Protein AF-0000000076219711 (afdb_homodimer)

pLDDT: mean 74.61, std 18.98, range [20.39, 96.0]

InterPro domains:
  IPR007632 Anoctamin [PTHR12308] (1-532)
  IPR049452 Anoctamin, transmembrane domain [PF04547] (3-495)

Secondary structure (DSSP, 8-state):
-HHHHHHHHHHHHHHHHHHHHHHHHHHTT----HHHHHHHHHHHHSSTTHHHHHHHHHHHHHHHHHHHHHHHHHHHHHHT-TTTGGGPPBPTT---SEEEE-TTT--EEEE--HHHHHHHHHHHHHHHHHHHHHHHHHHHHHHHHHHHIIIIISSSSTTHHHHHHHHHHHHHHHHHHHHHHHHHHHHHHHHHHHT-SBHHHHHHHHHHHHHHHHHHHHHHHHHIIIIIGGGGGG-GGGS-TTS---STTTT--HHHHHHHHHHHHHHTHHHHHIIIIIHHHHHHHHHHHHHHHHHHHHTTTHHHHTTT----HHHHHHHHHHHHHHSPP-TTHHHHHHHHHHHHHHHHHHSTTT-TTHHHHHHHHHHHHHHHHHHIIIIISPPPP----SS-THHHHHHHHHHHHHHHHHHHIIIIISHHHHTTTEEEEEEEPPTTEEEEETTT--EESEEEEEEE--THHHHHHHHHHHHHHHHHHHHHHS-SS-HHHHHHHHHHHHHHHHHHHHTT--SSTT-----THHHHHHHHHHHHHHHHHTTGGGSS-----------------/-HHHHHHHHHHHHHHHHHHHHHHHHHHTT----HHHHHHHHHHHHSSTTHHHHHHHHHHHHHHHHHHHHHHHHHHHHHHT-TTTGGGPPBPTT---SEEEE-TTT--EEEE--HHHHHHHHHHHHHHHHHHHHHHHHHHHHHHHHHHHIIIIISSSSTTHHHHHHHHHHHHHHHHHHHHHHHHHHHHHHHHHHHT-SBHHHHHHHHHHHHHHHHHHHHHHHHHIIIIIGGGGGG-GGGS-TTS---STTTT--HHHHHHHHHHHHHHTHHHHHIIIIIHHHHHHHHHHHHHHHHHHHHTTTHHHHTTT----HHHHHHHHHHHHHHSPP-TTHHHHHHHHHHHHHHHHHHSTTT-TTHHHHHHHHHHHHHHHHHHIIIIISPPPP----SS-THHHHHHHHHHHHHHHHHHHIIIIISHHHHTTTEEEEEEEPPTTEEEEETTT--EESEEEEEEE--THHHHHHHHHHHHHHHHHHHHHHS-SS-HHHHHHHHHHHHHHHHHHHHTT--SSSS-----THHHHHHHHHHHHHHHHHTTGGGSS-----------------

Nearest PDB structures (foldseek):
  6r65-assembly1_A  TM=8.495E-01  e=2.233E-17  Homo sapiens
  5oc9-assembly1_A  TM=8.375E-01  e=2.335E-17  Homo sapiens
  6r65-assembly2_B  TM=8.113E-01  e=3.198E-17  Homo sapiens
  6r7x-assembly1_A  TM=8.400E-01  e=2.887E-16  Homo sapiens
  6qma-assembly1_A  TM=7.798E-01  e=3.303E-16  Fusarium vanettenii 77-13-4

Organism: NCBI:txid252671

Foldseek 3Di:
DLLLVLLPVLQVVLVVLLVVQLVVLVVVVDDPDPVSVLVSLQSSQFDPCLLVSLLVLLVSLLVSLLVQLAVLLVVCLVVVCQCVVVVFAWDPLFDAPDFDQDPVVRGTDRDHDPVLLVVLVVVLVVVLVVLLVVLLVQLLVLLLQLLCCLVPPQVPPDPSNVVSVVVSVVSLVVVLVVSLVVQLVVLLVSLSVSRDTGPLVSVLSSLVSNLSNVVSSLCVNLCCLLAPLLVCCQHDVNPGNSSHSAPPDVSQSLSVSQVVLVCSLQVVCVVVVCCLPVVLVVVVVVVVVVVVVVCVVPVPPVVVVCVVPPPDPVSVVVVVVVVLVPFAACPCVVSVVLSSLLVLLLSCLQCCSSHSNSSVSSSVVVVVVVVSVVCCCVPRHRNDDDDDDSDPRNSSVSSVVSSLNSLLNNLSSCQPRGPNNVVVQKDKDWDFDDPVDWDADPVVRHTDGTDIDIDGPSSSVVSSVVSSVVSVVVSVVVPVVRDSYDPVSVVVVVVVVVVVQVVCVVVVHHDDPPPPVDPVPCVVVVVVVVVVVVVVVVVPPPPDDDDPDPPPPPPPPPPDD/DLLLVLLVVLQVVLVVLLVVQLVVLVVVVDDPDPVSVLVSLQSSQFDPCLLVSLLVLLVSLLVSLLVQLAVLLVVCLVVVCQCVVVVFAWDPLFDAPAFDQDPPVRDGDRDHDPVLLVVLVVVLVVVLVVLLVVLLVQLLVLLLQLLCCLVPPQVPPDPSNVVSVVVSVVSLVVVLVVSLVVQLVVLLVSLSVSRDTGPLVSVLSSLVSNLSNVVSSLCVNLCCLLAPLLVCCQHDVNPGNSSHSAPPDVSQSLSVSQVVLVCSLQVVCVVVVCCLPVVLVVVVVVVVVVVVVVCVVPVPPVVVVCVVPPPDPVSVVVVVVVVLVPFAACPCVVSVVLSSLLVLVLSCLQCCSSHSNSSVSSSVVVVVVVVSVVCCCVPRHRNDDDDDDSDPRNSSVSSVVSSLNSLLNNLCSCQPRGPNNVVVQKDKDWDFDDPVDWDADPVVRDTDGTDIDIDGPSCSVVSSVVSSVVSVVVSVVVPVVRDSYDPVSVVVVVVVVVVVQVVCVVVVHHDDPPPPVDPVPCVVVVVVVVVVVVVVVVVPPPPDDDDPDPDPPPPDPDPDD

Sequence (1122 aa):
GVLITSLWVPTILGIIVFVYGFIVAYNTKEKVSVEAVTGWVTKAFDNNATPYFAVIICLWGTVFCEYWKRTNALLAYKWDVDLFEEQETNRPQFIGTTVKKNPVSGEYEPHYPKWRKVLKSMGSMSIILFMVCLVVTSVVSVVVYKVVSRVDWFKTITNGAFASSMTSSVLNSISILLLGRLYKTLAYKLTEWENHQTKTKYEDALILKLFGFQFVNSYASLFYIAFFRQRTSEGVFNLGTEYSDSCGDNNDCMSLLSLQVAVLMIAKPMPKFFSDIILPFVMKYARKLCCCFKRQSTNVVSSLELQQKDTSDDAEYEAYLRHEHKKPPLDDFTLSEYTEKVLQYGYLMMFAAAFPLAPLIALITNLIDMRVDARRMLWFNRRPFAERAEDIGMWFAILNFLNYVGMLTNALILGLTSQYGNQYKMKTFNVNLPSNVTAFNTITNQTVNSFPVTIESNNNLWIILIFENVVLAVKFVIAYAIPDIPESVSEAKSQEKIQLGKLLMRSGLTLGPGKTIKPETKQKTKQKQRNKKNRSSLKRVDENSGPSKRKSVGFDVESENGVLITSLWVPTILGIIVFVYGFIVAYNTKEKVSVEAVTGWVTKAFDNNATPYFAVIICLWGTVFCEYWKRTNALLAYKWDVDLFEEQETNRPQFIGTTVKKNPVSGEYEPHYPKWRKVLKSMGSMSIILFMVCLVVTSVVSVVVYKVVSRVDWFKTITNGAFASSMTSSVLNSISILLLGRLYKTLAYKLTEWENHQTKTKYEDALILKLFGFQFVNSYASLFYIAFFRQRTSEGVFNLGTEYSDSCGDNNDCMSLLSLQVAVLMIAKPMPKFFSDIILPFVMKYARKLCCCFKRQSTNVVSSLELQQKDTSDDAEYEAYLRHEHKKPPLDDFTLSEYTEKVLQYGYLMMFAAAFPLAPLIALITNLIDMRVDARRMLWFNRRPFAERAEDIGMWFAILNFLNYVGMLTNALILGLTSQYGNQYKMKTFNVNLPSNVTAFNTITNQTVNSFPVTIESNNNLWIILIFENVVLAVKFVIAYAIPDIPESVSEAKSQEKIQLGKLLMRSGLTLGPGKTIKPETKQKTKQKQRNKKNRSSLKRVDENSGPSKRKSVGFDVESEN

Solvent-accessible surface area (backbone atoms only — not comparable to full-atom values): 60465 Å² total; per-residue (Å²): 106,70,63,61,67,56,33,52,59,55,24,54,50,17,50,51,49,37,51,50,18,41,52,54,42,60,66,60,63,65,68,88,41,77,70,33,50,57,49,36,52,30,29,22,36,54,40,92,58,28,62,58,50,34,52,49,52,50,50,46,48,53,52,51,53,50,50,47,44,29,52,45,48,50,48,20,59,76,69,67,24,78,62,43,78,81,65,58,62,68,33,88,80,36,74,46,82,37,74,39,66,34,87,65,82,65,44,71,35,63,32,61,63,66,67,61,44,50,52,41,48,50,50,47,50,50,51,49,52,50,52,49,50,50,49,54,49,49,54,51,49,38,52,51,47,28,35,47,34,28,63,68,69,25,58,81,48,92,60,16,64,54,54,21,50,50,50,30,49,51,50,47,50,49,50,51,53,52,51,47,53,53,45,54,54,47,39,54,52,47,48,59,68,50,51,44,49,33,56,67,57,40,51,36,54,37,50,52,49,49,45,57,48,50,50,50,65,69,43,45,67,57,51,38,41,56,68,47,30,65,67,16,47,65,13,47,93,73,71,32,59,80,36,34,63,45,43,57,93,81,50,50,34,46,47,58,41,26,50,50,52,52,49,47,69,58,52,63,56,42,62,58,46,40,54,67,49,46,44,55,49,50,48,51,48,45,47,50,50,51,44,56,61,48,40,66,70,57,51,66,60,60,59,57,61,57,58,74,50,70,79,49,75,62,51,57,49,46,52,48,52,53,53,41,66,68,28,54,72,58,73,72,47,70,60,53,52,50,50,52,54,52,53,53,49,40,54,48,42,34,41,32,41,43,31,44,57,43,39,44,54,51,45,54,52,50,56,51,46,54,55,52,50,50,48,37,48,69,68,58,27,22,73,73,79,89,71,91,66,53,66,75,62,53,57,56,56,50,52,54,48,40,47,53,51,8,45,53,42,32,25,46,39,44,23,70,43,29,69,76,12,48,64,41,23,53,41,76,40,75,44,67,56,56,93,56,41,55,31,33,26,69,82,74,71,39,79,47,61,59,48,81,42,79,41,71,27,42,53,12,51,56,53,25,53,51,47,47,52,51,53,52,52,49,50,54,50,48,60,67,70,48,68,62,62,46,70,67,56,52,47,49,52,49,37,51,46,52,51,48,48,52,54,30,51,74,69,71,45,60,81,62,94,76,52,73,73,72,71,68,66,62,57,58,55,50,50,49,49,51,51,51,51,52,52,57,62,57,57,65,69,62,69,71,78,72,83,76,82,79,79,77,80,76,78,79,76,77,74,85,131,107,70,65,61,67,60,35,53,59,54,23,54,51,17,50,50,49,37,51,49,17,41,52,55,41,59,65,58,63,63,69,87,40,77,71,33,52,55,49,36,51,30,29,21,36,55,40,92,56,29,65,59,50,34,52,48,51,51,49,46,49,52,50,49,53,51,49,48,45,28,52,44,48,51,49,19,59,75,68,66,25,79,62,42,77,80,66,58,60,68,32,89,81,36,75,48,83,37,73,38,65,34,87,65,82,65,43,72,35,64,33,62,63,65,66,61,43,51,52,41,48,50,51,46,51,51,51,50,53,51,50,48,50,50,49,53,49,49,56,52,50,38,53,51,46,28,34,48,34,27,62,70,71,24,58,82,47,91,60,16,65,54,52,23,50,51,52,32,50,50,50,49,50,49,50,51,54,52,52,48,54,52,46,53,55,48,39,52,51,47,48,59,68,50,50,44,49,34,57,68,58,40,51,34,53,38,49,53,50,49,43,56,47,50,49,51,68,68,43,45,66,56,49,36,42,56,68,46,31,67,67,16,47,64,12,47,93,72,70,32,59,80,37,35,62,44,43,56,93,80,50,49,35,47,48,58,41,25,50,49,52,54,49,49,68,58,53,64,56,41,60,57,48,40,53,67,50,48,44,54,49,48,48,51,48,46,47,49,53,49,42,56,61,49,40,66,70,56,49,66,60,59,60,57,62,59,59,72,50,71,81,49,73,64,52,56,51,46,52,49,51,53,56,42,66,69,28,54,72,57,73,71,47,69,61,52,52,49,48,51,53,52,52,53,49,39,52,46,43,34,40,30,41,43,31,42,56,44,40,44,54,51,44,55,53,50,55,50,46,54,56,50,50,52,48,37,48,69,69,57,27,23,73,74,78,90,70,92,66,53,66,77,63,52,58,55,58,49,52,51,48,40,48,53,52,9,43,52,42,32,25,47,38,43,21,72,44,30,66,76,12,50,65,39,24,54,41,76,41,77,44,67,57,55,94,56,43,53,31,32,28,69,81,75,70,40,81,47,60,57,49,82,41,80,41,71,26,42,52,14,51,54,54,27,52,51,47,45,52,51,51,52,50,49,50,53,50,49,60,67,71,48,68,60,62,46,67,66,56,52,47,49,53,50,36,49,47,53,52,47,48,52,53,28,52,72,68,70,44,61,81,62,93,75,52,72,74,71,71,68,65,61,59,57,53,51,50,50,48,50,52,51,52,55,52,59,63,59,58,65,71,65,69,72,78,73,83,77,84,76,79,78,80,78,78,78,80,75,76,84,130

Radius of gyration: 38.8 Å; Cα contacts (8 Å, |Δi|>4): 1100; chains: 2; bounding box: 130×120×116 Å

Structure (mmCIF, N/CA/C/O backbone):
data_AF-0000000076219711-model_v1
#
loop_
_entity.id
_entity.type
_entity.pdbx_description
1 polymer Anoctamin
#
loop_
_atom_site.group_PDB
_atom_site.id
_atom_site.type_symbol
_atom_site.label_atom_id
_atom_site.label_alt_id
_atom_site.label_comp_id
_atom_site.label_asym_id
_atom_site.label_entity_id
_atom_site.label_seq_id
_atom_site.pdbx_PDB_ins_code
_atom_site.Cartn_x
_atom_site.Cartn_y
_atom_site.Cartn_z
_atom_site.occupancy
_atom_site.B_iso_or_equiv
_atom_site.auth_seq_id
_atom_site.auth_comp_id
_atom_site.auth_asym_id
_atom_site.auth_atom_id
_atom_site.pdbx_PDB_model_num
ATOM 1 N N . GLY A 1 1 ? -22.219 15.484 -2.416 1 86.56 1 GLY A N 1
ATOM 2 C CA . GLY A 1 1 ? -22 16.25 -3.627 1 86.56 1 GLY A CA 1
ATOM 3 C C . GLY A 1 1 ? -20.719 15.906 -4.348 1 86.56 1 GLY A C 1
ATOM 4 O O . GLY A 1 1 ? -20.719 15.672 -5.555 1 86.56 1 GLY A O 1
ATOM 5 N N . VAL A 1 2 ? -19.625 15.836 -3.645 1 88.56 2 VAL A N 1
ATOM 6 C CA . VAL A 1 2 ? -18.328 15.5 -4.238 1 88.56 2 VAL A CA 1
ATOM 7 C C . VAL A 1 2 ? -18.375 14.086 -4.816 1 88.56 2 VAL A C 1
ATOM 9 O O . VAL A 1 2 ? -17.812 13.828 -5.887 1 88.56 2 VAL A O 1
ATOM 12 N N . LEU A 1 3 ? -19.078 13.211 -4.152 1 91.88 3 LEU A N 1
ATOM 13 C CA . LEU A 1 3 ? -19.203 11.836 -4.629 1 91.88 3 LEU A CA 1
ATOM 14 C C . LEU A 1 3 ? -19.969 11.789 -5.949 1 91.88 3 LEU A C 1
ATOM 16 O O . LEU A 1 3 ? -19.547 11.109 -6.887 1 91.88 3 LEU A O 1
ATOM 20 N N . ILE A 1 4 ? -21.031 12.547 -6.07 1 91.5 4 ILE A N 1
ATOM 21 C CA . ILE A 1 4 ? -21.859 12.547 -7.27 1 91.5 4 ILE A CA 1
ATOM 22 C C . ILE A 1 4 ? -21.078 13.141 -8.438 1 91.5 4 ILE A C 1
ATOM 24 O O . ILE A 1 4 ? -21.109 12.617 -9.555 1 91.5 4 ILE A O 1
ATOM 28 N N . THR A 1 5 ? -20.344 14.156 -8.188 1 91.25 5 THR A N 1
ATOM 29 C CA . THR A 1 5 ? -19.578 14.805 -9.242 1 91.25 5 THR A CA 1
ATOM 30 C C . THR A 1 5 ? -18.438 13.914 -9.695 1 91.25 5 THR A C 1
ATOM 32 O O . THR A 1 5 ? -18.094 13.898 -10.883 1 91.25 5 THR A O 1
ATOM 35 N N . SER A 1 6 ? -17.906 13.172 -8.812 1 93.12 6 SER A N 1
ATOM 36 C CA . SER A 1 6 ? -16.766 12.32 -9.148 1 93.12 6 SER A CA 1
ATOM 37 C C . SER A 1 6 ? -17.219 11.031 -9.82 1 93.12 6 SER A C 1
ATOM 39 O O . SER A 1 6 ? -16.438 10.375 -10.516 1 93.12 6 SER A O 1
ATOM 41 N N . LEU A 1 7 ? -18.469 10.625 -9.664 1 94.56 7 LEU A N 1
ATOM 42 C CA . LEU A 1 7 ? -18.953 9.344 -10.141 1 94.56 7 LEU A CA 1
ATOM 43 C C . LEU A 1 7 ? -19.266 9.398 -11.633 1 94.56 7 LEU A C 1
ATOM 45 O O . LEU A 1 7 ? -19.422 8.359 -12.281 1 94.56 7 LEU A O 1
ATOM 49 N N . TRP A 1 8 ? -19.219 10.469 -12.305 1 93.38 8 TRP A N 1
ATOM 50 C CA . TRP A 1 8 ? -19.562 10.602 -13.719 1 93.38 8 TRP A CA 1
ATOM 51 C C . TRP A 1 8 ? -18.516 9.906 -14.594 1 93.38 8 TRP A C 1
ATOM 53 O O . TRP A 1 8 ? -18.875 9.211 -15.555 1 93.38 8 TRP A O 1
ATOM 63 N N . VAL A 1 9 ? -17.297 9.961 -14.227 1 91.75 9 VAL A N 1
ATOM 64 C CA . VAL A 1 9 ? -16.219 9.398 -15.031 1 91.75 9 VAL A CA 1
ATOM 65 C C . VAL A 1 9 ? -16.266 7.871 -14.961 1 91.75 9 VAL A C 1
ATOM 67 O O . VAL A 1 9 ? -16.344 7.199 -15.992 1 91.75 9 VAL A O 1
ATOM 70 N N . PRO A 1 10 ? -16.344 7.328 -13.766 1 94.19 10 PRO A N 1
ATOM 71 C CA . PRO A 1 10 ? -16.438 5.867 -13.727 1 94.19 10 PRO A CA 1
ATOM 72 C C . PRO A 1 10 ? -17.734 5.344 -14.352 1 94.19 10 PRO A C 1
ATOM 74 O O . PRO A 1 10 ? -17.75 4.234 -14.891 1 94.19 10 PRO A O 1
ATOM 77 N N . THR A 1 11 ? -18.812 6.137 -14.312 1 95.38 11 THR A N 1
ATOM 78 C CA . THR A 1 11 ? -20.078 5.715 -14.898 1 95.38 11 THR A CA 1
ATOM 79 C C . THR A 1 11 ? -19.953 5.621 -16.422 1 95.38 11 THR A C 1
ATOM 81 O O . THR A 1 11 ? -20.375 4.629 -17.016 1 95.38 11 THR A O 1
ATOM 84 N N . ILE A 1 12 ? -19.359 6.598 -17.016 1 95 12 ILE A N 1
ATOM 85 C CA . ILE A 1 12 ? -19.203 6.605 -18.469 1 95 12 ILE A CA 1
ATOM 86 C C . ILE A 1 12 ? -18.297 5.457 -18.891 1 95 12 ILE A C 1
ATOM 88 O O . ILE A 1 12 ? -18.594 4.742 -19.859 1 95 12 ILE A O 1
ATOM 92 N N . LEU A 1 13 ? -17.266 5.227 -18.188 1 93.19 13 LEU A N 1
ATOM 93 C CA . LEU A 1 13 ? -16.344 4.148 -18.5 1 93.19 13 LEU A CA 1
ATOM 94 C C . LEU A 1 13 ? -17 2.787 -18.297 1 93.19 13 LEU A C 1
ATOM 96 O O . LEU A 1 13 ? -16.781 1.858 -19.062 1 93.19 13 LEU A O 1
ATOM 100 N N . GLY A 1 14 ? -17.75 2.688 -17.203 1 92.62 14 GLY A N 1
ATOM 101 C CA . GLY A 1 14 ? -18.453 1.441 -16.953 1 92.62 14 GLY A CA 1
ATOM 102 C C . GLY A 1 14 ? -19.453 1.089 -18.047 1 92.62 14 GLY A C 1
ATOM 103 O O . GLY A 1 14 ? -19.547 -0.071 -18.453 1 92.62 14 GLY A O 1
ATOM 104 N N . ILE A 1 15 ? -20.141 2.096 -18.578 1 92.25 15 ILE A N 1
ATOM 105 C CA . ILE A 1 15 ? -21.094 1.885 -19.656 1 92.25 15 ILE A CA 1
ATOM 106 C C . ILE A 1 15 ? -20.359 1.469 -20.922 1 92.25 15 ILE A C 1
ATOM 108 O O . ILE A 1 15 ? -20.812 0.578 -21.641 1 92.25 15 ILE A O 1
ATOM 112 N N . ILE A 1 16 ? -19.188 2.029 -21.172 1 91.62 16 ILE A N 1
ATOM 113 C CA . ILE A 1 16 ? -18.391 1.706 -22.344 1 91.62 16 ILE A CA 1
ATOM 114 C C . ILE A 1 16 ? -17.922 0.253 -22.281 1 91.62 16 ILE A C 1
ATOM 116 O O . ILE A 1 16 ? -18 -0.479 -23.266 1 91.62 16 ILE A O 1
ATOM 120 N N . VAL A 1 17 ? -17.484 -0.153 -21.141 1 89.38 17 VAL A N 1
ATOM 121 C CA . VAL A 1 17 ? -17 -1.515 -20.969 1 89.38 17 VAL A CA 1
ATOM 122 C C . VAL A 1 17 ? -18.141 -2.506 -21.125 1 89.38 17 VAL A C 1
ATOM 124 O O . VAL A 1 17 ? -17.984 -3.564 -21.734 1 89.38 17 VAL A O 1
ATOM 127 N N . PHE A 1 18 ? -19.312 -2.17 -20.609 1 87.31 18 PHE A N 1
ATOM 128 C CA . PHE A 1 18 ? -20.484 -3.033 -20.703 1 87.31 18 PHE A CA 1
ATOM 129 C C . PHE A 1 18 ? -20.953 -3.16 -22.141 1 87.31 18 PHE A C 1
ATOM 131 O O . PHE A 1 18 ? -21.266 -4.262 -22.609 1 87.31 18 PHE A O 1
ATOM 138 N N . VAL A 1 19 ? -20.969 -2.043 -22.844 1 86.56 19 VAL A N 1
ATOM 139 C CA . VAL A 1 19 ? -21.406 -2.045 -24.234 1 86.56 19 VAL A CA 1
ATOM 140 C C . VAL A 1 19 ? -20.391 -2.805 -25.094 1 86.56 19 VAL A C 1
ATOM 142 O O . VAL A 1 19 ? -20.781 -3.555 -25.984 1 86.56 19 VAL A O 1
ATOM 145 N N . TYR A 1 20 ? -19.156 -2.648 -24.812 1 86.94 20 TYR A N 1
ATOM 146 C CA . TYR A 1 20 ? -18.125 -3.398 -25.516 1 86.94 20 TYR A CA 1
ATOM 147 C C . TYR A 1 20 ? -18.297 -4.898 -25.312 1 86.94 20 TYR A C 1
ATOM 149 O O . TYR A 1 20 ? -18.219 -5.676 -26.266 1 86.94 20 TYR A O 1
ATOM 157 N N . GLY A 1 21 ? -18.484 -5.277 -24.078 1 83.56 21 GLY A N 1
ATOM 158 C CA . GLY A 1 21 ? -18.703 -6.688 -23.797 1 83.56 21 GLY A CA 1
ATOM 159 C C . GLY A 1 21 ? -19.938 -7.242 -24.469 1 83.56 21 GLY A C 1
ATOM 160 O O . GLY A 1 21 ? -19.938 -8.383 -24.953 1 83.56 21 GLY A O 1
ATOM 161 N N . PHE A 1 22 ? -20.953 -6.422 -24.562 1 81.31 22 PHE A N 1
ATOM 162 C CA . PHE A 1 22 ? -22.203 -6.824 -25.188 1 81.31 22 PHE A CA 1
ATOM 163 C C . PHE A 1 22 ? -22.031 -6.996 -26.688 1 81.31 22 PHE A C 1
ATOM 165 O O . PHE A 1 22 ? -22.562 -7.941 -27.281 1 81.31 22 PHE A O 1
ATOM 172 N N . ILE A 1 23 ? -21.25 -6.164 -27.297 1 82.5 23 ILE A N 1
ATOM 173 C CA . ILE A 1 23 ? -21 -6.23 -28.734 1 82.5 23 ILE A CA 1
ATOM 174 C C . ILE A 1 23 ? -20.172 -7.473 -29.062 1 82.5 23 ILE A C 1
ATOM 176 O O . ILE A 1 23 ? -20.453 -8.164 -30.047 1 82.5 23 ILE A O 1
ATOM 180 N N . VAL A 1 24 ? -19.25 -7.762 -28.25 1 80.19 24 VAL A N 1
ATOM 181 C CA . VAL A 1 24 ? -18.406 -8.93 -28.469 1 80.19 24 VAL A CA 1
ATOM 182 C C . VAL A 1 24 ? -19.219 -10.203 -28.297 1 80.19 24 VAL A C 1
ATOM 184 O O . VAL A 1 24 ? -19.047 -11.172 -29.047 1 80.19 24 VAL A O 1
ATOM 187 N N . ALA A 1 25 ? -20.062 -10.211 -27.297 1 76 25 ALA A N 1
ATOM 188 C CA . ALA A 1 25 ? -20.906 -11.367 -27.047 1 76 25 ALA A CA 1
ATOM 189 C C . ALA A 1 25 ? -21.906 -11.578 -28.188 1 76 25 ALA A C 1
ATOM 191 O O . ALA A 1 25 ? -22.172 -12.719 -28.578 1 76 25 ALA A O 1
ATOM 192 N N . TYR A 1 26 ? -22.406 -10.477 -28.719 1 73.06 26 TYR A N 1
ATOM 193 C CA . TYR A 1 26 ? -23.359 -10.531 -29.812 1 73.06 26 TYR A CA 1
ATOM 194 C C . TYR A 1 26 ? -22.719 -11.062 -31.078 1 73.06 26 TYR A C 1
ATOM 196 O O . TYR A 1 26 ? -23.328 -11.82 -31.828 1 73.06 26 TYR A O 1
ATOM 204 N N . ASN A 1 27 ? -21.531 -10.695 -31.266 1 74.75 27 ASN A N 1
ATOM 205 C CA . ASN A 1 27 ? -20.844 -11.117 -32.469 1 74.75 27 ASN A CA 1
ATOM 206 C C . ASN A 1 27 ? -20.438 -12.586 -32.406 1 74.75 27 ASN A C 1
ATOM 208 O O . ASN A 1 27 ? -20.25 -13.227 -33.438 1 74.75 27 ASN A O 1
ATOM 212 N N . THR A 1 28 ? -20.172 -13.008 -31.266 1 65.5 28 THR A N 1
ATOM 213 C CA . THR A 1 28 ? -19.828 -14.422 -31.188 1 65.5 28 THR A CA 1
ATOM 214 C C . THR A 1 28 ? -21.078 -15.289 -31.328 1 65.5 28 THR A C 1
ATOM 216 O O . THR A 1 28 ? -20.984 -16.516 -31.297 1 65.5 28 THR A O 1
ATOM 219 N N . LYS A 1 29 ? -21.875 -15.031 -32.281 1 57 29 LYS A N 1
ATOM 220 C CA . LYS A 1 29 ? -23.047 -15.617 -32.938 1 57 29 LYS A CA 1
ATOM 221 C C . LYS A 1 29 ? -23.625 -16.766 -32.125 1 57 29 LYS A C 1
ATOM 223 O O . LYS A 1 29 ? -24.234 -17.688 -32.656 1 57 29 LYS A O 1
ATOM 228 N N . GLU A 1 30 ? -23.25 -16.844 -30.844 1 53.72 30 GLU A N 1
ATOM 229 C CA . GLU A 1 30 ? -23.812 -18.094 -30.344 1 53.72 30 GLU A CA 1
ATOM 230 C C . GLU A 1 30 ? -25.344 -18.016 -30.297 1 53.72 30 GLU A C 1
ATOM 232 O O . GLU A 1 30 ? -25.906 -16.938 -30.219 1 53.72 30 GLU A O 1
ATOM 237 N N . LYS A 1 31 ? -26.016 -19.094 -30.656 1 48.56 31 LYS A N 1
ATOM 238 C CA . LYS A 1 31 ? -27.453 -19.312 -30.734 1 48.56 31 LYS A CA 1
ATOM 239 C C . LYS A 1 31 ? -28.172 -18.766 -29.516 1 48.56 31 LYS A C 1
ATOM 241 O O . LYS A 1 31 ? -27.672 -18.891 -28.391 1 48.56 31 LYS A O 1
ATOM 246 N N . VAL A 1 32 ? -29.125 -17.844 -29.594 1 49.88 32 VAL A N 1
ATOM 247 C CA . VAL A 1 32 ? -30.016 -17.078 -28.75 1 49.88 32 VAL A CA 1
ATOM 248 C C . VAL A 1 32 ? -30.688 -18 -27.734 1 49.88 32 VAL A C 1
ATOM 250 O O . VAL A 1 32 ? -31.734 -18.578 -28.031 1 49.88 32 VAL A O 1
ATOM 253 N N . SER A 1 33 ? -30.234 -19.125 -27.312 1 48.16 33 SER A N 1
ATOM 254 C CA . SER A 1 33 ? -30.984 -19.859 -26.297 1 48.16 33 SER A CA 1
ATOM 255 C C . SER A 1 33 ? -30.828 -19.219 -24.922 1 48.16 33 SER A C 1
ATOM 257 O O . SER A 1 33 ? -29.969 -18.359 -24.734 1 48.16 33 SER A O 1
ATOM 259 N N . VAL A 1 34 ? -31.812 -19.453 -24.031 1 52.31 34 VAL A N 1
ATOM 260 C CA . VAL A 1 34 ? -31.844 -19 -22.641 1 52.31 34 VAL A CA 1
ATOM 261 C C . VAL A 1 34 ? -30.453 -19.109 -22.031 1 52.31 34 VAL A C 1
ATOM 263 O O . VAL A 1 34 ? -30.031 -18.219 -21.281 1 52.31 34 VAL A O 1
ATOM 266 N N . GLU A 1 35 ? -29.828 -20.188 -22.281 1 54.22 35 GLU A N 1
ATOM 267 C CA . GLU A 1 35 ? -28.453 -20.406 -21.844 1 54.22 35 GLU A CA 1
ATOM 268 C C . GLU A 1 35 ? -27.5 -19.391 -22.484 1 54.22 35 GLU A C 1
ATOM 270 O O . GLU A 1 35 ? -26.5 -19 -21.859 1 54.22 35 GLU A O 1
ATOM 275 N N . ALA A 1 36 ? -27.953 -18.891 -23.578 1 56.88 36 ALA A N 1
ATOM 276 C CA . ALA A 1 36 ? -27.172 -17.906 -24.312 1 56.88 36 ALA A CA 1
ATOM 277 C C . ALA A 1 36 ? -27.203 -16.547 -23.609 1 56.88 36 ALA A C 1
ATOM 279 O O . ALA A 1 36 ? -26.188 -15.836 -23.594 1 56.88 36 ALA A O 1
ATOM 280 N N . VAL A 1 37 ? -28.469 -16.328 -22.984 1 58.44 37 VAL A N 1
ATOM 281 C CA . VAL A 1 37 ? -28.594 -15.039 -22.312 1 58.44 37 VAL A CA 1
ATOM 282 C C . VAL A 1 37 ? -27.625 -14.992 -21.125 1 58.44 37 VAL A C 1
ATOM 284 O O . VAL A 1 37 ? -26.969 -13.977 -20.891 1 58.44 37 VAL A O 1
ATOM 287 N N . THR A 1 38 ? -27.625 -16.109 -20.359 1 61.94 38 THR A N 1
ATOM 288 C CA . THR A 1 38 ? -26.703 -16.156 -19.234 1 61.94 38 THR A CA 1
ATOM 289 C C . THR A 1 38 ? -25.266 -16.047 -19.719 1 61.94 38 THR A C 1
ATOM 291 O O . THR A 1 38 ? -24.422 -15.414 -19.062 1 61.94 38 THR A O 1
ATOM 294 N N . GLY A 1 39 ? -25.016 -16.656 -20.844 1 63.66 39 GLY A N 1
ATOM 295 C CA . GLY A 1 39 ? -23.688 -16.547 -21.422 1 63.66 39 GLY A CA 1
ATOM 296 C C . GLY A 1 39 ? -23.359 -15.133 -21.875 1 63.66 39 GLY A C 1
ATOM 297 O O . GLY A 1 39 ? -22.234 -14.672 -21.672 1 63.66 39 GLY A O 1
ATOM 298 N N . TRP A 1 40 ? -24.531 -14.477 -22.359 1 65.06 40 TRP A N 1
ATOM 299 C CA . TRP A 1 40 ? -24.344 -13.094 -22.781 1 65.06 40 TRP A CA 1
ATOM 300 C C . TRP A 1 40 ? -24.047 -12.188 -21.594 1 65.06 40 TRP A C 1
ATOM 302 O O . TRP A 1 40 ? -23.188 -11.312 -21.672 1 65.06 40 TRP A O 1
ATOM 312 N N . VAL A 1 41 ? -24.766 -12.508 -20.516 1 66.19 41 VAL A N 1
ATOM 313 C CA . VAL A 1 41 ? -24.594 -11.688 -19.328 1 66.19 41 VAL A CA 1
ATOM 314 C C . VAL A 1 41 ? -23.188 -11.891 -18.766 1 66.19 41 VAL A C 1
ATOM 316 O O . VAL A 1 41 ? -22.516 -10.922 -18.375 1 66.19 41 VAL A O 1
ATOM 319 N N . THR A 1 42 ? -22.844 -13.109 -18.859 1 68.12 42 THR A N 1
ATOM 320 C CA . THR A 1 42 ? -21.516 -13.398 -18.312 1 68.12 42 THR A CA 1
ATOM 321 C C . THR A 1 42 ? -20.438 -12.711 -19.141 1 68.12 42 THR A C 1
ATOM 323 O O . THR A 1 42 ? -19.5 -12.125 -18.578 1 68.12 42 THR A O 1
ATOM 326 N N . LYS A 1 43 ? -20.578 -12.758 -20.438 1 70.75 43 LYS A N 1
ATOM 327 C CA . LYS A 1 43 ? -19.547 -12.188 -21.297 1 70.75 43 LYS A CA 1
ATOM 328 C C . LYS A 1 43 ? -19.609 -10.664 -21.281 1 70.75 43 LYS A C 1
ATOM 330 O O . LYS A 1 43 ? -18.609 -9.992 -21.531 1 70.75 43 LYS A O 1
ATOM 335 N N . ALA A 1 44 ? -20.797 -10.227 -21 1 72 44 ALA A N 1
ATOM 336 C CA . ALA A 1 44 ? -20.938 -8.773 -20.953 1 72 44 ALA A CA 1
ATOM 337 C C . ALA A 1 44 ? -20.234 -8.195 -19.719 1 72 44 ALA A C 1
ATOM 339 O O . ALA A 1 44 ? -19.672 -7.105 -19.781 1 72 44 ALA A O 1
ATOM 340 N N . PHE A 1 45 ? -20.234 -9.008 -18.719 1 76.69 45 PHE A N 1
ATOM 341 C CA . PHE A 1 45 ? -19.672 -8.492 -17.484 1 76.69 45 PHE A CA 1
ATOM 342 C C . PHE A 1 45 ? -18.219 -8.938 -17.328 1 76.69 45 PHE A C 1
ATOM 344 O O . PHE A 1 45 ? -17.438 -8.258 -16.656 1 76.69 45 PHE A O 1
ATOM 351 N N . ASP A 1 46 ? -17.938 -10 -17.922 1 77.25 46 ASP A N 1
ATOM 352 C CA . ASP A 1 46 ? -16.578 -10.516 -17.828 1 77.25 46 ASP A CA 1
ATOM 353 C C . ASP A 1 46 ? -15.906 -10.562 -19.203 1 77.25 46 ASP A C 1
ATOM 355 O O . ASP A 1 46 ? -16.109 -11.516 -19.953 1 77.25 46 ASP A O 1
ATOM 359 N N . ASN A 1 47 ? -15.242 -9.547 -19.594 1 81 47 ASN A N 1
ATOM 360 C CA . ASN A 1 47 ? -14.57 -9.453 -20.891 1 81 47 ASN A CA 1
ATOM 361 C C . ASN A 1 47 ? -13.109 -9.039 -20.719 1 81 47 ASN A C 1
ATOM 363 O O . ASN A 1 47 ? -12.609 -8.93 -19.609 1 81 47 ASN A O 1
ATOM 367 N N . ASN A 1 48 ? -12.422 -8.898 -21.812 1 83.06 48 ASN A N 1
ATOM 368 C CA . ASN A 1 48 ? -10.992 -8.586 -21.797 1 83.06 48 ASN A CA 1
ATOM 369 C C . ASN A 1 48 ? -10.734 -7.156 -21.344 1 83.06 48 ASN A C 1
ATOM 371 O O . ASN A 1 48 ? -9.594 -6.801 -21.016 1 83.06 48 ASN A O 1
ATOM 375 N N . ALA A 1 49 ? -11.789 -6.387 -21.234 1 86.69 49 ALA A N 1
ATOM 376 C CA . ALA A 1 49 ? -11.633 -4.996 -20.812 1 86.69 49 ALA A CA 1
ATOM 377 C C . ALA A 1 49 ? -11.875 -4.852 -19.312 1 86.69 49 ALA A C 1
ATOM 379 O O . ALA A 1 49 ? -11.602 -3.799 -18.734 1 86.69 49 ALA A O 1
ATOM 380 N N . THR A 1 50 ? -12.305 -5.902 -18.672 1 87.12 50 THR A N 1
ATOM 381 C CA . THR A 1 50 ? -12.711 -5.859 -17.266 1 87.12 50 THR A CA 1
ATOM 382 C C . THR A 1 50 ? -11.516 -5.57 -16.375 1 87.12 50 THR A C 1
ATOM 384 O O . THR A 1 50 ? -11.609 -4.77 -15.438 1 87.12 50 THR A O 1
ATOM 387 N N . PRO A 1 51 ? -10.344 -6.145 -16.719 1 89.06 51 PRO A N 1
ATOM 388 C CA . PRO A 1 51 ? -9.203 -5.848 -15.852 1 89.06 51 PRO A CA 1
ATOM 389 C C . PRO A 1 51 ? -8.789 -4.379 -15.906 1 89.06 51 PRO A C 1
ATOM 391 O O . PRO A 1 51 ? -8.383 -3.809 -14.891 1 89.06 51 PRO A O 1
ATOM 394 N N . TYR A 1 52 ? -8.891 -3.775 -17 1 90.81 52 TYR A N 1
ATOM 395 C CA . TYR A 1 52 ? -8.539 -2.367 -17.141 1 90.81 52 TYR A CA 1
ATOM 396 C C . TYR A 1 52 ? -9.531 -1.481 -16.391 1 90.81 52 TYR A C 1
ATOM 398 O O . TYR A 1 52 ? -9.148 -0.466 -15.805 1 90.81 52 TYR A O 1
ATOM 406 N N . PHE A 1 53 ? -10.766 -1.873 -16.469 1 93 53 PHE A N 1
ATOM 407 C CA . PHE A 1 53 ? -11.781 -1.128 -15.742 1 93 53 PHE A CA 1
ATOM 408 C C . PHE A 1 53 ? -11.531 -1.209 -14.234 1 93 53 PHE A C 1
ATOM 410 O O . PHE A 1 53 ? -11.664 -0.212 -13.523 1 93 53 PHE A O 1
ATOM 417 N N . ALA A 1 54 ? -11.156 -2.361 -13.797 1 93.56 54 ALA A N 1
ATOM 418 C CA . ALA A 1 54 ? -10.883 -2.535 -12.375 1 93.56 54 ALA A CA 1
ATOM 419 C C . ALA A 1 54 ? -9.719 -1.656 -11.93 1 93.56 54 ALA A C 1
ATOM 421 O O . ALA A 1 54 ? -9.758 -1.072 -10.844 1 93.56 54 ALA A O 1
ATOM 422 N N . VAL A 1 55 ? -8.711 -1.514 -12.742 1 93.44 55 VAL A N 1
ATOM 423 C CA . VAL A 1 55 ? -7.566 -0.663 -12.422 1 93.44 55 VAL A CA 1
ATOM 424 C C . VAL A 1 55 ? -8.016 0.796 -12.352 1 93.44 55 VAL A C 1
ATOM 426 O O . VAL A 1 55 ? -7.645 1.521 -11.422 1 93.44 55 VAL A O 1
ATOM 429 N N . ILE A 1 56 ? -8.836 1.177 -13.227 1 93.44 56 ILE A N 1
ATOM 430 C CA . ILE A 1 56 ? -9.273 2.566 -13.312 1 93.44 56 ILE A CA 1
ATOM 431 C C . ILE A 1 56 ? -10.125 2.916 -12.094 1 93.44 56 ILE A C 1
ATOM 433 O O . ILE A 1 56 ? -10.008 4.012 -11.547 1 93.44 56 ILE A O 1
ATOM 437 N N . ILE A 1 57 ? -10.969 2 -11.68 1 94.69 57 ILE A N 1
ATOM 438 C CA . ILE A 1 57 ? -11.836 2.273 -10.539 1 94.69 57 ILE A CA 1
ATOM 439 C C . ILE A 1 57 ? -10.992 2.373 -9.266 1 94.69 57 ILE A C 1
ATOM 441 O O . ILE A 1 57 ? -11.266 3.197 -8.398 1 94.69 57 ILE A O 1
ATOM 445 N N . CYS A 1 58 ? -9.969 1.546 -9.156 1 94.25 58 CYS A N 1
ATOM 446 C CA . CYS A 1 58 ? -9.086 1.632 -8 1 94.25 58 CYS A CA 1
ATOM 447 C C . CYS A 1 58 ? -8.352 2.967 -7.977 1 94.25 58 CYS A C 1
ATOM 449 O O . CYS A 1 58 ? -8.172 3.562 -6.91 1 94.25 58 CYS A O 1
ATOM 451 N N . LEU A 1 59 ? -7.965 3.426 -9.102 1 93.44 59 LEU A N 1
ATOM 452 C CA . LEU A 1 59 ? -7.297 4.719 -9.195 1 93.44 59 LEU A CA 1
ATOM 453 C C . LEU A 1 59 ? -8.273 5.859 -8.922 1 93.44 59 LEU A C 1
ATOM 455 O O . LEU A 1 59 ? -7.914 6.859 -8.297 1 93.44 59 LEU A O 1
ATOM 459 N N . TRP A 1 60 ? -9.5 5.699 -9.406 1 94.62 60 TRP A N 1
ATOM 460 C CA . TRP A 1 60 ? -10.547 6.68 -9.133 1 94.62 60 TRP A CA 1
ATOM 461 C C . TRP A 1 60 ? -10.773 6.832 -7.633 1 94.62 60 TRP A C 1
ATOM 463 O O . TRP A 1 60 ? -10.953 7.945 -7.137 1 94.62 60 TRP A O 1
ATOM 473 N N . GLY A 1 61 ? -10.758 5.699 -6.918 1 93.81 61 GLY A N 1
ATOM 474 C CA . GLY A 1 61 ? -10.914 5.777 -5.473 1 93.81 61 GLY A CA 1
ATOM 475 C C . GLY A 1 61 ? -9.859 6.641 -4.805 1 93.81 61 GLY A C 1
ATOM 476 O O . GLY A 1 61 ? -10.164 7.406 -3.891 1 93.81 61 GLY A O 1
ATOM 477 N N . THR A 1 62 ? -8.688 6.59 -5.293 1 91.19 62 THR A N 1
ATOM 478 C CA . THR A 1 62 ? -7.594 7.383 -4.738 1 91.19 62 THR A CA 1
ATOM 479 C C . THR A 1 62 ? -7.766 8.859 -5.086 1 91.19 62 THR A C 1
ATOM 481 O O . THR A 1 62 ? -7.566 9.727 -4.238 1 91.19 62 THR A O 1
ATOM 484 N N . VAL A 1 63 ? -8.117 9.109 -6.301 1 91.81 63 VAL A N 1
ATOM 485 C CA . VAL A 1 63 ? -8.328 10.492 -6.738 1 91.81 63 VAL A CA 1
ATOM 486 C C . VAL A 1 63 ? -9.492 11.109 -5.973 1 91.81 63 VAL A C 1
ATOM 488 O O . VAL A 1 63 ? -9.445 12.273 -5.59 1 91.81 63 VAL A O 1
ATOM 491 N N . PHE A 1 64 ? -10.492 10.336 -5.797 1 93.62 64 PHE A N 1
ATOM 492 C CA . PHE A 1 64 ? -11.648 10.789 -5.039 1 93.62 64 PHE A CA 1
ATOM 493 C C . PHE A 1 64 ? -11.25 11.188 -3.623 1 93.62 64 PHE A C 1
ATOM 495 O O . PHE A 1 64 ? -11.648 12.25 -3.133 1 93.62 64 PHE A O 1
ATOM 502 N N . CYS A 1 65 ? -10.469 10.383 -2.945 1 91.12 65 CYS A N 1
ATOM 503 C CA . CYS A 1 65 ? -10.055 10.672 -1.577 1 91.12 65 CYS A CA 1
ATOM 504 C C . CYS A 1 65 ? -9.188 11.922 -1.523 1 91.12 65 CYS A C 1
ATOM 506 O O . CYS A 1 65 ? -9.32 12.734 -0.611 1 91.12 65 CYS A O 1
ATOM 508 N N . GLU A 1 66 ? -8.336 12.039 -2.5 1 89.06 66 GLU A N 1
ATOM 509 C CA . GLU A 1 66 ? -7.492 13.234 -2.541 1 89.06 66 GLU A CA 1
ATOM 510 C C . GLU A 1 66 ? -8.328 14.484 -2.797 1 89.06 66 GLU A C 1
ATOM 512 O O . GLU A 1 66 ? -8.078 15.539 -2.201 1 89.06 66 GLU A O 1
ATOM 517 N N . TYR A 1 67 ? -9.242 14.359 -3.68 1 89.12 67 TYR A N 1
ATOM 518 C CA . TYR A 1 67 ? -10.133 15.477 -3.973 1 89.12 67 TYR A CA 1
ATOM 519 C C . TYR A 1 67 ? -10.969 15.836 -2.754 1 89.12 67 TYR A C 1
ATOM 521 O O . TYR A 1 67 ? -11.219 17.016 -2.492 1 89.12 67 TYR A O 1
ATOM 529 N N . TRP A 1 68 ? -11.383 14.875 -2.088 1 90.5 68 TRP A N 1
ATOM 530 C CA . TRP A 1 68 ? -12.156 15.125 -0.871 1 90.5 68 TRP A CA 1
ATOM 531 C C . TRP A 1 68 ? -11.312 15.867 0.161 1 90.5 68 TRP A C 1
ATOM 533 O O . TRP A 1 68 ? -11.805 16.797 0.819 1 90.5 68 TRP A O 1
ATOM 543 N N . LYS A 1 69 ? -10.102 15.516 0.357 1 87.31 69 LYS A N 1
ATOM 544 C CA . LYS A 1 69 ? -9.219 16.203 1.296 1 87.31 69 LYS A CA 1
ATOM 545 C C . LYS A 1 69 ? -9.055 17.672 0.928 1 87.31 69 LYS A C 1
ATOM 547 O O . LYS A 1 69 ? -9.078 18.531 1.802 1 87.31 69 LYS A O 1
ATOM 552 N N . ARG A 1 70 ? -8.914 17.938 -0.317 1 86.88 70 ARG A N 1
ATOM 553 C CA . ARG A 1 70 ? -8.742 19.297 -0.798 1 86.88 70 ARG A CA 1
ATOM 554 C C . ARG A 1 70 ? -10 20.125 -0.569 1 86.88 70 ARG A C 1
ATOM 556 O O . ARG A 1 70 ? -9.922 21.281 -0.144 1 86.88 70 ARG A O 1
ATOM 563 N N . THR A 1 71 ? -11.109 19.516 -0.878 1 88.12 71 THR A N 1
ATOM 564 C CA . THR A 1 71 ? -12.367 20.219 -0.682 1 88.12 71 THR A CA 1
ATOM 565 C C . THR A 1 71 ? -12.625 20.469 0.802 1 88.12 71 THR A C 1
ATOM 567 O O . THR A 1 71 ? -13.148 21.516 1.182 1 88.12 71 THR A O 1
ATOM 570 N N . ASN A 1 72 ? -12.305 19.453 1.577 1 87.06 72 ASN A N 1
ATOM 571 C CA . ASN A 1 72 ? -12.461 19.625 3.02 1 87.06 72 ASN A CA 1
ATOM 572 C C . ASN A 1 72 ? -11.578 20.75 3.551 1 87.06 72 ASN A C 1
ATOM 574 O O . ASN A 1 72 ? -12.008 21.531 4.41 1 87.06 72 ASN A O 1
ATOM 578 N N . ALA A 1 73 ? -10.406 20.875 3.062 1 83.75 73 ALA A N 1
ATOM 579 C CA . ALA A 1 73 ? -9.492 21.938 3.494 1 83.75 73 ALA A CA 1
ATOM 580 C C . ALA A 1 73 ? -10.023 23.312 3.088 1 83.75 73 ALA A C 1
ATOM 582 O O . ALA A 1 73 ? -9.906 24.281 3.846 1 83.75 73 ALA A O 1
ATOM 583 N N . LEU A 1 74 ? -10.586 23.391 1.931 1 85.38 74 LEU A N 1
ATOM 584 C CA . LEU A 1 74 ? -11.164 24.641 1.447 1 85.38 74 LEU A CA 1
ATOM 585 C C . LEU A 1 74 ? -12.359 25.047 2.305 1 85.38 74 LEU A C 1
ATOM 587 O O . LEU A 1 74 ? -12.469 26.219 2.709 1 85.38 74 LEU A O 1
ATOM 591 N N . LEU A 1 75 ? -13.156 24.047 2.602 1 84.38 75 LEU A N 1
ATOM 592 C CA . LEU A 1 75 ? -14.344 24.344 3.396 1 84.38 75 LEU A CA 1
ATOM 593 C C . LEU A 1 75 ? -13.969 24.656 4.84 1 84.38 75 LEU A C 1
ATOM 595 O O . LEU A 1 75 ? -14.602 25.5 5.477 1 84.38 75 LEU A O 1
ATOM 599 N N . ALA A 1 76 ? -12.977 23.953 5.324 1 81.88 76 ALA A N 1
ATOM 600 C CA . ALA A 1 76 ? -12.516 24.234 6.684 1 81.88 76 ALA A CA 1
ATOM 601 C C . ALA A 1 76 ? -11.945 25.641 6.801 1 81.88 76 ALA A C 1
ATOM 603 O O . ALA A 1 76 ? -12.125 26.312 7.824 1 81.88 76 ALA A O 1
ATOM 604 N N . TYR A 1 77 ? -11.32 26.062 5.785 1 78.44 77 TYR A N 1
ATOM 605 C CA . TYR A 1 77 ? -10.773 27.406 5.766 1 78.44 77 TYR A CA 1
ATOM 606 C C . TYR A 1 77 ? -11.883 28.453 5.633 1 78.44 77 TYR A C 1
ATOM 608 O O . TYR A 1 77 ? -11.859 29.484 6.305 1 78.44 77 TYR A O 1
ATOM 616 N N . LYS A 1 78 ? -12.891 28.188 4.805 1 79.69 78 LYS A N 1
ATOM 617 C CA . LYS A 1 78 ? -13.984 29.125 4.566 1 79.69 78 LYS A CA 1
ATOM 618 C C . LYS A 1 78 ? -14.828 29.328 5.824 1 79.69 78 LYS A C 1
ATOM 620 O O . LYS A 1 78 ? -15.25 30.438 6.129 1 79.69 78 LYS A O 1
ATOM 625 N N . TRP A 1 79 ? -14.969 28.141 6.543 1 77.31 79 TRP A N 1
ATOM 626 C CA . TRP A 1 79 ? -15.836 28.203 7.715 1 77.31 79 TRP A CA 1
ATOM 627 C C . TRP A 1 79 ? -15.016 28.359 8.992 1 77.31 79 TRP A C 1
ATOM 629 O O . TRP A 1 79 ? -15.57 28.375 10.094 1 77.31 79 TRP A O 1
ATOM 639 N N . ASP A 1 80 ? -13.719 28.422 8.93 1 71.06 80 ASP A N 1
ATOM 640 C CA . ASP A 1 80 ? -12.789 28.688 10.023 1 71.06 80 ASP A CA 1
ATOM 641 C C . ASP A 1 80 ? -12.906 27.641 11.117 1 71.06 80 ASP A C 1
ATOM 643 O O . ASP A 1 80 ? -13.055 27.969 12.297 1 71.06 80 ASP A O 1
ATOM 647 N N . VAL A 1 81 ? -13.031 26.422 10.734 1 70.5 81 VAL A N 1
ATOM 648 C CA . VAL A 1 81 ? -13.203 25.344 11.703 1 70.5 81 VAL A CA 1
ATOM 649 C C . VAL A 1 81 ? -11.945 24.484 11.742 1 70.5 81 VAL A C 1
ATOM 651 O O . VAL A 1 81 ? -11.992 23.328 12.148 1 70.5 81 VAL A O 1
ATOM 654 N N . ASP A 1 82 ? -10.789 24.953 11.359 1 63.94 82 ASP A N 1
ATOM 655 C CA . ASP A 1 82 ? -9.555 24.188 11.266 1 63.94 82 ASP A CA 1
ATOM 656 C C . ASP A 1 82 ? -9.07 23.75 12.641 1 63.94 82 ASP A C 1
ATOM 658 O O . ASP A 1 82 ? -8.438 22.703 12.781 1 63.94 82 ASP A O 1
ATOM 662 N N . LEU A 1 83 ? -9.523 24.375 13.641 1 61.16 83 LEU A N 1
ATOM 663 C CA . LEU A 1 83 ? -8.977 24.062 14.961 1 61.16 83 LEU A CA 1
ATOM 664 C C . LEU A 1 83 ? -10.086 23.688 15.938 1 61.16 83 LEU A C 1
ATOM 666 O O . LEU A 1 83 ? -9.922 23.828 17.156 1 61.16 83 LEU A O 1
ATOM 670 N N . PHE A 1 84 ? -11.156 23.203 15.422 1 63.91 84 PHE A N 1
ATOM 671 C CA . PHE A 1 84 ? -12.328 22.969 16.266 1 63.91 84 PHE A CA 1
ATOM 672 C C . PHE A 1 84 ? -12.094 21.797 17.203 1 63.91 84 PHE A C 1
ATOM 674 O O . PHE A 1 84 ? -12.445 21.875 18.391 1 63.91 84 PHE A O 1
ATOM 681 N N . GLU A 1 85 ? -11.5 20.797 16.812 1 64.19 85 GLU A N 1
ATOM 682 C CA . GLU A 1 85 ? -11.359 19.578 17.625 1 64.19 85 GLU A CA 1
ATOM 683 C C . GLU A 1 85 ? -10.469 19.828 18.828 1 64.19 85 GLU A C 1
ATOM 685 O O . GLU A 1 85 ? -10.625 19.172 19.875 1 64.19 85 GLU A O 1
ATOM 690 N N . GLU A 1 86 ? -9.648 20.703 18.641 1 60.44 86 GLU A N 1
ATOM 691 C CA . GLU A 1 86 ? -8.742 21 19.75 1 60.44 86 GLU A CA 1
ATOM 692 C C . GLU A 1 86 ? -9.445 21.781 20.859 1 60.44 86 GLU A C 1
ATOM 694 O O . GLU A 1 86 ? -9.039 21.734 22.016 1 60.44 86 GLU A O 1
ATOM 699 N N . GLN A 1 87 ? -10.617 22.359 20.484 1 61.19 87 GLN A N 1
ATOM 700 C CA . GLN A 1 87 ? -11.328 23.203 21.438 1 61.19 87 GLN A CA 1
ATOM 701 C C . GLN A 1 87 ? -12.602 22.531 21.922 1 61.19 87 GLN A C 1
ATOM 703 O O . GLN A 1 87 ? -13.414 23.156 22.625 1 61.19 87 GLN A O 1
ATOM 708 N N . GLU A 1 88 ? -12.633 21.312 21.609 1 67.94 88 GLU A N 1
ATOM 709 C CA . GLU A 1 88 ? -13.898 20.656 21.938 1 67.94 88 GLU A CA 1
ATOM 710 C C . GLU A 1 88 ? -14.023 20.406 23.438 1 67.94 88 GLU A C 1
ATOM 712 O O . GLU A 1 88 ? -13.039 20.078 24.094 1 67.94 88 GLU A O 1
ATOM 717 N N . THR A 1 89 ? -15.188 20.719 23.906 1 66.31 89 THR A N 1
ATOM 718 C CA . THR A 1 89 ? -15.484 20.562 25.328 1 66.31 89 THR A CA 1
ATOM 719 C C . THR A 1 89 ? -15.844 19.109 25.625 1 66.31 89 THR A C 1
ATOM 721 O O . THR A 1 89 ? -16.156 18.328 24.719 1 66.31 89 THR A O 1
ATOM 724 N N . ASN A 1 90 ? -15.562 18.734 26.891 1 70.38 90 ASN A N 1
ATOM 725 C CA . ASN A 1 90 ? -15.875 17.391 27.359 1 70.38 90 ASN A CA 1
ATOM 726 C C . ASN A 1 90 ? -17.359 17.078 27.219 1 70.38 90 ASN A C 1
ATOM 728 O O . ASN A 1 90 ? -18.203 17.969 27.375 1 70.38 90 ASN A O 1
ATOM 732 N N . ARG A 1 91 ? -17.641 15.961 26.859 1 73.69 91 ARG A N 1
ATOM 733 C CA . ARG A 1 91 ? -19.031 15.5 26.781 1 73.69 91 ARG A CA 1
ATOM 734 C C . ARG A 1 91 ? -19.672 15.508 28.156 1 73.69 91 ARG A C 1
ATOM 736 O O . ARG A 1 91 ? -19.031 15.18 29.156 1 73.69 91 ARG A O 1
ATOM 743 N N . PRO A 1 92 ? -20.828 15.977 28.172 1 70.19 92 PRO A N 1
ATOM 744 C CA . PRO A 1 92 ? -21.516 15.992 29.469 1 70.19 92 PRO A CA 1
ATOM 745 C C . PRO A 1 92 ? -21.656 14.594 30.062 1 70.19 92 PRO A C 1
ATOM 747 O O . PRO A 1 92 ? -21.719 14.453 31.297 1 70.19 92 PRO A O 1
ATOM 750 N N . GLN A 1 93 ? -21.531 13.594 29.266 1 69.5 93 GLN A N 1
ATOM 751 C CA . GLN A 1 93 ? -21.734 12.227 29.719 1 69.5 93 GLN A CA 1
ATOM 752 C C . GLN A 1 93 ? -20.422 11.602 30.188 1 69.5 93 GLN A C 1
ATOM 754 O O . GLN A 1 93 ? -20.406 10.477 30.703 1 69.5 93 GLN A O 1
ATOM 759 N N . PHE A 1 94 ? -19.406 12.383 30.125 1 73.94 94 PHE A N 1
ATOM 760 C CA . PHE A 1 94 ? -18.094 11.875 30.516 1 73.94 94 PHE A CA 1
ATOM 761 C C . PHE A 1 94 ? -17.969 11.789 32.031 1 73.94 94 PHE A C 1
ATOM 763 O O . PHE A 1 94 ? -18.219 12.766 32.719 1 73.94 94 PHE A O 1
ATOM 770 N N . ILE A 1 95 ? -17.828 10.633 32.5 1 69.5 95 ILE A N 1
ATOM 771 C CA . ILE A 1 95 ? -17.672 10.43 33.938 1 69.5 95 ILE A CA 1
ATOM 772 C C . ILE A 1 95 ? -16.188 10.266 34.281 1 69.5 95 ILE A C 1
ATOM 774 O O . ILE A 1 95 ? -15.547 9.32 33.844 1 69.5 95 ILE A O 1
ATOM 778 N N . GLY A 1 96 ? -15.594 11.312 34.719 1 72.56 96 GLY A N 1
ATOM 779 C CA . GLY A 1 96 ? -14.195 11.25 35.094 1 72.56 96 GLY A CA 1
ATOM 780 C C . GLY A 1 96 ? -13.984 10.703 36.5 1 72.56 96 GLY A C 1
ATOM 781 O O . GLY A 1 96 ? -14.836 10.875 37.375 1 72.56 96 GLY A O 1
ATOM 782 N N . THR A 1 97 ? -13.094 9.797 36.656 1 69.81 97 THR A N 1
ATOM 783 C CA . THR A 1 97 ? -12.836 9.227 37.969 1 69.81 97 THR A CA 1
ATOM 784 C C . THR A 1 97 ? -11.852 10.086 38.75 1 69.81 97 THR A C 1
ATOM 786 O O . THR A 1 97 ? -11.898 10.133 40 1 69.81 97 THR A O 1
ATOM 789 N N . THR A 1 98 ? -10.906 10.641 38.031 1 69.56 98 THR A N 1
ATOM 790 C CA . THR A 1 98 ? -9.875 11.422 38.688 1 69.56 98 THR A CA 1
ATOM 791 C C . THR A 1 98 ? -9.805 12.836 38.125 1 69.56 98 THR A C 1
ATOM 793 O O . THR A 1 98 ? -10.188 13.062 36.969 1 69.56 98 THR A O 1
ATOM 796 N N . VAL A 1 99 ? -9.734 13.836 38.969 1 67.62 99 VAL A N 1
ATOM 797 C CA . VAL A 1 99 ? -9.609 15.219 38.562 1 67.62 99 VAL A CA 1
ATOM 798 C C . VAL A 1 99 ? -8.141 15.594 38.406 1 67.62 99 VAL A C 1
ATOM 800 O O . VAL A 1 99 ? -7.352 15.406 39.344 1 67.62 99 VAL A O 1
ATOM 803 N N . LYS A 1 100 ? -7.699 15.602 37.219 1 66.69 100 LYS A N 1
ATOM 804 C CA . LYS A 1 100 ? -6.328 16.047 37 1 66.69 100 LYS A CA 1
ATOM 805 C C . LYS A 1 100 ? -6.293 17.438 36.375 1 66.69 100 LYS A C 1
ATOM 807 O O . LYS A 1 100 ? -7.219 17.812 35.656 1 66.69 100 LYS A O 1
ATOM 812 N N . LYS A 1 101 ? -5.336 18.266 36.781 1 63.44 101 LYS A N 1
ATOM 813 C CA . LYS A 1 101 ? -5.172 19.609 36.25 1 63.44 101 LYS A CA 1
ATOM 814 C C . LYS A 1 101 ? -4.711 19.578 34.781 1 63.44 101 LYS A C 1
ATOM 816 O O . LYS A 1 101 ? -3.738 18.891 34.438 1 63.44 101 LYS A O 1
ATOM 821 N N . ASN A 1 102 ? -5.516 20.062 33.906 1 61.88 102 ASN A N 1
ATOM 822 C CA . ASN A 1 102 ? -5.133 20.188 32.5 1 61.88 102 ASN A CA 1
ATOM 823 C C . ASN A 1 102 ? -3.924 21.094 32.312 1 61.88 102 ASN A C 1
ATOM 825 O O . ASN A 1 102 ? -3.943 22.25 32.75 1 61.88 102 ASN A O 1
ATOM 829 N N . PRO A 1 103 ? -2.932 20.531 31.938 1 59.16 103 PRO A N 1
ATOM 830 C CA . PRO A 1 103 ? -1.728 21.359 31.812 1 59.16 103 PRO A CA 1
ATOM 831 C C . PRO A 1 103 ? -1.922 22.562 30.891 1 59.16 103 PRO A C 1
ATOM 833 O O . PRO A 1 103 ? -1.202 23.547 31.016 1 59.16 103 PRO A O 1
ATOM 836 N N . VAL A 1 104 ? -2.924 22.438 30.078 1 57.94 104 VAL A N 1
ATOM 837 C CA . VAL A 1 104 ? -3.111 23.484 29.078 1 57.94 104 VAL A CA 1
ATOM 838 C C . VAL A 1 104 ? -3.977 24.594 29.656 1 57.94 104 VAL A C 1
ATOM 840 O O . VAL A 1 104 ? -3.59 25.766 29.625 1 57.94 104 VAL A O 1
ATOM 843 N N . SER A 1 105 ? -5.184 24.328 30.109 1 57.59 105 SER A N 1
ATOM 844 C CA . SER A 1 105 ? -6.137 25.344 30.562 1 57.59 105 SER A CA 1
ATOM 845 C C . SER A 1 105 ? -5.992 25.609 32.062 1 57.59 105 SER A C 1
ATOM 847 O O . SER A 1 105 ? -6.402 26.656 32.562 1 57.59 105 SER A O 1
ATOM 849 N N . GLY A 1 106 ? -5.094 24.75 32.781 1 59.09 106 GLY A N 1
ATOM 850 C CA . GLY A 1 106 ? -4.926 24.891 34.219 1 59.09 106 GLY A CA 1
ATOM 851 C C . GLY A 1 106 ? -6.16 24.484 35 1 59.09 106 GLY A C 1
ATOM 852 O O . GLY A 1 106 ? -6.168 24.562 36.219 1 59.09 106 GLY A O 1
ATOM 853 N N . GLU A 1 107 ? -7.215 24.109 34.219 1 63.31 107 GLU A N 1
ATOM 854 C CA . GLU A 1 107 ? -8.453 23.766 34.938 1 63.31 107 GLU A CA 1
ATOM 855 C C . GLU A 1 107 ? -8.5 22.281 35.281 1 63.31 107 GLU A C 1
ATOM 857 O O . GLU A 1 107 ? -7.836 21.469 34.625 1 63.31 107 GLU A O 1
ATOM 862 N N . TYR A 1 108 ? -9.023 22.016 36.406 1 65.94 108 TYR A N 1
ATOM 863 C CA . TYR A 1 108 ? -9.164 20.641 36.844 1 65.94 108 TYR A CA 1
ATOM 864 C C . TYR A 1 108 ? -10.172 19.891 35.969 1 65.94 108 TYR A C 1
ATOM 866 O O . TYR A 1 108 ? -11.32 20.297 35.844 1 65.94 108 TYR A O 1
ATOM 874 N N . GLU A 1 109 ? -9.711 19.156 35.188 1 68.94 109 GLU A N 1
ATOM 875 C CA . GLU A 1 109 ? -10.594 18.359 34.344 1 68.94 109 GLU A CA 1
ATOM 876 C C . GLU A 1 109 ? -10.602 16.891 34.75 1 68.94 109 GLU A C 1
ATOM 878 O O . GLU A 1 109 ? -9.602 16.375 35.25 1 68.94 109 GLU A O 1
ATOM 883 N N . PRO A 1 110 ? -11.828 16.344 34.812 1 72.25 110 PRO A N 1
ATOM 884 C CA . PRO A 1 110 ? -11.914 14.914 35.125 1 72.25 110 PRO A CA 1
ATOM 885 C C . PRO A 1 110 ? -11.094 14.055 34.156 1 72.25 110 PRO A C 1
ATOM 887 O O . PRO A 1 110 ? -11.07 14.32 32.969 1 72.25 110 PRO A O 1
ATOM 890 N N . HIS A 1 111 ? -10.219 13.32 34.875 1 74.56 111 HIS A N 1
ATOM 891 C CA . HIS A 1 111 ? -9.336 12.469 34.062 1 74.56 111 HIS A CA 1
ATOM 892 C C . HIS A 1 111 ? -9.695 11 34.219 1 74.56 111 HIS A C 1
ATOM 894 O O . HIS A 1 111 ? -10.062 10.555 35.312 1 74.56 111 HIS A O 1
ATOM 900 N N . TYR A 1 112 ? -10.023 10.383 33.188 1 75.94 112 TYR A N 1
ATOM 901 C CA . TYR A 1 112 ? -10.227 8.938 33.156 1 75.94 112 TYR A CA 1
ATOM 902 C C . TYR A 1 112 ? -8.914 8.211 32.875 1 75.94 112 TYR A C 1
ATOM 904 O O . TYR A 1 112 ? -8.211 8.516 31.922 1 75.94 112 TYR A O 1
ATOM 912 N N . PRO A 1 113 ? -8.562 7.27 33.875 1 78.75 113 PRO A N 1
ATOM 913 C CA . PRO A 1 113 ? -7.262 6.609 33.719 1 78.75 113 PRO A CA 1
ATOM 914 C C . PRO A 1 113 ? -7.129 5.871 32.375 1 78.75 113 PRO A C 1
ATOM 916 O O . PRO A 1 113 ? -8.086 5.234 31.922 1 78.75 113 PRO A O 1
ATOM 919 N N . LYS A 1 114 ? -6.035 5.898 31.797 1 80.12 114 LYS A N 1
ATOM 920 C CA . LYS A 1 114 ? -5.758 5.375 30.469 1 80.12 114 LYS A CA 1
ATOM 921 C C . LYS A 1 114 ? -5.828 3.85 30.453 1 80.12 114 LYS A C 1
ATOM 923 O O . LYS A 1 114 ? -6.285 3.254 29.469 1 80.12 114 LYS A O 1
ATOM 928 N N . TRP A 1 115 ? -5.461 3.238 31.641 1 81.94 115 TRP A N 1
ATOM 929 C CA . TRP A 1 115 ? -5.453 1.778 31.641 1 81.94 115 TRP A CA 1
ATOM 930 C C . TRP A 1 115 ? -6.871 1.225 31.625 1 81.94 115 TRP A C 1
ATOM 932 O O . TRP A 1 115 ? -7.137 0.195 31 1 81.94 115 TRP A O 1
ATOM 942 N N . ARG A 1 116 ? -7.785 1.836 32.25 1 82.44 116 ARG A N 1
ATOM 943 C CA . ARG A 1 116 ? -9.18 1.402 32.25 1 82.44 116 ARG A CA 1
ATOM 944 C C . ARG A 1 116 ? -9.805 1.604 30.875 1 82.44 116 ARG A C 1
ATOM 946 O O . ARG A 1 116 ? -10.617 0.793 30.422 1 82.44 116 ARG A O 1
ATOM 953 N N . LYS A 1 117 ? -9.328 2.621 30.266 1 84.19 117 LYS A N 1
ATOM 954 C CA . LYS A 1 117 ? -9.836 2.881 28.922 1 84.19 117 LYS A CA 1
ATOM 955 C C . LYS A 1 117 ? -9.375 1.802 27.938 1 84.19 117 LYS A C 1
ATOM 957 O O . LYS A 1 117 ? -10.148 1.343 27.094 1 84.19 117 LYS A O 1
ATOM 962 N N . VAL A 1 118 ? -8.18 1.363 28.109 1 86.06 118 VAL A N 1
ATOM 963 C CA . VAL A 1 118 ? -7.621 0.353 27.219 1 86.06 118 VAL A CA 1
ATOM 964 C C . VAL A 1 118 ? -8.281 -0.996 27.484 1 86.06 118 VAL A C 1
ATOM 966 O O . VAL A 1 118 ? -8.586 -1.743 26.547 1 86.06 118 VAL A O 1
ATOM 969 N N . LEU A 1 119 ? -8.539 -1.28 28.688 1 87.88 119 LEU A N 1
ATOM 970 C CA . LEU A 1 119 ? -9.195 -2.535 29.031 1 87.88 119 LEU A CA 1
ATOM 971 C C . LEU A 1 119 ? -10.617 -2.58 28.484 1 87.88 119 LEU A C 1
ATOM 973 O O . LEU A 1 119 ? -11.055 -3.604 27.953 1 87.88 119 LEU A O 1
ATOM 977 N N . LYS A 1 120 ? -11.305 -1.488 28.609 1 88.69 120 LYS A N 1
ATOM 978 C CA . LYS A 1 120 ? -12.672 -1.428 28.094 1 88.69 120 LYS A CA 1
ATOM 979 C C . LYS A 1 120 ? -12.688 -1.479 26.562 1 88.69 120 LYS A C 1
ATOM 981 O O . LYS A 1 120 ? -13.578 -2.092 25.969 1 88.69 120 LYS A O 1
ATOM 986 N N . SER A 1 121 ? -11.727 -0.846 26.062 1 87.44 121 SER A N 1
ATOM 987 C CA . SER A 1 121 ? -11.641 -0.875 24.609 1 87.44 121 SER A CA 1
ATOM 988 C C . SER A 1 121 ? -11.32 -2.277 24.109 1 87.44 121 SER A C 1
ATOM 990 O O . SER A 1 121 ? -11.836 -2.701 23.062 1 87.44 121 SER A O 1
ATOM 992 N N . MET A 1 122 ? -10.531 -3.01 24.828 1 89.5 122 MET A N 1
ATOM 993 C CA . MET A 1 122 ? -10.219 -4.391 24.469 1 89.5 122 MET A CA 1
ATOM 994 C C . MET A 1 122 ? -11.445 -5.285 24.625 1 89.5 122 MET A C 1
ATOM 996 O O . MET A 1 122 ? -11.672 -6.184 23.812 1 89.5 122 MET A O 1
ATOM 1000 N N . GLY A 1 123 ? -12.094 -5.023 25.625 1 88.88 123 GLY A N 1
ATOM 1001 C CA . GLY A 1 123 ? -13.344 -5.746 25.797 1 88.88 123 GLY A CA 1
ATOM 1002 C C . GLY A 1 123 ? -14.336 -5.496 24.688 1 88.88 123 GLY A C 1
ATOM 1003 O O . GLY A 1 123 ? -14.969 -6.434 24.188 1 88.88 123 GLY A O 1
ATOM 1004 N N . SER A 1 124 ? -14.461 -4.254 24.312 1 90 124 SER A N 1
ATOM 1005 C CA . SER A 1 124 ? -15.359 -3.904 23.219 1 90 124 SER A CA 1
ATOM 1006 C C . SER A 1 124 ? -14.906 -4.535 21.906 1 90 124 SER A C 1
ATOM 1008 O O . SER A 1 124 ? -15.727 -5.023 21.125 1 90 124 SER A O 1
ATOM 1010 N N . MET A 1 125 ? -13.672 -4.605 21.656 1 88.12 125 MET A N 1
ATOM 1011 C CA . MET A 1 125 ? -13.141 -5.207 20.438 1 88.12 125 MET A CA 1
ATOM 1012 C C . MET A 1 125 ? -13.406 -6.707 20.406 1 88.12 125 MET A C 1
ATOM 1014 O O . MET A 1 125 ? -13.703 -7.273 19.359 1 88.12 125 MET A O 1
ATOM 1018 N N . SER A 1 126 ? -13.312 -7.297 21.578 1 91.06 126 SER A N 1
ATOM 1019 C CA . SER A 1 126 ? -13.578 -8.727 21.656 1 91.06 126 SER A CA 1
ATOM 1020 C C . SER A 1 126 ? -15.039 -9.039 21.344 1 91.06 126 SER A C 1
ATOM 1022 O O . SER A 1 126 ? -15.336 -10.016 20.656 1 91.06 126 SER A O 1
ATOM 1024 N N . ILE A 1 127 ? -15.844 -8.18 21.734 1 90.06 127 ILE A N 1
ATOM 1025 C CA . ILE A 1 127 ? -17.266 -8.383 21.484 1 90.06 127 ILE A CA 1
ATOM 1026 C C . ILE A 1 127 ? -17.562 -8.164 20 1 90.06 127 ILE A C 1
ATOM 1028 O O . ILE A 1 127 ? -18.359 -8.898 19.406 1 90.06 127 ILE A O 1
ATOM 1032 N N . ILE A 1 128 ? -16.922 -7.234 19.469 1 87.75 128 ILE A N 1
ATOM 1033 C CA . ILE A 1 128 ? -17.109 -6.977 18.047 1 87.75 128 ILE A CA 1
ATOM 1034 C C . ILE A 1 128 ? -16.594 -8.164 17.234 1 87.75 128 ILE A C 1
ATOM 1036 O O . ILE A 1 128 ? -17.25 -8.594 16.281 1 87.75 128 ILE A O 1
ATOM 1040 N N . LEU A 1 129 ? -15.477 -8.695 17.594 1 89.94 129 LEU A N 1
ATOM 1041 C CA . LEU A 1 129 ? -14.93 -9.859 16.906 1 89.94 129 LEU A CA 1
ATOM 1042 C C . LEU A 1 129 ? -15.859 -11.055 17.031 1 89.94 129 LEU A C 1
ATOM 1044 O O . LEU A 1 129 ? -16.031 -11.812 16.062 1 89.94 129 LEU A O 1
ATOM 1048 N N . PHE A 1 130 ? -16.406 -11.172 18.172 1 91.44 130 PHE A N 1
ATOM 1049 C CA . PHE A 1 130 ? -17.375 -12.242 18.375 1 91.44 130 PHE A CA 1
ATOM 1050 C C . PHE A 1 130 ? -18.594 -12.062 17.484 1 91.44 130 PHE A C 1
ATOM 1052 O O . PHE A 1 130 ? -19.078 -13.023 16.891 1 91.44 130 PHE A O 1
ATOM 1059 N N . MET A 1 131 ? -19.031 -10.852 17.406 1 88.5 131 MET A N 1
ATOM 1060 C CA . MET A 1 131 ? -20.203 -10.578 16.562 1 88.5 131 MET A CA 1
ATOM 1061 C C . MET A 1 131 ? -19.875 -10.812 15.086 1 88.5 131 MET A C 1
ATOM 1063 O O . MET A 1 131 ? -20.719 -11.32 14.344 1 88.5 131 MET A O 1
ATOM 1067 N N . VAL A 1 132 ? -18.734 -10.5 14.664 1 88.62 132 VAL A N 1
ATOM 1068 C CA . VAL A 1 132 ? -18.297 -10.742 13.289 1 88.62 132 VAL A CA 1
ATOM 1069 C C . VAL A 1 132 ? -18.281 -12.25 13.008 1 88.62 132 VAL A C 1
ATOM 1071 O O . VAL A 1 132 ? -18.75 -12.695 11.961 1 88.62 132 VAL A O 1
ATOM 1074 N N . CYS A 1 133 ? -17.812 -13.016 13.945 1 91.56 133 CYS A N 1
ATOM 1075 C CA . CYS A 1 133 ? -17.797 -14.461 13.805 1 91.56 133 CYS A CA 1
ATOM 1076 C C . CYS A 1 133 ? -19.219 -15.016 13.711 1 91.56 133 CYS A C 1
ATOM 1078 O O . CYS A 1 133 ? -19.469 -15.969 12.969 1 91.56 133 CYS A O 1
ATOM 1080 N N . LEU A 1 134 ? -20.062 -14.391 14.422 1 90.69 134 LEU A N 1
ATOM 1081 C CA . LEU A 1 134 ? -21.453 -14.82 14.391 1 90.69 134 LEU A CA 1
ATOM 1082 C C . LEU A 1 134 ? -22.078 -14.578 13.016 1 90.69 134 LEU A C 1
ATOM 1084 O O . LEU A 1 134 ? -22.844 -15.406 12.523 1 90.69 134 LEU A O 1
ATOM 1088 N N . VAL A 1 135 ? -21.766 -13.477 12.414 1 89.19 135 VAL A N 1
ATOM 1089 C CA . VAL A 1 135 ? -22.281 -13.172 11.086 1 89.19 135 VAL A CA 1
ATOM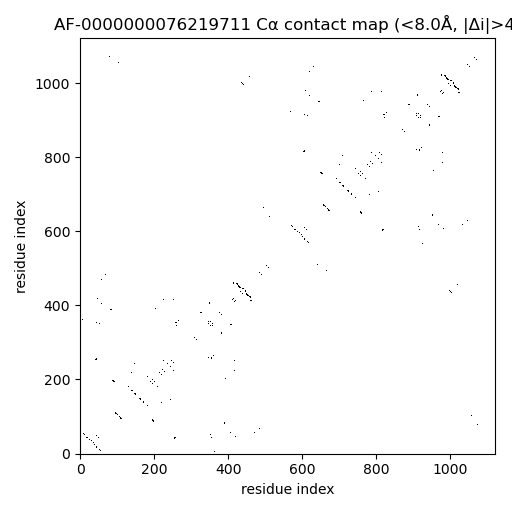 1090 C C . VAL A 1 135 ? -21.734 -14.164 10.07 1 89.19 135 VAL A C 1
ATOM 1092 O O . VAL A 1 135 ? -22.484 -14.695 9.242 1 89.19 135 VAL A O 1
ATOM 1095 N N . VAL A 1 136 ? -20.438 -14.453 10.133 1 90.06 136 VAL A N 1
ATOM 1096 C CA . VAL A 1 136 ? -19.812 -15.391 9.203 1 90.06 136 VAL A CA 1
ATOM 1097 C C . VAL A 1 136 ? -20.438 -16.781 9.383 1 90.06 136 VAL A C 1
ATOM 1099 O O . VAL A 1 136 ? -20.734 -17.453 8.398 1 90.06 136 VAL A O 1
ATOM 1102 N N . THR A 1 137 ? -20.641 -17.156 10.594 1 91.19 137 THR A N 1
ATOM 1103 C CA . THR A 1 137 ? -21.25 -18.438 10.875 1 91.19 137 THR A CA 1
ATOM 1104 C C . THR A 1 137 ? -22.672 -18.5 10.344 1 91.19 137 THR A C 1
ATOM 1106 O O . THR A 1 137 ? -23.125 -19.531 9.859 1 91.19 137 THR A O 1
ATOM 1109 N N . SER A 1 138 ? -23.344 -17.391 10.484 1 90.19 138 SER A N 1
ATOM 1110 C CA . SER A 1 138 ? -24.719 -17.344 9.984 1 90.19 138 SER A CA 1
ATOM 1111 C C . SER A 1 138 ? -24.75 -17.5 8.469 1 90.19 138 SER A C 1
ATOM 1113 O O . SER A 1 138 ? -25.594 -18.25 7.941 1 90.19 138 SER A O 1
ATOM 1115 N N . VAL A 1 139 ? -23.859 -16.891 7.734 1 87.75 139 VAL A N 1
ATOM 1116 C CA . VAL A 1 139 ? -23.812 -16.984 6.277 1 87.75 139 VAL A CA 1
ATOM 1117 C C . VAL A 1 139 ? -23.469 -18.422 5.871 1 87.75 139 VAL A C 1
ATOM 1119 O O . VAL A 1 139 ? -24.109 -18.984 4.977 1 87.75 139 VAL A O 1
ATOM 1122 N N . VAL A 1 140 ? -22.516 -19.047 6.551 1 88.19 140 VAL A N 1
ATOM 1123 C CA . VAL A 1 140 ? -22.125 -20.422 6.258 1 88.19 140 VAL A CA 1
ATOM 1124 C C . VAL A 1 140 ? -23.281 -21.375 6.543 1 88.19 140 VAL A C 1
ATOM 1126 O O . VAL A 1 140 ? -23.547 -22.297 5.77 1 88.19 140 VAL A O 1
ATOM 1129 N N . SER A 1 141 ? -23.969 -21.094 7.633 1 89.88 141 SER A N 1
ATOM 1130 C CA . SER A 1 141 ? -25.109 -21.922 7.996 1 89.88 141 SER A CA 1
ATOM 1131 C C . SER A 1 141 ? -26.219 -21.859 6.941 1 89.88 141 SER A C 1
ATOM 1133 O O . SER A 1 141 ? -26.859 -22.859 6.648 1 89.88 141 SER A O 1
ATOM 1135 N N . VAL A 1 142 ? -26.438 -20.719 6.414 1 88.06 142 VAL A N 1
ATOM 1136 C CA . VAL A 1 142 ? -27.453 -20.547 5.387 1 88.06 142 VAL A CA 1
ATOM 1137 C C . VAL A 1 142 ? -27.047 -21.281 4.113 1 88.06 142 VAL A C 1
ATOM 1139 O O . VAL A 1 142 ? -27.875 -21.875 3.43 1 88.06 142 VAL A O 1
ATOM 1142 N N . VAL A 1 143 ? -25.781 -21.328 3.764 1 85.69 143 VAL A N 1
ATOM 1143 C CA . VAL A 1 143 ? -25.281 -22.016 2.58 1 85.69 143 VAL A CA 1
ATOM 1144 C C . VAL A 1 143 ? -25.453 -23.531 2.762 1 85.69 143 VAL A C 1
ATOM 1146 O O . VAL A 1 143 ? -25.891 -24.219 1.841 1 85.69 143 VAL A O 1
ATOM 1149 N N . VAL A 1 144 ? -25.141 -23.969 3.941 1 86.25 144 VAL A N 1
ATOM 1150 C CA . VAL A 1 144 ? -25.297 -25.406 4.227 1 86.25 144 VAL A CA 1
ATOM 1151 C C . VAL A 1 144 ? -26.766 -25.797 4.176 1 86.25 144 VAL A C 1
ATOM 1153 O O . VAL A 1 144 ? -27.125 -26.844 3.633 1 86.25 144 VAL A O 1
ATOM 1156 N N . TYR A 1 145 ? -27.594 -24.969 4.715 1 88.06 145 TYR A N 1
ATOM 1157 C CA . TYR A 1 145 ? -29.031 -25.203 4.66 1 88.06 145 TYR A CA 1
ATOM 1158 C C . TYR A 1 145 ? -29.516 -25.281 3.217 1 88.06 145 TYR A C 1
ATOM 1160 O O . TYR A 1 145 ? -30.312 -26.156 2.871 1 88.06 145 TYR A O 1
ATOM 1168 N N . LYS A 1 146 ? -29.078 -24.422 2.43 1 86.19 146 LYS A N 1
ATOM 1169 C CA . LYS A 1 146 ? -29.484 -24.375 1.027 1 86.19 146 LYS A CA 1
ATOM 1170 C C . LYS A 1 146 ? -29.141 -25.688 0.318 1 86.19 146 LYS A C 1
ATOM 1172 O O . LYS A 1 146 ? -29.969 -26.25 -0.404 1 86.19 146 LYS A O 1
ATOM 1177 N N . VAL A 1 147 ? -27.922 -26.172 0.561 1 85.25 147 VAL A N 1
ATOM 1178 C CA . VAL A 1 147 ? -27.438 -27.359 -0.129 1 85.25 147 VAL A CA 1
ATOM 1179 C C . VAL A 1 147 ? -28.156 -28.594 0.418 1 85.25 147 VAL A C 1
ATOM 1181 O O . VAL A 1 147 ? -28.609 -29.453 -0.348 1 85.25 147 VAL A O 1
ATOM 1184 N N . VAL A 1 148 ? -28.328 -28.656 1.718 1 85.81 148 VAL A N 1
ATOM 1185 C CA . VAL A 1 148 ? -28.938 -29.828 2.348 1 85.81 148 VAL A CA 1
ATOM 1186 C C . VAL A 1 148 ? -30.422 -29.875 2.014 1 85.81 148 VAL A C 1
ATOM 1188 O O . VAL A 1 148 ? -30.969 -30.938 1.746 1 85.81 148 VAL A O 1
ATOM 1191 N N . SER A 1 149 ? -31.078 -28.75 2.025 1 87.06 149 SER A N 1
ATOM 1192 C CA . SER A 1 149 ? -32.5 -28.703 1.725 1 87.06 149 SER A CA 1
ATOM 1193 C C . SER A 1 149 ? -32.781 -29.078 0.27 1 87.06 149 SER A C 1
ATOM 1195 O O . SER A 1 149 ? -33.812 -29.688 -0.042 1 87.06 149 SER A O 1
ATOM 1197 N N . ARG A 1 150 ? -31.953 -28.703 -0.607 1 84.06 150 ARG A N 1
ATOM 1198 C CA . ARG A 1 150 ? -32.094 -29 -2.027 1 84.06 150 ARG A CA 1
ATOM 1199 C C . ARG A 1 150 ? -32 -30.5 -2.281 1 84.06 150 ARG A C 1
ATOM 1201 O O . ARG A 1 150 ? -32.812 -31.062 -3.037 1 84.06 150 ARG A O 1
ATOM 1208 N N . VAL A 1 151 ? -31 -31.125 -1.621 1 83.56 151 VAL A N 1
ATOM 1209 C CA . VAL A 1 151 ? -30.734 -32.531 -1.893 1 83.56 151 VAL A CA 1
ATOM 1210 C C . VAL A 1 151 ? -31.672 -33.406 -1.057 1 83.56 151 VAL A C 1
ATOM 1212 O O . VAL A 1 151 ? -32.188 -34.406 -1.549 1 83.56 151 VAL A O 1
ATOM 1215 N N . ASP A 1 152 ? -31.906 -33.031 0.215 1 82.69 152 ASP A N 1
ATOM 1216 C CA . ASP A 1 152 ? -32.594 -33.906 1.126 1 82.69 152 ASP A CA 1
ATOM 1217 C C . ASP A 1 152 ? -34.094 -33.594 1.195 1 82.69 152 ASP A C 1
ATOM 1219 O O . ASP A 1 152 ? -34.938 -34.5 1.215 1 82.69 152 ASP A O 1
ATOM 1223 N N . TRP A 1 153 ? -34.406 -32.344 1.326 1 81.56 153 TRP A N 1
ATOM 1224 C CA . TRP A 1 153 ? -35.781 -31.984 1.671 1 81.56 153 TRP A CA 1
ATOM 1225 C C . TRP A 1 153 ? -36.594 -31.672 0.418 1 81.56 153 TRP A C 1
ATOM 1227 O O . TRP A 1 153 ? -37.75 -32.062 0.327 1 81.56 153 TRP A O 1
ATOM 1237 N N . PHE A 1 154 ? -36 -31.031 -0.546 1 75.62 154 PHE A N 1
ATOM 1238 C CA . PHE A 1 154 ? -36.75 -30.562 -1.697 1 75.62 154 PHE A CA 1
ATOM 1239 C C . PHE A 1 154 ? -36.469 -31.422 -2.922 1 75.62 154 PHE A C 1
ATOM 1241 O O . PHE A 1 154 ? -36.656 -30.984 -4.055 1 75.62 154 PHE A O 1
ATOM 1248 N N . LYS A 1 155 ? -35.938 -32.594 -2.746 1 70.5 155 LYS A N 1
ATOM 1249 C CA . LYS A 1 155 ? -35.594 -33.5 -3.865 1 70.5 155 LYS A CA 1
ATOM 1250 C C . LYS A 1 155 ? -36.844 -33.812 -4.684 1 70.5 155 LYS A C 1
ATOM 1252 O O . LYS A 1 155 ? -36.781 -33.906 -5.91 1 70.5 155 LYS A O 1
ATOM 1257 N N . THR A 1 156 ? -37.938 -33.875 -4.027 1 69.19 156 THR A N 1
ATOM 1258 C CA . THR A 1 156 ? -39.125 -34.406 -4.676 1 69.19 156 THR A CA 1
ATOM 1259 C C . THR A 1 156 ? -40 -33.281 -5.246 1 69.19 156 THR A C 1
ATOM 1261 O O . THR A 1 156 ? -40.938 -33.562 -5.992 1 69.19 156 THR A O 1
ATOM 1264 N N . ILE A 1 157 ? -39.781 -32.094 -4.84 1 64.62 157 ILE A N 1
ATOM 1265 C CA . ILE A 1 157 ? -40.656 -31 -5.277 1 64.62 157 ILE A CA 1
ATOM 1266 C C . ILE A 1 157 ? -40.188 -30.484 -6.637 1 64.62 157 ILE A C 1
ATOM 1268 O O . ILE A 1 157 ? -39 -30.453 -6.918 1 64.62 157 ILE A O 1
ATOM 1272 N N . THR A 1 158 ? -41.125 -30.266 -7.605 1 65.69 158 THR A N 1
ATOM 1273 C CA . THR A 1 158 ? -40.844 -29.641 -8.898 1 65.69 158 THR A CA 1
ATOM 1274 C C . THR A 1 158 ? -40.188 -28.266 -8.719 1 65.69 158 THR A C 1
ATOM 1276 O O . THR A 1 158 ? -40.688 -27.438 -7.938 1 65.69 158 THR A O 1
ATOM 1279 N N . ASN A 1 159 ? -38.969 -28.031 -9.062 1 71.12 159 ASN A N 1
ATOM 1280 C CA . ASN A 1 159 ? -38.188 -26.797 -8.961 1 71.12 159 ASN A CA 1
ATOM 1281 C C . ASN A 1 159 ? -37.562 -26.656 -7.582 1 71.12 159 ASN A C 1
ATOM 1283 O O . ASN A 1 159 ? -37.562 -25.562 -7.004 1 71.12 159 ASN A O 1
ATOM 1287 N N . GLY A 1 160 ? -37.344 -27.703 -6.953 1 73.62 160 GLY A N 1
ATOM 1288 C CA . GLY A 1 160 ? -36.719 -27.766 -5.637 1 73.62 160 GLY A CA 1
ATOM 1289 C C . GLY A 1 160 ? -35.531 -26.844 -5.484 1 73.62 160 GLY A C 1
ATOM 1290 O O . GLY A 1 160 ? -35.344 -26.25 -4.422 1 73.62 160 GLY A O 1
ATOM 1291 N N . ALA A 1 161 ? -34.844 -26.719 -6.582 1 74.94 161 ALA A N 1
ATOM 1292 C CA . ALA A 1 161 ? -33.656 -25.844 -6.539 1 74.94 161 ALA A CA 1
ATOM 1293 C C . ALA A 1 161 ? -34.062 -24.391 -6.297 1 74.94 161 ALA A C 1
ATOM 1295 O O . ALA A 1 161 ? -33.406 -23.672 -5.551 1 74.94 161 ALA A O 1
ATOM 1296 N N . PHE A 1 162 ? -35.156 -24.062 -6.84 1 75.5 162 PHE A N 1
ATOM 1297 C CA . PHE A 1 162 ? -35.656 -22.703 -6.68 1 75.5 162 PHE A CA 1
ATOM 1298 C C . PHE A 1 162 ? -36.219 -22.5 -5.277 1 75.5 162 PHE A C 1
ATOM 1300 O O . PHE A 1 162 ? -36 -21.453 -4.66 1 75.5 162 PHE A O 1
ATOM 1307 N N . ALA A 1 163 ? -36.938 -23.453 -4.793 1 78.69 163 ALA A N 1
ATOM 1308 C CA . ALA A 1 163 ? -37.5 -23.344 -3.447 1 78.69 163 ALA A CA 1
ATOM 1309 C C . ALA A 1 163 ? -36.375 -23.281 -2.396 1 78.69 163 ALA A C 1
ATOM 1311 O O . ALA A 1 163 ? -36.5 -22.516 -1.434 1 78.69 163 ALA A O 1
ATOM 1312 N N . SER A 1 164 ? -35.438 -24.031 -2.609 1 83.31 164 SER A N 1
ATOM 1313 C CA . SER A 1 164 ? -34.312 -24 -1.675 1 83.31 164 SER A CA 1
ATOM 1314 C C . SER A 1 164 ? -33.562 -22.656 -1.718 1 83.31 164 SER A C 1
ATOM 1316 O O . SER A 1 164 ? -33.188 -22.125 -0.677 1 83.31 164 SER A O 1
ATOM 1318 N N . SER A 1 165 ? -33.438 -22.156 -2.902 1 78.38 165 SER A N 1
ATOM 1319 C CA . SER A 1 165 ? -32.781 -20.875 -3.053 1 78.38 165 SER A CA 1
ATOM 1320 C C . SER A 1 165 ? -33.594 -19.734 -2.449 1 78.38 165 SER A C 1
ATOM 1322 O O . SER A 1 165 ? -33.062 -18.828 -1.818 1 78.38 165 SER A O 1
ATOM 1324 N N . MET A 1 166 ? -34.844 -19.844 -2.596 1 78.31 166 MET A N 1
ATOM 1325 C CA . MET A 1 166 ? -35.719 -18.797 -2.076 1 78.31 166 MET A CA 1
ATOM 1326 C C . MET A 1 166 ? -35.781 -18.844 -0.553 1 78.31 166 MET A C 1
ATOM 1328 O O . MET A 1 166 ? -35.719 -17.797 0.107 1 78.31 166 MET A O 1
ATOM 1332 N N . THR A 1 167 ? -35.875 -19.984 -0.049 1 83.81 167 THR A N 1
ATOM 1333 C CA . THR A 1 167 ? -35.938 -20.125 1.402 1 83.81 167 THR A CA 1
ATOM 1334 C C . THR A 1 167 ? -34.625 -19.688 2.039 1 83.81 167 THR A C 1
ATOM 1336 O O . THR A 1 167 ? -34.625 -19.062 3.102 1 83.81 167 THR A O 1
ATOM 1339 N N . SER A 1 168 ? -33.594 -20.094 1.376 1 84.69 168 SER A N 1
ATOM 1340 C CA . SER A 1 168 ? -32.281 -19.703 1.892 1 84.69 168 SER A CA 1
ATOM 1341 C C . SER A 1 168 ? -32.094 -18.188 1.851 1 84.69 168 SER A C 1
ATOM 1343 O O . SER A 1 168 ? -31.531 -17.609 2.773 1 84.69 168 SER A O 1
ATOM 1345 N N . SER A 1 169 ? -32.625 -17.594 0.84 1 79.12 169 SER A N 1
ATOM 1346 C CA . SER A 1 169 ? -32.5 -16.156 0.709 1 79.12 169 SER A CA 1
ATOM 1347 C C . SER A 1 169 ? -33.312 -15.438 1.781 1 79.12 169 SER A C 1
ATOM 1349 O O . SER A 1 169 ? -32.875 -14.438 2.342 1 79.12 169 SER A O 1
ATOM 1351 N N . VAL A 1 170 ? -34.406 -15.93 2.053 1 79.25 170 VAL A N 1
ATOM 1352 C CA . VAL A 1 170 ? -35.281 -15.352 3.082 1 79.25 170 VAL A CA 1
ATOM 1353 C C . VAL A 1 170 ? -34.625 -15.523 4.453 1 79.25 170 VAL A C 1
ATOM 1355 O O . VAL A 1 170 ? -34.625 -14.594 5.262 1 79.25 170 VAL A O 1
ATOM 1358 N N . LEU A 1 171 ? -34.094 -16.656 4.629 1 85.19 171 LEU A N 1
ATOM 1359 C CA . LEU A 1 171 ? -33.406 -16.906 5.895 1 85.19 171 LEU A CA 1
ATOM 1360 C C . LEU A 1 171 ? -32.219 -15.977 6.059 1 85.19 171 LEU A C 1
ATOM 1362 O O . LEU A 1 171 ? -31.969 -15.461 7.152 1 85.19 171 LEU A O 1
ATOM 1366 N N . ASN A 1 172 ? -31.516 -15.82 4.996 1 83.38 172 ASN A N 1
ATOM 1367 C CA . ASN A 1 172 ? -30.375 -14.914 5.031 1 83.38 172 ASN A CA 1
ATOM 1368 C C . ASN A 1 172 ? -30.812 -13.477 5.324 1 83.38 172 ASN A C 1
ATOM 1370 O O . ASN A 1 172 ? -30.172 -12.781 6.125 1 83.38 172 ASN A O 1
ATOM 1374 N N . SER A 1 173 ? -31.922 -13.086 4.785 1 77.69 173 SER A N 1
ATOM 1375 C CA . SER A 1 173 ? -32.438 -11.734 4.988 1 77.69 173 SER A CA 1
ATOM 1376 C C . SER A 1 173 ? -32.875 -11.516 6.43 1 77.69 173 SER A C 1
ATOM 1378 O O . SER A 1 173 ? -32.625 -10.461 7.016 1 77.69 173 SER A O 1
ATOM 1380 N N . ILE A 1 174 ? -33.438 -12.43 6.949 1 81.75 174 ILE A N 1
ATOM 1381 C CA . ILE A 1 174 ? -33.875 -12.367 8.336 1 81.75 174 ILE A CA 1
ATOM 1382 C C . ILE A 1 174 ? -32.688 -12.297 9.266 1 81.75 174 ILE A C 1
ATOM 1384 O O . ILE A 1 174 ? -32.656 -11.508 10.219 1 81.75 174 ILE A O 1
ATOM 1388 N N . SER A 1 175 ? -31.75 -13.156 8.938 1 86.31 175 SER A N 1
ATOM 1389 C CA . SER A 1 175 ? -30.547 -13.172 9.75 1 86.31 175 SER A CA 1
ATOM 1390 C C . SER A 1 175 ? -29.828 -11.82 9.711 1 86.31 175 SER A C 1
ATOM 1392 O O . SER A 1 175 ? -29.375 -11.312 10.742 1 86.31 175 SER A O 1
ATOM 1394 N N . ILE A 1 176 ? -29.797 -11.164 8.594 1 81 176 ILE A N 1
ATOM 1395 C CA . ILE A 1 176 ? -29.141 -9.875 8.406 1 81 176 ILE A CA 1
ATOM 1396 C C . ILE A 1 176 ? -29.875 -8.805 9.211 1 81 176 ILE A C 1
ATOM 1398 O O . ILE A 1 176 ? -29.25 -7.996 9.898 1 81 176 ILE A O 1
ATOM 1402 N N . LEU A 1 177 ? -31.188 -8.836 9.164 1 78.31 177 LEU A N 1
ATOM 1403 C CA . LEU A 1 177 ? -32 -7.844 9.859 1 78.31 177 LEU A CA 1
ATOM 1404 C C . LEU A 1 177 ? -31.891 -8.016 11.367 1 78.31 177 LEU A C 1
ATOM 1406 O O . LEU A 1 177 ? -31.734 -7.035 12.102 1 78.31 177 LEU A O 1
ATOM 1410 N N . LEU A 1 178 ? -31.938 -9.25 11.773 1 85.75 178 LEU A N 1
ATOM 1411 C CA . LEU A 1 178 ? -31.875 -9.531 13.203 1 85.75 178 LEU A CA 1
ATOM 1412 C C . LEU A 1 178 ? -30.5 -9.188 13.773 1 85.75 178 LEU A C 1
ATOM 1414 O O . LEU A 1 178 ? -30.406 -8.516 14.805 1 85.75 178 LEU A O 1
ATOM 1418 N N . LEU A 1 179 ? -29.547 -9.664 13.102 1 87.31 179 LEU A N 1
ATOM 1419 C CA . LEU A 1 179 ? -28.188 -9.398 13.578 1 87.31 179 LEU A CA 1
ATOM 1420 C C . LEU A 1 179 ? -27.844 -7.918 13.445 1 87.31 179 LEU A C 1
ATOM 1422 O O . LEU A 1 179 ? -27.078 -7.379 14.25 1 87.31 179 LEU A O 1
ATOM 1426 N N . GLY A 1 180 ? -28.406 -7.316 12.453 1 85.06 180 GLY A N 1
ATOM 1427 C CA . GLY A 1 180 ? -28.188 -5.891 12.281 1 85.06 180 GLY A CA 1
ATOM 1428 C C . GLY A 1 180 ? -28.734 -5.062 13.438 1 85.06 180 GLY A C 1
ATOM 1429 O O . GLY A 1 180 ? -28.062 -4.164 13.938 1 85.06 180 GLY A O 1
ATOM 1430 N N . ARG A 1 181 ? -29.906 -5.355 13.898 1 85.75 181 ARG A N 1
ATOM 1431 C CA . ARG A 1 181 ? -30.531 -4.645 15.008 1 85.75 181 ARG A CA 1
ATOM 1432 C C . ARG A 1 181 ? -29.812 -4.926 16.312 1 85.75 181 ARG A C 1
ATOM 1434 O O . ARG A 1 181 ? -29.578 -4.016 17.109 1 85.75 181 ARG A O 1
ATOM 1441 N N . LEU A 1 182 ? -29.484 -6.129 16.469 1 89.06 182 LEU A N 1
ATOM 1442 C CA . LEU A 1 182 ? -28.766 -6.52 17.672 1 89.06 182 LEU A CA 1
ATOM 1443 C C . LEU A 1 182 ? -27.422 -5.809 17.766 1 89.06 182 LEU A C 1
ATOM 1445 O O . LEU A 1 182 ? -27.062 -5.289 18.812 1 89.06 182 LEU A O 1
ATOM 1449 N N . TYR A 1 183 ? -26.812 -5.781 16.734 1 88.75 183 TYR A N 1
ATOM 1450 C CA . TYR A 1 183 ? -25.484 -5.195 16.734 1 88.75 183 TYR A CA 1
ATOM 1451 C C . TYR A 1 183 ? -25.547 -3.686 16.906 1 88.75 183 TYR A C 1
ATOM 1453 O O . TYR A 1 183 ? -24.688 -3.096 17.578 1 88.75 183 TYR A O 1
ATOM 1461 N N . LYS A 1 184 ? -26.5 -3.109 16.297 1 87.81 184 LYS A N 1
ATOM 1462 C CA . LYS A 1 184 ? -26.641 -1.665 16.453 1 87.81 184 LYS A CA 1
ATOM 1463 C C . LYS A 1 184 ? -26.828 -1.293 17.922 1 87.81 184 LYS A C 1
ATOM 1465 O O . LYS A 1 184 ? -26.172 -0.377 18.422 1 87.81 184 LYS A O 1
ATOM 1470 N N . THR A 1 185 ? -27.625 -2.014 18.578 1 90.81 185 THR A N 1
ATOM 1471 C CA . THR A 1 185 ? -27.891 -1.754 19.984 1 90.81 185 THR A CA 1
ATOM 1472 C C . THR A 1 185 ? -26.641 -2.021 20.828 1 90.81 185 THR A C 1
ATOM 1474 O O . THR A 1 185 ? -26.312 -1.249 21.734 1 90.81 185 THR A O 1
ATOM 1477 N N . LEU A 1 186 ? -26.031 -3.051 20.484 1 90.94 186 LEU A N 1
ATOM 1478 C CA . LEU A 1 186 ? -24.812 -3.402 21.219 1 90.94 186 LEU A CA 1
ATOM 1479 C C . LEU A 1 186 ? -23.719 -2.363 21 1 90.94 186 LEU A C 1
ATOM 1481 O O . LEU A 1 186 ? -22.953 -2.051 21.922 1 90.94 186 LEU A O 1
ATOM 1485 N N . ALA A 1 187 ? -23.578 -1.885 19.781 1 90.94 187 ALA A N 1
ATOM 1486 C CA . ALA A 1 187 ? -22.562 -0.891 19.453 1 90.94 187 ALA A CA 1
ATOM 1487 C C . ALA A 1 187 ? -22.766 0.382 20.281 1 90.94 187 ALA A C 1
ATOM 1489 O O . ALA A 1 187 ? -21.797 0.951 20.781 1 90.94 187 ALA A O 1
ATOM 1490 N N . TYR A 1 188 ? -24 0.744 20.453 1 90.62 188 TYR A N 1
ATOM 1491 C CA . TYR A 1 188 ? -24.297 1.932 21.234 1 90.62 188 TYR A CA 1
ATOM 1492 C C . TYR A 1 188 ? -23.984 1.694 22.719 1 90.62 188 TYR A C 1
ATOM 1494 O O . TYR A 1 188 ? -23.375 2.537 23.375 1 90.62 188 TYR A O 1
ATOM 1502 N N . LYS A 1 189 ? -24.312 0.568 23.188 1 91.25 189 LYS A N 1
ATOM 1503 C CA . LYS A 1 189 ? -24.109 0.251 24.594 1 91.25 189 LYS A CA 1
ATOM 1504 C C . LYS A 1 189 ? -22.609 0.126 24.906 1 91.25 189 LYS A C 1
ATOM 1506 O O . LYS A 1 189 ? -22.156 0.593 25.953 1 91.25 189 LYS A O 1
ATOM 1511 N N . LEU A 1 190 ? -21.938 -0.477 24.047 1 90.81 190 LEU A N 1
ATOM 1512 C CA . LEU A 1 190 ? -20.5 -0.657 24.25 1 90.81 190 LEU A CA 1
ATOM 1513 C C . LEU A 1 190 ? -19.781 0.684 24.219 1 90.81 190 LEU A C 1
ATOM 1515 O O . LEU A 1 190 ? -18.859 0.92 25.016 1 90.81 190 LEU A O 1
ATOM 1519 N N . THR A 1 191 ? -20.172 1.554 23.312 1 90 191 THR A N 1
ATOM 1520 C CA . THR A 1 191 ? -19.5 2.848 23.188 1 90 191 THR A CA 1
ATOM 1521 C C . THR A 1 191 ? -19.797 3.725 24.406 1 90 191 THR A C 1
ATOM 1523 O O . THR A 1 191 ? -18.938 4.492 24.844 1 90 191 THR A O 1
ATOM 1526 N N . GLU A 1 192 ? -20.969 3.561 24.891 1 87.69 192 GLU A N 1
ATOM 1527 C CA . GLU A 1 192 ? -21.297 4.289 26.109 1 87.69 192 GLU A CA 1
ATOM 1528 C C . GLU A 1 192 ? -20.516 3.742 27.312 1 87.69 192 GLU A C 1
ATOM 1530 O O . GLU A 1 192 ? -20.094 4.504 28.188 1 87.69 192 GLU A O 1
ATOM 1535 N N . TRP A 1 193 ? -20.344 2.51 27.25 1 86.5 193 TRP A N 1
ATOM 1536 C CA . TRP A 1 193 ? -19.609 1.843 28.312 1 86.5 193 TRP A CA 1
ATOM 1537 C C . TRP A 1 193 ? -18.141 2.266 28.312 1 86.5 193 TRP A C 1
ATOM 1539 O O . TRP A 1 193 ? -17.516 2.348 29.375 1 86.5 193 TRP A O 1
ATOM 1549 N N . GLU A 1 194 ? -17.531 2.604 27.219 1 86.69 194 GLU A N 1
ATOM 1550 C CA . GLU A 1 194 ? -16.125 3 27.094 1 86.69 194 GLU A CA 1
ATOM 1551 C C . GLU A 1 194 ? -15.898 4.402 27.656 1 86.69 194 GLU A C 1
ATOM 1553 O O . GLU A 1 194 ? -14.773 4.758 28.016 1 86.69 194 GLU A O 1
ATOM 1558 N N . ASN A 1 195 ? -16.812 5.242 27.75 1 81.38 195 ASN A N 1
ATOM 1559 C CA . ASN A 1 195 ? -16.766 6.547 28.406 1 81.38 195 ASN A CA 1
ATOM 1560 C C . ASN A 1 195 ? -15.75 7.473 27.75 1 81.38 195 ASN A C 1
ATOM 1562 O O . ASN A 1 195 ? -14.812 7.93 28.406 1 81.38 195 ASN A O 1
ATOM 1566 N N . HIS A 1 196 ? -16.078 7.844 26.562 1 83.5 196 HIS A N 1
ATOM 1567 C CA . HIS A 1 196 ? -15.195 8.766 25.844 1 83.5 196 HIS A CA 1
ATOM 1568 C C . HIS A 1 196 ? -15.383 10.195 26.328 1 83.5 196 HIS A C 1
ATOM 1570 O O . HIS A 1 196 ? -16.5 10.609 26.641 1 83.5 196 HIS A O 1
ATOM 1576 N N . GLN A 1 197 ? -14.32 10.914 26.375 1 78.12 197 GLN A N 1
ATOM 1577 C CA . GLN A 1 197 ? -14.305 12.25 26.953 1 78.12 197 GLN A CA 1
ATOM 1578 C C . GLN A 1 197 ? -14.93 13.266 26 1 78.12 197 GLN A C 1
ATOM 1580 O O . GLN A 1 197 ? -15.719 14.117 26.422 1 78.12 197 GLN A O 1
ATOM 1585 N N . THR A 1 198 ? -14.547 13.156 24.75 1 78.69 198 THR A N 1
ATOM 1586 C CA . THR A 1 198 ? -15.031 14.141 23.781 1 78.69 198 THR A CA 1
ATOM 1587 C C . THR A 1 198 ? -16.078 13.523 22.859 1 78.69 198 THR A C 1
ATOM 1589 O O . THR A 1 198 ? -16.125 12.305 22.703 1 78.69 198 THR A O 1
ATOM 1592 N N . LYS A 1 199 ? -16.922 14.336 22.359 1 82.56 199 LYS A N 1
ATOM 1593 C CA . LYS A 1 199 ? -17.969 13.891 21.438 1 82.56 199 LYS A CA 1
ATOM 1594 C C . LYS A 1 199 ? -17.359 13.328 20.156 1 82.56 199 LYS A C 1
ATOM 1596 O O . LYS A 1 199 ? -17.859 12.352 19.594 1 82.56 199 LYS A O 1
ATOM 1601 N N . THR A 1 200 ? -16.312 13.891 19.734 1 82.88 200 THR A N 1
ATOM 1602 C CA . THR A 1 200 ? -15.672 13.438 18.5 1 82.88 200 THR A CA 1
ATOM 1603 C C . THR A 1 200 ? -15.094 12.031 18.672 1 82.88 200 THR A C 1
ATOM 1605 O O . THR A 1 200 ? -15.234 11.188 17.781 1 82.88 200 THR A O 1
ATOM 1608 N N . LYS A 1 201 ? -14.516 11.805 19.859 1 84 201 LYS A N 1
ATOM 1609 C CA . LYS A 1 201 ? -13.961 10.477 20.109 1 84 201 LYS A CA 1
ATOM 1610 C C . LYS A 1 201 ? -15.062 9.438 20.266 1 84 201 LYS A C 1
ATOM 1612 O O . LYS A 1 201 ? -14.906 8.289 19.844 1 84 201 LYS A O 1
ATOM 1617 N N . TYR A 1 202 ? -16.109 9.883 20.859 1 86.31 202 TYR A N 1
ATOM 1618 C CA . TYR A 1 202 ? -17.266 9.008 21 1 86.31 202 TYR A CA 1
ATOM 1619 C C . TYR A 1 202 ? -17.828 8.641 19.641 1 86.31 202 TYR A C 1
ATOM 1621 O O . TYR A 1 202 ? -18.078 7.461 19.359 1 86.31 202 TYR A O 1
ATOM 1629 N N . GLU A 1 203 ? -18.047 9.562 18.797 1 87.69 203 GLU A N 1
ATOM 1630 C CA . GLU A 1 203 ? -18.594 9.32 17.469 1 87.69 203 GLU A CA 1
ATOM 1631 C C . GLU A 1 203 ? -17.656 8.461 16.625 1 87.69 203 GLU A C 1
ATOM 1633 O O . GLU A 1 203 ? -18.109 7.598 15.867 1 87.69 203 GLU A O 1
ATOM 1638 N N . ASP A 1 204 ? -16.406 8.695 16.766 1 88.38 204 ASP A N 1
ATOM 1639 C CA . ASP A 1 204 ? -15.43 7.926 16 1 88.38 204 ASP A CA 1
ATOM 1640 C C . ASP A 1 204 ? -15.461 6.453 16.391 1 88.38 204 ASP A C 1
ATOM 1642 O O . ASP A 1 204 ? -15.43 5.57 15.531 1 88.38 204 ASP A O 1
ATOM 1646 N N . ALA A 1 205 ? -15.484 6.277 17.719 1 88.62 205 ALA A N 1
ATOM 1647 C CA . ALA A 1 205 ? -15.523 4.898 18.188 1 88.62 205 ALA A CA 1
ATOM 1648 C C . ALA A 1 205 ? -16.828 4.215 17.781 1 88.62 205 ALA A C 1
ATOM 1650 O O . ALA A 1 205 ? -16.828 3.031 17.422 1 88.62 205 ALA A O 1
ATOM 1651 N N . LEU A 1 206 ? -17.844 4.926 17.828 1 90.44 206 LEU A N 1
ATOM 1652 C CA . LEU A 1 206 ? -19.141 4.387 17.422 1 90.44 206 LEU A CA 1
ATOM 1653 C C . LEU A 1 206 ? -19.156 4.059 15.938 1 90.44 206 LEU A C 1
ATOM 1655 O O . LEU A 1 206 ? -19.641 3 15.531 1 90.44 206 LEU A O 1
ATOM 1659 N N . ILE A 1 207 ? -18.641 4.918 15.102 1 92.19 207 ILE A N 1
ATOM 1660 C CA . ILE A 1 207 ? -18.594 4.738 13.656 1 92.19 207 ILE A CA 1
ATOM 1661 C C . ILE A 1 207 ? -17.781 3.492 13.32 1 92.19 207 ILE A C 1
ATOM 1663 O O . ILE A 1 207 ? -18.188 2.684 12.477 1 92.19 207 ILE A O 1
ATOM 1667 N N . LEU A 1 208 ? -16.703 3.332 13.977 1 89.25 208 LEU A N 1
ATOM 1668 C CA . LEU A 1 208 ? -15.82 2.199 13.703 1 89.25 208 LEU A CA 1
ATOM 1669 C C . LEU A 1 208 ? -16.516 0.882 14.047 1 89.25 208 LEU A C 1
ATOM 1671 O O . LEU A 1 208 ? -16.422 -0.082 13.281 1 89.25 208 LEU A O 1
ATOM 1675 N N . LYS A 1 209 ? -17.219 0.896 15.148 1 90.62 209 LYS A N 1
ATOM 1676 C CA . LYS A 1 209 ? -17.906 -0.325 15.578 1 90.62 209 LYS A CA 1
ATOM 1677 C C . LYS A 1 209 ? -19.078 -0.641 14.664 1 90.62 209 LYS A C 1
ATOM 1679 O O . LYS A 1 209 ? -19.266 -1.787 14.242 1 90.62 209 LYS A O 1
ATOM 1684 N N . LEU A 1 210 ? -19.781 0.329 14.359 1 90.12 210 LEU A N 1
ATOM 1685 C CA . LEU A 1 210 ? -20.938 0.124 13.492 1 90.12 210 LEU A CA 1
ATOM 1686 C C . LEU A 1 210 ? -20.5 -0.309 12.094 1 90.12 210 LEU A C 1
ATOM 1688 O O . LEU A 1 210 ? -21.094 -1.211 11.508 1 90.12 210 LEU A O 1
ATOM 1692 N N . PHE A 1 211 ? -19.5 0.227 11.617 1 91.56 211 PHE A N 1
ATOM 1693 C CA . PHE A 1 211 ? -19.047 -0.108 10.281 1 91.56 211 PHE A CA 1
ATOM 1694 C C . PHE A 1 211 ? -18.453 -1.514 10.242 1 91.56 211 PHE A C 1
ATOM 1696 O O . PHE A 1 211 ? -18.641 -2.246 9.273 1 91.56 211 PHE A O 1
ATOM 1703 N N . GLY A 1 212 ? -17.672 -1.77 11.273 1 88.69 212 GLY A N 1
ATOM 1704 C CA . GLY A 1 212 ? -17.094 -3.102 11.32 1 88.69 212 GLY A CA 1
ATOM 1705 C C . GLY A 1 212 ? -18.125 -4.207 11.172 1 88.69 212 GLY A C 1
ATOM 1706 O O . GLY A 1 212 ? -17.922 -5.148 10.398 1 88.69 212 GLY A O 1
ATOM 1707 N N . PHE A 1 213 ? -19.172 -4.02 11.758 1 86.69 213 PHE A N 1
ATOM 1708 C CA . PHE A 1 213 ? -20.234 -5.012 11.688 1 86.69 213 PHE A CA 1
ATOM 1709 C C . PHE A 1 213 ? -20.953 -4.941 10.344 1 86.69 213 PHE A C 1
ATOM 1711 O O . PHE A 1 213 ? -21.234 -5.973 9.727 1 86.69 213 PHE A O 1
ATOM 1718 N N . GLN A 1 214 ? -21.281 -3.822 9.938 1 88.19 214 GLN A N 1
ATOM 1719 C CA . GLN A 1 214 ? -22.016 -3.664 8.688 1 88.19 214 GLN A CA 1
ATOM 1720 C C . GLN A 1 214 ? -21.188 -4.137 7.5 1 88.19 214 GLN A C 1
ATOM 1722 O O . GLN A 1 214 ? -21.734 -4.621 6.508 1 88.19 214 GLN A O 1
ATOM 1727 N N . PHE A 1 215 ? -19.922 -4.039 7.625 1 91.88 215 PHE A N 1
ATOM 1728 C CA . PHE A 1 215 ? -19.016 -4.496 6.586 1 91.88 215 PHE A CA 1
ATOM 1729 C C . PHE A 1 215 ? -19.172 -5.996 6.344 1 91.88 215 PHE A C 1
ATOM 1731 O O . PHE A 1 215 ? -19.375 -6.43 5.211 1 91.88 215 PHE A O 1
ATOM 1738 N N . VAL A 1 216 ? -19.156 -6.715 7.375 1 90.5 216 VAL A N 1
ATOM 1739 C CA . VAL A 1 216 ? -19.219 -8.164 7.262 1 90.5 216 VAL A CA 1
ATOM 1740 C C . VAL A 1 216 ? -20.625 -8.594 6.879 1 90.5 216 VAL A C 1
ATOM 1742 O O . VAL A 1 216 ? -20.812 -9.484 6.043 1 90.5 216 VAL A O 1
ATOM 1745 N N . ASN A 1 217 ? -21.531 -7.906 7.441 1 85.19 217 ASN A N 1
ATOM 1746 C CA . ASN A 1 217 ? -22.922 -8.242 7.188 1 85.19 217 ASN A CA 1
ATOM 1747 C C . ASN A 1 217 ? -23.312 -7.977 5.734 1 85.19 217 ASN A C 1
ATOM 1749 O O . ASN A 1 217 ? -24.094 -8.719 5.148 1 85.19 217 ASN A O 1
ATOM 1753 N N . SER A 1 218 ? -22.797 -6.961 5.184 1 87.06 218 SER A N 1
ATOM 1754 C CA . SER A 1 218 ? -23.203 -6.562 3.84 1 87.06 218 SER A CA 1
ATOM 1755 C C . SER A 1 218 ? -22.375 -7.289 2.781 1 87.06 218 SER A C 1
ATOM 1757 O O . SER A 1 218 ? -22.891 -7.617 1.707 1 87.06 218 SER A O 1
ATOM 1759 N N . TYR A 1 219 ? -21.109 -7.605 3.035 1 92.12 219 TYR A N 1
ATOM 1760 C CA . TYR A 1 219 ? -20.25 -8.07 1.961 1 92.12 219 TYR A CA 1
ATOM 1761 C C . TYR A 1 219 ? -19.922 -9.547 2.121 1 92.12 219 TYR A C 1
ATOM 1763 O O . TYR A 1 219 ? -19.328 -10.164 1.229 1 92.12 219 TYR A O 1
ATOM 1771 N N . ALA A 1 220 ? -20.266 -10.211 3.186 1 89.38 220 ALA A N 1
ATOM 1772 C CA . ALA A 1 220 ? -19.906 -11.594 3.455 1 89.38 220 ALA A CA 1
ATOM 1773 C C . ALA A 1 220 ? -20.453 -12.523 2.381 1 89.38 220 ALA A C 1
ATOM 1775 O O . ALA A 1 220 ? -19.75 -13.422 1.908 1 89.38 220 ALA A O 1
ATOM 1776 N N . SER A 1 221 ? -21.672 -12.328 2.004 1 86.88 221 SER A N 1
ATOM 1777 C CA . SER A 1 221 ? -22.266 -13.18 0.99 1 86.88 221 SER A CA 1
ATOM 1778 C C . SER A 1 221 ? -21.562 -13.039 -0.351 1 86.88 221 SER A C 1
ATOM 1780 O O . SER A 1 221 ? -21.391 -14.023 -1.077 1 86.88 221 SER A O 1
ATOM 1782 N N . LEU A 1 222 ? -21.156 -11.844 -0.662 1 90.88 222 LEU A N 1
ATOM 1783 C CA . LEU A 1 222 ? -20.453 -11.602 -1.914 1 90.88 222 LEU A CA 1
ATOM 1784 C C . LEU A 1 222 ? -19.062 -12.242 -1.888 1 90.88 222 LEU A C 1
ATOM 1786 O O . LEU A 1 222 ? -18.625 -12.805 -2.887 1 90.88 222 LEU A O 1
ATOM 1790 N N . PHE A 1 223 ? -18.406 -12.219 -0.759 1 92.62 223 PHE A N 1
ATOM 1791 C CA . PHE A 1 223 ? -17.109 -12.852 -0.615 1 92.62 223 PHE A CA 1
ATOM 1792 C C . PHE A 1 223 ? -17.219 -14.367 -0.736 1 92.62 223 PHE A C 1
ATOM 1794 O O . PHE A 1 223 ? -16.328 -15.016 -1.284 1 92.62 223 PHE A O 1
ATOM 1801 N N . TYR A 1 224 ? -18.281 -14.914 -0.307 1 89.31 224 TYR A N 1
ATOM 1802 C CA . TYR A 1 224 ? -18.516 -16.344 -0.422 1 89.31 224 TYR A CA 1
ATOM 1803 C C . TYR A 1 224 ? -18.641 -16.766 -1.883 1 89.31 224 TYR A C 1
ATOM 1805 O O . TYR A 1 224 ? -17.984 -17.719 -2.318 1 89.31 224 TYR A O 1
ATOM 1813 N N . ILE A 1 225 ? -19.391 -16 -2.562 1 87.38 225 ILE A N 1
ATOM 1814 C CA . ILE A 1 225 ? -19.625 -16.344 -3.963 1 87.38 225 ILE A CA 1
ATOM 1815 C C . ILE A 1 225 ? -18.328 -16.141 -4.754 1 87.38 225 ILE A C 1
ATOM 1817 O O . ILE A 1 225 ? -17.984 -16.953 -5.617 1 87.38 225 ILE A O 1
ATOM 1821 N N . ALA A 1 226 ? -17.625 -15.148 -4.414 1 90.75 226 ALA A N 1
ATOM 1822 C CA . ALA A 1 226 ? -16.438 -14.766 -5.188 1 90.75 226 ALA A CA 1
ATOM 1823 C C . ALA A 1 226 ? -15.289 -15.734 -4.945 1 90.75 226 ALA A C 1
ATOM 1825 O O . ALA A 1 226 ? -14.578 -16.109 -5.883 1 90.75 226 ALA A O 1
ATOM 1826 N N . PHE A 1 227 ? -15.156 -16.312 -3.715 1 89.5 227 PHE A N 1
ATOM 1827 C CA . PHE A 1 227 ? -13.898 -17 -3.441 1 89.5 227 PHE A CA 1
ATOM 1828 C C . PHE A 1 227 ? -14.148 -18.406 -2.926 1 89.5 227 PHE A C 1
ATOM 1830 O O . PHE A 1 227 ? -13.266 -19.266 -3.006 1 89.5 227 PHE A O 1
ATOM 1837 N N . PHE A 1 228 ? -15.266 -18.719 -2.428 1 86.38 228 PHE A N 1
ATOM 1838 C CA . PHE A 1 228 ? -15.422 -20 -1.741 1 86.38 228 PHE A CA 1
ATOM 1839 C C . PHE A 1 228 ? -16.391 -20.891 -2.492 1 86.38 228 PHE A C 1
ATOM 1841 O O . PHE A 1 228 ? -16.281 -22.125 -2.445 1 86.38 228 PHE A O 1
ATOM 1848 N N . ARG A 1 229 ? -17.266 -20.344 -3.148 1 85.44 229 ARG A N 1
ATOM 1849 C CA . ARG A 1 229 ? -18.328 -21.125 -3.766 1 85.44 229 ARG A CA 1
ATOM 1850 C C . ARG A 1 229 ? -17.766 -22.062 -4.832 1 85.44 229 ARG A C 1
ATOM 1852 O O . ARG A 1 229 ? -18.25 -23.188 -5.004 1 85.44 229 ARG A O 1
ATOM 1859 N N . GLN A 1 230 ? -16.734 -21.594 -5.527 1 80.5 230 GLN A N 1
ATOM 1860 C CA . GLN A 1 230 ? -16.141 -22.422 -6.574 1 80.5 230 GLN A CA 1
ATOM 1861 C C . GLN A 1 230 ? -15.477 -23.672 -5.984 1 80.5 230 GLN A C 1
ATOM 1863 O O . GLN A 1 230 ? -15.422 -24.719 -6.629 1 80.5 230 GLN A O 1
ATOM 1868 N N . ARG A 1 231 ? -15.062 -23.594 -4.77 1 78.25 231 ARG A N 1
ATOM 1869 C CA . ARG A 1 231 ? -14.336 -24.688 -4.137 1 78.25 231 ARG A CA 1
ATOM 1870 C C . ARG A 1 231 ? -15.297 -25.734 -3.582 1 78.25 231 ARG A C 1
ATOM 1872 O O . ARG A 1 231 ? -14.883 -26.844 -3.244 1 78.25 231 ARG A O 1
ATOM 1879 N N . THR A 1 232 ? -16.516 -25.516 -3.635 1 77.25 232 THR A N 1
ATOM 1880 C CA . THR A 1 232 ? -17.5 -26.453 -3.1 1 77.25 232 THR A CA 1
ATOM 1881 C C . THR A 1 232 ? -17.984 -27.406 -4.188 1 77.25 232 THR A C 1
ATOM 1883 O O . THR A 1 232 ? -18.938 -28.156 -3.977 1 77.25 232 THR A O 1
ATOM 1886 N N . SER A 1 233 ? -17.328 -27.312 -5.301 1 72.75 233 SER A N 1
ATOM 1887 C CA . SER A 1 233 ? -17.734 -28.203 -6.375 1 72.75 233 SER A CA 1
ATOM 1888 C C . SER A 1 233 ? -17.562 -29.672 -5.973 1 72.75 233 SER A C 1
ATOM 1890 O O . SER A 1 233 ? -18.344 -30.531 -6.391 1 72.75 233 SER A O 1
ATOM 1892 N N . GLU A 1 234 ? -16.5 -29.875 -5.109 1 72.81 234 GLU A N 1
ATOM 1893 C CA . GLU A 1 234 ? -16.281 -31.25 -4.668 1 72.81 234 GLU A CA 1
ATOM 1894 C C . GLU A 1 234 ? -17.141 -31.578 -3.455 1 72.81 234 GLU A C 1
ATOM 1896 O O . GLU A 1 234 ? -17.156 -32.719 -2.998 1 72.81 234 GLU A O 1
ATOM 1901 N N . GLY A 1 235 ? -17.984 -30.703 -3.053 1 73.62 235 GLY A N 1
ATOM 1902 C CA . GLY A 1 235 ? -18.859 -30.922 -1.915 1 73.62 235 GLY A CA 1
ATOM 1903 C C . GLY A 1 235 ? -18.594 -29.953 -0.771 1 73.62 235 GLY A C 1
ATOM 1904 O O . GLY A 1 235 ? -17.453 -29.547 -0.544 1 73.62 235 GLY A O 1
ATOM 1905 N N . VAL A 1 236 ? -19.719 -29.578 -0.284 1 71.5 236 VAL A N 1
ATOM 1906 C CA . VAL A 1 236 ? -19.594 -28.703 0.873 1 71.5 236 VAL A CA 1
ATOM 1907 C C . VAL A 1 236 ? -19.172 -29.516 2.098 1 71.5 236 VAL A C 1
ATOM 1909 O O . VAL A 1 236 ? -19.781 -30.531 2.42 1 71.5 236 VAL A O 1
ATOM 1912 N N . PHE A 1 237 ? -18.062 -29.219 2.818 1 71.94 237 PHE A N 1
ATOM 1913 C CA . PHE A 1 237 ? -17.562 -29.844 4.031 1 71.94 237 PHE A CA 1
ATOM 1914 C C . PHE A 1 237 ? -17.406 -31.344 3.842 1 71.94 237 PHE A C 1
ATOM 1916 O O . PHE A 1 237 ? -17.719 -32.125 4.742 1 71.94 237 PHE A O 1
ATOM 1923 N N . ASN A 1 238 ? -17.141 -31.828 2.572 1 69.75 238 ASN A N 1
ATOM 1924 C CA . ASN A 1 238 ? -16.859 -33.219 2.254 1 69.75 238 ASN A CA 1
ATOM 1925 C C . ASN A 1 238 ? -18.109 -34.094 2.369 1 69.75 238 ASN A C 1
ATOM 1927 O O . ASN A 1 238 ? -18.031 -35.281 2.744 1 69.75 238 ASN A O 1
ATOM 1931 N N . LEU A 1 239 ? -19.312 -33.531 2.338 1 72.5 239 LEU A N 1
ATOM 1932 C CA . LEU A 1 239 ? -20.562 -34.281 2.434 1 72.5 239 LEU A CA 1
ATOM 1933 C C . LEU A 1 239 ? -20.844 -35 1.134 1 72.5 239 LEU A C 1
ATOM 1935 O O . LEU A 1 239 ? -21.781 -35.812 1.066 1 72.5 239 LEU A O 1
ATOM 1939 N N . GLY A 1 240 ? -19.984 -34.844 0.193 1 72.81 240 GLY A N 1
ATOM 1940 C CA . GLY A 1 240 ? -20.172 -35.562 -1.058 1 72.81 240 GLY A CA 1
ATOM 1941 C C . GLY A 1 240 ? -20.406 -34.625 -2.244 1 72.81 240 GLY A C 1
ATOM 1942 O O . GLY A 1 240 ? -20.719 -33.438 -2.07 1 72.81 240 GLY A O 1
ATOM 1943 N N . THR A 1 241 ? -20.234 -35.125 -3.414 1 75.12 241 THR A N 1
ATOM 1944 C CA . THR A 1 241 ? -20.328 -34.375 -4.668 1 75.12 241 THR A CA 1
ATOM 1945 C C . THR A 1 241 ? -21.766 -33.938 -4.938 1 75.12 241 THR A C 1
ATOM 1947 O O . THR A 1 241 ? -22 -32.969 -5.66 1 75.12 241 THR A O 1
ATOM 1950 N N . GLU A 1 242 ? -22.688 -34.625 -4.203 1 75.88 242 GLU A N 1
ATOM 1951 C CA . GLU A 1 242 ? -24.094 -34.281 -4.41 1 75.88 242 GLU A CA 1
ATOM 1952 C C . GLU A 1 242 ? -24.469 -33 -3.682 1 75.88 242 GLU A C 1
ATOM 1954 O O . GLU A 1 242 ? -25.375 -32.281 -4.094 1 75.88 242 GLU A O 1
ATOM 1959 N N . TYR A 1 243 ? -23.781 -32.781 -2.699 1 79.81 243 TYR A N 1
ATOM 1960 C CA . TYR A 1 243 ? -24.047 -31.594 -1.888 1 79.81 243 TYR A CA 1
ATOM 1961 C C . TYR A 1 243 ? -23.188 -30.422 -2.338 1 79.81 243 TYR A C 1
ATOM 1963 O O . TYR A 1 243 ? -22.469 -29.828 -1.535 1 79.81 243 TYR A O 1
ATOM 1971 N N . SER A 1 244 ? -23.219 -30.219 -3.699 1 78.31 244 SER A N 1
ATOM 1972 C CA . SER A 1 244 ? -22.375 -29.156 -4.254 1 78.31 244 SER A CA 1
ATOM 1973 C C . SER A 1 244 ? -23.188 -27.891 -4.52 1 78.31 244 SER A C 1
ATOM 1975 O O . SER A 1 244 ? -24.359 -27.969 -4.895 1 78.31 244 SER A O 1
ATOM 1977 N N . ASP A 1 245 ? -22.672 -26.75 -4.043 1 78.5 245 ASP A N 1
ATOM 1978 C CA . ASP A 1 245 ? -23.234 -25.438 -4.355 1 78.5 245 ASP A CA 1
ATOM 1979 C C . ASP A 1 245 ? -22.531 -24.828 -5.566 1 78.5 245 ASP A C 1
ATOM 1981 O O . ASP A 1 245 ? -22.266 -23.625 -5.586 1 78.5 245 ASP A O 1
ATOM 1985 N N . SER A 1 246 ? -22.219 -25.609 -6.547 1 73.94 246 SER A N 1
ATOM 1986 C CA . SER A 1 246 ? -21.406 -25.156 -7.676 1 73.94 246 SER A CA 1
ATOM 1987 C C . SER A 1 246 ? -22.156 -24.141 -8.523 1 73.94 246 SER A C 1
ATOM 1989 O O . SER A 1 246 ? -23.375 -24 -8.414 1 73.94 246 SER A O 1
ATOM 1991 N N . CYS A 1 247 ? -21.359 -23.141 -9.188 1 70.38 247 CYS A N 1
ATOM 1992 C CA . CYS A 1 247 ? -21.859 -22.016 -9.992 1 70.38 247 CYS A CA 1
ATOM 1993 C C . CYS A 1 247 ? -22.312 -22.5 -11.367 1 70.38 247 CYS A C 1
ATOM 1995 O O . CYS A 1 247 ? -22.094 -21.812 -12.367 1 70.38 247 CYS A O 1
ATOM 1997 N N . GLY A 1 248 ? -22.969 -23.656 -11.43 1 65.06 248 GLY A N 1
ATOM 1998 C CA . GLY A 1 248 ? -23.484 -24.141 -12.703 1 65.06 248 GLY A CA 1
ATOM 1999 C C . GLY A 1 248 ? -22.516 -25.078 -13.414 1 65.06 248 GLY A C 1
ATOM 2000 O O . GLY A 1 248 ? -21.578 -25.594 -12.805 1 65.06 248 GLY A O 1
ATOM 2001 N N . ASP A 1 249 ? -22.812 -25.312 -14.703 1 57.59 249 ASP A N 1
ATOM 2002 C CA . ASP A 1 249 ? -22.109 -26.328 -15.477 1 57.59 249 ASP A CA 1
ATOM 2003 C C . ASP A 1 249 ? -20.656 -25.938 -15.719 1 57.59 249 ASP A C 1
ATOM 2005 O O . ASP A 1 249 ? -19.766 -26.781 -15.648 1 57.59 249 ASP A O 1
ATOM 2009 N N . ASN A 1 250 ? -20.422 -24.594 -15.977 1 62.06 250 ASN A N 1
ATOM 2010 C CA . ASN A 1 250 ? -19.047 -24.219 -16.25 1 62.06 250 ASN A CA 1
ATOM 2011 C C . ASN A 1 250 ? -18.375 -23.609 -15.023 1 62.06 250 ASN A C 1
ATOM 2013 O O . ASN A 1 250 ? -17.219 -23.172 -15.086 1 62.06 250 ASN A O 1
ATOM 2017 N N . ASN A 1 251 ? -19.062 -23.906 -13.82 1 62.41 251 ASN A N 1
ATOM 2018 C CA . ASN A 1 251 ? -18.547 -23.438 -12.539 1 62.41 251 ASN A CA 1
ATOM 2019 C C . ASN A 1 251 ? -18.109 -21.984 -12.602 1 62.41 251 ASN A C 1
ATOM 2021 O O . ASN A 1 251 ? -17.062 -21.609 -12.039 1 62.41 251 ASN A O 1
ATOM 2025 N N . ASP A 1 252 ? -18.734 -21.203 -13.516 1 73.5 252 ASP A N 1
ATOM 2026 C CA . ASP A 1 252 ? -18.438 -19.781 -13.594 1 73.5 252 ASP A CA 1
ATOM 2027 C C . ASP A 1 252 ? -19.25 -19 -12.578 1 73.5 252 ASP A C 1
ATOM 2029 O O . ASP A 1 252 ? -20.469 -18.844 -12.727 1 73.5 252 ASP A O 1
ATOM 2033 N N . CYS A 1 253 ? -18.656 -18.562 -11.531 1 80.62 253 CYS A N 1
ATOM 2034 C CA . CYS A 1 253 ? -19.344 -17.875 -10.438 1 80.62 253 CYS A CA 1
ATOM 2035 C C . CYS A 1 253 ? -19.359 -16.375 -10.664 1 80.62 253 CYS A C 1
ATOM 2037 O O . CYS A 1 253 ? -19.891 -15.625 -9.844 1 80.62 253 CYS A O 1
ATOM 2039 N N . MET A 1 254 ? -18.859 -15.922 -11.828 1 83.25 254 MET A N 1
ATOM 2040 C CA . MET A 1 254 ? -18.781 -14.484 -12.086 1 83.25 254 MET A CA 1
ATOM 2041 C C . MET A 1 254 ? -20.172 -13.906 -12.375 1 83.25 254 MET A C 1
ATOM 2043 O O . MET A 1 254 ? -20.484 -12.812 -11.922 1 83.25 254 MET A O 1
ATOM 2047 N N . SER A 1 255 ? -21 -14.672 -13.078 1 81.88 255 SER A N 1
ATOM 2048 C CA . SER A 1 255 ? -22.344 -14.188 -13.414 1 81.88 255 SER A CA 1
ATOM 2049 C C . SER A 1 255 ? -23.203 -14.078 -12.164 1 81.88 255 SER A C 1
ATOM 2051 O O . SER A 1 255 ? -23.953 -13.109 -12 1 81.88 255 SER A O 1
ATOM 2053 N N . LEU A 1 256 ? -23.062 -15.062 -11.336 1 82.38 256 LEU A N 1
ATOM 2054 C CA . LEU A 1 256 ? -23.828 -15.047 -10.094 1 82.38 256 LEU A CA 1
ATOM 2055 C C . LEU A 1 256 ? -23.375 -13.906 -9.188 1 82.38 256 LEU A C 1
ATOM 2057 O O . LEU A 1 256 ? -24.188 -13.258 -8.531 1 82.38 256 LEU A O 1
ATOM 2061 N N . LEU A 1 257 ? -22.109 -13.672 -9.164 1 87.56 257 LEU A N 1
ATOM 2062 C CA . LEU A 1 257 ? -21.562 -12.578 -8.375 1 87.56 257 LEU A CA 1
ATOM 2063 C C . LEU A 1 257 ? -22.047 -11.227 -8.891 1 87.56 257 LEU A C 1
ATOM 2065 O O . LEU A 1 257 ? -22.469 -10.375 -8.109 1 87.56 257 LEU A O 1
ATOM 2069 N N . SER A 1 258 ? -22.047 -11.07 -10.219 1 87.75 258 SER A N 1
ATOM 2070 C CA . SER A 1 258 ? -22.5 -9.82 -10.828 1 87.75 258 SER A CA 1
ATOM 2071 C C . SER A 1 258 ? -23.969 -9.547 -10.523 1 87.75 258 SER A C 1
ATOM 2073 O O . SER A 1 258 ? -24.344 -8.422 -10.188 1 87.75 258 SER A O 1
ATOM 2075 N N . LEU A 1 259 ? -24.734 -10.555 -10.539 1 82.88 259 LEU A N 1
ATOM 2076 C CA . LEU A 1 259 ? -26.172 -10.406 -10.273 1 82.88 259 LEU A CA 1
ATOM 2077 C C . LEU A 1 259 ? -26.406 -10.086 -8.805 1 82.88 259 LEU A C 1
ATOM 2079 O O . LEU A 1 259 ? -27.266 -9.258 -8.484 1 82.88 259 LEU A O 1
ATOM 2083 N N . GLN A 1 260 ? -25.672 -10.719 -7.992 1 85.62 260 GLN A N 1
ATOM 2084 C CA . GLN A 1 260 ? -25.859 -10.484 -6.566 1 85.62 260 GLN A CA 1
ATOM 2085 C C . GLN A 1 260 ? -25.453 -9.062 -6.184 1 85.62 260 GLN A C 1
ATOM 2087 O O . GLN A 1 260 ? -26.078 -8.438 -5.336 1 85.62 260 GLN A O 1
ATOM 2092 N N . VAL A 1 261 ? -24.359 -8.57 -6.797 1 89.19 261 VAL A N 1
ATOM 2093 C CA . VAL A 1 261 ? -23.938 -7.199 -6.531 1 89.19 261 VAL A CA 1
ATOM 2094 C C . VAL A 1 261 ? -25 -6.223 -7.004 1 89.19 261 VAL A C 1
ATOM 2096 O O . VAL A 1 261 ? -25.344 -5.277 -6.289 1 89.19 261 VAL A O 1
ATOM 2099 N N . ALA A 1 262 ? -25.594 -6.504 -8.148 1 86.62 262 ALA A N 1
ATOM 2100 C CA . ALA A 1 262 ? -26.641 -5.645 -8.703 1 86.62 262 ALA A CA 1
ATOM 2101 C C . ALA A 1 262 ? -27.859 -5.617 -7.797 1 86.62 262 ALA A C 1
ATOM 2103 O O . ALA A 1 262 ? -28.391 -4.547 -7.488 1 86.62 262 ALA A O 1
ATOM 2104 N N . VAL A 1 263 ? -28.219 -6.762 -7.312 1 83.38 263 VAL A N 1
ATOM 2105 C CA . VAL A 1 263 ? -29.406 -6.875 -6.48 1 83.38 263 VAL A CA 1
ATOM 2106 C C . VAL A 1 263 ? -29.188 -6.16 -5.148 1 83.38 263 VAL A C 1
ATOM 2108 O O . VAL A 1 263 ? -30.062 -5.434 -4.672 1 83.38 263 VAL A O 1
ATOM 2111 N N . LEU A 1 264 ? -28.031 -6.293 -4.617 1 85.12 264 LEU A N 1
ATOM 2112 C CA . LEU A 1 264 ? -27.75 -5.691 -3.32 1 85.12 264 LEU A CA 1
ATOM 2113 C C . LEU A 1 264 ? -27.641 -4.172 -3.441 1 85.12 264 LEU A C 1
ATOM 2115 O O . LEU A 1 264 ? -28.078 -3.441 -2.551 1 85.12 264 LEU A O 1
ATOM 2119 N N . MET A 1 265 ? -27.062 -3.697 -4.48 1 87.62 265 MET A N 1
ATOM 2120 C CA . MET A 1 265 ? -26.891 -2.26 -4.668 1 87.62 265 MET A CA 1
ATOM 2121 C C . MET A 1 265 ? -28.25 -1.577 -4.875 1 87.62 265 MET A C 1
ATOM 2123 O O . MET A 1 265 ? -28.422 -0.42 -4.492 1 87.62 265 MET A O 1
ATOM 2127 N N . ILE A 1 266 ? -29.219 -2.309 -5.402 1 83.81 266 ILE A N 1
ATOM 2128 C CA . ILE A 1 266 ? -30.547 -1.737 -5.668 1 83.81 266 ILE A CA 1
ATOM 2129 C C . ILE A 1 266 ? -31.453 -1.948 -4.457 1 8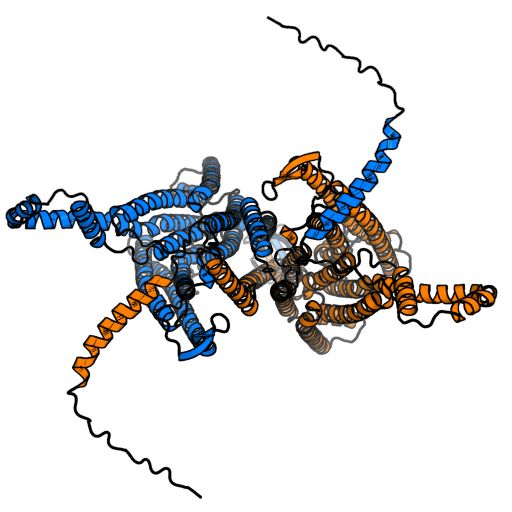3.81 266 ILE A C 1
ATOM 2131 O O . ILE A 1 266 ? -32.188 -1.05 -4.074 1 83.81 266 ILE A O 1
ATOM 2135 N N . ALA A 1 267 ? -31.281 -3.076 -3.82 1 79.25 267 ALA A N 1
ATOM 2136 C CA . ALA A 1 267 ? -32.219 -3.469 -2.766 1 79.25 267 ALA A CA 1
ATOM 2137 C C . ALA A 1 267 ? -31.844 -2.828 -1.434 1 79.25 267 ALA A C 1
ATOM 2139 O O . ALA A 1 267 ? -32.719 -2.533 -0.611 1 79.25 267 ALA A O 1
ATOM 2140 N N . LYS A 1 268 ? -30.625 -2.553 -1.176 1 80.25 268 LYS A N 1
ATOM 2141 C CA . LYS A 1 268 ? -30.188 -2.102 0.139 1 80.25 268 LYS A CA 1
ATOM 2142 C C . LYS A 1 268 ? -30.688 -0.692 0.438 1 80.25 268 LYS A C 1
ATOM 2144 O O . LYS A 1 268 ? -31.094 -0.399 1.562 1 80.25 268 LYS A O 1
ATOM 2149 N N . PRO A 1 269 ? -30.641 0.16 -0.575 1 81.81 269 PRO A N 1
ATOM 2150 C CA . PRO A 1 269 ? -31.141 1.505 -0.275 1 81.81 269 PRO A CA 1
ATOM 2151 C C . PRO A 1 269 ? -32.656 1.58 -0.255 1 81.81 269 PRO A C 1
ATOM 2153 O O . PRO A 1 269 ? -33.25 2.564 0.226 1 81.81 269 PRO A O 1
ATOM 2156 N N . MET A 1 270 ? -33.406 0.546 -0.553 1 78.94 270 MET A N 1
ATOM 2157 C CA . MET A 1 270 ? -34.875 0.584 -0.757 1 78.94 270 MET A CA 1
ATOM 2158 C C . MET A 1 270 ? -35.594 0.741 0.571 1 78.94 270 MET A C 1
ATOM 2160 O O . MET A 1 270 ? -36.5 1.571 0.692 1 78.94 270 MET A O 1
ATOM 2164 N N . PRO A 1 271 ? -35.188 0.024 1.596 1 75.19 271 PRO A N 1
ATOM 2165 C CA . PRO A 1 271 ? -35.906 0.214 2.854 1 75.19 271 PRO A CA 1
ATOM 2166 C C . PRO A 1 271 ? -35.812 1.642 3.385 1 75.19 271 PRO A C 1
ATOM 2168 O O . PRO A 1 271 ? -36.781 2.172 3.932 1 75.19 271 PRO A O 1
ATOM 2171 N N . LYS A 1 272 ? -34.656 2.16 3.252 1 74.94 272 LYS A N 1
ATOM 2172 C CA . LYS A 1 272 ? -34.469 3.537 3.705 1 74.94 272 LYS A CA 1
ATOM 2173 C C . LYS A 1 272 ? -35.281 4.504 2.844 1 74.94 272 LYS A C 1
ATOM 2175 O O . LYS A 1 272 ? -35.812 5.488 3.352 1 74.94 272 LYS A O 1
ATOM 2180 N N . PHE A 1 273 ? -35.406 4.145 1.626 1 75.62 273 PHE A N 1
ATOM 2181 C CA . PHE A 1 273 ? -36.188 4.957 0.725 1 75.62 273 PHE A CA 1
ATOM 2182 C C . PHE A 1 273 ? -37.688 4.879 1.099 1 75.62 273 PHE A C 1
ATOM 2184 O O . PHE A 1 273 ? -38.375 5.887 1.063 1 75.62 273 PHE A O 1
ATOM 2191 N N . PHE A 1 274 ? -38 3.73 1.489 1 76.5 274 PHE A N 1
ATOM 2192 C CA . PHE A 1 274 ? -39.406 3.531 1.881 1 76.5 274 PHE A CA 1
ATOM 2193 C C . PHE A 1 274 ? -39.688 4.27 3.18 1 76.5 274 PHE A C 1
ATOM 2195 O O . PHE A 1 274 ? -40.75 4.918 3.299 1 76.5 274 PHE A O 1
ATOM 2202 N N . SER A 1 275 ? -38.781 4.195 4.035 1 74.56 275 SER A N 1
ATOM 2203 C CA . SER A 1 275 ? -39 4.855 5.32 1 74.56 275 SER A CA 1
ATOM 2204 C C . SER A 1 275 ? -38.938 6.371 5.184 1 74.56 275 SER A C 1
ATOM 2206 O O . SER A 1 275 ? -39.625 7.102 5.887 1 74.56 275 SER A O 1
ATOM 2208 N N . ASP A 1 276 ? -38.094 6.816 4.266 1 73.06 276 ASP A N 1
ATOM 2209 C CA . ASP A 1 276 ? -37.875 8.25 4.125 1 73.06 276 ASP A CA 1
ATOM 2210 C C . ASP A 1 276 ? -38.969 8.914 3.297 1 73.06 276 ASP A C 1
ATOM 2212 O O . ASP A 1 276 ? -39.281 10.086 3.5 1 73.06 276 ASP A O 1
ATOM 2216 N N . ILE A 1 277 ? -39.531 8.18 2.408 1 72.56 277 ILE A N 1
ATOM 2217 C CA . ILE A 1 277 ? -40.5 8.766 1.503 1 72.56 277 ILE A CA 1
ATOM 2218 C C . ILE A 1 277 ? -41.906 8.273 1.871 1 72.56 277 ILE A C 1
ATOM 2220 O O . ILE A 1 277 ? -42.812 9.078 2.107 1 72.56 277 ILE A O 1
ATOM 2224 N N . ILE A 1 278 ? -42 6.957 2.004 1 71.25 278 ILE A N 1
ATOM 2225 C CA . ILE A 1 278 ? -43.312 6.348 2.123 1 71.25 278 ILE A CA 1
ATOM 2226 C C . ILE A 1 278 ? -43.875 6.613 3.516 1 71.25 278 ILE A C 1
ATOM 2228 O O . ILE A 1 278 ? -45.062 6.969 3.66 1 71.25 278 ILE A O 1
ATOM 2232 N N . LEU A 1 279 ? -43 6.449 4.488 1 72.12 279 LEU A N 1
ATOM 2233 C CA . LEU A 1 279 ? -43.5 6.555 5.855 1 72.12 279 LEU A CA 1
ATOM 2234 C C . LEU A 1 279 ? -44.031 7.957 6.133 1 72.12 279 LEU A C 1
ATOM 2236 O O . LEU A 1 279 ? -45.125 8.117 6.656 1 72.12 279 LEU A O 1
ATOM 2240 N N . PRO A 1 280 ? -43.25 8.977 5.809 1 70 280 PRO A N 1
ATOM 2241 C CA . PRO A 1 280 ? -43.812 10.312 6.059 1 70 280 PRO A CA 1
ATOM 2242 C C . PRO A 1 280 ? -45.062 10.594 5.238 1 70 280 PRO A C 1
ATOM 2244 O O . PRO A 1 280 ? -45.969 11.305 5.699 1 70 280 PRO A O 1
ATOM 2247 N N . PHE A 1 281 ? -45.125 10.016 4.055 1 70.56 281 PHE A N 1
ATOM 2248 C CA . PHE A 1 281 ? -46.312 10.211 3.213 1 70.56 281 PHE A CA 1
ATOM 2249 C C . PHE A 1 281 ? -47.531 9.523 3.818 1 70.56 281 PHE A C 1
ATOM 2251 O O . PHE A 1 281 ? -48.625 10.094 3.83 1 70.56 281 PHE A O 1
ATOM 2258 N N . VAL A 1 282 ? -47.25 8.359 4.266 1 72.19 282 VAL A N 1
ATOM 2259 C CA . VAL A 1 282 ? -48.312 7.59 4.875 1 72.19 282 VAL A CA 1
ATOM 2260 C C . VAL A 1 282 ? -48.781 8.273 6.164 1 72.19 282 VAL A C 1
ATOM 2262 O O . VAL A 1 282 ? -49.969 8.352 6.441 1 72.19 282 VAL A O 1
ATOM 2265 N N . MET A 1 283 ? -47.812 8.758 6.871 1 70.44 283 MET A N 1
ATOM 2266 C CA . MET A 1 283 ? -48.125 9.422 8.133 1 70.44 283 MET A CA 1
ATOM 2267 C C . MET A 1 283 ? -48.875 10.719 7.883 1 70.44 283 MET A C 1
ATOM 2269 O O . MET A 1 283 ? -49.812 11.047 8.617 1 70.44 283 MET A O 1
ATOM 2273 N N . LYS A 1 284 ? -48.406 11.422 6.867 1 68.38 284 LYS A N 1
ATOM 2274 C CA . LYS A 1 284 ? -49.125 12.641 6.496 1 68.38 284 LYS A CA 1
ATOM 2275 C C . LYS A 1 284 ? -50.562 12.336 6.07 1 68.38 284 LYS A C 1
ATOM 2277 O O . LYS A 1 284 ? -51.5 13.039 6.461 1 68.38 284 LYS A O 1
ATOM 2282 N N . TYR A 1 285 ? -50.625 11.273 5.273 1 66.5 285 TYR A N 1
ATOM 2283 C CA . TYR A 1 285 ? -51.938 10.883 4.797 1 66.5 285 TYR A CA 1
ATOM 2284 C C . TYR A 1 285 ? -52.812 10.375 5.945 1 66.5 285 TYR A C 1
ATOM 2286 O O . TYR A 1 285 ? -54 10.672 6.012 1 66.5 285 TYR A O 1
ATOM 2294 N N . ALA A 1 286 ? -52.219 9.672 6.805 1 65.94 286 ALA A N 1
ATOM 2295 C CA . ALA A 1 286 ? -52.938 9.141 7.961 1 65.94 286 ALA A CA 1
ATOM 2296 C C . ALA A 1 286 ? -53.375 10.266 8.891 1 65.94 286 ALA A C 1
ATOM 2298 O O . ALA A 1 286 ? -54.469 10.234 9.445 1 65.94 286 ALA A O 1
ATOM 2299 N N . ARG A 1 287 ? -52.469 11.203 9.062 1 62.84 287 ARG A N 1
ATOM 2300 C CA . ARG A 1 287 ? -52.812 12.359 9.898 1 62.84 287 ARG A CA 1
ATOM 2301 C C . ARG A 1 287 ? -53.938 13.172 9.266 1 62.84 287 ARG A C 1
ATOM 2303 O O . ARG A 1 287 ? -54.812 13.672 9.977 1 62.84 287 ARG A O 1
ATOM 2310 N N . LYS A 1 288 ? -53.812 13.266 7.992 1 60.38 288 LYS A N 1
ATOM 2311 C CA . LYS A 1 288 ? -54.875 13.969 7.281 1 60.38 288 LYS A CA 1
ATOM 2312 C C . LYS A 1 288 ? -56.188 13.227 7.406 1 60.38 288 LYS A C 1
ATOM 2314 O O . LYS A 1 288 ? -57.25 13.852 7.562 1 60.38 288 LYS A O 1
ATOM 2319 N N . LEU A 1 289 ? -56.031 11.938 7.297 1 58.72 289 LEU A N 1
ATOM 2320 C CA . LEU A 1 289 ? -57.25 11.125 7.426 1 58.72 289 LEU A CA 1
ATOM 2321 C C . LEU A 1 289 ? -57.781 11.172 8.852 1 58.72 289 LEU A C 1
ATOM 2323 O O . LEU A 1 289 ? -59 11.219 9.062 1 58.72 289 LEU A O 1
ATOM 2327 N N . CYS A 1 290 ? -56.844 11.031 9.703 1 52.5 290 CYS A N 1
ATOM 2328 C CA . CYS A 1 290 ? -57.281 11.094 11.094 1 52.5 290 CYS A CA 1
ATOM 2329 C C . CYS A 1 290 ? -57.875 12.461 11.414 1 52.5 290 CYS A C 1
ATOM 2331 O O . CYS A 1 290 ? -58.875 12.562 12.141 1 52.5 290 CYS A O 1
ATOM 2333 N N . CYS A 1 291 ? -57.219 13.492 11.016 1 47.75 291 CYS A N 1
ATOM 2334 C CA . CYS A 1 291 ? -57.75 14.82 11.266 1 47.75 291 CYS A CA 1
ATOM 2335 C C . CYS A 1 291 ? -59.031 15.055 10.453 1 47.75 291 CYS A C 1
ATOM 2337 O O . CYS A 1 291 ? -59.875 15.852 10.844 1 47.75 291 CYS A O 1
ATOM 2339 N N . CYS A 1 292 ? -59.125 14.516 9.32 1 46.62 292 CYS A N 1
ATOM 2340 C CA . CYS A 1 292 ? -60.406 14.656 8.625 1 46.62 292 CYS A CA 1
ATOM 2341 C C . CYS A 1 292 ? -61.531 13.977 9.406 1 46.62 292 CYS A C 1
ATOM 2343 O O . CYS A 1 292 ? -62.688 14.398 9.336 1 46.62 292 CYS A O 1
ATOM 2345 N N . PHE A 1 293 ? -61.219 12.938 10.133 1 42.03 293 PHE A N 1
ATOM 2346 C CA . PHE A 1 293 ? -62.281 12.383 10.969 1 42.03 293 PHE A CA 1
ATOM 2347 C C . PHE A 1 293 ? -62.469 13.227 12.219 1 42.03 293 PHE A C 1
ATOM 2349 O O . PHE A 1 293 ? -63.594 13.336 12.727 1 42.03 293 PHE A O 1
ATOM 2356 N N . LYS A 1 294 ? -61.406 13.805 12.836 1 39.62 294 LYS A N 1
ATOM 2357 C CA . LYS A 1 294 ? -61.656 14.672 13.984 1 39.62 294 LYS A CA 1
ATOM 2358 C C . LYS A 1 294 ? -62.062 16.078 13.547 1 39.62 294 LYS A C 1
ATOM 2360 O O . LYS A 1 294 ? -62.562 16.859 14.344 1 39.62 294 LYS A O 1
ATOM 2365 N N . ARG A 1 295 ? -61.625 16.531 12.383 1 41.19 295 ARG A N 1
ATOM 2366 C CA . ARG A 1 295 ? -62.156 17.844 12 1 41.19 295 ARG A CA 1
ATOM 2367 C C . ARG A 1 295 ? -63.656 17.781 11.758 1 41.19 295 ARG A C 1
ATOM 2369 O O . ARG A 1 295 ? -64.312 18.828 11.602 1 41.19 295 ARG A O 1
ATOM 2376 N N . GLN A 1 296 ? -64.25 16.656 11.539 1 38.09 296 GLN A N 1
ATOM 2377 C CA . GLN A 1 296 ? -65.688 16.891 11.508 1 38.09 296 GLN A CA 1
ATOM 2378 C C . GLN A 1 296 ? -66.188 17.438 12.844 1 38.09 296 GLN A C 1
ATOM 2380 O O . GLN A 1 296 ? -67.062 18.281 12.875 1 38.09 296 GLN A O 1
ATOM 2385 N N . SER A 1 297 ? -65.812 16.844 14.023 1 35.94 297 SER A N 1
ATOM 2386 C CA . SER A 1 297 ? -66.375 17.438 15.211 1 35.94 297 SER A CA 1
ATOM 2387 C C . SER A 1 297 ? -65.75 18.766 15.578 1 35.94 297 SER A C 1
ATOM 2389 O O . SER A 1 297 ? -66.438 19.719 15.977 1 35.94 297 SER A O 1
ATOM 2391 N N . THR A 1 298 ? -64.375 18.844 15.766 1 34.81 298 THR A N 1
ATOM 2392 C CA . THR A 1 298 ? -63.812 20.047 16.359 1 34.81 298 THR A CA 1
ATOM 2393 C C . THR A 1 298 ? -63.469 21.078 15.289 1 34.81 298 THR A C 1
ATOM 2395 O O . THR A 1 298 ? -62.75 22.047 15.555 1 34.81 298 THR A O 1
ATOM 2398 N N . ASN A 1 299 ? -63.812 20.984 14.016 1 36.66 299 ASN A N 1
ATOM 2399 C CA . ASN A 1 299 ? -63.656 22.062 13.055 1 36.66 299 ASN A CA 1
ATOM 2400 C C . ASN A 1 299 ? -64.25 23.359 13.57 1 36.66 299 ASN A C 1
ATOM 2402 O O . ASN A 1 299 ? -64.125 24.422 12.953 1 36.66 299 ASN A O 1
ATOM 2406 N N . VAL A 1 300 ? -65.375 23.203 14.43 1 35.91 300 VAL A N 1
ATOM 2407 C CA . VAL A 1 300 ? -66.125 24.375 14.805 1 35.91 300 VAL A CA 1
ATOM 2408 C C . VAL A 1 300 ? -65.25 25.328 15.609 1 35.91 300 VAL A C 1
ATOM 2410 O O . VAL A 1 300 ? -65.312 26.547 15.391 1 35.91 300 VAL A O 1
ATOM 2413 N N . VAL A 1 301 ? -64.625 24.812 16.75 1 34.81 301 VAL A N 1
ATOM 2414 C CA . VAL A 1 301 ? -64.188 25.766 17.75 1 34.81 301 VAL A CA 1
ATOM 2415 C C . VAL A 1 301 ? -62.875 26.422 17.281 1 34.81 301 VAL A C 1
ATOM 2417 O O . VAL A 1 301 ? -62.719 27.641 17.422 1 34.81 301 VAL A O 1
ATOM 2420 N N . SER A 1 302 ? -61.844 25.641 16.828 1 35.03 302 SER A N 1
ATOM 2421 C CA . SER A 1 302 ? -60.562 26.281 16.766 1 35.03 302 SER A CA 1
ATOM 2422 C C . SER A 1 302 ? -60.406 27.094 15.484 1 35.03 302 SER A C 1
ATOM 2424 O O . SER A 1 302 ? -59.375 27.766 15.273 1 35.03 302 SER A O 1
ATOM 2426 N N . SER A 1 303 ? -61.219 26.953 14.461 1 36.78 303 SER A N 1
ATOM 2427 C CA . SER A 1 303 ? -61.188 27.906 13.359 1 36.78 303 SER A CA 1
ATOM 2428 C C . SER A 1 303 ? -61.531 29.312 13.836 1 36.78 303 SER A C 1
ATOM 2430 O O . SER A 1 303 ? -61.188 30.297 13.188 1 36.78 303 SER A O 1
ATOM 2432 N N . LEU A 1 304 ? -62.531 29.391 14.828 1 36 304 LEU A N 1
ATOM 2433 C CA . LEU A 1 304 ? -62.938 30.688 15.367 1 36 304 LEU A CA 1
ATOM 2434 C C . LEU A 1 304 ? -61.781 31.375 16.078 1 36 304 LEU A C 1
ATOM 2436 O O . LEU A 1 304 ? -61.625 32.594 16.031 1 36 304 LEU A O 1
ATOM 2440 N N . GLU A 1 305 ? -61.094 30.609 17.031 1 36.91 305 GLU A N 1
ATOM 2441 C CA . GLU A 1 305 ? -60.031 31.281 17.781 1 36.91 305 GLU A CA 1
ATOM 2442 C C . GLU A 1 305 ? -58.844 31.656 16.875 1 36.91 305 GLU A C 1
ATOM 2444 O O . GLU A 1 305 ? -58.125 32.594 17.172 1 36.91 305 GLU A O 1
ATOM 2449 N N . LEU A 1 306 ? -58.625 30.906 15.812 1 37.78 306 LEU A N 1
ATOM 2450 C CA . LEU A 1 306 ? -57.531 31.344 14.938 1 37.78 306 LEU A CA 1
ATOM 2451 C C . LEU A 1 306 ? -57.969 32.594 14.156 1 37.78 306 LEU A C 1
ATOM 2453 O O . LEU A 1 306 ? -57.156 33.156 13.406 1 37.78 306 LEU A O 1
ATOM 2457 N N . GLN A 1 307 ? -59.219 32.906 14.031 1 36.84 307 GLN A N 1
ATOM 2458 C CA . GLN A 1 307 ? -59.531 34.125 13.305 1 36.84 307 GLN A CA 1
ATOM 2459 C C . GLN A 1 307 ? -58.969 35.344 14 1 36.84 307 GLN A C 1
ATOM 2461 O O . GLN A 1 307 ? -58.719 36.375 13.359 1 36.84 307 GLN A O 1
ATOM 2466 N N . GLN A 1 308 ? -59.281 35.531 15.336 1 37.09 308 GLN A N 1
ATOM 2467 C CA . GLN A 1 308 ? -58.781 36.75 15.898 1 37.09 308 GLN A CA 1
ATOM 2468 C C . GLN A 1 308 ? -57.25 36.781 15.938 1 37.09 308 GLN A C 1
ATOM 2470 O O . GLN A 1 308 ? -56.656 36.719 17.016 1 37.09 308 GLN A O 1
ATOM 2475 N N . LYS A 1 309 ? -56.594 35.844 15.297 1 40.41 309 LYS A N 1
ATOM 2476 C CA . LYS A 1 309 ? -55.156 35.969 15.164 1 40.41 309 LYS A CA 1
ATOM 2477 C C . LYS A 1 309 ? -54.781 37.406 14.773 1 40.41 309 LYS A C 1
ATOM 2479 O O . LYS A 1 309 ? -55.25 37.906 13.758 1 40.41 309 LYS A O 1
ATOM 2484 N N . ASP A 1 310 ? -54.469 38.219 15.742 1 39.59 310 ASP A N 1
ATOM 2485 C CA . ASP A 1 310 ? -53.594 39.375 15.562 1 39.59 310 ASP A CA 1
ATOM 2486 C C . ASP A 1 310 ? -52.562 39.125 14.469 1 39.59 310 ASP A C 1
ATOM 2488 O O . ASP A 1 310 ? -51.875 38.094 14.5 1 39.59 310 ASP A O 1
ATOM 2492 N N . THR A 1 311 ? -52.719 39.344 13.219 1 45.25 311 THR A N 1
ATOM 2493 C CA . THR A 1 311 ? -52 39.469 11.969 1 45.25 311 THR A CA 1
ATOM 2494 C C . THR A 1 311 ? -50.562 39.875 12.234 1 45.25 311 THR A C 1
ATOM 2496 O O . THR A 1 311 ? -49.844 40.312 11.32 1 45.25 311 THR A O 1
ATOM 2499 N N . SER A 1 312 ? -50.062 40.125 13.406 1 49.5 312 SER A N 1
ATOM 2500 C CA . SER A 1 312 ? -48.719 40.656 13.484 1 49.5 312 SER A CA 1
ATOM 2501 C C . SER A 1 312 ? -47.688 39.625 13.07 1 49.5 312 SER A C 1
ATOM 2503 O O . SER A 1 312 ? -47.938 38.406 13.188 1 49.5 312 SER A O 1
ATOM 2505 N N . ASP A 1 313 ? -46.688 40 12.117 1 58.97 313 ASP A N 1
ATOM 2506 C CA . ASP A 1 313 ? -45.469 39.312 11.641 1 58.97 313 ASP A CA 1
ATOM 2507 C C . ASP A 1 313 ? -44.906 38.406 12.711 1 58.97 313 ASP A C 1
ATOM 2509 O O . ASP A 1 313 ? -44.438 37.312 12.406 1 58.97 313 ASP A O 1
ATOM 2513 N N . ASP A 1 314 ? -45.094 38.844 13.922 1 63.78 314 ASP A N 1
ATOM 2514 C CA . ASP A 1 314 ? -44.5 38.062 15.008 1 63.78 314 ASP A CA 1
ATOM 2515 C C . ASP A 1 314 ? -45.312 36.812 15.289 1 63.78 314 ASP A C 1
ATOM 2517 O O . ASP A 1 314 ? -44.75 35.781 15.617 1 63.78 314 ASP A O 1
ATOM 2521 N N . ALA A 1 315 ? -46.688 36.906 15.211 1 63.97 315 ALA A N 1
ATOM 2522 C CA . ALA A 1 315 ? -47.531 35.719 15.492 1 63.97 315 ALA A CA 1
ATOM 2523 C C . ALA A 1 315 ? -47.312 34.656 14.445 1 63.97 315 ALA A C 1
ATOM 2525 O O . ALA A 1 315 ? -47.312 33.469 14.766 1 63.97 315 ALA A O 1
ATOM 2526 N N . GLU A 1 316 ? -47.25 35.031 13.242 1 66.12 316 GLU A N 1
ATOM 2527 C CA . GLU A 1 316 ? -46.969 34.094 12.172 1 66.12 316 GLU A CA 1
ATOM 2528 C C . GLU A 1 316 ? -45.625 33.406 12.375 1 66.12 316 GLU A C 1
ATOM 2530 O O . GLU A 1 316 ? -45.469 32.219 12.125 1 66.12 316 GLU A O 1
ATOM 2535 N N . TYR A 1 317 ? -44.594 34.188 12.734 1 75 317 TYR A N 1
ATOM 2536 C CA . TYR A 1 317 ? -43.281 33.656 13 1 75 317 TYR A CA 1
ATOM 2537 C C . TYR A 1 317 ? -43.312 32.656 14.148 1 75 317 TYR A C 1
ATOM 2539 O O . TYR A 1 317 ? -42.688 31.594 14.078 1 75 317 TYR A O 1
ATOM 2547 N N . GLU A 1 318 ? -44.062 33 15.133 1 70.94 318 GLU A N 1
ATOM 2548 C CA . GLU A 1 318 ? -44.188 32.094 16.266 1 70.94 318 GLU A CA 1
ATOM 2549 C C . GLU A 1 318 ? -44.906 30.797 15.883 1 70.94 318 GLU A C 1
ATOM 2551 O O . GLU A 1 318 ? -44.531 29.703 16.344 1 70.94 318 GLU A O 1
ATOM 2556 N N . ALA A 1 319 ? -46 30.969 15.242 1 66.94 319 ALA A N 1
ATOM 2557 C CA . ALA A 1 319 ? -46.719 29.781 14.758 1 66.94 319 ALA A CA 1
ATOM 2558 C C . ALA A 1 319 ? -45.812 28.906 13.898 1 66.94 319 ALA A C 1
ATOM 2560 O O . ALA A 1 319 ? -45.844 27.688 13.992 1 66.94 319 ALA A O 1
ATOM 2561 N N . TYR A 1 320 ? -45.031 29.562 13.078 1 73.81 320 TYR A N 1
ATOM 2562 C CA . TYR A 1 320 ? -44.062 28.844 12.266 1 73.81 320 TYR A CA 1
ATOM 2563 C C . TYR A 1 320 ? -43.062 28.094 13.148 1 73.81 320 TYR A C 1
ATOM 2565 O O . TYR A 1 320 ? -42.75 26.938 12.898 1 73.81 320 TYR A O 1
ATOM 2573 N N . LEU A 1 321 ? -42.594 28.781 14.109 1 76.75 321 LEU A N 1
ATOM 2574 C CA . LEU A 1 321 ? -41.594 28.172 15.008 1 76.75 321 LEU A CA 1
ATOM 2575 C C . LEU A 1 321 ? -42.219 27 15.773 1 76.75 321 LEU A C 1
ATOM 2577 O O . LEU A 1 321 ? -41.562 25.984 16 1 76.75 321 LEU A O 1
ATOM 2581 N N . ARG A 1 322 ? -43.469 27.172 16.188 1 70.81 322 ARG A N 1
ATOM 2582 C CA . ARG A 1 322 ? -44.156 26.094 16.891 1 70.81 322 ARG A CA 1
ATOM 2583 C C . ARG A 1 322 ? -44.375 24.906 15.961 1 70.81 322 ARG A C 1
ATOM 2585 O O . ARG A 1 322 ? -44.25 23.75 16.391 1 70.81 322 ARG A O 1
ATOM 2592 N N . HIS A 1 323 ? -44.75 25.219 14.797 1 72.5 323 HIS A N 1
ATOM 2593 C CA . HIS A 1 323 ? -44.938 24.156 13.828 1 72.5 323 HIS A CA 1
ATOM 2594 C C . HIS A 1 323 ? -43.625 23.422 13.562 1 72.5 323 HIS A C 1
ATOM 2596 O O . HIS A 1 323 ? -43.594 22.203 13.445 1 72.5 323 HIS A O 1
ATOM 2602 N N . GLU A 1 324 ? -42.562 24.141 13.508 1 77.06 324 GLU A N 1
ATOM 2603 C CA . GLU A 1 324 ? -41.25 23.562 13.266 1 77.06 324 GLU A CA 1
ATOM 2604 C C . GLU A 1 324 ? -40.812 22.688 14.438 1 77.06 324 GLU A C 1
ATOM 2606 O O . GLU A 1 324 ? -40.188 21.641 14.242 1 77.06 324 GLU A O 1
ATOM 2611 N N . HIS A 1 325 ? -41.188 23.078 15.547 1 76.12 325 HIS A N 1
ATOM 2612 C CA . HIS A 1 325 ? -40.75 22.344 16.734 1 76.12 325 HIS A CA 1
ATOM 2613 C C . HIS A 1 325 ? -41.531 21.031 16.859 1 76.12 325 HIS A C 1
ATOM 2615 O O . HIS A 1 325 ? -41.062 20.094 17.516 1 76.12 325 HIS A O 1
ATOM 2621 N N . LYS A 1 326 ? -42.594 21 16.25 1 67.81 326 LYS A N 1
ATOM 2622 C CA . LYS A 1 326 ? -43.406 19.797 16.312 1 67.81 326 LYS A CA 1
ATOM 2623 C C . LYS A 1 326 ? -42.938 18.75 15.305 1 67.81 326 LYS A C 1
ATOM 2625 O O . LYS A 1 326 ? -43.25 17.562 15.422 1 67.81 326 LYS A O 1
ATOM 2630 N N . LYS A 1 327 ? -42.125 19.25 14.398 1 73.75 327 LYS A N 1
ATOM 2631 C CA . LYS A 1 327 ? -41.562 18.312 13.43 1 73.75 327 LYS A CA 1
ATOM 2632 C C . LYS A 1 327 ? -40.594 17.359 14.094 1 73.75 327 LYS A C 1
ATOM 2634 O O . LYS A 1 327 ? -39.938 17.703 15.094 1 73.75 327 LYS A O 1
ATOM 2639 N N . PRO A 1 328 ? -40.594 16.031 13.688 1 75.38 328 PRO A N 1
ATOM 2640 C CA . PRO A 1 328 ? -39.656 15.07 14.273 1 75.38 328 PRO A CA 1
ATOM 2641 C C . PRO A 1 328 ? -38.188 15.492 14.117 1 75.38 328 PRO A C 1
ATOM 2643 O O . PRO A 1 328 ? -37.812 16.094 13.109 1 75.38 328 PRO A O 1
ATOM 2646 N N . PRO A 1 329 ? -37.438 15.273 15.234 1 73.81 329 PRO A N 1
ATOM 2647 C CA . PRO A 1 329 ? -36 15.648 15.18 1 73.81 329 PRO A CA 1
ATOM 2648 C C . PRO A 1 329 ? -35.219 14.766 14.227 1 73.81 329 PRO A C 1
ATOM 2650 O O . PRO A 1 329 ? -35.594 13.625 13.953 1 73.81 329 PRO A O 1
ATOM 2653 N N . LEU A 1 330 ? -34.25 15.438 13.594 1 70.5 330 LEU A N 1
ATOM 2654 C CA . LEU A 1 330 ? -33.344 14.742 12.68 1 70.5 330 LEU A CA 1
ATOM 2655 C C . LEU A 1 330 ? -32.406 13.812 13.438 1 70.5 330 LEU A C 1
ATOM 2657 O O . LEU A 1 330 ? -31.656 13.047 12.828 1 70.5 330 LEU A O 1
ATOM 2661 N N . ASP A 1 331 ? -32.75 13 14.32 1 66.62 331 ASP A N 1
ATOM 2662 C CA . ASP A 1 331 ? -31.969 12.07 15.125 1 66.62 331 ASP A CA 1
ATOM 2663 C C . ASP A 1 331 ? -30.609 11.812 14.484 1 66.62 331 ASP A C 1
ATOM 2665 O O . ASP A 1 331 ? -29.891 12.742 14.109 1 66.62 331 ASP A O 1
ATOM 2669 N N . ASP A 1 332 ? -30.141 10.656 14.453 1 78.62 332 ASP A N 1
ATOM 2670 C CA . ASP A 1 332 ? -28.828 10.219 13.953 1 78.62 332 ASP A CA 1
ATOM 2671 C C . ASP A 1 332 ? -28.812 10.188 12.43 1 78.62 332 ASP A C 1
ATOM 2673 O O . ASP A 1 332 ? -28.406 9.195 11.828 1 78.62 332 ASP A O 1
ATOM 2677 N N . PHE A 1 333 ? -29.156 11.312 11.828 1 77.62 333 PHE A N 1
ATOM 2678 C CA . PHE A 1 333 ? -29.281 11.453 10.383 1 77.62 333 PHE A CA 1
ATOM 2679 C C . PHE A 1 333 ? -27.922 11.367 9.703 1 77.62 333 PHE A C 1
ATOM 2681 O O . PHE A 1 333 ? -27.75 10.609 8.75 1 77.62 333 PHE A O 1
ATOM 2688 N N . THR A 1 334 ? -26.953 12.055 10.188 1 82.5 334 THR A N 1
ATOM 2689 C CA . THR A 1 334 ? -25.641 12.117 9.539 1 82.5 334 THR A CA 1
ATOM 2690 C C . THR A 1 334 ? -24.938 10.766 9.594 1 82.5 334 THR A C 1
ATOM 2692 O O . THR A 1 334 ? -24.359 10.32 8.609 1 82.5 334 THR A O 1
ATOM 2695 N N . LEU A 1 335 ? -25.172 10.109 10.688 1 86.69 335 LEU A N 1
ATOM 2696 C CA . LEU A 1 335 ? -24.531 8.805 10.852 1 86.69 335 LEU A CA 1
ATOM 2697 C C . LEU A 1 335 ? -25.156 7.77 9.93 1 86.69 335 LEU A C 1
ATOM 2699 O O . LEU A 1 335 ? -24.453 6.98 9.305 1 86.69 335 LEU A O 1
ATOM 2703 N N . SER A 1 336 ? -26.422 7.805 9.828 1 84.5 336 SER A N 1
ATOM 2704 C CA . SER A 1 336 ? -27.125 6.84 9 1 84.5 336 SER A CA 1
ATOM 2705 C C . SER A 1 336 ? -26.875 7.082 7.52 1 84.5 336 SER A C 1
ATOM 2707 O O . SER A 1 336 ? -26.688 6.133 6.754 1 84.5 336 SER A O 1
ATOM 2709 N N . GLU A 1 337 ? -26.844 8.305 7.145 1 87.31 337 GLU A N 1
ATOM 2710 C CA . GLU A 1 337 ? -26.609 8.641 5.742 1 87.31 337 GLU A CA 1
ATOM 2711 C C . GLU A 1 337 ? -25.188 8.305 5.32 1 87.31 337 GLU A C 1
ATOM 2713 O O . GLU A 1 337 ? -24.969 7.75 4.242 1 87.31 337 GLU A O 1
ATOM 2718 N N . TYR A 1 338 ? -24.25 8.602 6.168 1 91.06 338 TYR A N 1
ATOM 2719 C CA . TYR A 1 338 ? -22.859 8.289 5.852 1 91.06 338 TYR A CA 1
ATOM 2720 C C . TYR A 1 338 ? -22.641 6.777 5.789 1 91.06 338 TYR A C 1
ATOM 2722 O O . TYR A 1 338 ? -21.891 6.289 4.949 1 91.06 338 TYR A O 1
ATOM 2730 N N . THR A 1 339 ? -23.297 6.141 6.641 1 90.31 339 THR A N 1
ATOM 2731 C CA . THR A 1 339 ? -23.141 4.688 6.648 1 90.31 339 THR A CA 1
ATOM 2732 C C . THR A 1 339 ? -23.656 4.086 5.34 1 90.31 339 THR A C 1
ATOM 2734 O O . THR A 1 339 ? -22.984 3.227 4.754 1 90.31 339 THR A O 1
ATOM 2737 N N . GLU A 1 340 ? -24.703 4.555 4.926 1 88.5 340 GLU A N 1
ATOM 2738 C CA . GLU A 1 340 ? -25.297 4.043 3.691 1 88.5 340 GLU A CA 1
ATOM 2739 C C . GLU A 1 340 ? -24.422 4.367 2.486 1 88.5 340 GLU A C 1
ATOM 2741 O O . GLU A 1 340 ? -24.188 3.508 1.633 1 88.5 340 GLU A O 1
ATOM 2746 N N . LYS A 1 341 ? -23.984 5.559 2.434 1 92.5 341 LYS A N 1
ATOM 2747 C CA . LYS A 1 341 ? -23.172 5.984 1.294 1 92.5 341 LYS A CA 1
ATOM 2748 C C . LYS A 1 341 ? -21.812 5.281 1.288 1 92.5 341 LYS A C 1
ATOM 2750 O O . LYS A 1 341 ? -21.297 4.93 0.226 1 92.5 341 LYS A O 1
ATOM 2755 N N . VAL A 1 342 ? -21.25 5.062 2.475 1 94.12 342 VAL A N 1
ATOM 2756 C CA . VAL A 1 342 ? -19.953 4.418 2.582 1 94.12 342 VAL A CA 1
ATOM 2757 C C . VAL A 1 342 ? -20.062 2.938 2.223 1 94.12 342 VAL A C 1
ATOM 2759 O O . VAL A 1 342 ? -19.188 2.373 1.58 1 94.12 342 VAL A O 1
ATOM 2762 N N . LEU A 1 343 ? -21.156 2.346 2.572 1 92.56 343 LEU A N 1
ATOM 2763 C CA . LEU A 1 343 ? -21.391 0.953 2.199 1 92.56 343 LEU A CA 1
ATOM 2764 C C . LEU A 1 343 ? -21.562 0.814 0.692 1 92.56 343 LEU A C 1
ATOM 2766 O O . LEU A 1 343 ? -21.062 -0.136 0.088 1 92.56 343 LEU A O 1
ATOM 2770 N N . GLN A 1 344 ? -22.297 1.734 0.167 1 93.06 344 GLN A N 1
ATOM 2771 C CA . GLN A 1 344 ? -22.453 1.732 -1.284 1 93.06 344 GLN A CA 1
ATOM 2772 C C . GLN A 1 344 ? -21.109 1.942 -1.976 1 93.06 344 GLN A C 1
ATOM 2774 O O . GLN A 1 344 ? -20.828 1.325 -3.006 1 93.06 344 GLN A O 1
ATOM 2779 N N . TYR A 1 345 ? -20.312 2.812 -1.418 1 95.06 345 TYR A N 1
ATOM 2780 C CA . TYR A 1 345 ? -18.953 3.035 -1.916 1 95.06 345 TYR A CA 1
ATOM 2781 C C . TYR A 1 345 ? -18.141 1.751 -1.867 1 95.06 345 TYR A C 1
ATOM 2783 O O . TYR A 1 345 ? -17.344 1.475 -2.775 1 95.06 345 TYR A O 1
ATOM 2791 N N . GLY A 1 346 ? -18.375 0.963 -0.919 1 95.31 346 GLY A N 1
ATOM 2792 C CA . GLY A 1 346 ? -17.688 -0.312 -0.804 1 95.31 346 GLY A CA 1
ATOM 2793 C C . GLY A 1 346 ? -18.031 -1.284 -1.914 1 95.31 346 GLY A C 1
ATOM 2794 O O . GLY A 1 346 ? -17.172 -1.991 -2.428 1 95.31 346 GLY A O 1
ATOM 2795 N N . TYR A 1 347 ? -19.281 -1.304 -2.299 1 94.12 347 TYR A N 1
ATOM 2796 C CA . TYR A 1 347 ? -19.688 -2.154 -3.412 1 94.12 347 TYR A CA 1
ATOM 2797 C C . TYR A 1 347 ? -18.969 -1.751 -4.695 1 94.12 347 TYR A C 1
ATOM 2799 O O . TYR A 1 347 ? -18.547 -2.609 -5.477 1 94.12 347 TYR A O 1
ATOM 2807 N N . LEU A 1 348 ? -18.844 -0.469 -4.801 1 93.62 348 LEU A N 1
ATOM 2808 C CA . LEU A 1 348 ? -18.219 0.091 -5.992 1 93.62 348 LEU A CA 1
ATOM 2809 C C . LEU A 1 348 ? -16.734 -0.231 -6.023 1 93.62 348 LEU A C 1
ATOM 2811 O O . LEU A 1 348 ? -16.188 -0.585 -7.074 1 93.62 348 LEU A O 1
ATOM 2815 N N . MET A 1 349 ? -16.141 -0.211 -4.902 1 95.25 349 MET A N 1
ATOM 2816 C CA . MET A 1 349 ? -14.68 -0.342 -4.836 1 95.25 349 MET A CA 1
ATOM 2817 C C . MET A 1 349 ? -14.266 -1.81 -4.809 1 95.25 349 MET A C 1
ATOM 2819 O O . MET A 1 349 ? -13.297 -2.197 -5.457 1 95.25 349 MET A O 1
ATOM 2823 N N . MET A 1 350 ? -14.977 -2.623 -4.156 1 96 350 MET A N 1
ATOM 2824 C CA . MET A 1 350 ? -14.523 -3.994 -3.928 1 96 350 MET A CA 1
ATOM 2825 C C . MET A 1 350 ? -14.977 -4.914 -5.055 1 96 350 MET A C 1
ATOM 2827 O O . MET A 1 350 ? -14.336 -5.93 -5.332 1 96 350 MET A O 1
ATOM 2831 N N . PHE A 1 351 ? -16 -4.648 -5.746 1 94.62 351 PHE A N 1
ATOM 2832 C CA . PHE A 1 351 ? -16.547 -5.57 -6.738 1 94.62 351 PHE A CA 1
ATOM 2833 C C . PHE A 1 351 ? -16.688 -4.887 -8.094 1 94.62 351 PHE A C 1
ATOM 2835 O O . PHE A 1 351 ? -17.625 -5.168 -8.844 1 94.62 351 PHE A O 1
ATOM 2842 N N . ALA A 1 352 ? -15.797 -3.99 -8.359 1 91.44 352 ALA A N 1
ATOM 2843 C CA . ALA A 1 352 ? -15.789 -3.268 -9.633 1 91.44 352 ALA A CA 1
ATOM 2844 C C . ALA A 1 352 ? -15.57 -4.219 -10.805 1 91.44 352 ALA A C 1
ATOM 2846 O O . ALA A 1 352 ? -16.188 -4.062 -11.859 1 91.44 352 ALA A O 1
ATOM 2847 N N . ALA A 1 353 ? -14.773 -5.234 -10.617 1 90.62 353 ALA A N 1
ATOM 2848 C CA . ALA A 1 353 ? -14.445 -6.176 -11.68 1 90.62 353 ALA A CA 1
ATOM 2849 C C . ALA A 1 353 ? -15.648 -7.051 -12.039 1 90.62 353 ALA A C 1
ATOM 2851 O O . ALA A 1 353 ? -15.773 -7.508 -13.172 1 90.62 353 ALA A O 1
ATOM 2852 N N . ALA A 1 354 ? -16.5 -7.266 -11.109 1 89.5 354 ALA A N 1
ATOM 2853 C CA . ALA A 1 354 ? -17.625 -8.172 -11.32 1 89.5 354 ALA A CA 1
ATOM 2854 C C . ALA A 1 354 ? -18.797 -7.449 -11.969 1 89.5 354 ALA A C 1
ATOM 2856 O O . ALA A 1 354 ? -19.578 -8.055 -12.711 1 89.5 354 ALA A O 1
ATOM 2857 N N . PHE A 1 355 ? -18.922 -6.211 -11.648 1 91 355 PHE A N 1
ATOM 2858 C CA . PHE A 1 355 ? -20.094 -5.484 -12.117 1 91 355 PHE A CA 1
ATOM 2859 C C . PHE A 1 355 ? -19.719 -4.066 -12.523 1 91 355 PHE A C 1
ATOM 2861 O O . PHE A 1 355 ? -19.906 -3.121 -11.758 1 91 355 PHE A O 1
ATOM 2868 N N . PRO A 1 356 ? -19.391 -3.857 -13.781 1 90.81 356 PRO A N 1
ATOM 2869 C CA . PRO A 1 356 ? -18.922 -2.549 -14.25 1 90.81 356 PRO A CA 1
ATOM 2870 C C . PRO A 1 356 ? -20.031 -1.5 -14.266 1 90.81 356 PRO A C 1
ATOM 2872 O O . PRO A 1 356 ? -19.75 -0.304 -14.383 1 90.81 356 PRO A O 1
ATOM 2875 N N . LEU A 1 357 ? -21.312 -1.863 -14.125 1 91.31 357 LEU A N 1
ATOM 2876 C CA . LEU A 1 357 ? -22.422 -0.914 -14.125 1 91.31 357 LEU A CA 1
ATOM 2877 C C . LEU A 1 357 ? -22.719 -0.418 -12.711 1 91.31 357 LEU A C 1
ATOM 2879 O O . LEU A 1 357 ? -23.641 0.38 -12.516 1 91.31 357 LEU A O 1
ATOM 2883 N N . ALA A 1 358 ? -21.938 -0.789 -11.781 1 92.88 358 ALA A N 1
ATOM 2884 C CA . ALA A 1 358 ? -22.141 -0.405 -10.383 1 92.88 358 ALA A CA 1
ATOM 2885 C C . ALA A 1 358 ? -22.109 1.112 -10.227 1 92.88 358 ALA A C 1
ATOM 2887 O O . ALA A 1 358 ? -22.969 1.685 -9.531 1 92.88 358 ALA A O 1
ATOM 2888 N N . PRO A 1 359 ? -21.188 1.823 -10.93 1 94.88 359 PRO A N 1
ATOM 2889 C CA . PRO A 1 359 ? -21.156 3.279 -10.781 1 94.88 359 PRO A CA 1
ATOM 2890 C C . PRO A 1 359 ? -22.438 3.945 -11.305 1 94.88 359 PRO A C 1
ATOM 2892 O O . PRO A 1 359 ? -22.859 4.98 -10.781 1 94.88 359 PRO A O 1
ATOM 2895 N N . LEU A 1 360 ? -23.047 3.365 -12.305 1 94.56 360 LEU A N 1
ATOM 2896 C CA . LEU A 1 360 ? -24.281 3.912 -12.828 1 94.56 360 LEU A CA 1
ATOM 2897 C C . LEU A 1 360 ? -25.406 3.801 -11.797 1 94.56 360 LEU A C 1
ATOM 2899 O O . LEU A 1 360 ? -26.125 4.77 -11.555 1 94.56 360 LEU A O 1
ATOM 2903 N N . ILE A 1 361 ? -25.516 2.68 -11.211 1 93.19 361 ILE A N 1
ATOM 2904 C CA . ILE A 1 361 ? -26.547 2.475 -10.188 1 93.19 361 ILE A CA 1
ATOM 2905 C C . ILE A 1 361 ? -26.281 3.402 -9.008 1 93.19 361 ILE A C 1
ATOM 2907 O O . ILE A 1 361 ? -27.219 3.996 -8.461 1 93.19 361 ILE A O 1
ATOM 2911 N N . ALA A 1 362 ? -25 3.516 -8.633 1 94.12 362 ALA A N 1
ATOM 2912 C CA . ALA A 1 362 ? -24.641 4.398 -7.527 1 94.12 362 ALA A CA 1
ATOM 2913 C C . ALA A 1 362 ? -24.969 5.852 -7.855 1 94.12 362 ALA A C 1
ATOM 2915 O O . ALA A 1 362 ? -25.453 6.598 -6.996 1 94.12 362 ALA A O 1
ATOM 2916 N N . LEU A 1 363 ? -24.734 6.227 -9.109 1 95.12 363 LEU A N 1
ATOM 2917 C CA . LEU A 1 363 ? -25 7.594 -9.523 1 95.12 363 LEU A CA 1
ATOM 2918 C C . LEU A 1 363 ? -26.5 7.887 -9.469 1 95.12 363 LEU A C 1
ATOM 2920 O O . LEU A 1 363 ? -26.922 8.906 -8.922 1 95.12 363 LEU A O 1
ATOM 2924 N N . ILE A 1 364 ? -27.312 7.008 -9.938 1 93.06 364 ILE A N 1
ATOM 2925 C CA . ILE A 1 364 ? -28.766 7.191 -9.977 1 93.06 364 ILE A CA 1
ATOM 2926 C C . ILE A 1 364 ? -29.312 7.203 -8.555 1 93.06 364 ILE A C 1
ATOM 2928 O O . ILE A 1 364 ? -30.094 8.086 -8.188 1 93.06 364 ILE A O 1
ATOM 2932 N N . THR A 1 365 ? -28.891 6.301 -7.734 1 91.12 365 THR A N 1
ATOM 2933 C CA . THR A 1 365 ? -29.391 6.195 -6.375 1 91.12 365 THR A CA 1
ATOM 2934 C C . THR A 1 365 ? -28.984 7.406 -5.547 1 91.12 365 THR A C 1
ATOM 2936 O O . THR A 1 365 ? -29.766 7.922 -4.75 1 91.12 365 THR A O 1
ATOM 2939 N N . ASN A 1 366 ? -27.75 7.871 -5.742 1 92.38 366 ASN A N 1
ATOM 2940 C CA . ASN A 1 366 ? -27.281 9.016 -4.977 1 92.38 366 ASN A CA 1
ATOM 2941 C C . ASN A 1 366 ? -27.938 10.312 -5.441 1 92.38 366 ASN A C 1
ATOM 2943 O O . ASN A 1 366 ? -28.172 11.219 -4.637 1 92.38 366 ASN A O 1
ATOM 2947 N N . LEU A 1 367 ? -28.297 10.414 -6.723 1 92 367 LEU A N 1
ATOM 2948 C CA . LEU A 1 367 ? -28.984 11.594 -7.23 1 92 367 LEU A CA 1
ATOM 2949 C C . LEU A 1 367 ? -30.391 11.688 -6.66 1 92 367 LEU A C 1
ATOM 2951 O O . LEU A 1 367 ? -30.828 12.766 -6.25 1 92 367 LEU A O 1
ATOM 2955 N N . ILE A 1 368 ? -31.016 10.578 -6.562 1 88.44 368 ILE A N 1
ATOM 2956 C CA . ILE A 1 368 ? -32.344 10.531 -6.004 1 88.44 368 ILE A CA 1
ATOM 2957 C C . ILE A 1 368 ? -32.312 10.805 -4.5 1 88.44 368 ILE A C 1
ATOM 2959 O O . ILE A 1 368 ? -33.094 11.586 -3.979 1 88.44 368 ILE A O 1
ATOM 2963 N N . ASP A 1 369 ? -31.359 10.211 -3.902 1 88.62 369 ASP A N 1
ATOM 2964 C CA . ASP A 1 369 ? -31.219 10.344 -2.455 1 88.62 369 ASP A CA 1
ATOM 2965 C C . ASP A 1 369 ? -30.922 11.789 -2.062 1 88.62 369 ASP A C 1
ATOM 2967 O O . ASP A 1 369 ? -31.438 12.281 -1.054 1 88.62 369 ASP A O 1
ATOM 2971 N N . MET A 1 370 ? -30.078 12.43 -2.83 1 88.94 370 MET A N 1
ATOM 2972 C CA . MET A 1 370 ? -29.734 13.812 -2.535 1 88.94 370 MET A CA 1
ATOM 2973 C C . MET A 1 370 ? -30.969 14.703 -2.576 1 88.94 370 MET A C 1
ATOM 2975 O O . MET A 1 370 ? -31.156 15.57 -1.716 1 88.94 370 MET A O 1
ATOM 2979 N N . ARG A 1 371 ? -31.906 14.477 -3.506 1 87.5 371 ARG A N 1
ATOM 2980 C CA . ARG A 1 371 ? -33.125 15.281 -3.635 1 87.5 371 ARG A CA 1
ATOM 2981 C C . ARG A 1 371 ? -34.125 14.938 -2.543 1 87.5 371 ARG A C 1
ATOM 2983 O O . ARG A 1 371 ? -34.781 15.82 -1.992 1 87.5 371 ARG A O 1
ATOM 2990 N N . VAL A 1 372 ? -34.156 13.703 -2.232 1 84.31 372 VAL A N 1
ATOM 2991 C CA . VAL A 1 372 ? -35.094 13.25 -1.202 1 84.31 372 VAL A CA 1
ATOM 2992 C C . VAL A 1 372 ? -34.625 13.758 0.163 1 84.31 372 VAL A C 1
ATOM 2994 O O . VAL A 1 372 ? -35.438 14.219 0.966 1 84.31 372 VAL A O 1
ATOM 2997 N N . ASP A 1 373 ? -33.344 13.688 0.419 1 85.38 373 ASP A N 1
ATOM 2998 C CA . ASP A 1 373 ? -32.781 14.156 1.691 1 85.38 373 ASP A CA 1
ATOM 2999 C C . ASP A 1 373 ? -32.969 15.664 1.848 1 85.38 373 ASP A C 1
ATOM 3001 O O . ASP A 1 373 ? -33.25 16.156 2.943 1 85.38 373 ASP A O 1
ATOM 3005 N N . ALA A 1 374 ? -32.75 16.375 0.775 1 85.81 374 ALA A N 1
ATOM 3006 C CA . ALA A 1 374 ? -32.969 17.812 0.822 1 85.81 374 ALA A CA 1
ATOM 3007 C C . ALA A 1 374 ? -34.406 18.156 1.168 1 85.81 374 ALA A C 1
ATOM 3009 O O . ALA A 1 374 ? -34.688 19.031 1.992 1 85.81 374 ALA A O 1
ATOM 3010 N N . ARG A 1 375 ? -35.281 17.453 0.603 1 81.69 375 ARG A N 1
ATOM 3011 C CA . ARG A 1 375 ? -36.719 17.688 0.858 1 81.69 375 ARG A CA 1
ATOM 3012 C C . ARG A 1 375 ? -37.094 17.297 2.281 1 81.69 375 ARG A C 1
ATOM 3014 O O . ARG A 1 375 ? -37.875 17.969 2.934 1 81.69 375 ARG A O 1
ATOM 3021 N N . ARG A 1 376 ? -36.5 16.281 2.758 1 81.38 376 ARG A N 1
ATOM 3022 C CA . ARG A 1 376 ? -36.75 15.812 4.113 1 81.38 376 ARG A CA 1
ATOM 3023 C C . ARG A 1 376 ? -36.25 16.812 5.148 1 81.38 376 ARG A C 1
ATOM 3025 O O . ARG A 1 376 ? -36.906 17.094 6.137 1 81.38 376 ARG A O 1
ATOM 3032 N N . MET A 1 377 ? -35.062 17.328 4.938 1 81.12 377 MET A N 1
ATOM 3033 C CA . MET A 1 377 ? -34.438 18.234 5.887 1 81.12 377 MET A CA 1
ATOM 3034 C C . MET A 1 377 ? -35.156 19.578 5.898 1 81.12 377 MET A C 1
ATOM 3036 O O . MET A 1 377 ? -35.219 20.25 6.934 1 81.12 377 MET A O 1
ATOM 3040 N N . LEU A 1 378 ? -35.688 19.953 4.746 1 78.31 378 LEU A N 1
ATOM 3041 C CA . LEU A 1 378 ? -36.25 21.281 4.641 1 78.31 378 LEU A CA 1
ATOM 3042 C C . LEU A 1 378 ? -37.75 21.266 5.027 1 78.31 378 LEU A C 1
ATOM 3044 O O . LEU A 1 378 ? -38.25 22.203 5.652 1 78.31 378 LEU A O 1
ATOM 3048 N N . TRP A 1 379 ? -38.344 20.125 4.711 1 75.12 379 TRP A N 1
ATOM 3049 C CA . TRP A 1 379 ? -39.812 20.219 4.836 1 75.12 379 TRP A CA 1
ATOM 3050 C C . TRP A 1 379 ? -40.312 19.25 5.902 1 75.12 379 TRP A C 1
ATOM 3052 O O . TRP A 1 379 ? -41.25 19.562 6.629 1 75.12 379 TRP A O 1
ATOM 3062 N N . PHE A 1 380 ? -39.688 18.156 6.105 1 74.5 380 PHE A N 1
ATOM 3063 C CA . PHE A 1 380 ? -40.312 17.125 6.938 1 74.5 380 PHE A CA 1
ATOM 3064 C C . PHE A 1 380 ? -39.719 17.172 8.352 1 74.5 380 PHE A C 1
ATOM 3066 O O . PHE A 1 380 ? -40.438 16.938 9.328 1 74.5 380 PHE A O 1
ATOM 3073 N N . ASN A 1 381 ? -38.5 17.391 8.43 1 77.12 381 ASN A N 1
ATOM 3074 C CA . ASN A 1 381 ? -37.844 17.375 9.734 1 77.12 381 ASN A CA 1
ATOM 3075 C C . ASN A 1 381 ? -37.562 18.797 10.227 1 77.12 381 ASN A C 1
ATOM 3077 O O . ASN A 1 381 ? -37.594 19.75 9.445 1 77.12 381 ASN A O 1
ATOM 3081 N N . ARG A 1 382 ? -37.375 18.781 11.57 1 78.25 382 ARG A N 1
ATOM 3082 C CA . ARG A 1 382 ? -36.969 20.047 12.172 1 78.25 382 ARG A CA 1
ATOM 3083 C C . ARG A 1 382 ? -35.594 20.484 11.672 1 78.25 382 ARG A C 1
ATOM 3085 O O . ARG A 1 382 ? -34.688 19.656 11.484 1 78.25 382 ARG A O 1
ATOM 3092 N N . ARG A 1 383 ? -35.531 21.703 11.32 1 75.94 383 ARG A N 1
ATOM 3093 C CA . ARG A 1 383 ? -34.25 22.219 10.875 1 75.94 383 ARG A CA 1
ATOM 3094 C C . ARG A 1 383 ? -33.156 21.922 11.883 1 75.94 383 ARG A C 1
ATOM 3096 O O . ARG A 1 383 ? -33.312 22.156 13.086 1 75.94 383 ARG A O 1
ATOM 3103 N N . PRO A 1 384 ? -32.125 21.219 11.453 1 76.81 384 PRO A N 1
ATOM 3104 C CA . PRO A 1 384 ? -31.078 20.828 12.383 1 76.81 384 PRO A CA 1
ATOM 3105 C C . PRO A 1 384 ? -30.266 22.016 12.898 1 76.81 384 PRO A C 1
ATOM 3107 O O . PRO A 1 384 ? -30.219 23.062 12.25 1 76.81 384 PRO A O 1
ATOM 3110 N N . PHE A 1 385 ? -29.828 21.812 14.141 1 74.69 385 PHE A N 1
ATOM 3111 C CA . PHE A 1 385 ? -28.922 22.812 14.703 1 74.69 385 PHE A CA 1
ATOM 3112 C C . PHE A 1 385 ? -27.547 22.719 14.055 1 74.69 385 PHE A C 1
ATOM 3114 O O . PHE A 1 385 ? -27.031 21.625 13.812 1 74.69 385 PHE A O 1
ATOM 3121 N N . ALA A 1 386 ? -27.031 23.797 13.539 1 75.06 386 ALA A N 1
ATOM 3122 C CA . ALA A 1 386 ? -25.734 23.844 12.898 1 75.06 386 ALA A CA 1
ATOM 3123 C C . ALA A 1 386 ? -24.625 23.5 13.883 1 75.06 386 ALA A C 1
ATOM 3125 O O . ALA A 1 386 ? -24.547 24.062 14.977 1 75.06 386 ALA A O 1
ATOM 3126 N N . GLU A 1 387 ? -24.094 22.391 13.695 1 76.75 387 GLU A N 1
ATOM 3127 C CA . GLU A 1 387 ? -22.938 22 14.508 1 76.75 387 GLU A CA 1
ATOM 3128 C C . GLU A 1 387 ? -21.656 22.109 13.703 1 76.75 387 GLU A C 1
ATOM 3130 O O . GLU A 1 387 ? -21.609 21.75 12.523 1 76.75 387 GLU A O 1
ATOM 3135 N N . ARG A 1 388 ? -20.688 22.719 14.32 1 75.12 388 ARG A N 1
ATOM 3136 C CA . ARG A 1 388 ? -19.391 22.875 13.664 1 75.12 388 ARG A CA 1
ATOM 3137 C C . ARG A 1 388 ? -18.609 21.562 13.695 1 75.12 388 ARG A C 1
ATOM 3139 O O . ARG A 1 388 ? -18.656 20.828 14.68 1 75.12 388 ARG A O 1
ATOM 3146 N N . ALA A 1 389 ? -18.188 21.203 12.547 1 77.94 389 ALA A N 1
ATOM 3147 C CA . ALA A 1 389 ? -17.344 20.016 12.453 1 77.94 389 ALA A CA 1
ATOM 3148 C C . ALA A 1 389 ? -16.125 20.281 11.57 1 77.94 389 ALA A C 1
ATOM 3150 O O . ALA A 1 389 ? -16.219 20.984 10.57 1 77.94 389 ALA A O 1
ATOM 3151 N N . GLU A 1 390 ? -15.031 19.844 11.992 1 77.38 390 GLU A N 1
ATOM 3152 C CA . GLU A 1 390 ? -13.789 20.078 11.258 1 77.38 390 GLU A CA 1
ATOM 3153 C C . GLU A 1 390 ? -13.68 19.141 10.055 1 77.38 390 GLU A C 1
ATOM 3155 O O . GLU A 1 390 ? -13.25 19.562 8.977 1 77.38 390 GLU A O 1
ATOM 3160 N N . ASP A 1 391 ? -13.969 17.906 10.234 1 81.81 391 ASP A N 1
ATOM 3161 C CA . ASP A 1 391 ? -13.844 16.891 9.188 1 81.81 391 ASP A CA 1
ATOM 3162 C C . ASP A 1 391 ? -14.82 15.734 9.414 1 81.81 391 ASP A C 1
ATOM 3164 O O . ASP A 1 391 ? -15.695 15.82 10.281 1 81.81 391 ASP A O 1
ATOM 3168 N N . ILE A 1 392 ? -14.836 14.82 8.5 1 82.56 392 ILE A N 1
ATOM 3169 C CA . ILE A 1 392 ? -15.75 13.688 8.594 1 82.56 392 ILE A CA 1
ATOM 3170 C C . ILE A 1 392 ? -15.18 12.648 9.555 1 82.56 392 ILE A C 1
ATOM 3172 O O . ILE A 1 392 ? -15.82 11.625 9.82 1 82.56 392 ILE A O 1
ATOM 3176 N N . GLY A 1 393 ? -14.031 12.938 10.07 1 82.88 393 GLY A N 1
ATOM 3177 C CA . GLY A 1 393 ? -13.461 12.094 11.109 1 82.88 393 GLY A CA 1
ATOM 3178 C C . GLY A 1 393 ? -13.102 10.703 10.625 1 82.88 393 GLY A C 1
ATOM 3179 O O . GLY A 1 393 ? -12.406 10.555 9.617 1 82.88 393 GLY A O 1
ATOM 3180 N N . MET A 1 394 ? -13.656 9.672 11.266 1 89.25 394 MET A N 1
ATOM 3181 C CA . MET A 1 394 ? -13.297 8.273 11.047 1 89.25 394 MET A CA 1
ATOM 3182 C C . MET A 1 394 ? -13.805 7.781 9.703 1 89.25 394 MET A C 1
ATOM 3184 O O . MET A 1 394 ? -13.297 6.793 9.164 1 89.25 394 MET A O 1
ATOM 3188 N N . TRP A 1 395 ? -14.742 8.422 9.102 1 92.38 395 TRP A N 1
ATOM 3189 C CA . TRP A 1 395 ? -15.258 8.023 7.801 1 92.38 395 TRP A CA 1
ATOM 3190 C C . TRP A 1 395 ? -14.172 8.078 6.738 1 92.38 395 TRP A C 1
ATOM 3192 O O . TRP A 1 395 ? -14.156 7.266 5.809 1 92.38 395 TRP A O 1
ATOM 3202 N N . PHE A 1 396 ? -13.273 9.016 6.871 1 91 396 PHE A N 1
ATOM 3203 C CA . PHE A 1 396 ? -12.195 9.133 5.887 1 91 396 PHE A CA 1
ATOM 3204 C C . PHE A 1 396 ? -11.234 7.957 5.992 1 91 396 PHE A C 1
ATOM 3206 O O . PHE A 1 396 ? -10.773 7.434 4.977 1 91 396 PHE A O 1
ATOM 3213 N N . ALA A 1 397 ? -10.984 7.566 7.164 1 90.12 397 ALA A N 1
ATOM 3214 C CA . ALA A 1 397 ? -10.141 6.395 7.379 1 90.12 397 ALA A CA 1
ATOM 3215 C C . ALA A 1 397 ? -10.797 5.141 6.805 1 90.12 397 ALA A C 1
ATOM 3217 O O . ALA A 1 397 ? -10.109 4.277 6.246 1 90.12 397 ALA A O 1
ATOM 3218 N N . ILE A 1 398 ? -12.062 5.074 6.938 1 93.88 398 ILE A N 1
ATOM 3219 C CA . ILE A 1 398 ? -12.805 3.924 6.438 1 93.88 398 ILE A CA 1
ATOM 3220 C C . ILE A 1 398 ? -12.789 3.926 4.91 1 93.88 398 ILE A C 1
ATOM 3222 O O . ILE A 1 398 ? -12.648 2.871 4.281 1 93.88 398 ILE A O 1
ATOM 3226 N N . LEU A 1 399 ? -12.906 5.094 4.324 1 94.38 399 LEU A N 1
ATOM 3227 C CA . LEU A 1 399 ? -12.828 5.195 2.873 1 94.38 399 LEU A CA 1
ATOM 3228 C C . LEU A 1 399 ? -11.477 4.727 2.361 1 94.38 399 LEU A C 1
ATOM 3230 O O . LEU A 1 399 ? -11.398 4.008 1.362 1 94.38 399 LEU A O 1
ATOM 3234 N N . ASN A 1 400 ? -10.445 5.059 3.064 1 91.38 400 ASN A N 1
ATOM 3235 C CA . ASN A 1 400 ? -9.109 4.609 2.695 1 91.38 400 ASN A CA 1
ATOM 3236 C C . ASN A 1 400 ? -8.953 3.102 2.867 1 91.38 400 ASN A C 1
ATOM 3238 O O . ASN A 1 400 ? -8.305 2.441 2.055 1 91.38 400 ASN A O 1
ATOM 3242 N N . PHE A 1 401 ? -9.523 2.633 3.859 1 92.69 401 PHE A N 1
ATOM 3243 C CA . PHE A 1 401 ? -9.508 1.195 4.098 1 92.69 401 PHE A CA 1
ATOM 3244 C C . PHE A 1 401 ? -10.211 0.451 2.969 1 92.69 401 PHE A C 1
ATOM 3246 O O . PHE A 1 401 ? -9.695 -0.548 2.461 1 92.69 401 PHE A O 1
ATOM 3253 N N . LEU A 1 402 ? -11.328 0.957 2.594 1 95.44 402 LEU A N 1
ATOM 3254 C CA . LEU A 1 402 ? -12.094 0.33 1.523 1 95.44 402 LEU A CA 1
ATOM 3255 C C . LEU A 1 402 ? -11.336 0.389 0.202 1 95.44 402 LEU A C 1
ATOM 3257 O O . LEU A 1 402 ? -11.445 -0.521 -0.623 1 95.44 402 LEU A O 1
ATOM 3261 N N . ASN A 1 403 ? -10.586 1.44 0.003 1 93.94 403 ASN A N 1
ATOM 3262 C CA . ASN A 1 403 ? -9.758 1.533 -1.197 1 93.94 403 ASN A CA 1
ATOM 3263 C C . ASN A 1 403 ? -8.695 0.442 -1.229 1 93.94 403 ASN A C 1
ATOM 3265 O O . ASN A 1 403 ? -8.445 -0.163 -2.275 1 93.94 403 ASN A O 1
ATOM 3269 N N . TYR A 1 404 ? -8.156 0.164 -0.124 1 92.06 404 TYR A N 1
ATOM 3270 C CA . TYR A 1 404 ? -7.121 -0.856 -0.041 1 92.06 404 TYR A CA 1
ATOM 3271 C C . TYR A 1 404 ? -7.711 -2.252 -0.202 1 92.06 404 TYR A C 1
ATOM 3273 O O . TYR A 1 404 ? -7.191 -3.068 -0.966 1 92.06 404 TYR A O 1
ATOM 3281 N N . VAL A 1 405 ? -8.781 -2.486 0.483 1 94 405 VAL A N 1
ATOM 3282 C CA . VAL A 1 405 ? -9.43 -3.793 0.394 1 94 405 VAL A CA 1
ATOM 3283 C C . VAL A 1 405 ? -9.992 -3.996 -1.01 1 94 405 VAL A C 1
ATOM 3285 O O . VAL A 1 405 ? -9.992 -5.113 -1.532 1 94 405 VAL A O 1
ATOM 3288 N N . GLY A 1 406 ? -10.461 -2.879 -1.546 1 95.75 406 GLY A N 1
ATOM 3289 C CA . GLY A 1 406 ? -10.977 -2.957 -2.904 1 95.75 406 GLY A CA 1
ATOM 3290 C C . GLY A 1 406 ? -9.914 -3.348 -3.918 1 95.75 406 GLY A C 1
ATOM 3291 O O . GLY A 1 406 ? -10.18 -4.133 -4.832 1 95.75 406 GLY A O 1
ATOM 3292 N N . MET A 1 407 ? -8.727 -2.844 -3.756 1 94.94 407 MET A N 1
ATOM 3293 C CA . MET A 1 407 ? -7.629 -3.209 -4.645 1 94.94 407 MET A CA 1
ATOM 3294 C C . MET A 1 407 ? -7.316 -4.699 -4.543 1 94.94 407 MET A C 1
ATOM 3296 O O . MET A 1 407 ? -7.156 -5.375 -5.562 1 94.94 407 MET A O 1
ATOM 3300 N N . LEU A 1 408 ? -7.316 -5.207 -3.357 1 94.38 408 LEU A N 1
ATOM 3301 C CA . LEU A 1 408 ? -7.012 -6.613 -3.131 1 94.38 408 LEU A CA 1
ATOM 3302 C C . LEU A 1 408 ? -8.133 -7.504 -3.658 1 94.38 408 LEU A C 1
ATOM 3304 O O . LEU A 1 408 ? -7.875 -8.5 -4.344 1 94.38 408 LEU A O 1
ATOM 3308 N N . THR A 1 409 ? -9.359 -7.117 -3.363 1 95.5 409 THR A N 1
ATOM 3309 C CA . THR A 1 409 ? -10.5 -7.934 -3.76 1 95.5 409 THR A CA 1
ATOM 3310 C C . THR A 1 409 ? -10.625 -7.984 -5.277 1 95.5 409 THR A C 1
ATOM 3312 O O . THR A 1 409 ? -10.867 -9.047 -5.855 1 95.5 409 THR A O 1
ATOM 3315 N N . ASN A 1 410 ? -10.438 -6.887 -5.934 1 95.94 410 ASN A N 1
ATOM 3316 C CA . ASN A 1 410 ? -10.523 -6.871 -7.387 1 95.94 410 ASN A CA 1
ATOM 3317 C C . ASN A 1 410 ? -9.406 -7.703 -8.023 1 95.94 410 ASN A C 1
ATOM 3319 O O . ASN A 1 410 ? -9.633 -8.391 -9.016 1 95.94 410 ASN A O 1
ATOM 3323 N N . ALA A 1 411 ? -8.227 -7.617 -7.445 1 95.06 411 ALA A N 1
ATOM 3324 C CA . ALA A 1 411 ? -7.121 -8.43 -7.949 1 95.06 411 ALA A CA 1
ATOM 3325 C C . ALA A 1 411 ? -7.422 -9.914 -7.812 1 95.06 411 ALA A C 1
ATOM 3327 O O . ALA A 1 411 ? -7.184 -10.695 -8.742 1 95.06 411 ALA A O 1
ATOM 3328 N N . LEU A 1 412 ? -7.988 -10.297 -6.707 1 94.5 412 LEU A N 1
ATOM 3329 C CA . LEU A 1 412 ? -8.297 -11.695 -6.449 1 94.5 412 LEU A CA 1
ATOM 3330 C C . LEU A 1 412 ? -9.43 -12.18 -7.352 1 94.5 412 LEU A C 1
ATOM 3332 O O . LEU A 1 412 ? -9.391 -13.305 -7.855 1 94.5 412 LEU A O 1
ATOM 3336 N N . ILE A 1 413 ? -10.398 -11.328 -7.535 1 93.44 413 ILE A N 1
ATOM 3337 C CA . ILE A 1 413 ? -11.516 -11.703 -8.398 1 93.44 413 ILE A CA 1
ATOM 3338 C C . ILE A 1 413 ? -11.023 -11.891 -9.828 1 93.44 413 ILE A C 1
ATOM 3340 O O . ILE A 1 413 ? -11.391 -12.852 -10.5 1 93.44 413 ILE A O 1
ATOM 3344 N N . LEU A 1 414 ? -10.141 -11.055 -10.328 1 92.06 414 LEU A N 1
ATOM 3345 C CA . LEU A 1 414 ? -9.602 -11.125 -11.688 1 92.06 414 LEU A CA 1
ATOM 3346 C C . LEU A 1 414 ? -8.742 -12.367 -11.867 1 92.06 414 LEU A C 1
ATOM 3348 O O . LEU A 1 414 ? -8.758 -12.984 -12.93 1 92.06 414 LEU A O 1
ATOM 3352 N N . GLY A 1 415 ? -8.062 -12.727 -10.828 1 90.31 415 GLY A N 1
ATOM 3353 C CA . GLY A 1 415 ? -7.148 -13.852 -10.945 1 90.31 415 GLY A CA 1
ATOM 3354 C C . GLY A 1 415 ? -7.809 -15.188 -10.664 1 90.31 415 GLY A C 1
ATOM 3355 O O . GLY A 1 415 ? -7.508 -16.188 -11.328 1 90.31 415 GLY A O 1
ATOM 3356 N N . LEU A 1 416 ? -8.727 -15.219 -9.734 1 88.56 416 LEU A N 1
ATOM 3357 C CA . LEU A 1 416 ? -9.219 -16.516 -9.266 1 88.56 416 LEU A CA 1
ATOM 3358 C C . LEU A 1 416 ? -10.609 -16.797 -9.812 1 88.56 416 LEU A C 1
ATOM 3360 O O . LEU A 1 416 ? -10.969 -17.953 -10.023 1 88.56 416 LEU A O 1
ATOM 3364 N N . THR A 1 417 ? -11.391 -15.836 -10.047 1 86.88 417 THR A N 1
ATOM 3365 C CA . THR A 1 417 ? -12.797 -16.062 -10.359 1 86.88 417 THR A CA 1
ATOM 3366 C C . THR A 1 417 ? -13.102 -15.68 -11.797 1 86.88 417 THR A C 1
ATOM 3368 O O . THR A 1 417 ? -13.867 -16.375 -12.484 1 86.88 417 THR A O 1
ATOM 3371 N N . SER A 1 418 ? -12.508 -14.719 -12.367 1 85.44 418 SER A N 1
ATOM 3372 C CA . SER A 1 418 ? -12.797 -14.211 -13.703 1 85.44 418 SER A CA 1
ATOM 3373 C C . SER A 1 418 ? -12.305 -15.164 -14.781 1 85.44 418 SER A C 1
ATOM 3375 O O . SER A 1 418 ? -11.422 -15.984 -14.523 1 85.44 418 SER A O 1
ATOM 3377 N N . GLN A 1 419 ? -12.93 -15.102 -15.875 1 81.81 419 GLN A N 1
ATOM 3378 C CA . GLN A 1 419 ? -12.516 -15.914 -17.016 1 81.81 419 GLN A CA 1
ATOM 3379 C C . GLN A 1 419 ? -11.148 -15.469 -17.531 1 81.81 419 GLN A C 1
ATOM 3381 O O . GLN A 1 419 ? -10.383 -16.297 -18.047 1 81.81 419 GLN A O 1
ATOM 3386 N N . TYR A 1 420 ? -10.906 -14.227 -17.328 1 80.56 420 TYR A N 1
ATOM 3387 C CA . TYR A 1 420 ? -9.609 -13.695 -17.734 1 80.56 420 TYR A CA 1
ATOM 3388 C C . TYR A 1 420 ? -8.477 -14.422 -17.016 1 80.56 420 TYR A C 1
ATOM 3390 O O . TYR A 1 420 ? -7.48 -14.805 -17.641 1 80.56 420 TYR A O 1
ATOM 3398 N N . GLY A 1 421 ? -8.617 -14.664 -15.797 1 82.56 421 GLY A N 1
ATOM 3399 C CA . GLY A 1 421 ? -7.598 -15.344 -15.016 1 82.56 421 GLY A CA 1
ATOM 3400 C C . GLY A 1 421 ? -7.598 -16.844 -15.211 1 82.56 421 GLY A C 1
ATOM 3401 O O . GLY A 1 421 ? -6.539 -17.469 -15.211 1 82.56 421 GLY A O 1
ATOM 3402 N N . ASN A 1 422 ? -8.758 -17.391 -15.438 1 81.38 422 ASN A N 1
ATOM 3403 C CA . ASN A 1 422 ? -8.891 -18.828 -15.562 1 81.38 422 ASN A CA 1
ATOM 3404 C C . ASN A 1 422 ? -8.172 -19.359 -16.797 1 81.38 422 ASN A C 1
ATOM 3406 O O . ASN A 1 422 ? -7.711 -20.5 -16.812 1 81.38 422 ASN A O 1
ATOM 3410 N N . GLN A 1 423 ? -8.047 -18.484 -17.719 1 79.88 423 GLN A N 1
ATOM 3411 C CA . GLN A 1 423 ? -7.336 -18.891 -18.938 1 79.88 423 GLN A CA 1
ATOM 3412 C C . GLN A 1 423 ? -5.863 -19.172 -18.641 1 79.88 423 GLN A C 1
ATOM 3414 O O . GLN A 1 423 ? -5.227 -19.969 -19.328 1 79.88 423 GLN A O 1
ATOM 3419 N N . TYR A 1 424 ? -5.398 -18.641 -17.609 1 81.44 424 TYR A N 1
ATOM 3420 C CA . TYR A 1 424 ? -3.98 -18.781 -17.281 1 81.44 424 TYR A CA 1
ATOM 3421 C C . TYR A 1 424 ? -3.777 -19.766 -16.141 1 81.44 424 TYR A C 1
ATOM 3423 O O . TYR A 1 424 ? -2.645 -20.031 -15.734 1 81.44 424 TYR A O 1
ATOM 3431 N N . LYS A 1 425 ? -4.852 -20.297 -15.68 1 81.62 425 LYS A N 1
ATOM 3432 C CA . LYS A 1 425 ? -4.777 -21.234 -14.562 1 81.62 425 LYS A CA 1
ATOM 3433 C C . LYS A 1 425 ? -4.277 -22.594 -15.023 1 81.62 425 LYS A C 1
ATOM 3435 O O . LYS A 1 425 ? -3.486 -23.25 -14.328 1 81.62 425 LYS A O 1
ATOM 3440 N N . MET A 1 426 ? -4.77 -22.969 -16.234 1 78.5 426 MET A N 1
ATOM 3441 C CA . MET A 1 426 ? -4.422 -24.281 -16.766 1 78.5 426 MET A CA 1
ATOM 3442 C C . MET A 1 426 ? -3.367 -24.172 -17.859 1 78.5 426 MET A C 1
ATOM 3444 O O . MET A 1 426 ? -3.402 -23.25 -18.672 1 78.5 426 MET A O 1
ATOM 3448 N N . LYS A 1 427 ? -2.297 -24.922 -17.609 1 78.06 427 LYS A N 1
ATOM 3449 C CA . LYS A 1 427 ? -1.258 -24.984 -18.625 1 78.06 427 LYS A CA 1
ATOM 3450 C C . LYS A 1 427 ? -0.988 -26.438 -19.047 1 78.06 427 LYS A C 1
ATOM 3452 O O . LYS A 1 427 ? -1.009 -27.344 -18.203 1 78.06 427 LYS A O 1
ATOM 3457 N N . THR A 1 428 ? -0.937 -26.594 -20.359 1 79.81 428 THR A N 1
ATOM 3458 C CA . THR A 1 428 ? -0.637 -27.906 -20.906 1 79.81 428 THR A CA 1
ATOM 3459 C C . THR A 1 428 ? 0.868 -28.094 -21.094 1 79.81 428 THR A C 1
ATOM 3461 O O . THR A 1 428 ? 1.538 -27.234 -21.672 1 79.81 428 THR A O 1
ATOM 3464 N N . PHE A 1 429 ? 1.337 -29.094 -20.359 1 78.5 429 PHE A N 1
ATOM 3465 C CA . PHE A 1 429 ? 2.744 -29.453 -20.469 1 78.5 429 PHE A CA 1
ATOM 3466 C C . PHE A 1 429 ? 2.908 -30.781 -21.188 1 78.5 429 PHE A C 1
ATOM 3468 O O . PHE A 1 429 ? 2.047 -31.656 -21.094 1 78.5 429 PHE A O 1
ATOM 3475 N N . ASN A 1 430 ? 3.916 -30.812 -21.984 1 80.75 430 ASN A N 1
ATOM 3476 C CA . ASN A 1 430 ? 4.285 -32.094 -22.562 1 80.75 430 ASN A CA 1
ATOM 3477 C C . ASN A 1 430 ? 5.219 -32.875 -21.641 1 80.75 430 ASN A C 1
ATOM 3479 O O . ASN A 1 430 ? 6.34 -32.438 -21.375 1 80.75 430 ASN A O 1
ATOM 3483 N N . VAL A 1 431 ? 4.641 -33.875 -21.062 1 79.88 431 VAL A N 1
ATOM 3484 C CA . VAL A 1 431 ? 5.414 -34.656 -20.109 1 79.88 431 VAL A CA 1
ATOM 3485 C C . VAL A 1 431 ? 6.012 -35.875 -20.797 1 79.88 431 VAL A C 1
ATOM 3487 O O . VAL A 1 431 ? 5.328 -36.562 -21.562 1 79.88 431 VAL A O 1
ATOM 3490 N N . ASN A 1 432 ? 7.297 -35.969 -20.531 1 77.88 432 ASN A N 1
ATOM 3491 C CA . ASN A 1 432 ? 8 -37.156 -21.062 1 77.88 432 ASN A CA 1
ATOM 3492 C C . ASN A 1 432 ? 7.848 -38.344 -20.141 1 77.88 432 ASN A C 1
ATOM 3494 O O . ASN A 1 432 ? 7.863 -38.219 -18.906 1 77.88 432 ASN A O 1
ATOM 3498 N N . LEU A 1 433 ? 7.512 -39.469 -20.719 1 77.5 433 LEU A N 1
ATOM 3499 C CA . LEU A 1 433 ? 7.41 -40.719 -19.953 1 77.5 433 LEU A CA 1
ATOM 3500 C C . LEU A 1 433 ? 8.773 -41.125 -19.391 1 77.5 433 LEU A C 1
ATOM 3502 O O . LEU A 1 433 ? 9.805 -40.875 -20.031 1 77.5 433 LEU A O 1
ATOM 3506 N N . PRO A 1 434 ? 8.633 -41.531 -18.125 1 75.62 434 PRO A N 1
ATOM 3507 C CA . PRO A 1 434 ? 9.898 -42 -17.547 1 75.62 434 PRO A CA 1
ATOM 3508 C C . PRO A 1 434 ? 10.539 -43.125 -18.375 1 75.62 434 PRO A C 1
ATOM 3510 O O . PRO A 1 434 ? 9.844 -43.781 -19.125 1 75.62 434 PRO A O 1
ATOM 3513 N N . SER A 1 435 ? 11.852 -43.281 -18.281 1 75.62 435 SER A N 1
ATOM 3514 C CA . SER A 1 435 ? 12.609 -44.25 -19.062 1 75.62 435 SER A CA 1
ATOM 3515 C C . SER A 1 435 ? 12.141 -45.688 -18.781 1 75.62 435 SER A C 1
ATOM 3517 O O . SER A 1 435 ? 12.258 -46.562 -19.641 1 75.62 435 SER A O 1
ATOM 3519 N N . ASN A 1 436 ? 11.5 -45.844 -17.625 1 77.62 436 ASN A N 1
ATOM 3520 C CA . ASN A 1 436 ? 11.109 -47.219 -17.266 1 77.62 436 ASN A CA 1
ATOM 3521 C C . ASN A 1 436 ? 9.688 -47.531 -17.719 1 77.62 436 ASN A C 1
ATOM 3523 O O . ASN A 1 436 ? 9.133 -48.562 -17.359 1 77.62 436 ASN A O 1
ATOM 3527 N N . VAL A 1 437 ? 9.086 -46.594 -18.438 1 77.31 437 VAL A N 1
ATOM 3528 C CA . VAL A 1 437 ? 7.703 -46.812 -18.844 1 77.31 437 VAL A CA 1
ATOM 3529 C C . VAL A 1 437 ? 7.594 -46.75 -20.359 1 77.31 437 VAL A C 1
ATOM 3531 O O . VAL A 1 437 ? 8.078 -45.781 -20.984 1 77.31 437 VAL A O 1
ATOM 3534 N N . THR A 1 438 ? 7.25 -47.781 -21 1 79.06 438 THR A N 1
ATOM 3535 C CA . THR A 1 438 ? 6.965 -47.812 -22.422 1 79.06 438 THR A CA 1
ATOM 3536 C C . THR A 1 438 ? 5.461 -47.719 -22.672 1 79.06 438 THR A C 1
ATOM 3538 O O . THR A 1 438 ? 4.684 -48.469 -22.062 1 79.06 438 THR A O 1
ATOM 3541 N N . ALA A 1 439 ? 5.105 -46.656 -23.406 1 80.06 439 ALA A N 1
ATOM 3542 C CA . ALA A 1 439 ? 3.684 -46.438 -23.672 1 80.06 439 ALA A CA 1
ATOM 3543 C C . ALA A 1 439 ? 3.379 -46.531 -25.156 1 80.06 439 ALA A C 1
ATOM 3545 O O . ALA A 1 439 ? 4.223 -46.188 -26 1 80.06 439 ALA A O 1
ATOM 3546 N N . PHE A 1 440 ? 2.264 -47.281 -25.516 1 82.19 440 PHE A N 1
ATOM 3547 C CA . PHE A 1 440 ? 1.812 -47.406 -26.906 1 82.19 440 PHE A CA 1
ATOM 3548 C C . PHE A 1 440 ? 0.401 -46.844 -27.062 1 82.19 440 PHE A C 1
ATOM 3550 O O . PHE A 1 440 ? -0.429 -46.969 -26.156 1 82.19 440 PHE A O 1
ATOM 3557 N N . ASN A 1 441 ? 0.271 -45.969 -28.062 1 81.12 441 ASN A N 1
ATOM 3558 C CA . ASN A 1 441 ? -1.079 -45.531 -28.422 1 81.12 441 ASN A CA 1
ATOM 3559 C C . ASN A 1 441 ? -1.91 -46.719 -28.938 1 81.12 441 ASN A C 1
ATOM 3561 O O . ASN A 1 441 ? -1.548 -47.344 -29.922 1 81.12 441 ASN A O 1
ATOM 3565 N N . THR A 1 442 ? -2.961 -46.938 -28.281 1 77.38 442 THR A N 1
ATOM 3566 C CA . THR A 1 442 ? -3.771 -48.094 -28.609 1 77.38 442 THR A CA 1
ATOM 3567 C C . THR A 1 442 ? -4.426 -47.938 -29.969 1 77.38 442 THR A C 1
ATOM 3569 O O . THR A 1 442 ? -4.75 -48.938 -30.625 1 77.38 442 THR A O 1
ATOM 3572 N N . ILE A 1 443 ? -4.594 -46.688 -30.344 1 76.5 443 ILE A N 1
ATOM 3573 C CA . ILE A 1 443 ? -5.266 -46.438 -31.625 1 76.5 443 ILE A CA 1
ATOM 3574 C C . ILE A 1 443 ? -4.254 -46.562 -32.75 1 76.5 443 ILE A C 1
ATOM 3576 O O . ILE A 1 443 ? -4.48 -47.25 -33.75 1 76.5 443 ILE A O 1
ATOM 3580 N N . THR A 1 444 ? -3.168 -45.906 -32.688 1 78.69 444 THR A N 1
ATOM 3581 C CA . THR A 1 444 ? -2.207 -45.844 -33.781 1 78.69 444 THR A CA 1
ATOM 3582 C C . THR A 1 444 ? -1.102 -46.906 -33.562 1 78.69 444 THR A C 1
ATOM 3584 O O . THR A 1 444 ? -0.297 -47.125 -34.469 1 78.69 444 THR A O 1
ATOM 3587 N N . ASN A 1 445 ? -1.094 -47.625 -32.594 1 76.12 445 ASN A N 1
ATOM 3588 C CA . ASN A 1 445 ? -0.101 -48.656 -32.281 1 76.12 445 ASN A CA 1
ATOM 3589 C C . ASN A 1 445 ? 1.32 -48.125 -32.406 1 76.12 445 ASN A C 1
ATOM 3591 O O . ASN A 1 445 ? 2.207 -48.781 -32.938 1 76.12 445 ASN A O 1
ATOM 3595 N N . GLN A 1 446 ? 1.421 -46.781 -32.156 1 79.75 446 GLN A N 1
ATOM 3596 C CA . GLN A 1 446 ? 2.736 -46.156 -32.188 1 79.75 446 GLN A CA 1
ATOM 3597 C C . GLN A 1 446 ? 3.223 -45.844 -30.766 1 79.75 446 GLN A C 1
ATOM 3599 O O . GLN A 1 446 ? 2.418 -45.625 -29.859 1 79.75 446 GLN A O 1
ATOM 3604 N N . THR A 1 447 ? 4.57 -46.031 -30.578 1 81 447 THR A N 1
ATOM 3605 C CA . THR A 1 447 ? 5.184 -45.719 -29.281 1 81 447 THR A CA 1
ATOM 3606 C C . THR A 1 447 ? 5.094 -44.25 -28.969 1 81 447 THR A C 1
ATOM 3608 O O . THR A 1 447 ? 5.367 -43.406 -29.844 1 81 447 THR A O 1
ATOM 3611 N N . VAL A 1 448 ? 4.445 -43.938 -27.844 1 79.25 448 VAL A N 1
ATOM 3612 C CA . VAL A 1 448 ? 4.316 -42.531 -27.422 1 79.25 448 VAL A CA 1
ATOM 3613 C C . VAL A 1 448 ? 5.34 -42.25 -26.328 1 79.25 448 VAL A C 1
ATOM 3615 O O . VAL A 1 448 ? 5.441 -42.969 -25.344 1 79.25 448 VAL A O 1
ATOM 3618 N N . ASN A 1 449 ? 6.23 -41.25 -26.562 1 79.25 449 ASN A N 1
ATOM 3619 C CA . ASN A 1 449 ? 7.25 -40.875 -25.594 1 79.25 449 ASN A CA 1
ATOM 3620 C C . ASN A 1 449 ? 6.816 -39.688 -24.75 1 79.25 449 ASN A C 1
ATOM 3622 O O . ASN A 1 449 ? 7.383 -39.438 -23.688 1 79.25 449 ASN A O 1
ATOM 3626 N N . SER A 1 450 ? 5.84 -38.938 -25.312 1 81.69 450 SER A N 1
ATOM 3627 C CA . SER A 1 450 ? 5.352 -37.75 -24.578 1 81.69 450 SER A CA 1
ATOM 3628 C C . SER A 1 450 ? 3.854 -37.562 -24.797 1 81.69 450 SER A C 1
ATOM 3630 O O . SER A 1 450 ? 3.305 -38 -25.812 1 81.69 450 SER A O 1
ATOM 3632 N N . PHE A 1 451 ? 3.219 -37.25 -23.828 1 77 451 PHE A N 1
ATOM 3633 C CA . PHE A 1 451 ? 1.806 -36.938 -23.984 1 77 451 PHE A CA 1
ATOM 3634 C C . PHE A 1 451 ? 1.464 -35.625 -23.281 1 77 451 PHE A C 1
ATOM 3636 O O . PHE A 1 451 ? 2.125 -35.25 -22.312 1 77 451 PHE A O 1
ATOM 3643 N N . PRO A 1 452 ? 0.554 -34.844 -23.828 1 80.94 452 PRO A N 1
ATOM 3644 C CA . PRO A 1 452 ? 0.132 -33.594 -23.234 1 80.94 452 PRO A CA 1
ATOM 3645 C C . PRO A 1 452 ? -0.717 -33.781 -21.984 1 80.94 452 PRO A C 1
ATOM 3647 O O . PRO A 1 452 ? -1.61 -34.625 -21.969 1 80.94 452 PRO A O 1
ATOM 3650 N N . VAL A 1 453 ? -0.225 -33.188 -20.891 1 78.94 453 VAL A N 1
ATOM 3651 C CA . VAL A 1 453 ? -0.994 -33.188 -19.656 1 78.94 453 VAL A CA 1
ATOM 3652 C C . VAL A 1 453 ? -1.366 -31.766 -19.266 1 78.94 453 VAL A C 1
ATOM 3654 O O . VAL A 1 453 ? -0.52 -30.875 -19.281 1 78.94 453 VAL A O 1
ATOM 3657 N N . THR A 1 454 ? -2.691 -31.562 -18.953 1 80 454 THR A N 1
ATOM 3658 C CA . THR A 1 454 ? -3.168 -30.266 -18.5 1 80 454 THR A CA 1
ATOM 3659 C C . THR A 1 454 ? -3.225 -30.203 -16.984 1 80 454 THR A C 1
ATOM 3661 O O . THR A 1 454 ? -3.938 -30.984 -16.359 1 80 454 THR A O 1
ATOM 3664 N N . ILE A 1 455 ? -2.293 -29.422 -16.453 1 77.44 455 ILE A N 1
ATOM 3665 C CA . ILE A 1 455 ? -2.23 -29.297 -15 1 77.44 455 ILE A CA 1
ATOM 3666 C C . ILE A 1 455 ? -2.465 -27.844 -14.586 1 77.44 455 ILE A C 1
ATOM 3668 O O . ILE A 1 455 ? -2.32 -26.938 -15.406 1 77.44 455 ILE A O 1
ATOM 3672 N N . GLU A 1 456 ? -2.898 -27.703 -13.336 1 78.75 456 GLU A N 1
ATOM 3673 C CA . GLU A 1 456 ? -3.09 -26.375 -12.758 1 78.75 456 GLU A CA 1
ATOM 3674 C C . GLU A 1 456 ? -1.753 -25.734 -12.398 1 78.75 456 GLU A C 1
ATOM 3676 O O . GLU A 1 456 ? -1.033 -26.234 -11.531 1 78.75 456 GLU A O 1
ATOM 3681 N N . SER A 1 457 ? -1.145 -24.75 -13.211 1 78.25 457 SER A N 1
ATOM 3682 C CA . SER A 1 457 ? 0.152 -24.125 -13.008 1 78.25 457 SER A CA 1
ATOM 3683 C C . SER A 1 457 ? 0.005 -22.797 -12.266 1 78.25 457 SER A C 1
ATOM 3685 O O . SER A 1 457 ? 1.002 -22.172 -11.883 1 78.25 457 SER A O 1
ATOM 3687 N N . ASN A 1 458 ? -1.143 -22.359 -11.781 1 85.38 458 ASN A N 1
ATOM 3688 C CA . ASN A 1 458 ? -1.436 -21.156 -11.008 1 85.38 458 ASN A CA 1
ATOM 3689 C C . ASN A 1 458 ? -0.75 -19.938 -11.602 1 85.38 458 ASN A C 1
ATOM 3691 O O . ASN A 1 458 ? -0.218 -19.094 -10.867 1 85.38 458 ASN A O 1
ATOM 3695 N N . ASN A 1 459 ? -0.547 -19.781 -12.93 1 86.69 459 ASN A N 1
ATOM 3696 C CA . ASN A 1 459 ? 0.005 -18.609 -13.578 1 86.69 459 ASN A CA 1
ATOM 3697 C C . ASN A 1 459 ? -0.927 -17.406 -13.445 1 86.69 459 ASN A C 1
ATOM 3699 O O . ASN A 1 459 ? -0.518 -16.266 -13.68 1 86.69 459 ASN A O 1
ATOM 3703 N N . ASN A 1 460 ? -2.115 -17.734 -12.977 1 90.25 460 ASN A N 1
ATOM 3704 C CA . ASN A 1 460 ? -3.074 -16.656 -12.75 1 90.25 460 ASN A CA 1
ATOM 3705 C C . ASN A 1 460 ? -2.648 -15.758 -11.586 1 90.25 460 ASN A C 1
ATOM 3707 O O . ASN A 1 460 ? -3.088 -14.609 -11.484 1 90.25 460 ASN A O 1
ATOM 3711 N N . LEU A 1 461 ? -1.797 -16.297 -10.773 1 92.12 461 LEU A N 1
ATOM 3712 C CA . LEU A 1 461 ? -1.367 -15.516 -9.609 1 92.12 461 LEU A CA 1
ATOM 3713 C C . LEU A 1 461 ? -0.45 -14.375 -10.023 1 92.12 461 LEU A C 1
ATOM 3715 O O . LEU A 1 461 ? -0.341 -13.375 -9.32 1 92.12 461 LEU A O 1
ATOM 3719 N N . TRP A 1 462 ? 0.192 -14.469 -11.219 1 91.75 462 TRP A N 1
ATOM 3720 C CA . TRP A 1 462 ? 1.002 -13.375 -11.742 1 91.75 462 TRP A CA 1
ATOM 3721 C C . TRP A 1 462 ? 0.135 -12.164 -12.062 1 91.75 462 TRP A C 1
ATOM 3723 O O . TRP A 1 462 ? 0.568 -11.023 -11.891 1 91.75 462 TRP A O 1
ATOM 3733 N N . ILE A 1 463 ? -1.04 -12.453 -12.453 1 91.25 463 ILE A N 1
ATOM 3734 C CA . ILE A 1 463 ? -1.953 -11.359 -12.789 1 91.25 463 ILE A CA 1
ATOM 3735 C C . ILE A 1 463 ? -2.312 -10.586 -11.523 1 91.25 463 ILE A C 1
ATOM 3737 O O . ILE A 1 463 ? -2.375 -9.352 -11.539 1 91.25 463 ILE A O 1
ATOM 3741 N N . ILE A 1 464 ? -2.535 -11.328 -10.477 1 93.88 464 ILE A N 1
ATOM 3742 C CA . ILE A 1 464 ? -2.889 -10.703 -9.211 1 93.88 464 ILE A CA 1
ATOM 3743 C C . ILE A 1 464 ? -1.728 -9.844 -8.719 1 93.88 464 ILE A C 1
ATOM 3745 O O . ILE A 1 464 ? -1.924 -8.703 -8.305 1 93.88 464 ILE A O 1
ATOM 3749 N N . LEU A 1 465 ? -0.539 -10.352 -8.828 1 94.06 465 LEU A N 1
ATOM 3750 C CA . LEU A 1 465 ? 0.648 -9.656 -8.344 1 94.06 465 LEU A CA 1
ATOM 3751 C C . LEU A 1 465 ? 0.91 -8.391 -9.156 1 94.06 465 LEU A C 1
ATOM 3753 O O . LEU A 1 465 ? 1.192 -7.332 -8.586 1 94.06 465 LEU A O 1
ATOM 3757 N N . ILE A 1 466 ? 0.799 -8.492 -10.391 1 92.94 466 ILE A N 1
ATOM 3758 C CA . ILE A 1 466 ? 1.057 -7.352 -11.258 1 92.94 466 ILE A CA 1
ATOM 3759 C C . ILE A 1 466 ? -0.02 -6.289 -11.047 1 92.94 466 ILE A C 1
ATOM 3761 O O . ILE A 1 466 ? 0.283 -5.098 -10.961 1 92.94 466 ILE A O 1
ATOM 3765 N N . PHE A 1 467 ? -1.245 -6.746 -10.961 1 94 467 PHE A N 1
ATOM 3766 C CA . PHE A 1 467 ? -2.35 -5.82 -10.734 1 94 467 PHE A CA 1
ATOM 3767 C C . PHE A 1 467 ? -2.145 -5.039 -9.445 1 94 467 PHE A C 1
ATOM 3769 O O . PHE A 1 467 ? -2.223 -3.809 -9.438 1 94 467 PHE A O 1
ATOM 3776 N N . GLU A 1 468 ? -1.862 -5.699 -8.414 1 94.19 468 GLU A N 1
ATOM 3777 C CA . GLU A 1 468 ? -1.724 -5.078 -7.098 1 94.19 468 GLU A CA 1
ATOM 3778 C C . GLU A 1 468 ? -0.556 -4.098 -7.074 1 94.19 468 GLU A C 1
ATOM 3780 O O . GLU A 1 468 ? -0.687 -2.98 -6.562 1 94.19 468 GLU A O 1
ATOM 3785 N N . ASN A 1 469 ? 0.519 -4.473 -7.637 1 93.62 469 ASN A N 1
ATOM 3786 C CA . ASN A 1 469 ? 1.713 -3.641 -7.551 1 93.62 469 ASN A CA 1
ATOM 3787 C C . ASN A 1 469 ? 1.636 -2.453 -8.508 1 93.62 469 ASN A C 1
ATOM 3789 O O . ASN A 1 469 ? 2.164 -1.379 -8.211 1 93.62 469 ASN A O 1
ATOM 3793 N N . VAL A 1 470 ? 0.961 -2.619 -9.578 1 92.69 470 VAL A N 1
ATOM 3794 C CA . VAL A 1 470 ? 0.77 -1.498 -10.492 1 92.69 470 VAL A CA 1
ATOM 3795 C C . VAL A 1 470 ? -0.146 -0.459 -9.852 1 92.69 470 VAL A C 1
ATOM 3797 O O . VAL A 1 470 ? 0.14 0.74 -9.891 1 92.69 470 VAL A O 1
ATOM 3800 N N . VAL A 1 471 ? -1.195 -0.936 -9.266 1 93.25 471 VAL A N 1
ATOM 3801 C CA . VAL A 1 471 ? -2.133 -0.022 -8.625 1 93.25 471 VAL A CA 1
ATOM 3802 C C . VAL A 1 471 ? -1.452 0.676 -7.449 1 93.25 471 VAL A C 1
ATOM 3804 O O . VAL A 1 471 ? -1.605 1.886 -7.262 1 93.25 471 VAL A O 1
ATOM 3807 N N . LEU A 1 472 ? -0.707 -0.056 -6.707 1 91.62 472 LEU A N 1
ATOM 3808 C CA . LEU A 1 472 ? -0.011 0.52 -5.562 1 91.62 472 LEU A CA 1
ATOM 3809 C C . LEU A 1 472 ? 1.007 1.562 -6.012 1 91.62 472 LEU A C 1
ATOM 3811 O O . LEU A 1 472 ? 1.142 2.615 -5.387 1 91.62 472 LEU A O 1
ATOM 3815 N N . ALA A 1 473 ? 1.694 1.28 -7.094 1 91 473 ALA A N 1
ATOM 3816 C CA . ALA A 1 473 ? 2.688 2.211 -7.621 1 91 473 ALA A CA 1
ATOM 3817 C C . ALA A 1 473 ? 2.029 3.506 -8.094 1 91 473 ALA A C 1
ATOM 3819 O O . ALA A 1 473 ? 2.508 4.602 -7.777 1 91 473 ALA A O 1
ATOM 3820 N N . VAL A 1 474 ? 0.943 3.377 -8.711 1 90.44 474 VAL A N 1
ATOM 3821 C CA . VAL A 1 474 ? 0.259 4.559 -9.227 1 90.44 474 VAL A CA 1
ATOM 3822 C C . VAL A 1 474 ? -0.346 5.352 -8.07 1 90.44 474 VAL A C 1
ATOM 3824 O O . VAL A 1 474 ? -0.33 6.586 -8.086 1 90.44 474 VAL A O 1
ATOM 3827 N N . LYS A 1 475 ? -0.841 4.609 -7.137 1 88.31 475 LYS A N 1
ATOM 3828 C CA . LYS A 1 475 ? -1.374 5.273 -5.953 1 88.31 475 LYS A CA 1
ATOM 3829 C C . LYS A 1 475 ? -0.298 6.102 -5.258 1 88.31 475 LYS A C 1
ATOM 3831 O O . LYS A 1 475 ? -0.564 7.215 -4.793 1 88.31 475 LYS A O 1
ATOM 3836 N N . PHE A 1 476 ? 0.88 5.609 -5.215 1 85 476 PHE A N 1
ATOM 3837 C CA . PHE A 1 476 ? 1.999 6.312 -4.594 1 85 476 PHE A CA 1
ATOM 3838 C C . PHE A 1 476 ? 2.346 7.574 -5.375 1 85 476 PHE A C 1
ATOM 3840 O O . PHE A 1 476 ? 2.594 8.625 -4.785 1 85 476 PHE A O 1
ATOM 3847 N N . VAL A 1 477 ? 2.275 7.488 -6.617 1 85.44 477 VAL A N 1
ATOM 3848 C CA . VAL A 1 477 ? 2.617 8.625 -7.473 1 85.44 477 VAL A CA 1
ATOM 3849 C C . VAL A 1 477 ? 1.541 9.695 -7.355 1 85.44 477 VAL A C 1
ATOM 3851 O O . VAL A 1 477 ? 1.853 10.891 -7.254 1 85.44 477 VAL A O 1
ATOM 3854 N N . ILE A 1 478 ? 0.298 9.297 -7.273 1 85.12 478 ILE A N 1
ATOM 3855 C CA . ILE A 1 478 ? -0.81 10.242 -7.18 1 85.12 478 ILE A CA 1
ATOM 3856 C C . ILE A 1 478 ? -0.757 10.969 -5.836 1 85.12 478 ILE A C 1
ATOM 3858 O O . ILE A 1 478 ? -0.979 12.18 -5.77 1 85.12 478 ILE A O 1
ATOM 3862 N N . ALA A 1 479 ? -0.452 10.219 -4.852 1 79.06 479 ALA A N 1
ATOM 3863 C CA . ALA A 1 479 ? -0.382 10.805 -3.516 1 79.06 479 ALA A CA 1
ATOM 3864 C C . ALA A 1 479 ? 0.726 11.844 -3.434 1 79.06 479 ALA A C 1
ATOM 3866 O O . ALA A 1 479 ? 0.596 12.844 -2.719 1 79.06 479 ALA A O 1
ATOM 3867 N N . TYR A 1 480 ? 1.725 11.625 -4.223 1 77.12 480 TYR A N 1
ATOM 3868 C CA . TYR A 1 480 ? 2.846 12.562 -4.219 1 77.12 480 TYR A CA 1
ATOM 3869 C C . TYR A 1 480 ? 2.57 13.75 -5.133 1 77.12 480 TYR A C 1
ATOM 3871 O O . TYR A 1 480 ? 2.977 14.875 -4.836 1 77.12 480 TYR A O 1
ATOM 3879 N N . ALA A 1 481 ? 1.858 13.539 -6.176 1 79.62 481 ALA A N 1
ATOM 3880 C CA . ALA A 1 481 ? 1.63 14.555 -7.199 1 79.62 481 ALA A CA 1
ATOM 3881 C C . ALA A 1 481 ? 0.572 15.562 -6.746 1 79.62 481 ALA A C 1
ATOM 3883 O O . ALA A 1 481 ? 0.613 16.734 -7.133 1 79.62 481 ALA A O 1
ATOM 3884 N N . ILE A 1 482 ? -0.368 15.141 -5.949 1 75.81 482 ILE A N 1
ATOM 3885 C CA . ILE A 1 482 ? -1.46 16.016 -5.543 1 75.81 482 ILE A CA 1
ATOM 3886 C C . ILE A 1 482 ? -1.271 16.438 -4.082 1 75.81 482 ILE A C 1
ATOM 3888 O O . ILE A 1 482 ? -1.385 15.602 -3.178 1 75.81 482 ILE A O 1
ATOM 3892 N N . PRO A 1 483 ? -0.97 17.719 -3.926 1 76.06 483 PRO A N 1
ATOM 3893 C CA . PRO A 1 483 ? -0.829 18.156 -2.537 1 76.06 483 PRO A CA 1
ATOM 3894 C C . PRO A 1 483 ? -2.15 18.125 -1.771 1 76.06 483 PRO A C 1
ATOM 3896 O O . PRO A 1 483 ? -3.213 18.344 -2.359 1 76.06 483 PRO A O 1
ATOM 3899 N N . ASP A 1 484 ? -2.129 17.938 -0.521 1 75.88 484 ASP A N 1
ATOM 3900 C CA . ASP A 1 484 ? -3.307 17.797 0.331 1 75.88 484 ASP A CA 1
ATOM 3901 C C . ASP A 1 484 ? -4.039 19.125 0.482 1 75.88 484 ASP A C 1
ATOM 3903 O O . ASP A 1 484 ? -5.27 19.156 0.579 1 75.88 484 ASP A O 1
ATOM 3907 N N . ILE A 1 485 ? -3.254 20.203 0.483 1 74.81 485 ILE A N 1
ATOM 3908 C CA . ILE A 1 485 ? -3.852 21.516 0.639 1 74.81 485 ILE A CA 1
ATOM 3909 C C . ILE A 1 485 ? -3.715 22.312 -0.664 1 74.81 485 ILE A C 1
ATOM 3911 O O . ILE A 1 485 ? -2.623 22.391 -1.234 1 74.81 485 ILE A O 1
ATOM 3915 N N . PRO A 1 486 ? -4.867 22.766 -1.104 1 70.5 486 PRO A N 1
ATOM 3916 C CA . PRO A 1 486 ? -4.785 23.578 -2.328 1 70.5 486 PRO A CA 1
ATOM 3917 C C . PRO A 1 486 ? -3.898 24.812 -2.166 1 70.5 486 PRO A C 1
ATOM 3919 O O . PRO A 1 486 ? -3.773 25.344 -1.061 1 70.5 486 PRO A O 1
ATOM 3922 N N . GLU A 1 487 ? -3.307 25.156 -3.227 1 73.38 487 GLU A N 1
ATOM 3923 C CA . GLU A 1 487 ? -2.365 26.281 -3.221 1 73.38 487 GLU A CA 1
ATOM 3924 C C . GLU A 1 487 ? -3.049 27.578 -2.801 1 73.38 487 GLU A C 1
ATOM 3926 O O . GLU A 1 487 ? -2.449 28.406 -2.113 1 73.38 487 GLU A O 1
ATOM 3931 N N . SER A 1 488 ? -4.285 27.641 -3.096 1 75.44 488 SER A N 1
ATOM 3932 C CA . SER A 1 488 ? -5.008 28.859 -2.766 1 75.44 488 SER A CA 1
ATOM 3933 C C . SER A 1 488 ? -5.199 29 -1.26 1 75.44 488 SER A C 1
ATOM 3935 O O . SER A 1 488 ? -5.07 30.094 -0.712 1 75.44 488 SER A O 1
ATOM 3937 N N . VAL A 1 489 ? -5.461 27.922 -0.691 1 75.19 489 VAL A N 1
ATOM 3938 C CA . VAL A 1 489 ? -5.688 27.938 0.75 1 75.19 489 VAL A CA 1
ATOM 3939 C C . VAL A 1 489 ? -4.363 28.141 1.479 1 75.19 489 VAL A C 1
ATOM 3941 O O . VAL A 1 489 ? -4.301 28.859 2.48 1 75.19 489 VAL A O 1
ATOM 3944 N N . SER A 1 490 ? -3.389 27.562 0.958 1 72.5 490 SER A N 1
ATOM 3945 C CA . SER A 1 490 ? -2.08 27.703 1.587 1 72.5 490 SER A CA 1
ATOM 3946 C C . SER A 1 490 ? -1.582 29.141 1.509 1 72.5 490 SER A C 1
ATOM 3948 O O . SER A 1 490 ? -1.015 29.672 2.473 1 72.5 490 SER A O 1
ATOM 3950 N N . GLU A 1 491 ? -1.826 29.703 0.434 1 70.5 491 GLU A N 1
ATOM 3951 C CA . GLU A 1 491 ? -1.446 31.094 0.259 1 70.5 491 GLU A CA 1
ATOM 3952 C C . GLU A 1 491 ? -2.26 32 1.172 1 70.5 491 GLU A C 1
ATOM 3954 O O . GLU A 1 491 ? -1.725 32.969 1.748 1 70.5 491 GLU A O 1
ATOM 3959 N N . ALA A 1 492 ? -3.5 31.672 1.262 1 72.62 492 ALA A N 1
ATOM 3960 C CA . ALA A 1 492 ? -4.367 32.5 2.109 1 72.62 492 ALA A CA 1
ATOM 3961 C C . ALA A 1 492 ? -3.967 32.375 3.576 1 72.62 492 ALA A C 1
ATOM 3963 O O . ALA A 1 492 ? -3.965 33.375 4.305 1 72.62 492 ALA A O 1
ATOM 3964 N N . LYS A 1 493 ? -3.67 31.281 3.953 1 72.5 493 LYS A N 1
ATOM 3965 C CA . LYS A 1 493 ? -3.256 31.062 5.336 1 72.5 493 LYS A CA 1
ATOM 3966 C C . LYS A 1 493 ? -1.933 31.766 5.633 1 72.5 493 LYS A C 1
ATOM 3968 O O . LYS A 1 493 ? -1.743 32.312 6.723 1 72.5 493 LYS A O 1
ATOM 3973 N N . SER A 1 494 ? -1.111 31.719 4.645 1 69.69 494 SER A N 1
ATOM 3974 C CA . SER A 1 494 ? 0.18 32.375 4.805 1 69.69 494 SER A CA 1
ATOM 3975 C C . SER A 1 494 ? 0.02 33.906 4.895 1 69.69 494 SER A C 1
ATOM 3977 O O . SER A 1 494 ? 0.707 34.562 5.68 1 69.69 494 SER A O 1
ATOM 3979 N N . GLN A 1 495 ? -0.833 34.344 4.137 1 70.88 495 GLN A N 1
ATOM 3980 C CA . GLN A 1 495 ? -1.104 35.781 4.176 1 70.88 495 GLN A CA 1
ATOM 3981 C C . GLN A 1 495 ? -1.68 36.188 5.527 1 70.88 495 GLN A C 1
ATOM 3983 O O . GLN A 1 495 ? -1.321 37.25 6.066 1 70.88 495 GLN A O 1
ATOM 3988 N N . GLU A 1 496 ? -2.514 35.375 5.953 1 71 496 GLU A N 1
ATOM 3989 C CA . GLU A 1 496 ? -3.125 35.688 7.246 1 71 496 GLU A CA 1
ATOM 3990 C C . GLU A 1 496 ? -2.086 35.688 8.359 1 71 496 GLU A C 1
ATOM 3992 O O . GLU A 1 496 ? -2.139 36.5 9.273 1 71 496 GLU A O 1
ATOM 3997 N N . LYS A 1 497 ? -1.21 34.844 8.242 1 70 497 LYS A N 1
ATOM 3998 C CA . LYS A 1 497 ? -0.18 34.75 9.273 1 70 497 LYS A CA 1
ATOM 3999 C C . LYS A 1 497 ? 0.775 35.938 9.219 1 70 497 LYS A C 1
ATOM 4001 O O . LYS A 1 497 ? 1.203 36.469 10.25 1 70 497 LYS A O 1
ATOM 4006 N N . ILE A 1 498 ? 1.11 36.281 8.023 1 64.62 498 ILE A N 1
ATOM 4007 C CA . ILE A 1 498 ? 1.982 37.438 7.859 1 64.62 498 ILE A CA 1
ATOM 4008 C C . ILE A 1 498 ? 1.288 38.688 8.398 1 64.62 498 ILE A C 1
ATOM 4010 O O . ILE A 1 498 ? 1.914 39.5 9.07 1 64.62 498 ILE A O 1
ATOM 4014 N N . GLN A 1 499 ? 0.046 38.719 8.102 1 69.62 499 GLN A N 1
ATOM 4015 C CA . GLN A 1 499 ? -0.717 39.875 8.578 1 69.62 499 GLN A CA 1
ATOM 4016 C C . GLN A 1 499 ? -0.822 39.875 10.102 1 69.62 499 GLN A C 1
ATOM 4018 O O . GLN A 1 499 ? -0.724 40.906 10.734 1 69.62 499 GLN A O 1
ATOM 4023 N N . LEU A 1 500 ? -0.97 38.688 10.586 1 70.69 500 LEU A N 1
ATOM 4024 C CA . LEU A 1 500 ? -1.038 38.531 12.031 1 70.69 500 LEU A CA 1
ATOM 4025 C C . LEU A 1 500 ? 0.3 38.875 12.68 1 70.69 500 LEU A C 1
ATOM 4027 O O . LEU A 1 500 ? 0.337 39.5 13.742 1 70.69 500 LEU A O 1
ATOM 4031 N N . GLY A 1 501 ? 1.356 38.438 12.055 1 64.12 501 GLY A N 1
ATOM 4032 C CA . GLY A 1 501 ? 2.684 38.781 12.539 1 64.12 501 GLY A CA 1
ATOM 4033 C C . GLY A 1 501 ? 2.955 40.281 12.547 1 64.12 501 GLY A C 1
ATOM 4034 O O . GLY A 1 501 ? 3.529 40.812 13.508 1 64.12 501 GLY A O 1
ATOM 4035 N N . LYS A 1 502 ? 2.492 40.906 11.547 1 65.62 502 LYS A N 1
ATOM 4036 C CA . LYS A 1 502 ? 2.66 42.344 11.469 1 65.62 502 LYS A CA 1
ATOM 4037 C C . LYS A 1 502 ? 1.85 43.062 12.555 1 65.62 502 LYS A C 1
ATOM 4039 O O . LYS A 1 502 ? 2.314 44.031 13.141 1 65.62 502 LYS A O 1
ATOM 4044 N N . LEU A 1 503 ? 0.704 42.5 12.766 1 67.31 503 LEU A N 1
ATOM 4045 C CA . LEU A 1 503 ? -0.162 43.094 13.773 1 67.31 503 LEU A CA 1
ATOM 4046 C C . LEU A 1 503 ? 0.415 42.875 15.172 1 67.31 503 LEU A C 1
ATOM 4048 O O . LEU A 1 503 ? 0.344 43.781 16.016 1 67.31 503 LEU A O 1
ATOM 4052 N N . LEU A 1 504 ? 0.992 41.75 15.305 1 69 504 LEU A N 1
ATOM 4053 C CA . LEU A 1 504 ? 1.599 41.438 16.594 1 69 504 LEU A CA 1
ATOM 4054 C C . LEU A 1 504 ? 2.861 42.281 16.812 1 69 504 LEU A C 1
ATOM 4056 O O . LEU A 1 504 ? 3.127 42.719 17.922 1 69 504 LEU A O 1
ATOM 4060 N N . MET A 1 505 ? 3.611 42.438 15.805 1 63.06 505 MET A N 1
ATOM 4061 C CA . MET A 1 505 ? 4.812 43.281 15.883 1 63.06 505 MET A CA 1
ATOM 4062 C C . MET A 1 505 ? 4.461 44.719 16.203 1 63.06 505 MET A C 1
ATOM 4064 O O . MET A 1 505 ? 5.176 45.375 16.969 1 63.06 505 MET A O 1
ATOM 4068 N N . ARG A 1 506 ? 3.439 45.125 15.695 1 61.19 506 ARG A N 1
ATOM 4069 C CA . ARG A 1 506 ? 2.984 46.5 15.969 1 61.19 506 ARG A CA 1
ATOM 4070 C C . ARG A 1 506 ? 2.531 46.625 17.422 1 61.19 506 ARG A C 1
ATOM 4072 O O . ARG A 1 506 ? 2.646 47.719 18 1 61.19 506 ARG A O 1
ATOM 4079 N N . SER A 1 507 ? 2.029 45.5 17.875 1 60.03 507 SER A N 1
ATOM 4080 C CA . SER A 1 507 ? 1.561 45.531 19.25 1 60.03 507 SER A CA 1
ATOM 4081 C C . SER A 1 507 ? 2.67 45.156 20.219 1 60.03 507 SER A C 1
ATOM 4083 O O . SER A 1 507 ? 2.453 45.125 21.438 1 60.03 507 SER A O 1
ATOM 4085 N N . GLY A 1 508 ? 3.967 45.031 19.797 1 53.62 508 GLY A N 1
ATOM 4086 C CA . GLY A 1 508 ? 5.129 44.719 20.609 1 53.62 508 GLY A CA 1
ATOM 4087 C C . GLY A 1 508 ? 5.223 43.25 20.984 1 53.62 508 GLY A C 1
ATOM 4088 O O . GLY A 1 508 ? 6.004 42.875 21.859 1 53.62 508 GLY A O 1
ATOM 4089 N N . LEU A 1 509 ? 4.285 42.406 20.641 1 54.78 509 LEU A N 1
ATOM 4090 C CA . LEU A 1 509 ? 4.285 41.031 21.062 1 54.78 509 LEU A CA 1
ATOM 4091 C C . LEU A 1 509 ? 4.922 40.125 20.016 1 54.78 509 LEU A C 1
ATOM 4093 O O . LEU A 1 509 ? 4.816 40.406 18.812 1 54.78 509 LEU A O 1
ATOM 4097 N N . THR A 1 510 ? 6.125 39.594 20.281 1 48.25 510 THR A N 1
ATOM 4098 C CA . THR A 1 510 ? 6.816 38.719 19.344 1 48.25 510 THR A CA 1
ATOM 4099 C C . THR A 1 510 ? 6.18 37.344 19.344 1 48.25 510 THR A C 1
ATOM 4101 O O . THR A 1 510 ? 5.766 36.844 20.391 1 48.25 510 THR A O 1
ATOM 4104 N N . LEU A 1 511 ? 5.758 37.031 18.297 1 46.66 511 LEU A N 1
ATOM 4105 C CA . LEU A 1 511 ? 5.328 35.656 18.047 1 46.66 511 LEU A CA 1
ATOM 4106 C C . LEU A 1 511 ? 6.512 34.688 18.109 1 46.66 511 LEU A C 1
ATOM 4108 O O . LEU A 1 511 ? 7.512 34.875 17.406 1 46.66 511 LEU A O 1
ATOM 4112 N N . GLY A 1 512 ? 6.699 33.844 19.188 1 47.16 512 GLY A N 1
ATOM 4113 C CA . GLY A 1 512 ? 7.578 32.719 19.484 1 47.16 512 GLY A CA 1
ATOM 4114 C C . GLY A 1 512 ? 8.797 33.094 20.312 1 47.16 512 GLY A C 1
ATOM 4115 O O . GLY A 1 512 ? 9.102 34.281 20.438 1 47.16 512 GLY A O 1
ATOM 4116 N N . PRO A 1 513 ? 9.383 32.406 21.141 1 41.09 513 PRO A N 1
ATOM 4117 C CA . PRO A 1 513 ? 10.43 32.875 22.062 1 41.09 513 PRO A CA 1
ATOM 4118 C C . PRO A 1 513 ? 11.438 33.812 21.375 1 41.09 513 PRO A C 1
ATOM 4120 O O . PRO A 1 513 ? 11.922 34.75 21.984 1 41.09 513 PRO A O 1
ATOM 4123 N N . GLY A 1 514 ? 12.188 33.438 20.328 1 36.25 514 GLY A N 1
ATOM 4124 C CA . GLY A 1 514 ? 13.461 34 19.938 1 36.25 514 GLY A CA 1
ATOM 4125 C C . GLY A 1 514 ? 13.32 35.156 18.969 1 36.25 514 GLY A C 1
ATOM 4126 O O . GLY A 1 514 ? 14.312 35.719 18.484 1 36.25 514 GLY A O 1
ATOM 4127 N N . LYS A 1 515 ? 12.25 35.344 18.234 1 38.81 515 LYS A N 1
ATOM 4128 C CA . LYS A 1 515 ? 12.461 36.375 17.234 1 38.81 515 LYS A CA 1
ATOM 4129 C C . LYS A 1 515 ? 12.312 37.75 17.859 1 38.81 515 LYS A C 1
ATOM 4131 O O . LYS A 1 515 ? 11.211 38.188 18.219 1 38.81 515 LYS A O 1
ATOM 4136 N N . THR A 1 516 ? 13.297 38.188 18.578 1 32.41 516 THR A N 1
ATOM 4137 C CA . THR A 1 516 ? 13.391 39.625 18.703 1 32.41 516 THR A CA 1
ATOM 4138 C C . THR A 1 516 ? 13.367 40.281 17.344 1 32.41 516 THR A C 1
ATOM 4140 O O . THR A 1 516 ? 14.289 40.125 16.531 1 32.41 516 THR A O 1
ATOM 4143 N N . ILE A 1 517 ? 12.297 40.312 16.609 1 34.38 517 ILE A N 1
ATOM 4144 C CA . ILE A 1 517 ? 12.375 41.156 15.438 1 34.38 517 ILE A CA 1
ATOM 4145 C C . ILE A 1 517 ? 12.836 42.562 15.844 1 34.38 517 ILE A C 1
ATOM 4147 O O . ILE A 1 517 ? 12.18 43.25 16.641 1 34.38 517 ILE A O 1
ATOM 4151 N N . LYS A 1 518 ? 14.102 42.844 15.688 1 33.81 518 LYS A N 1
ATOM 4152 C CA . LYS A 1 518 ? 14.594 44.219 15.797 1 33.81 518 LYS A CA 1
ATOM 4153 C C . LYS A 1 518 ? 13.727 45.188 14.992 1 33.81 518 LYS A C 1
ATOM 4155 O O . LYS A 1 518 ? 13.336 44.875 13.859 1 33.81 518 LYS A O 1
ATOM 4160 N N . PRO A 1 519 ? 13 46.094 15.492 1 31.34 519 PRO A N 1
ATOM 4161 C CA . PRO A 1 519 ? 12.273 47.156 14.797 1 31.34 519 PRO A CA 1
ATOM 4162 C C . PRO A 1 519 ? 13.016 47.656 13.57 1 31.34 519 PRO A C 1
ATOM 4164 O O . PRO A 1 519 ? 14.242 47.781 13.586 1 31.34 519 PRO A O 1
ATOM 4167 N N . GLU A 1 520 ? 12.516 47.406 12.367 1 33.5 520 GLU A N 1
ATOM 4168 C CA . GLU A 1 520 ? 13.016 48 11.133 1 33.5 520 GLU A CA 1
ATOM 4169 C C . GLU A 1 520 ? 13.367 49.469 11.336 1 33.5 520 GLU A C 1
ATOM 4171 O O . GLU A 1 520 ? 13.656 50.188 10.367 1 33.5 520 GLU A O 1
ATOM 4176 N N . THR A 1 521 ? 13.258 50 12.422 1 31.48 521 THR A N 1
ATOM 4177 C CA . THR A 1 521 ? 13.586 51.406 12.375 1 31.48 521 THR A CA 1
ATOM 4178 C C . THR A 1 521 ? 14.953 51.625 11.734 1 31.48 521 THR A C 1
ATOM 4180 O O . THR A 1 521 ? 15.148 52.594 10.992 1 31.48 521 THR A O 1
ATOM 4183 N N . LYS A 1 522 ? 15.953 50.875 12.172 1 33.72 522 LYS A N 1
ATOM 4184 C CA . LYS A 1 522 ? 17.25 51.438 11.828 1 33.72 522 LYS A CA 1
ATOM 4185 C C . LYS A 1 522 ? 17.672 51.062 10.414 1 33.72 522 LYS A C 1
ATOM 4187 O O . LYS A 1 522 ? 18.719 51.5 9.922 1 33.72 522 LYS A O 1
ATOM 4192 N N . GLN A 1 523 ? 17.031 50.031 9.789 1 32.78 523 GLN A N 1
ATOM 4193 C CA . GLN A 1 523 ? 17.625 49.75 8.492 1 32.78 523 GLN A CA 1
ATOM 4194 C C . GLN A 1 523 ? 17.125 50.719 7.422 1 32.78 523 GLN A C 1
ATOM 4196 O O . GLN A 1 523 ? 17.609 50.688 6.289 1 32.78 523 GLN A O 1
ATOM 4201 N N . LYS A 1 524 ? 16.016 51.438 7.578 1 37.41 524 LYS A N 1
ATOM 4202 C CA . LYS A 1 524 ? 15.766 52.531 6.664 1 37.41 524 LYS A CA 1
ATOM 4203 C C . LYS A 1 524 ? 16.875 53.562 6.746 1 37.41 524 LYS A C 1
ATOM 4205 O O . LYS A 1 524 ? 17.141 54.281 5.777 1 37.41 524 LYS A O 1
ATOM 4210 N N . THR A 1 525 ? 17.484 53.688 7.855 1 34.38 525 THR A N 1
ATOM 4211 C CA . THR A 1 525 ? 18.484 54.75 7.918 1 34.38 525 THR A CA 1
ATOM 4212 C C . THR A 1 525 ? 19.766 54.312 7.203 1 34.38 525 THR A C 1
ATOM 4214 O O . THR A 1 525 ? 20.438 55.125 6.57 1 34.38 525 THR A O 1
ATOM 4217 N N . LYS A 1 526 ? 20.094 53 7.258 1 36 526 LYS A N 1
ATOM 4218 C CA . LYS A 1 526 ? 21.328 52.688 6.555 1 36 526 LYS A CA 1
ATOM 4219 C C . LYS A 1 526 ? 21.094 52.531 5.055 1 36 526 LYS A C 1
ATOM 4221 O O . LYS A 1 526 ? 21.969 52.844 4.25 1 36 526 LYS A O 1
ATOM 4226 N N . GLN A 1 527 ? 19.953 52.062 4.586 1 36.03 527 GLN A N 1
ATOM 4227 C CA . GLN A 1 527 ? 19.734 52.062 3.143 1 36.03 527 GLN A CA 1
ATOM 4228 C C . GLN A 1 527 ? 19.516 53.469 2.605 1 36.03 527 GLN A C 1
ATOM 4230 O O . GLN A 1 527 ? 19.734 53.719 1.419 1 36.03 527 GLN A O 1
ATOM 4235 N N . LYS A 1 528 ? 18.938 54.344 3.35 1 37.22 528 LYS A N 1
ATOM 4236 C CA . LYS A 1 528 ? 18.969 55.75 2.951 1 37.22 528 LYS A CA 1
ATOM 4237 C C . LYS A 1 528 ? 20.406 56.281 2.871 1 37.22 528 LYS A C 1
ATOM 4239 O O . LYS A 1 528 ? 20.734 57.062 1.994 1 37.22 528 LYS A O 1
ATOM 4244 N N . GLN A 1 529 ? 21.234 55.75 3.744 1 37.22 529 GLN A N 1
ATOM 4245 C CA . GLN A 1 529 ? 22.625 56.219 3.662 1 37.22 529 GLN A CA 1
ATOM 4246 C C . GLN A 1 529 ? 23.359 55.562 2.504 1 37.22 529 GLN A C 1
ATOM 4248 O O . GLN A 1 529 ? 24.219 56.188 1.871 1 37.22 529 GLN A O 1
ATOM 4253 N N . ARG A 1 530 ? 23.109 54.25 2.277 1 35.66 530 ARG A N 1
ATOM 4254 C CA . ARG A 1 530 ? 23.781 53.656 1.118 1 35.66 530 ARG A CA 1
ATOM 4255 C C . ARG A 1 530 ? 23.172 54.188 -0.182 1 35.66 530 ARG A C 1
ATOM 4257 O O . ARG A 1 530 ? 23.875 54.344 -1.181 1 35.66 530 ARG A O 1
ATOM 4264 N N . ASN A 1 531 ? 21.828 54.375 -0.206 1 35.09 531 ASN A N 1
ATOM 4265 C CA . ASN A 1 531 ? 21.281 55 -1.401 1 35.09 531 ASN A CA 1
ATOM 4266 C C . ASN A 1 531 ? 21.766 56.438 -1.534 1 35.09 531 ASN A C 1
ATOM 4268 O O . ASN A 1 531 ? 21.719 57.031 -2.623 1 35.09 531 ASN A O 1
ATOM 4272 N N . LYS A 1 532 ? 21.906 57.094 -0.383 1 37.72 532 LYS A N 1
ATOM 4273 C CA . LYS A 1 532 ? 22.516 58.406 -0.528 1 37.72 532 LYS A CA 1
ATOM 4274 C C . LYS A 1 532 ? 23.922 58.312 -1.098 1 37.72 532 LYS A C 1
ATOM 4276 O O . LYS A 1 532 ? 24.375 59.188 -1.824 1 37.72 532 LYS A O 1
ATOM 4281 N N . LYS A 1 533 ? 24.641 57.219 -0.668 1 37 533 LYS A N 1
ATOM 4282 C CA . LYS A 1 533 ? 26 57.188 -1.219 1 37 533 LYS A CA 1
ATOM 4283 C C . LYS A 1 533 ? 25.984 56.812 -2.695 1 37 533 LYS A C 1
ATOM 4285 O O . LYS A 1 533 ? 26.781 57.312 -3.48 1 37 533 LYS A O 1
ATOM 4290 N N . ASN A 1 534 ? 25.109 55.875 -3.051 1 33.19 534 ASN A N 1
ATOM 4291 C CA . ASN A 1 534 ? 25.172 55.531 -4.473 1 33.19 534 ASN A CA 1
ATOM 4292 C C . ASN A 1 534 ? 24.594 56.688 -5.328 1 33.19 534 ASN A C 1
ATOM 4294 O O . ASN A 1 534 ? 24.703 56.656 -6.555 1 33.19 534 ASN A O 1
ATOM 4298 N N . ARG A 1 535 ? 23.703 57.469 -4.762 1 33 535 ARG A N 1
ATOM 4299 C CA . ARG A 1 535 ? 23.281 58.594 -5.594 1 33 535 ARG A CA 1
ATOM 4300 C C . ARG A 1 535 ? 24.453 59.5 -5.938 1 33 535 ARG A C 1
ATOM 4302 O O . ARG A 1 535 ? 24.422 60.219 -6.926 1 33 535 ARG A O 1
ATOM 4309 N N . SER A 1 536 ? 25.344 59.594 -4.949 1 32.75 536 SER A N 1
ATOM 4310 C CA . SER A 1 536 ? 26.406 60.562 -5.273 1 32.75 536 SER A CA 1
ATOM 4311 C C . SER A 1 536 ? 27.266 60.062 -6.43 1 32.75 536 SER A C 1
ATOM 4313 O O . SER A 1 536 ? 27.75 60.844 -7.238 1 32.75 536 SER A O 1
ATOM 4315 N N . SER A 1 537 ? 27.531 58.719 -6.426 1 32.38 537 SER A N 1
ATOM 4316 C CA . SER A 1 537 ? 28.469 58.344 -7.484 1 32.38 537 SER A CA 1
ATOM 4317 C C . SER A 1 537 ? 27.781 58.344 -8.852 1 32.38 537 SER A C 1
ATOM 4319 O O . SER A 1 537 ? 28.453 58.25 -9.883 1 32.38 537 SER A O 1
ATOM 4321 N N . LEU A 1 538 ? 26.469 58.094 -8.797 1 30 538 LEU A N 1
ATOM 4322 C CA . LEU A 1 538 ? 25.859 58.062 -10.125 1 30 538 LEU A CA 1
ATOM 4323 C C . LEU A 1 538 ? 25.812 59.438 -10.742 1 30 538 LEU A C 1
ATOM 4325 O O . LEU A 1 538 ? 25.344 59.625 -11.875 1 30 538 LEU A O 1
ATOM 4329 N N . LYS A 1 539 ? 25.984 60.438 -9.875 1 30.47 539 LYS A N 1
ATOM 4330 C CA . LYS A 1 539 ? 25.922 61.75 -10.523 1 30.47 539 LYS A CA 1
ATOM 4331 C C . LYS A 1 539 ? 26.953 61.875 -11.633 1 30.47 539 LYS A C 1
ATOM 4333 O O . LYS A 1 539 ? 26.828 62.719 -12.516 1 30.47 539 LYS A O 1
ATOM 4338 N N . ARG A 1 540 ? 28.094 61.219 -11.367 1 29.91 540 ARG A N 1
ATOM 4339 C CA . ARG A 1 540 ? 29.141 61.688 -12.266 1 29.91 540 ARG A CA 1
ATOM 4340 C C . ARG A 1 540 ? 28.906 61.219 -13.695 1 29.91 540 ARG A C 1
ATOM 4342 O O . ARG A 1 540 ? 29.531 61.719 -14.633 1 29.91 540 ARG A O 1
ATOM 4349 N N . VAL A 1 541 ? 28.344 59.969 -13.812 1 28.28 541 VAL A N 1
ATOM 4350 C CA . VAL A 1 541 ? 28.578 59.438 -15.148 1 28.28 541 VAL A CA 1
ATOM 4351 C C . VAL A 1 541 ? 27.641 60.125 -16.141 1 28.28 541 VAL A C 1
ATOM 4353 O O . VAL A 1 541 ? 27.625 59.75 -17.328 1 28.28 541 VAL A O 1
ATOM 4356 N N . ASP A 1 542 ? 26.656 60.844 -15.578 1 26.72 542 ASP A N 1
ATOM 4357 C CA . ASP A 1 542 ? 25.609 61.281 -16.5 1 26.72 542 ASP A CA 1
ATOM 4358 C C . ASP A 1 542 ? 26.188 62.156 -17.609 1 26.72 542 ASP A C 1
ATOM 4360 O O . ASP A 1 542 ? 25.453 62.656 -18.453 1 26.72 542 ASP A O 1
ATOM 4364 N N . GLU A 1 543 ? 27.328 62.781 -17.281 1 26.59 543 GLU A N 1
ATOM 4365 C CA . GLU A 1 543 ? 27.5 64 -18.109 1 26.59 543 GLU A CA 1
ATOM 4366 C C . GLU A 1 543 ? 27.609 63.625 -19.578 1 26.59 543 GLU A C 1
ATOM 4368 O O . GLU A 1 543 ? 27.234 64.438 -20.453 1 26.59 543 GLU A O 1
ATOM 4373 N N . ASN A 1 544 ? 28.5 62.688 -19.938 1 24.91 544 ASN A N 1
ATOM 4374 C CA . ASN A 1 544 ? 29.047 62.906 -21.266 1 24.91 544 ASN A CA 1
ATOM 4375 C C . ASN A 1 544 ? 28.094 62.438 -22.359 1 24.91 544 ASN A C 1
ATOM 4377 O O . ASN A 1 544 ? 28.422 62.5 -23.547 1 24.91 544 ASN A O 1
ATOM 4381 N N . SER A 1 545 ? 27.391 61.281 -22.125 1 24.75 545 SER A N 1
ATOM 4382 C CA . SER A 1 545 ? 27.047 60.625 -23.391 1 24.75 545 SER A CA 1
ATOM 4383 C C . SER A 1 545 ? 25.922 61.375 -24.109 1 24.75 545 SER A C 1
ATOM 4385 O O . SER A 1 545 ? 24.938 61.75 -23.484 1 24.75 545 SER A O 1
ATOM 4387 N N . GLY A 1 546 ? 26.156 62.031 -25.25 1 23.62 546 GLY A N 1
ATOM 4388 C CA . GLY A 1 546 ? 25.422 62.844 -26.219 1 23.62 546 GLY A CA 1
ATOM 4389 C C . GLY A 1 546 ? 24.156 62.188 -26.719 1 23.62 546 GLY A C 1
ATOM 4390 O O . GLY A 1 546 ? 23.969 60.969 -26.578 1 23.62 546 GLY A O 1
ATOM 4391 N N . PRO A 1 547 ? 23.062 62.875 -27 1 24.41 547 PRO A N 1
ATOM 4392 C CA . PRO A 1 547 ? 21.656 62.594 -27.281 1 24.41 547 PRO A CA 1
ATOM 4393 C C . PRO A 1 547 ? 21.453 61.719 -28.516 1 24.41 547 PRO A C 1
ATOM 4395 O O . PRO A 1 547 ? 21.844 62.094 -29.625 1 24.41 547 PRO A O 1
ATOM 4398 N N . SER A 1 548 ? 21.969 60.406 -28.656 1 22.75 548 SER A N 1
ATOM 4399 C CA . SER A 1 548 ? 21.828 59.844 -29.984 1 22.75 548 SER A CA 1
ATOM 4400 C C . SER A 1 548 ? 20.375 59.844 -30.438 1 22.75 548 SER A C 1
ATOM 4402 O O . SER A 1 548 ? 19.469 59.688 -29.641 1 22.75 548 SER A O 1
ATOM 4404 N N . LYS A 1 549 ? 20.109 60.375 -31.672 1 24.34 549 LYS A N 1
ATOM 4405 C CA . LYS A 1 549 ? 18.969 60.656 -32.531 1 24.34 549 LYS A CA 1
ATOM 4406 C C . LYS A 1 549 ? 18.125 59.406 -32.75 1 24.34 549 LYS A C 1
ATOM 4408 O O . LYS A 1 549 ? 18.609 58.406 -33.312 1 24.34 549 LYS A O 1
ATOM 4413 N N . ARG A 1 550 ? 17.125 59.125 -31.906 1 21.69 550 ARG A N 1
ATOM 4414 C CA . ARG A 1 550 ? 16.156 58.031 -31.969 1 21.69 550 ARG A CA 1
ATOM 4415 C C . ARG A 1 550 ? 15.352 58.094 -33.281 1 21.69 550 ARG A C 1
ATOM 4417 O O . ARG A 1 550 ? 14.742 59.125 -33.562 1 21.69 550 ARG A O 1
ATOM 4424 N N . LYS A 1 551 ? 15.852 57.375 -34.312 1 22.7 551 LYS A N 1
ATOM 4425 C CA . LYS A 1 551 ? 15.219 57.219 -35.625 1 22.7 551 LYS A CA 1
ATOM 4426 C C . LYS A 1 551 ? 13.773 56.75 -35.469 1 22.7 551 LYS A C 1
ATOM 4428 O O . LYS A 1 551 ? 13.5 55.781 -34.781 1 22.7 551 LYS A O 1
ATOM 4433 N N . SER A 1 552 ? 12.781 57.656 -35.562 1 20.69 552 SER A N 1
ATOM 4434 C CA . SER A 1 552 ? 11.32 57.562 -35.531 1 20.69 552 SER A CA 1
ATOM 4435 C C . SER A 1 552 ? 10.781 56.625 -36.594 1 20.69 552 SER A C 1
ATOM 4437 O O . SER A 1 552 ? 10.938 56.906 -37.781 1 20.69 552 SER A O 1
ATOM 4439 N N . VAL A 1 553 ? 11.18 55.344 -36.688 1 21.5 553 VAL A N 1
ATOM 4440 C CA . VAL A 1 553 ? 10.648 54.531 -37.781 1 21.5 553 VAL A CA 1
ATOM 4441 C C . VAL A 1 553 ? 9.125 54.562 -37.75 1 21.5 553 VAL A C 1
ATOM 4443 O O . VAL A 1 553 ? 8.516 54.219 -36.719 1 21.5 553 VAL A O 1
ATOM 4446 N N . GLY A 1 554 ? 8.406 55.375 -38.562 1 20.39 554 GLY A N 1
ATOM 4447 C CA . GLY A 1 554 ? 7.055 55.719 -38.969 1 20.39 554 GLY A CA 1
ATOM 4448 C C . GLY A 1 554 ? 6.25 54.562 -39.469 1 20.39 554 GLY A C 1
ATOM 4449 O O . GLY A 1 554 ? 6.543 54 -40.531 1 20.39 554 GLY A O 1
ATOM 4450 N N . PHE A 1 555 ? 6.121 53.375 -38.75 1 21.81 555 PHE A N 1
ATOM 4451 C CA . PHE A 1 555 ? 5.336 52.312 -39.375 1 21.81 555 PHE A CA 1
ATOM 4452 C C . PHE A 1 555 ? 3.934 52.812 -39.719 1 21.81 555 PHE A C 1
ATOM 4454 O O . PHE A 1 555 ? 3.27 53.438 -38.875 1 21.81 555 PHE A O 1
ATOM 4461 N N . ASP A 1 556 ? 3.656 53.125 -41 1 21 556 ASP A N 1
ATOM 4462 C CA . ASP A 1 556 ? 2.488 53.531 -41.75 1 21 556 ASP A CA 1
ATOM 4463 C C . ASP A 1 556 ? 1.308 52.594 -41.5 1 21 556 ASP A C 1
ATOM 4465 O O . ASP A 1 556 ? 1.417 51.375 -41.688 1 21 556 ASP A O 1
ATOM 4469 N N . VAL A 1 557 ? 0.559 52.812 -40.406 1 23.25 557 VAL A N 1
ATOM 4470 C CA . VAL A 1 557 ? -0.755 52.25 -40.125 1 23.25 557 VAL A CA 1
ATOM 4471 C C . VAL A 1 557 ? -1.68 52.438 -41.312 1 23.25 557 VAL A C 1
ATOM 4473 O O . VAL A 1 557 ? -2.039 53.562 -41.656 1 23.25 557 VAL A O 1
ATOM 4476 N N . GLU A 1 558 ? -1.373 51.844 -42.531 1 21.53 558 GLU A N 1
ATOM 4477 C CA . GLU A 1 558 ? -2.338 51.969 -43.625 1 21.53 558 GLU A CA 1
ATOM 4478 C C . GLU A 1 558 ? -3.754 51.656 -43.125 1 21.53 558 GLU A C 1
ATOM 4480 O O . GLU A 1 558 ? -3.959 50.75 -42.312 1 21.53 558 GLU A O 1
ATOM 4485 N N . SER A 1 559 ? -4.668 52.688 -43.219 1 22.73 559 SER A N 1
ATOM 4486 C CA . SER A 1 559 ? -6.09 53 -43.062 1 22.73 559 SER A CA 1
ATOM 4487 C C . SER A 1 559 ? -6.945 52 -43.812 1 22.73 559 SER A C 1
ATOM 4489 O O . SER A 1 559 ? -8.172 52.125 -43.875 1 22.73 559 SER A O 1
ATOM 4491 N N . GLU A 1 560 ? -6.48 50.719 -44.156 1 22.48 560 GLU A N 1
ATOM 4492 C CA . GLU A 1 560 ? -7.406 50.156 -45.156 1 22.48 560 GLU A CA 1
ATOM 4493 C C . GLU A 1 560 ? -8.852 50.281 -44.656 1 22.48 560 GLU A C 1
ATOM 4495 O O . GLU A 1 560 ? -9.148 49.969 -43.5 1 22.48 560 GLU A O 1
ATOM 4500 N N . ASN A 1 561 ? -9.742 50.875 -45.625 1 21.66 561 ASN A N 1
ATOM 4501 C CA . ASN A 1 561 ? -11.148 50.906 -46 1 21.66 561 ASN A CA 1
ATOM 4502 C C . ASN A 1 561 ? -11.789 49.531 -45.969 1 21.66 561 ASN A C 1
ATOM 4504 O O . ASN A 1 561 ? -11.211 48.562 -46.5 1 21.66 561 ASN A O 1
ATOM 4508 N N . GLY B 1 1 ? 20.984 10.188 14.164 1 86.62 1 GLY B N 1
ATOM 4509 C CA . GLY B 1 1 ? 20.766 9.742 15.531 1 86.62 1 GLY B CA 1
ATOM 4510 C C . GLY B 1 1 ? 19.547 8.852 15.68 1 86.62 1 GLY B C 1
ATOM 4511 O O . GLY B 1 1 ? 19.625 7.777 16.281 1 86.62 1 GLY B O 1
ATOM 4512 N N . VAL B 1 2 ? 18.422 9.234 15.125 1 88.56 2 VAL B N 1
ATOM 4513 C CA . VAL B 1 2 ? 17.188 8.445 15.195 1 88.56 2 VAL B CA 1
ATOM 4514 C C . VAL B 1 2 ? 17.391 7.105 14.492 1 88.56 2 VAL B C 1
ATOM 4516 O O . VAL B 1 2 ? 16.906 6.074 14.961 1 88.56 2 VAL B O 1
ATOM 4519 N N . LEU B 1 3 ? 18.141 7.117 13.422 1 91.88 3 LEU B N 1
ATOM 4520 C CA . LEU B 1 3 ? 18.422 5.887 12.688 1 91.88 3 LEU B CA 1
ATOM 4521 C C . LEU B 1 3 ? 19.234 4.918 13.531 1 91.88 3 LEU B C 1
ATOM 4523 O O . LEU B 1 3 ? 18.922 3.727 13.602 1 91.88 3 LEU B O 1
ATOM 4527 N N . ILE B 1 4 ? 20.234 5.41 14.25 1 91.44 4 ILE B N 1
ATOM 4528 C CA . ILE B 1 4 ? 21.109 4.574 15.062 1 91.44 4 ILE B CA 1
ATOM 4529 C C . ILE B 1 4 ? 20.312 3.988 16.234 1 91.44 4 ILE B C 1
ATOM 4531 O O . ILE B 1 4 ? 20.438 2.805 16.547 1 91.44 4 ILE B O 1
ATOM 4535 N N . THR B 1 5 ? 19.484 4.75 16.812 1 91.31 5 THR B N 1
ATOM 4536 C CA . THR B 1 5 ? 18.703 4.289 17.953 1 91.31 5 THR B CA 1
ATOM 4537 C C . THR B 1 5 ? 17.656 3.268 17.516 1 91.31 5 THR B C 1
ATOM 4539 O O . THR B 1 5 ? 17.359 2.318 18.234 1 91.31 5 THR B O 1
ATOM 4542 N N . SER B 1 6 ? 17.156 3.416 16.344 1 93.06 6 SER B N 1
ATOM 4543 C CA . SER B 1 6 ? 16.125 2.512 15.859 1 93.06 6 SER B CA 1
ATOM 4544 C C . SER B 1 6 ? 16.719 1.215 15.328 1 93.06 6 SER B C 1
ATOM 4546 O O . SER B 1 6 ? 16.031 0.198 15.234 1 93.06 6 SER B O 1
ATOM 4548 N N . LEU B 1 7 ? 17.984 1.204 14.969 1 94.5 7 LEU B N 1
ATOM 4549 C CA . LEU B 1 7 ? 18.625 0.061 14.32 1 94.5 7 LEU B CA 1
ATOM 4550 C C . LEU B 1 7 ? 18.984 -1.013 15.344 1 94.5 7 LEU B C 1
ATOM 4552 O O . LEU B 1 7 ? 19.266 -2.154 14.977 1 94.5 7 LEU B O 1
ATOM 4556 N N . TRP B 1 8 ? 18.875 -0.84 16.594 1 93.31 8 TRP B N 1
ATOM 4557 C CA . TRP B 1 8 ? 19.266 -1.801 17.625 1 93.31 8 TRP B CA 1
ATOM 4558 C C . TRP B 1 8 ? 18.328 -3.01 17.609 1 93.31 8 TRP B C 1
ATOM 4560 O O . TRP B 1 8 ? 18.781 -4.152 17.719 1 93.31 8 TRP B O 1
ATOM 4570 N N . VAL B 1 9 ? 17.078 -2.803 17.375 1 91.69 9 VAL B N 1
ATOM 4571 C CA . VAL B 1 9 ? 16.109 -3.885 17.422 1 91.69 9 VAL B CA 1
ATOM 4572 C C . VAL B 1 9 ? 16.297 -4.801 16.219 1 91.69 9 VAL B C 1
ATOM 4574 O O . VAL B 1 9 ? 16.484 -6.012 16.375 1 91.69 9 VAL B O 1
ATOM 4577 N N . PRO B 1 10 ? 16.359 -4.23 15.023 1 94.19 10 PRO B N 1
ATOM 4578 C CA . PRO B 1 10 ? 16.594 -5.121 13.891 1 94.19 10 PRO B CA 1
ATOM 4579 C C . PRO B 1 10 ? 17.953 -5.812 13.953 1 94.19 10 PRO B C 1
ATOM 4581 O O . PRO B 1 10 ? 18.109 -6.934 13.453 1 94.19 10 PRO B O 1
ATOM 4584 N N . THR B 1 11 ? 18.953 -5.184 14.578 1 95.31 11 THR B N 1
ATOM 4585 C CA . THR B 1 11 ? 20.281 -5.781 14.695 1 95.31 11 THR B CA 1
ATOM 4586 C C . THR B 1 11 ? 20.234 -7.008 15.602 1 95.31 11 THR B C 1
ATOM 4588 O O . THR B 1 11 ? 20.766 -8.062 15.25 1 95.31 11 THR B O 1
ATOM 4591 N N . ILE B 1 12 ? 19.578 -6.898 16.703 1 95 12 ILE B N 1
ATOM 4592 C CA . ILE B 1 12 ? 19.484 -8.016 17.641 1 95 12 ILE B CA 1
ATOM 4593 C C . ILE B 1 12 ? 18.703 -9.156 17 1 95 12 ILE B C 1
ATOM 4595 O O . ILE B 1 12 ? 19.109 -10.32 17.094 1 95 12 ILE B O 1
ATOM 4599 N N . LEU B 1 13 ? 17.672 -8.852 16.312 1 93.12 13 LEU B N 1
ATOM 4600 C CA . LEU B 1 13 ? 16.859 -9.875 15.664 1 93.12 13 LEU B CA 1
ATOM 4601 C C . LEU B 1 13 ? 17.625 -10.516 14.516 1 93.12 13 LEU B C 1
ATOM 4603 O O . LEU B 1 13 ? 17.516 -11.727 14.297 1 93.12 13 LEU B O 1
ATOM 4607 N N . GLY B 1 14 ? 18.344 -9.68 13.773 1 92.38 14 GLY B N 1
ATOM 4608 C CA . GLY B 1 14 ? 19.156 -10.219 12.688 1 92.38 14 GLY B CA 1
ATOM 4609 C C . GLY B 1 14 ? 20.219 -11.188 13.172 1 92.38 14 GLY B C 1
ATOM 4610 O O . GLY B 1 14 ? 20.453 -12.227 12.547 1 92.38 14 GLY B O 1
ATOM 4611 N N . ILE B 1 15 ? 20.828 -10.891 14.32 1 92.06 15 ILE B N 1
ATOM 4612 C CA . ILE B 1 15 ? 21.859 -11.758 14.891 1 92.06 15 ILE B CA 1
ATOM 4613 C C . ILE B 1 15 ? 21.219 -13.062 15.367 1 92.06 15 ILE B C 1
ATOM 4615 O O . ILE B 1 15 ? 21.781 -14.141 15.172 1 92.06 15 ILE B O 1
ATOM 4619 N N . ILE B 1 16 ? 20 -13 15.891 1 91.44 16 ILE B N 1
ATOM 4620 C CA . ILE B 1 16 ? 19.297 -14.18 16.375 1 91.44 16 ILE B CA 1
ATOM 4621 C C . ILE B 1 16 ? 18.969 -15.102 15.203 1 91.44 16 ILE B C 1
ATOM 4623 O O . ILE B 1 16 ? 19.156 -16.312 15.281 1 91.44 16 ILE B O 1
ATOM 4627 N N . VAL B 1 17 ? 18.516 -14.531 14.141 1 89.19 17 VAL B N 1
ATOM 4628 C CA . VAL B 1 17 ? 18.141 -15.32 12.977 1 89.19 17 VAL B CA 1
ATOM 4629 C C . VAL B 1 17 ? 19.391 -15.961 12.359 1 89.19 17 VAL B C 1
ATOM 4631 O O . VAL B 1 17 ? 19.359 -17.125 11.938 1 89.19 17 VAL B O 1
ATOM 4634 N N . PHE B 1 18 ? 20.5 -15.234 12.344 1 87.06 18 PHE B N 1
ATOM 4635 C CA . PHE B 1 18 ? 21.75 -15.75 11.797 1 87.06 18 PHE B CA 1
ATOM 4636 C C . PHE B 1 18 ? 22.297 -16.891 12.656 1 87.06 18 PHE B C 1
ATOM 4638 O O . PHE B 1 18 ? 22.719 -17.922 12.125 1 87.06 18 PHE B O 1
ATOM 4645 N N . VAL B 1 19 ? 22.234 -16.719 13.953 1 86.38 19 VAL B N 1
ATOM 4646 C CA . VAL B 1 19 ? 22.734 -17.734 14.875 1 86.38 19 VAL B CA 1
ATOM 4647 C C . VAL B 1 19 ? 21.828 -18.969 14.805 1 86.38 19 VAL B C 1
ATOM 4649 O O . VAL B 1 19 ? 22.328 -20.109 14.828 1 86.38 19 VAL B O 1
ATOM 4652 N N . TYR B 1 20 ? 20.578 -18.766 14.68 1 86.69 20 TYR B N 1
ATOM 4653 C CA . TYR B 1 20 ? 19.656 -19.875 14.523 1 86.69 20 TYR B CA 1
ATOM 4654 C C . TYR B 1 20 ? 19.953 -20.672 13.25 1 86.69 20 TYR B C 1
ATOM 4656 O O . TYR B 1 20 ? 19.984 -21.906 13.266 1 86.69 20 TYR B O 1
ATOM 4664 N N . GLY B 1 21 ? 20.109 -19.969 12.18 1 83.38 21 GLY B N 1
ATOM 4665 C CA . GLY B 1 21 ? 20.453 -20.625 10.93 1 83.38 21 GLY B CA 1
ATOM 4666 C C . GLY B 1 21 ? 21.766 -21.375 11 1 83.38 21 GLY B C 1
ATOM 4667 O O . GLY B 1 21 ? 21.891 -22.469 10.438 1 83.38 21 GLY B O 1
ATOM 4668 N N . PHE B 1 22 ? 22.703 -20.828 11.734 1 81 22 PHE B N 1
ATOM 4669 C CA . PHE B 1 22 ? 24.016 -21.453 11.883 1 81 22 PHE B CA 1
ATOM 4670 C C . PHE B 1 22 ? 23.922 -22.719 12.711 1 81 22 PHE B C 1
ATOM 4672 O O . PHE B 1 22 ? 24.578 -23.734 12.391 1 81 22 PHE B O 1
ATOM 4679 N N . ILE B 1 23 ? 23.094 -22.734 13.703 1 82.44 23 ILE B N 1
ATOM 4680 C CA . ILE B 1 23 ? 22.922 -23.891 14.562 1 82.44 23 ILE B CA 1
ATOM 4681 C C . ILE B 1 23 ? 22.234 -25.016 13.789 1 82.44 23 ILE B C 1
ATOM 4683 O O . ILE B 1 23 ? 22.609 -26.188 13.906 1 82.44 23 ILE B O 1
ATOM 4687 N N . VAL B 1 24 ? 21.312 -24.672 13 1 80.12 24 VAL B N 1
ATOM 4688 C CA . VAL B 1 24 ? 20.578 -25.656 12.219 1 80.12 24 VAL B CA 1
ATOM 4689 C C . VAL B 1 24 ? 21.516 -26.266 11.156 1 80.12 24 VAL B C 1
ATOM 4691 O O . VAL B 1 24 ? 21.469 -27.469 10.898 1 80.12 24 VAL B O 1
ATOM 4694 N N . ALA B 1 25 ? 22.312 -25.422 10.555 1 75.94 25 ALA B N 1
ATOM 4695 C CA . ALA B 1 25 ? 23.25 -25.891 9.547 1 75.94 25 ALA B CA 1
ATOM 4696 C C . ALA B 1 25 ? 24.312 -26.797 10.164 1 75.94 25 ALA B C 1
ATOM 4698 O O . ALA B 1 25 ? 24.703 -27.797 9.555 1 75.94 25 ALA B O 1
ATOM 4699 N N . TYR B 1 26 ? 24.719 -26.453 11.375 1 73.06 26 TYR B N 1
ATOM 4700 C CA . TYR B 1 26 ? 25.734 -27.234 12.078 1 73.06 26 TYR B CA 1
ATOM 4701 C C . TYR B 1 26 ? 25.188 -28.609 12.469 1 73.06 26 TYR B C 1
ATOM 4703 O O . TYR B 1 26 ? 25.906 -29.609 12.398 1 73.06 26 TYR B O 1
ATOM 4711 N N . ASN B 1 27 ? 24.016 -28.609 12.797 1 74.88 27 ASN B N 1
ATOM 4712 C CA . ASN B 1 27 ? 23.422 -29.875 13.227 1 74.88 27 ASN B CA 1
ATOM 4713 C C . ASN B 1 27 ? 23.156 -30.797 12.047 1 74.88 27 ASN B C 1
ATOM 4715 O O . ASN B 1 27 ? 23.078 -32.031 12.211 1 74.88 27 ASN B O 1
ATOM 4719 N N . THR B 1 28 ? 22.906 -30.219 11 1 65.12 28 THR B N 1
ATOM 4720 C CA . THR B 1 28 ? 22.703 -31.094 9.852 1 65.12 28 THR B CA 1
ATOM 4721 C C . THR B 1 28 ? 24.031 -31.641 9.344 1 65.12 28 THR B C 1
ATOM 4723 O O . THR B 1 28 ? 24.078 -32.375 8.352 1 65.12 28 THR B O 1
ATOM 4726 N N . LYS B 1 29 ? 24.828 -32.125 10.195 1 56.78 29 LYS B N 1
ATOM 4727 C CA . LYS B 1 29 ? 26.094 -32.844 10.234 1 56.78 29 LYS B CA 1
ATOM 4728 C C . LYS B 1 29 ? 26.719 -32.938 8.852 1 56.78 29 LYS B C 1
ATOM 4730 O O . LYS B 1 29 ? 27.422 -33.906 8.539 1 56.78 29 LYS B O 1
ATOM 4735 N N . GLU B 1 30 ? 26.281 -32.094 7.965 1 54 30 GLU B N 1
ATOM 4736 C CA . GLU B 1 30 ? 26.938 -32.438 6.719 1 54 30 GLU B CA 1
ATOM 4737 C C . GLU B 1 30 ? 28.438 -32.219 6.797 1 54 30 GLU B C 1
ATOM 4739 O O . GLU B 1 30 ? 28.906 -31.375 7.578 1 54 30 GLU B O 1
ATOM 4744 N N . LYS B 1 31 ? 29.266 -33.125 6.266 1 49.22 31 LYS B N 1
ATOM 4745 C CA . LYS B 1 31 ? 30.719 -33.188 6.211 1 49.22 31 LYS B CA 1
ATOM 4746 C C . LYS B 1 31 ? 31.312 -31.812 5.848 1 49.22 31 LYS B C 1
ATOM 4748 O O . LYS B 1 31 ? 30.781 -31.109 4.988 1 49.22 31 LYS B O 1
ATOM 4753 N N . VAL B 1 32 ? 32.188 -31.188 6.602 1 50.41 32 VAL B N 1
ATOM 4754 C CA . VAL B 1 32 ? 32.969 -29.953 6.668 1 50.41 32 VAL B CA 1
ATOM 4755 C C . VAL B 1 32 ? 33.656 -29.703 5.332 1 50.41 32 VAL B C 1
ATOM 4757 O O . VAL B 1 32 ? 34.781 -30.172 5.113 1 50.41 32 VAL B O 1
ATOM 4760 N N . SER B 1 33 ? 33.281 -30.141 4.191 1 48.22 33 SER B N 1
ATOM 4761 C CA . SER B 1 33 ? 34.031 -29.766 3.004 1 48.22 33 SER B CA 1
ATOM 4762 C C . SER B 1 33 ? 33.75 -28.328 2.598 1 48.22 33 SER B C 1
ATOM 4764 O O . SER B 1 33 ? 32.812 -27.719 3.094 1 48.22 33 SER B O 1
ATOM 4766 N N . VAL B 1 34 ? 34.688 -27.688 1.845 1 52.09 34 VAL B N 1
ATOM 4767 C CA . VAL B 1 34 ? 34.594 -26.344 1.286 1 52.09 34 VAL B CA 1
ATOM 4768 C C . VAL B 1 34 ? 33.188 -26.109 0.771 1 52.09 34 VAL B C 1
ATOM 4770 O O . VAL B 1 34 ? 32.625 -25.016 0.95 1 52.09 34 VAL B O 1
ATOM 4773 N N . GLU B 1 35 ? 32.656 -27.062 0.098 1 54.09 35 GLU B N 1
ATOM 4774 C CA . GLU B 1 35 ? 31.281 -27.031 -0.392 1 54.09 35 GLU B CA 1
ATOM 4775 C C . GLU B 1 35 ? 30.281 -26.953 0.763 1 54.09 35 GLU B C 1
ATOM 4777 O O . GLU B 1 35 ? 29.219 -26.328 0.639 1 54.09 35 GLU B O 1
ATOM 4782 N N . ALA B 1 36 ? 30.766 -27.406 1.858 1 56.88 36 ALA B N 1
ATOM 4783 C CA . ALA B 1 36 ? 29.953 -27.406 3.068 1 56.88 36 ALA B CA 1
ATOM 4784 C C . ALA B 1 36 ? 29.812 -26 3.6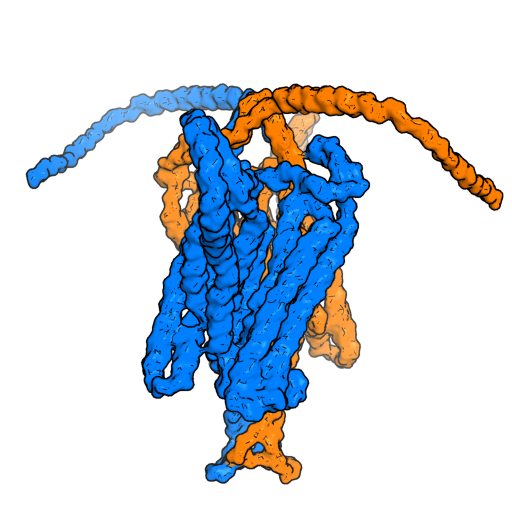45 1 56.88 36 ALA B C 1
ATOM 4786 O O . ALA B 1 36 ? 28.75 -25.641 4.145 1 56.88 36 ALA B O 1
ATOM 4787 N N . VAL B 1 37 ? 31.016 -25.25 3.482 1 58.47 37 VAL B N 1
ATOM 4788 C CA . VAL B 1 37 ? 30.984 -23.906 4.023 1 58.47 37 VAL B CA 1
ATOM 4789 C C . VAL B 1 37 ? 29.953 -23.062 3.256 1 58.47 37 VAL B C 1
ATOM 4791 O O . VAL B 1 37 ? 29.203 -22.297 3.854 1 58.47 37 VAL B O 1
ATOM 4794 N N . THR B 1 38 ? 30.031 -23.219 1.902 1 62 38 THR B N 1
ATOM 4795 C CA . THR B 1 38 ? 29.047 -22.484 1.103 1 62 38 THR B CA 1
ATOM 4796 C C . THR B 1 38 ? 27.625 -22.906 1.457 1 62 38 THR B C 1
ATOM 4798 O O . THR B 1 38 ? 26.719 -22.094 1.484 1 62 38 THR B O 1
ATOM 4801 N N . GLY B 1 39 ? 27.516 -24.188 1.705 1 63.53 39 GLY B N 1
ATOM 4802 C CA . GLY B 1 39 ? 26.219 -24.703 2.125 1 63.53 39 GLY B CA 1
ATOM 4803 C C . GLY B 1 39 ? 25.766 -24.156 3.469 1 63.53 39 GLY B C 1
ATOM 4804 O O . GLY B 1 39 ? 24.594 -23.812 3.646 1 63.53 39 GLY B O 1
ATOM 4805 N N . TRP B 1 40 ? 26.891 -23.984 4.328 1 64.94 40 TRP B N 1
ATOM 4806 C CA . TRP B 1 40 ? 26.609 -23.438 5.652 1 64.94 40 TRP B CA 1
ATOM 4807 C C . TRP B 1 40 ? 26.172 -21.984 5.555 1 64.94 40 TRP B C 1
ATOM 4809 O O . TRP B 1 40 ? 25.234 -21.562 6.238 1 64.94 40 TRP B O 1
ATOM 4819 N N . VAL B 1 41 ? 26.844 -21.312 4.648 1 66.06 41 VAL B N 1
ATOM 4820 C CA . VAL B 1 41 ? 26.547 -19.891 4.488 1 66.06 41 VAL B CA 1
ATOM 4821 C C . VAL B 1 41 ? 25.141 -19.719 3.912 1 66.06 41 VAL B C 1
ATOM 4823 O O . VAL B 1 41 ? 24.375 -18.859 4.367 1 66.06 41 VAL B O 1
ATOM 4826 N N . THR B 1 42 ? 24.922 -20.609 3.035 1 68.12 42 THR B N 1
ATOM 4827 C CA . THR B 1 42 ? 23.609 -20.516 2.41 1 68.12 42 THR B CA 1
ATOM 4828 C C . THR B 1 42 ? 22.5 -20.797 3.424 1 68.12 42 THR B C 1
ATOM 4830 O O . THR B 1 42 ? 21.5 -20.078 3.475 1 68.12 42 THR B O 1
ATOM 4833 N N . LYS B 1 43 ? 22.734 -21.797 4.238 1 70.75 43 LYS B N 1
ATOM 4834 C CA . LYS B 1 43 ? 21.703 -22.172 5.191 1 70.75 43 LYS B CA 1
ATOM 4835 C C . LYS B 1 43 ? 21.625 -21.188 6.348 1 70.75 43 LYS B C 1
ATOM 4837 O O . LYS B 1 43 ? 20.562 -21.031 6.973 1 70.75 43 LYS B O 1
ATOM 4842 N N . ALA B 1 44 ? 22.75 -20.578 6.535 1 71.56 44 ALA B N 1
ATOM 4843 C CA . ALA B 1 44 ? 22.75 -19.594 7.613 1 71.56 44 ALA B CA 1
ATOM 4844 C C . ALA B 1 44 ? 21.938 -18.359 7.227 1 71.56 44 ALA B C 1
ATOM 4846 O O . ALA B 1 44 ? 21.281 -17.75 8.07 1 71.56 44 ALA B O 1
ATOM 4847 N N . PHE B 1 45 ? 21.984 -18.109 5.965 1 76.69 45 PHE B N 1
ATOM 4848 C CA . PHE B 1 45 ? 21.328 -16.891 5.523 1 76.69 45 PHE B CA 1
ATOM 4849 C C . PHE B 1 45 ? 19.922 -17.188 5.023 1 76.69 45 PHE B C 1
ATOM 4851 O O . PHE B 1 45 ? 19.047 -16.328 5.078 1 76.69 45 PHE B O 1
ATOM 4858 N N . ASP B 1 46 ? 19.75 -18.344 4.582 1 77.19 46 ASP B N 1
ATOM 4859 C CA . ASP B 1 46 ? 18.438 -18.734 4.07 1 77.19 46 ASP B CA 1
ATOM 4860 C C . ASP B 1 46 ? 17.844 -19.875 4.898 1 77.19 46 ASP B C 1
ATOM 4862 O O . ASP B 1 46 ? 18.156 -21.047 4.676 1 77.19 46 ASP B O 1
ATOM 4866 N N . ASN B 1 47 ? 17.109 -19.578 5.902 1 80.62 47 ASN B N 1
ATOM 4867 C CA . ASN B 1 47 ? 16.469 -20.562 6.777 1 80.62 47 ASN B CA 1
ATOM 4868 C C . ASN B 1 47 ? 14.977 -20.312 6.922 1 80.62 47 ASN B C 1
ATOM 4870 O O . ASN B 1 47 ? 14.422 -19.438 6.258 1 80.62 47 ASN B O 1
ATOM 4874 N N . ASN B 1 48 ? 14.32 -21.109 7.707 1 82.81 48 ASN B N 1
ATOM 4875 C CA . ASN B 1 48 ? 12.875 -21.031 7.863 1 82.81 48 ASN B CA 1
ATOM 4876 C C . ASN B 1 48 ? 12.461 -19.797 8.648 1 82.81 48 ASN B C 1
ATOM 4878 O O . ASN B 1 48 ? 11.289 -19.422 8.656 1 82.81 48 ASN B O 1
ATOM 4882 N N . ALA B 1 49 ? 13.438 -19.125 9.211 1 86.5 49 ALA B N 1
ATOM 4883 C CA . ALA B 1 49 ? 13.133 -17.922 9.984 1 86.5 49 ALA B CA 1
ATOM 4884 C C . ALA B 1 49 ? 13.305 -16.656 9.141 1 86.5 49 ALA B C 1
ATOM 4886 O O . ALA B 1 49 ? 12.914 -15.57 9.555 1 86.5 49 ALA B O 1
ATOM 4887 N N . THR B 1 50 ? 13.797 -16.812 7.945 1 87.06 50 THR B N 1
ATOM 4888 C CA . THR B 1 50 ? 14.141 -15.68 7.094 1 87.06 50 THR B CA 1
ATOM 4889 C C . THR B 1 50 ? 12.883 -14.914 6.676 1 87.06 50 THR B C 1
ATOM 4891 O O . THR B 1 50 ? 12.867 -13.688 6.691 1 87.06 50 THR B O 1
ATOM 4894 N N . PRO B 1 51 ? 11.781 -15.672 6.418 1 88.94 51 PRO B N 1
ATOM 4895 C CA . PRO B 1 51 ? 10.586 -14.922 6.035 1 88.94 51 PRO B CA 1
ATOM 4896 C C . PRO B 1 51 ? 10.039 -14.055 7.172 1 88.94 51 PRO B C 1
ATOM 4898 O O . PRO B 1 51 ? 9.539 -12.953 6.93 1 88.94 51 PRO B O 1
ATOM 4901 N N . TYR B 1 52 ? 10.141 -14.492 8.328 1 90.69 52 TYR B N 1
ATOM 4902 C CA . TYR B 1 52 ? 9.664 -13.719 9.477 1 90.69 52 TYR B CA 1
ATOM 4903 C C . TYR B 1 52 ? 10.539 -12.492 9.711 1 90.69 52 TYR B C 1
ATOM 4905 O O . TYR B 1 52 ? 10.039 -11.43 10.086 1 90.69 52 TYR B O 1
ATOM 4913 N N . PHE B 1 53 ? 11.812 -12.695 9.523 1 92.88 53 PHE B N 1
ATOM 4914 C CA . PHE B 1 53 ? 12.719 -11.562 9.656 1 92.88 53 PHE B CA 1
ATOM 4915 C C . PHE B 1 53 ? 12.414 -10.492 8.617 1 92.88 53 PHE B C 1
ATOM 4917 O O . PHE B 1 53 ? 12.422 -9.305 8.922 1 92.88 53 PHE B O 1
ATOM 4924 N N . ALA B 1 54 ? 12.125 -10.938 7.434 1 93.5 54 ALA B N 1
ATOM 4925 C CA . ALA B 1 54 ? 11.812 -9.984 6.371 1 93.5 54 ALA B CA 1
ATOM 4926 C C . ALA B 1 54 ? 10.555 -9.188 6.703 1 93.5 54 ALA B C 1
ATOM 4928 O O . ALA B 1 54 ? 10.492 -7.984 6.449 1 93.5 54 ALA B O 1
ATOM 4929 N N . VAL B 1 55 ? 9.57 -9.805 7.305 1 93.38 55 VAL B N 1
ATOM 4930 C CA . VAL B 1 55 ? 8.344 -9.125 7.699 1 93.38 55 VAL B CA 1
ATOM 4931 C C . VAL B 1 55 ? 8.648 -8.094 8.781 1 93.38 55 VAL B C 1
ATOM 4933 O O . VAL B 1 55 ? 8.172 -6.957 8.727 1 93.38 55 VAL B O 1
ATOM 4936 N N . ILE B 1 56 ? 9.469 -8.438 9.664 1 93.25 56 ILE B N 1
ATOM 4937 C CA . ILE B 1 56 ? 9.781 -7.578 10.797 1 93.25 56 ILE B CA 1
ATOM 4938 C C . ILE B 1 56 ? 10.539 -6.344 10.312 1 93.25 56 ILE B C 1
ATOM 4940 O O . ILE B 1 56 ? 10.297 -5.23 10.789 1 93.25 56 ILE B O 1
ATOM 4944 N N . ILE B 1 57 ? 11.445 -6.535 9.383 1 94.62 57 ILE B N 1
ATOM 4945 C CA . ILE B 1 57 ? 12.227 -5.406 8.891 1 94.62 57 ILE B CA 1
ATOM 4946 C C . ILE B 1 57 ? 11.328 -4.453 8.117 1 94.62 57 ILE B C 1
ATOM 4948 O O . ILE B 1 57 ? 11.484 -3.232 8.195 1 94.62 57 ILE B O 1
ATOM 4952 N N . CYS B 1 58 ? 10.375 -5 7.371 1 94.19 58 CYS B N 1
ATOM 4953 C CA . CYS B 1 58 ? 9.438 -4.145 6.652 1 94.19 58 CYS B CA 1
ATOM 4954 C C . CYS B 1 58 ? 8.578 -3.34 7.625 1 94.19 58 CYS B C 1
ATOM 4956 O O . CYS B 1 58 ? 8.305 -2.164 7.387 1 94.19 58 CYS B O 1
ATOM 4958 N N . LEU B 1 59 ? 8.211 -3.943 8.688 1 93.31 59 LEU B N 1
ATOM 4959 C CA . LEU B 1 59 ? 7.434 -3.244 9.703 1 93.31 59 LEU B CA 1
ATOM 4960 C C . LEU B 1 59 ? 8.289 -2.219 10.438 1 93.31 59 LEU B C 1
ATOM 4962 O O . LEU B 1 59 ? 7.809 -1.136 10.781 1 93.31 59 LEU B O 1
ATOM 4966 N N . TRP B 1 60 ? 9.547 -2.568 10.672 1 94.5 60 TRP B N 1
ATOM 4967 C CA . TRP B 1 60 ? 10.477 -1.635 11.289 1 94.5 60 TRP B CA 1
ATOM 4968 C C . TRP B 1 60 ? 10.625 -0.374 10.445 1 94.5 60 TRP B C 1
ATOM 4970 O O . TRP B 1 60 ? 10.672 0.737 10.984 1 94.5 60 TRP B O 1
ATOM 4980 N N . GLY B 1 61 ? 10.688 -0.559 9.117 1 93.81 61 GLY B N 1
ATOM 4981 C CA . GLY B 1 61 ? 10.773 0.607 8.25 1 93.81 61 GLY B CA 1
ATOM 4982 C C . GLY B 1 61 ? 9.617 1.57 8.438 1 93.81 61 GLY B C 1
ATOM 4983 O O . GLY B 1 61 ? 9.812 2.787 8.445 1 93.81 61 GLY B O 1
ATOM 4984 N N . THR B 1 62 ? 8.477 1.063 8.664 1 91.12 62 THR B N 1
ATOM 4985 C CA . THR B 1 62 ? 7.289 1.893 8.859 1 91.12 62 THR B CA 1
ATOM 4986 C C . THR B 1 62 ? 7.336 2.588 10.211 1 91.12 62 THR B C 1
ATOM 4988 O O . THR B 1 62 ? 7.02 3.775 10.32 1 91.12 62 THR B O 1
ATOM 4991 N N . VAL B 1 63 ? 7.715 1.857 11.211 1 91.56 63 VAL B N 1
ATOM 4992 C CA . VAL B 1 63 ? 7.809 2.428 12.547 1 91.56 63 VAL B CA 1
ATOM 4993 C C . VAL B 1 63 ? 8.883 3.514 12.578 1 91.56 63 VAL B C 1
ATOM 4995 O O . VAL B 1 63 ? 8.703 4.555 13.211 1 91.56 63 VAL B O 1
ATOM 4998 N N . PHE B 1 64 ? 9.938 3.248 11.906 1 93.62 64 PHE B N 1
ATOM 4999 C CA . PHE B 1 64 ? 11.016 4.223 11.812 1 93.62 64 PHE B CA 1
ATOM 5000 C C . PHE B 1 64 ? 10.523 5.52 11.18 1 93.62 64 PHE B C 1
ATOM 5002 O O . PHE B 1 64 ? 10.805 6.609 11.688 1 93.62 64 PHE B O 1
ATOM 5009 N N . CYS B 1 65 ? 9.781 5.441 10.102 1 91.12 65 CYS B N 1
ATOM 5010 C CA . CYS B 1 65 ? 9.289 6.629 9.422 1 91.12 65 CYS B CA 1
ATOM 5011 C C . CYS B 1 65 ? 8.305 7.391 10.297 1 91.12 65 CYS B C 1
ATOM 5013 O O . CYS B 1 65 ? 8.32 8.625 10.336 1 91.12 65 CYS B O 1
ATOM 5015 N N . GLU B 1 66 ? 7.496 6.652 10.992 1 89.19 66 GLU B N 1
ATOM 5016 C CA . GLU B 1 66 ? 6.547 7.309 11.891 1 89.19 66 GLU B CA 1
ATOM 5017 C C . GLU B 1 66 ? 7.27 7.996 13.047 1 89.19 66 GLU B C 1
ATOM 5019 O O . GLU B 1 66 ? 6.902 9.102 13.445 1 89.19 66 GLU B O 1
ATOM 5024 N N . TYR B 1 67 ? 8.234 7.324 13.555 1 89.06 67 TYR B N 1
ATOM 5025 C CA . TYR B 1 67 ? 9.023 7.902 14.633 1 89.06 67 TYR B CA 1
ATOM 5026 C C . TYR B 1 67 ? 9.773 9.141 14.156 1 89.06 67 TYR B C 1
ATOM 5028 O O . TYR B 1 67 ? 9.898 10.117 14.898 1 89.06 67 TYR B O 1
ATOM 5036 N N . TRP B 1 68 ? 10.25 9.07 13.008 1 90.62 68 TRP B N 1
ATOM 5037 C CA . TRP B 1 68 ? 10.938 10.227 12.438 1 90.62 68 TRP B CA 1
ATOM 5038 C C . TRP B 1 68 ? 9.992 11.414 12.312 1 90.62 68 TRP B C 1
ATOM 5040 O O . TRP B 1 68 ? 10.367 12.555 12.609 1 90.62 68 TRP B O 1
ATOM 5050 N N . LYS B 1 69 ? 8.805 11.219 11.859 1 87.31 69 LYS B N 1
ATOM 5051 C CA . LYS B 1 69 ? 7.82 12.289 11.734 1 87.31 69 LYS B CA 1
ATOM 5052 C C . LYS B 1 69 ? 7.535 12.938 13.086 1 87.31 69 LYS B C 1
ATOM 5054 O O . LYS B 1 69 ? 7.438 14.164 13.188 1 87.31 69 LYS B O 1
ATOM 5059 N N . ARG B 1 70 ? 7.438 12.141 14.086 1 86.81 70 ARG B N 1
ATOM 5060 C CA . ARG B 1 70 ? 7.156 12.641 15.43 1 86.81 70 ARG B CA 1
ATOM 5061 C C . ARG B 1 70 ? 8.328 13.461 15.969 1 86.81 70 ARG B C 1
ATOM 5063 O O . ARG B 1 70 ? 8.125 14.516 16.562 1 86.81 70 ARG B O 1
ATOM 5070 N N . THR B 1 71 ? 9.492 12.938 15.75 1 88 71 THR B N 1
ATOM 5071 C CA . THR B 1 71 ? 10.672 13.656 16.219 1 88 71 THR B CA 1
ATOM 5072 C C . THR B 1 71 ? 10.836 14.969 15.461 1 88 71 THR B C 1
ATOM 5074 O O . THR B 1 71 ? 11.234 15.984 16.047 1 88 71 THR B O 1
ATOM 5077 N N . ASN B 1 72 ? 10.578 14.883 14.18 1 87.06 72 ASN B N 1
ATOM 5078 C CA . ASN B 1 72 ? 10.648 16.109 13.375 1 87.06 72 ASN B CA 1
ATOM 5079 C C . ASN B 1 72 ? 9.648 17.156 13.859 1 87.06 72 ASN B C 1
ATOM 5081 O O . ASN B 1 72 ? 9.961 18.344 13.914 1 87.06 72 ASN B O 1
ATOM 5085 N N . ALA B 1 73 ? 8.484 16.734 14.219 1 83.62 73 ALA B N 1
ATOM 5086 C CA . ALA B 1 73 ? 7.465 17.656 14.703 1 83.62 73 ALA B CA 1
ATOM 5087 C C . ALA B 1 73 ? 7.879 18.281 16.031 1 83.62 73 ALA B C 1
ATOM 5089 O O . ALA B 1 73 ? 7.645 19.469 16.281 1 83.62 73 ALA B O 1
ATOM 5090 N N . LEU B 1 74 ? 8.484 17.516 16.875 1 85.31 74 LEU B N 1
ATOM 5091 C CA . LEU B 1 74 ? 8.969 18 18.156 1 85.31 74 LEU B CA 1
ATOM 5092 C C . LEU B 1 74 ? 10.07 19.031 17.969 1 85.31 74 LEU B C 1
ATOM 5094 O O . LEU B 1 74 ? 10.055 20.078 18.609 1 85.31 74 LEU B O 1
ATOM 5098 N N . LEU B 1 75 ? 10.953 18.672 17.047 1 84.31 75 LEU B N 1
ATOM 5099 C CA . LEU B 1 75 ? 12.07 19.578 16.812 1 84.31 75 LEU B CA 1
ATOM 5100 C C . LEU B 1 75 ? 11.594 20.859 16.109 1 84.31 75 LEU B C 1
ATOM 5102 O O . LEU B 1 75 ? 12.125 21.938 16.375 1 84.31 75 LEU B O 1
ATOM 5106 N N . ALA B 1 76 ? 10.648 20.672 15.219 1 81.75 76 ALA B N 1
ATOM 5107 C CA . ALA B 1 76 ? 10.109 21.844 14.523 1 81.75 76 ALA B CA 1
ATOM 5108 C C . ALA B 1 76 ? 9.398 22.781 15.5 1 81.75 76 ALA B C 1
ATOM 5110 O O . ALA B 1 76 ? 9.477 24 15.359 1 81.75 76 ALA B O 1
ATOM 5111 N N . TYR B 1 77 ? 8.797 22.219 16.453 1 78.38 77 TYR B N 1
ATOM 5112 C CA . TYR B 1 77 ? 8.125 23.031 17.469 1 78.38 77 TYR B CA 1
ATOM 5113 C C . TYR B 1 77 ? 9.133 23.688 18.391 1 78.38 77 TYR B C 1
ATOM 5115 O O . TYR B 1 77 ? 8.984 24.859 18.75 1 78.38 77 TYR B O 1
ATOM 5123 N N . LYS B 1 78 ? 10.188 22.984 18.766 1 79.44 78 LYS B N 1
ATOM 5124 C CA . LYS B 1 78 ? 11.203 23.5 19.688 1 79.44 78 LYS B CA 1
ATOM 5125 C C . LYS B 1 78 ? 11.961 24.672 19.062 1 79.44 78 LYS B C 1
ATOM 5127 O O . LYS B 1 78 ? 12.266 25.656 19.734 1 79.44 78 LYS B O 1
ATOM 5132 N N . TRP B 1 79 ? 12.18 24.484 17.703 1 77.06 79 TRP B N 1
ATOM 5133 C CA . TRP B 1 79 ? 12.984 25.5 17.031 1 77.06 79 TRP B CA 1
ATOM 5134 C C . TRP B 1 79 ? 12.094 26.5 16.281 1 77.06 79 TRP B C 1
ATOM 5136 O O . TRP B 1 79 ? 12.594 27.406 15.609 1 77.06 79 TRP B O 1
ATOM 5146 N N . ASP B 1 80 ? 10.789 26.359 16.297 1 70.69 80 ASP B N 1
ATOM 5147 C CA . ASP B 1 80 ? 9.797 27.281 15.758 1 70.69 80 ASP B CA 1
ATOM 5148 C C . ASP B 1 80 ? 9.969 27.453 14.25 1 70.69 80 ASP B C 1
ATOM 5150 O O . ASP B 1 80 ? 10.031 28.578 13.75 1 70.69 80 ASP B O 1
ATOM 5154 N N . VAL B 1 81 ? 10.227 26.391 13.594 1 70.19 81 VAL B N 1
ATOM 5155 C CA . VAL B 1 81 ? 10.453 26.453 12.148 1 70.19 81 VAL B CA 1
ATOM 5156 C C . VAL B 1 81 ? 9.281 25.797 11.414 1 70.19 81 VAL B C 1
ATOM 5158 O O . VAL B 1 81 ? 9.422 25.375 10.273 1 70.19 81 VAL B O 1
ATOM 5161 N N . ASP B 1 82 ? 8.102 25.703 11.969 1 63.78 82 ASP B N 1
ATOM 5162 C CA . ASP B 1 82 ? 6.957 25 11.391 1 63.78 82 ASP B CA 1
ATOM 5163 C C . ASP B 1 82 ? 6.457 25.719 10.133 1 63.78 82 ASP B C 1
ATOM 5165 O O . ASP B 1 82 ? 5.938 25.078 9.219 1 63.78 82 ASP B O 1
ATOM 5169 N N . LEU B 1 83 ? 6.785 26.938 9.984 1 61 83 LEU B N 1
ATOM 5170 C CA . LEU B 1 83 ? 6.223 27.656 8.852 1 61 83 LEU B CA 1
ATOM 5171 C C . LEU B 1 83 ? 7.32 28.297 8.008 1 61 83 LEU B C 1
ATOM 5173 O O . LEU B 1 83 ? 7.09 29.297 7.328 1 61 83 LEU B O 1
ATOM 5177 N N . PHE B 1 84 ? 8.453 27.703 8.023 1 63.75 84 PHE B N 1
ATOM 5178 C CA . PHE B 1 84 ? 9.602 28.312 7.363 1 63.75 84 PHE B CA 1
ATOM 5179 C C . PHE B 1 84 ? 9.445 28.266 5.848 1 63.75 84 PHE B C 1
ATOM 5181 O O . PHE B 1 84 ? 9.75 29.25 5.156 1 63.75 84 PHE B O 1
ATOM 5188 N N . GLU B 1 85 ? 8.984 27.266 5.285 1 64.06 85 GLU B N 1
ATOM 5189 C CA . GLU B 1 85 ? 8.93 27.094 3.838 1 64.06 85 GLU B CA 1
ATOM 5190 C C . GLU B 1 85 ? 7.973 28.094 3.197 1 64.06 85 GLU B C 1
ATOM 5192 O O . GLU B 1 85 ? 8.148 28.484 2.043 1 64.06 85 GLU B O 1
ATOM 5197 N N . GLU B 1 86 ? 7.09 28.438 3.959 1 59.97 86 GLU B N 1
ATOM 5198 C CA . GLU B 1 86 ? 6.109 29.375 3.42 1 59.97 86 GLU B CA 1
ATOM 5199 C C . GLU B 1 86 ? 6.688 30.797 3.342 1 59.97 86 GLU B C 1
ATOM 5201 O O . GLU B 1 86 ? 6.238 31.609 2.533 1 59.97 86 GLU B O 1
ATOM 5206 N N . GLN B 1 87 ? 7.809 30.984 4.082 1 60.78 87 GLN B N 1
ATOM 5207 C CA . GLN B 1 87 ? 8.391 32.312 4.141 1 60.78 87 GLN B CA 1
ATOM 5208 C C . GLN B 1 87 ? 9.711 32.375 3.369 1 60.78 87 GLN B C 1
ATOM 5210 O O . GLN B 1 87 ? 10.422 33.406 3.424 1 60.78 87 GLN B O 1
ATOM 5215 N N . GLU B 1 88 ? 9.875 31.359 2.646 1 67.75 88 GLU B N 1
ATOM 5216 C CA . GLU B 1 88 ? 11.18 31.297 1.996 1 67.75 88 GLU B CA 1
ATOM 5217 C C . GLU B 1 88 ? 11.266 32.281 0.84 1 67.75 88 GLU B C 1
ATOM 5219 O O . GLU B 1 88 ? 10.289 32.5 0.119 1 67.75 88 GLU B O 1
ATOM 5224 N N . THR B 1 89 ? 12.375 32.969 0.829 1 65.88 89 THR B N 1
ATOM 5225 C CA . THR B 1 89 ? 12.633 33.969 -0.2 1 65.88 89 THR B CA 1
ATOM 5226 C C . THR B 1 89 ? 13.117 33.312 -1.487 1 65.88 89 THR B C 1
ATOM 5228 O O . THR B 1 89 ? 13.555 32.156 -1.475 1 65.88 89 THR B O 1
ATOM 5231 N N . ASN B 1 90 ? 12.82 34 -2.592 1 70 90 ASN B N 1
ATOM 5232 C CA . ASN B 1 90 ? 13.242 33.531 -3.906 1 70 90 ASN B CA 1
ATOM 5233 C C . ASN B 1 90 ? 14.758 33.375 -3.979 1 70 90 ASN B C 1
ATOM 5235 O O . ASN B 1 90 ? 15.508 34.125 -3.371 1 70 90 ASN B O 1
ATOM 5239 N N . ARG B 1 91 ? 15.156 32.375 -4.582 1 73.31 91 ARG B N 1
ATOM 5240 C CA . ARG B 1 91 ? 16.578 32.156 -4.82 1 73.31 91 ARG B CA 1
ATOM 5241 C C . ARG B 1 91 ? 17.172 33.281 -5.676 1 73.31 91 ARG B C 1
ATOM 5243 O O . ARG B 1 91 ? 16.516 33.781 -6.598 1 73.31 91 ARG B O 1
ATOM 5250 N N . PRO B 1 92 ? 18.266 33.688 -5.266 1 69.69 92 PRO B N 1
ATOM 5251 C CA . PRO B 1 92 ? 18.891 34.75 -6.062 1 69.69 92 PRO B CA 1
ATOM 5252 C C . PRO B 1 92 ? 19.141 34.344 -7.512 1 69.69 92 PRO B C 1
ATOM 5254 O O . PRO B 1 92 ? 19.172 35.188 -8.406 1 69.69 92 PRO B O 1
ATOM 5257 N N . GLN B 1 93 ? 19.141 33.062 -7.762 1 69.44 93 GLN B N 1
ATOM 5258 C CA . GLN B 1 93 ? 19.453 32.562 -9.094 1 69.44 93 GLN B CA 1
ATOM 5259 C C . GLN B 1 93 ? 18.188 32.375 -9.93 1 69.44 93 GLN B C 1
ATOM 5261 O O . GLN B 1 93 ? 18.266 32.062 -11.109 1 69.44 93 GLN B O 1
ATOM 5266 N N . PHE B 1 94 ? 17.109 32.75 -9.336 1 73.94 94 PHE B N 1
ATOM 5267 C CA . PHE B 1 94 ? 15.836 32.594 -10.023 1 73.94 94 PHE B CA 1
ATOM 5268 C C . PHE B 1 94 ? 15.664 33.688 -11.086 1 73.94 94 PHE B C 1
ATOM 5270 O O . PHE B 1 94 ? 15.789 34.875 -10.789 1 73.94 94 PHE B O 1
ATOM 5277 N N . ILE B 1 95 ? 15.617 33.312 -12.281 1 69.31 95 ILE B N 1
ATOM 5278 C CA . ILE B 1 95 ? 15.422 34.25 -13.383 1 69.31 95 ILE B CA 1
ATOM 5279 C C . ILE B 1 95 ? 13.953 34.25 -13.789 1 69.31 95 ILE B C 1
ATOM 5281 O O . ILE B 1 95 ? 13.414 33.25 -14.234 1 69.31 95 ILE B O 1
ATOM 5285 N N . GLY B 1 96 ? 13.227 35.219 -13.312 1 71.69 96 GLY B N 1
ATOM 5286 C CA . GLY B 1 96 ? 11.828 35.344 -13.68 1 71.69 96 GLY B CA 1
ATOM 5287 C C . GLY B 1 96 ? 11.617 36.031 -15.016 1 71.69 96 GLY B C 1
ATOM 5288 O O . GLY B 1 96 ? 12.422 36.875 -15.414 1 71.69 96 GLY B O 1
ATOM 5289 N N . THR B 1 97 ? 10.82 35.469 -15.836 1 69.5 97 THR B N 1
ATOM 5290 C CA . THR B 1 97 ? 10.57 36.094 -17.141 1 69.5 97 THR B CA 1
ATOM 5291 C C . THR B 1 97 ? 9.477 37.156 -17.031 1 69.5 97 THR B C 1
ATOM 5293 O O . THR B 1 97 ? 9.484 38.125 -17.781 1 69.5 97 THR B O 1
ATOM 5296 N N . THR B 1 98 ? 8.5 36.875 -16.172 1 69.38 98 THR B N 1
ATOM 5297 C CA . THR B 1 98 ? 7.383 37.781 -16.062 1 69.38 98 THR B CA 1
ATOM 5298 C C . THR B 1 98 ? 7.195 38.25 -14.617 1 69.38 98 THR B C 1
ATOM 5300 O O . THR B 1 98 ? 7.594 37.531 -13.688 1 69.38 98 THR B O 1
ATOM 5303 N N . VAL B 1 99 ? 7.012 39.531 -14.406 1 67.12 99 VAL B N 1
ATOM 5304 C CA . VAL B 1 99 ? 6.773 40.062 -13.07 1 67.12 99 VAL B CA 1
ATOM 5305 C C . VAL B 1 99 ? 5.277 40.062 -12.766 1 67.12 99 VAL B C 1
ATOM 5307 O O . VAL B 1 99 ? 4.477 40.594 -13.555 1 67.12 99 VAL B O 1
ATOM 5310 N N . LYS B 1 100 ? 4.887 39.125 -12.023 1 66.06 100 LYS B N 1
ATOM 5311 C CA . LYS B 1 100 ? 3.486 39.125 -11.609 1 66.06 100 LYS B CA 1
ATOM 5312 C C . LYS B 1 100 ? 3.348 39.531 -10.141 1 66.06 100 LYS B C 1
ATOM 5314 O O . LYS B 1 100 ? 4.258 39.281 -9.344 1 66.06 100 LYS B O 1
ATOM 5319 N N . LYS B 1 101 ? 2.309 40.281 -9.828 1 62.62 101 LYS B N 1
ATOM 5320 C CA . LYS B 1 101 ? 2.039 40.75 -8.461 1 62.62 101 LYS B CA 1
ATOM 5321 C C . LYS B 1 101 ? 1.642 39.562 -7.566 1 62.62 101 LYS B C 1
ATOM 5323 O O . LYS B 1 101 ? 0.748 38.781 -7.91 1 62.62 101 LYS B O 1
ATOM 5328 N N . ASN B 1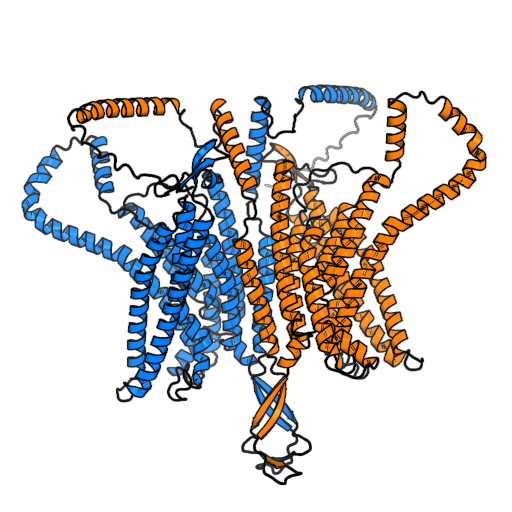 102 ? 2.428 39.281 -6.598 1 61.34 102 ASN B N 1
ATOM 5329 C CA . ASN B 1 102 ? 2.088 38.25 -5.617 1 61.34 102 ASN B CA 1
ATOM 5330 C C . ASN B 1 102 ? 0.806 38.594 -4.863 1 61.34 102 ASN B C 1
ATOM 5332 O O . ASN B 1 102 ? 0.696 39.688 -4.281 1 61.34 102 ASN B O 1
ATOM 5336 N N . PRO B 1 103 ? -0.118 37.875 -5.078 1 58.69 103 PRO B N 1
ATOM 5337 C CA . PRO B 1 103 ? -1.388 38.188 -4.434 1 58.69 103 PRO B CA 1
ATOM 5338 C C . PRO B 1 103 ? -1.272 38.281 -2.914 1 58.69 103 PRO B C 1
ATOM 5340 O O . PRO B 1 103 ? -2.094 38.938 -2.266 1 58.69 103 PRO B O 1
ATOM 5343 N N . VAL B 1 104 ? -0.23 37.688 -2.43 1 57.59 104 VAL B N 1
ATOM 5344 C CA . VAL B 1 104 ? -0.108 37.625 -0.977 1 57.59 104 VAL B CA 1
ATOM 5345 C C . VAL B 1 104 ? 0.627 38.844 -0.465 1 57.59 104 VAL B C 1
ATOM 5347 O O . VAL B 1 104 ? 0.13 39.562 0.417 1 57.59 104 VAL B O 1
ATOM 5350 N N . SER B 1 105 ? 1.836 39.125 -0.905 1 57.41 105 SER B N 1
ATOM 5351 C CA . SER B 1 105 ? 2.67 40.188 -0.383 1 57.41 105 SER B CA 1
ATOM 5352 C C . SER B 1 105 ? 2.449 41.5 -1.16 1 57.41 105 SER B C 1
ATOM 5354 O O . SER B 1 105 ? 2.742 42.594 -0.66 1 57.41 105 SER B O 1
ATOM 5356 N N . GLY B 1 106 ? 1.604 41.406 -2.324 1 58.78 106 GLY B N 1
ATOM 5357 C CA . GLY B 1 106 ? 1.374 42.562 -3.152 1 58.78 106 GLY B CA 1
ATOM 5358 C C . GLY B 1 106 ? 2.611 43.031 -3.906 1 58.78 106 GLY B C 1
ATOM 5359 O O . GLY B 1 106 ? 2.568 44 -4.648 1 58.78 106 GLY B O 1
ATOM 5360 N N . GLU B 1 107 ? 3.727 42.281 -3.639 1 63 107 GLU B N 1
ATOM 5361 C CA . GLU B 1 107 ? 4.965 42.719 -4.285 1 63 107 GLU B CA 1
ATOM 5362 C C . GLU B 1 107 ? 5.137 42.031 -5.645 1 63 107 GLU B C 1
ATOM 5364 O O . GLU B 1 107 ? 4.578 40.969 -5.883 1 63 107 GLU B O 1
ATOM 5369 N N . TYR B 1 108 ? 5.637 42.75 -6.562 1 65.62 108 TYR B N 1
ATOM 5370 C CA . TYR B 1 108 ? 5.895 42.219 -7.898 1 65.62 108 TYR B CA 1
ATOM 5371 C C . TYR B 1 108 ? 6.996 41.188 -7.867 1 65.62 108 TYR B C 1
ATOM 5373 O O . TYR B 1 108 ? 8.109 41.438 -7.422 1 65.62 108 TYR B O 1
ATOM 5381 N N . GLU B 1 109 ? 6.633 40.062 -7.934 1 68.44 109 GLU B N 1
ATOM 5382 C CA . GLU B 1 109 ? 7.609 38.969 -7.945 1 68.44 109 GLU B CA 1
ATOM 5383 C C . GLU B 1 109 ? 7.738 38.344 -9.336 1 68.44 109 GLU B C 1
ATOM 5385 O O . GLU B 1 109 ? 6.77 38.312 -10.094 1 68.44 109 GLU B O 1
ATOM 5390 N N . PRO B 1 110 ? 9.016 38.156 -9.734 1 72.06 110 PRO B N 1
ATOM 5391 C CA . PRO B 1 110 ? 9.219 37.5 -11.023 1 72.06 110 PRO B CA 1
ATOM 5392 C C . PRO B 1 110 ? 8.523 36.125 -11.094 1 72.06 110 PRO B C 1
ATOM 5394 O O . PRO B 1 110 ? 8.523 35.375 -10.117 1 72.06 110 PRO B O 1
ATOM 5397 N N . HIS B 1 111 ? 7.676 36.125 -12.141 1 74.06 111 HIS B N 1
ATOM 5398 C CA . HIS B 1 111 ? 6.914 34.875 -12.312 1 74.06 111 HIS B CA 1
ATOM 5399 C C . HIS B 1 111 ? 7.406 34.094 -13.516 1 74.06 111 HIS B C 1
ATOM 5401 O O . HIS B 1 111 ? 7.77 34.656 -14.539 1 74.06 111 HIS B O 1
ATOM 5407 N N . TYR B 1 112 ? 7.832 32.938 -13.312 1 75.38 112 TYR B N 1
ATOM 5408 C CA . TYR B 1 112 ? 8.172 32 -14.367 1 75.38 112 TYR B CA 1
ATOM 5409 C C . TYR B 1 112 ? 6.953 31.203 -14.805 1 75.38 112 TYR B C 1
ATOM 5411 O O . TYR B 1 112 ? 6.258 30.609 -13.977 1 75.38 112 TYR B O 1
ATOM 5419 N N . PRO B 1 113 ? 6.648 31.312 -16.172 1 78.31 113 PRO B N 1
ATOM 5420 C CA . PRO B 1 113 ? 5.426 30.656 -16.625 1 78.31 113 PRO B CA 1
ATOM 5421 C C . PRO B 1 113 ? 5.422 29.156 -16.344 1 78.31 113 PRO B C 1
ATOM 5423 O O . PRO B 1 113 ? 6.453 28.5 -16.484 1 78.31 113 PRO B O 1
ATOM 5426 N N . LYS B 1 114 ? 4.352 28.641 -16 1 79.81 114 LYS B N 1
ATOM 5427 C CA . LYS B 1 114 ? 4.188 27.25 -15.547 1 79.81 114 LYS B CA 1
ATOM 5428 C C . LYS B 1 114 ? 4.406 26.266 -16.703 1 79.81 114 LYS B C 1
ATOM 5430 O O . LYS B 1 114 ? 4.957 25.188 -16.5 1 79.81 114 LYS B O 1
ATOM 5435 N N . TRP B 1 115 ? 4.066 26.766 -17.953 1 81.75 115 TRP B N 1
ATOM 5436 C CA . TRP B 1 115 ? 4.203 25.812 -19.062 1 81.75 115 TRP B CA 1
ATOM 5437 C C . TRP B 1 115 ? 5.668 25.578 -19.406 1 81.75 115 TRP B C 1
ATOM 5439 O O . TRP B 1 115 ? 6.059 24.469 -19.766 1 81.75 115 TRP B O 1
ATOM 5449 N N . ARG B 1 116 ? 6.492 26.531 -19.312 1 81.94 116 ARG B N 1
ATOM 5450 C CA . ARG B 1 116 ? 7.922 26.375 -19.562 1 81.94 116 ARG B CA 1
ATOM 5451 C C . ARG B 1 116 ? 8.578 25.531 -18.484 1 81.94 116 ARG B C 1
ATOM 5453 O O . ARG B 1 116 ? 9.484 24.75 -18.766 1 81.94 116 ARG B O 1
ATOM 5460 N N . LYS B 1 117 ? 8.023 25.672 -17.344 1 83.94 117 LYS B N 1
ATOM 5461 C CA . LYS B 1 117 ? 8.555 24.859 -16.25 1 83.94 117 LYS B CA 1
ATOM 5462 C C . LYS B 1 117 ? 8.242 23.391 -16.453 1 83.94 117 LYS B C 1
ATOM 5464 O O . LYS B 1 117 ? 9.094 22.531 -16.234 1 83.94 117 LYS B O 1
ATOM 5469 N N . VAL B 1 118 ? 7.09 23.125 -16.969 1 85.88 118 VAL B N 1
ATOM 5470 C CA . VAL B 1 118 ? 6.668 21.75 -17.188 1 85.88 118 VAL B CA 1
ATOM 5471 C C . VAL B 1 118 ? 7.449 21.156 -18.359 1 85.88 118 VAL B C 1
ATOM 5473 O O . VAL B 1 118 ? 7.855 19.984 -18.312 1 85.88 118 VAL B O 1
ATOM 5476 N N . LEU B 1 119 ? 7.691 21.906 -19.328 1 87.56 119 LEU B N 1
ATOM 5477 C CA . LEU B 1 119 ? 8.445 21.422 -20.484 1 87.56 119 LEU B CA 1
ATOM 5478 C C . LEU B 1 119 ? 9.891 21.109 -20.094 1 87.56 119 LEU B C 1
ATOM 5480 O O . LEU B 1 119 ? 10.438 20.094 -20.5 1 87.56 119 LEU B O 1
ATOM 5484 N N . LYS B 1 120 ? 10.461 21.953 -19.312 1 88.31 120 LYS B N 1
ATOM 5485 C CA . LYS B 1 120 ? 11.828 21.734 -18.859 1 88.31 120 LYS B CA 1
ATOM 5486 C C . LYS B 1 120 ? 11.914 20.531 -17.922 1 88.31 120 LYS B C 1
ATOM 5488 O O . LYS B 1 120 ? 12.875 19.766 -17.953 1 88.31 120 LYS B O 1
ATOM 5493 N N . SER B 1 121 ? 10.906 20.469 -17.172 1 87.12 121 SER B N 1
ATOM 5494 C CA . SER B 1 121 ? 10.883 19.328 -16.25 1 87.12 121 SER B CA 1
ATOM 5495 C C . SER B 1 121 ? 10.719 18.016 -17 1 87.12 121 SER B C 1
ATOM 5497 O O . SER B 1 121 ? 11.312 17 -16.625 1 87.12 121 SER B O 1
ATOM 5499 N N . MET B 1 122 ? 9.977 18.016 -18.062 1 89.38 122 MET B N 1
ATOM 5500 C CA . MET B 1 122 ? 9.812 16.828 -18.891 1 89.38 122 MET B CA 1
ATOM 5501 C C . MET B 1 122 ? 11.109 16.484 -19.609 1 89.38 122 MET B C 1
ATOM 5503 O O . MET B 1 122 ? 11.453 15.312 -19.75 1 89.38 122 MET B O 1
ATOM 5507 N N . GLY B 1 123 ? 11.695 17.484 -20.031 1 88.69 123 GLY B N 1
ATOM 5508 C CA . GLY B 1 123 ? 13 17.266 -20.641 1 88.69 123 GLY B CA 1
ATOM 5509 C C . GLY B 1 123 ? 14.016 16.672 -19.672 1 88.69 123 GLY B C 1
ATOM 5510 O O . GLY B 1 123 ? 14.742 15.742 -20.031 1 88.69 123 GLY B O 1
ATOM 5511 N N . SER B 1 124 ? 14.008 17.203 -18.484 1 89.88 124 SER B N 1
ATOM 5512 C CA . SER B 1 124 ? 14.914 16.672 -17.469 1 89.88 124 SER B CA 1
ATOM 5513 C C . SER B 1 124 ? 14.57 15.227 -17.125 1 89.88 124 SER B C 1
ATOM 5515 O O . SER B 1 124 ? 15.469 14.398 -16.953 1 89.88 124 SER B O 1
ATOM 5517 N N . MET B 1 125 ? 13.359 14.891 -17.062 1 88 125 MET B N 1
ATOM 5518 C CA . MET B 1 125 ? 12.93 13.523 -16.766 1 88 125 MET B CA 1
ATOM 5519 C C . MET B 1 125 ? 13.344 12.562 -17.875 1 88 125 MET B C 1
ATOM 5521 O O . MET B 1 125 ? 13.727 11.43 -17.609 1 88 125 MET B O 1
ATOM 5525 N N . SER B 1 126 ? 13.266 13.062 -19.078 1 91 126 SER B N 1
ATOM 5526 C CA . SER B 1 126 ? 13.664 12.234 -20.219 1 91 126 SER B CA 1
ATOM 5527 C C . SER B 1 126 ? 15.156 11.93 -20.188 1 91 126 SER B C 1
ATOM 5529 O O . SER B 1 126 ? 15.57 10.797 -20.469 1 91 126 SER B O 1
ATOM 5531 N N . ILE B 1 127 ? 15.852 12.844 -19.734 1 90 127 ILE B N 1
ATOM 5532 C CA . ILE B 1 127 ? 17.297 12.648 -19.672 1 90 127 ILE B CA 1
ATOM 5533 C C . ILE B 1 127 ? 17.641 11.688 -18.531 1 90 127 ILE B C 1
ATOM 5535 O O . ILE B 1 127 ? 18.516 10.844 -18.656 1 90 127 ILE B O 1
ATOM 5539 N N . ILE B 1 128 ? 16.922 11.828 -17.516 1 87.56 128 ILE B N 1
ATOM 5540 C CA . ILE B 1 128 ? 17.141 10.922 -16.391 1 87.56 128 ILE B CA 1
ATOM 5541 C C . ILE B 1 128 ? 16.781 9.5 -16.797 1 87.56 128 ILE B C 1
ATOM 5543 O O . ILE B 1 128 ? 17.5 8.547 -16.469 1 87.56 128 ILE B O 1
ATOM 5547 N N . LEU B 1 129 ? 15.695 9.328 -17.469 1 89.81 129 LEU B N 1
ATOM 5548 C CA . LEU B 1 129 ? 15.289 8.016 -17.938 1 89.81 129 LEU B CA 1
ATOM 5549 C C . LEU B 1 129 ? 16.328 7.422 -18.891 1 89.81 129 LEU B C 1
ATOM 5551 O O . LEU B 1 129 ? 16.609 6.223 -18.844 1 89.81 129 LEU B O 1
ATOM 5555 N N . PHE B 1 130 ? 16.844 8.266 -19.703 1 91.38 130 PHE B N 1
ATOM 5556 C CA . PHE B 1 130 ? 17.906 7.836 -20.609 1 91.38 130 PHE B CA 1
ATOM 5557 C C . PHE B 1 130 ? 19.125 7.375 -19.828 1 91.38 130 PHE B C 1
ATOM 5559 O O . PHE B 1 130 ? 19.734 6.355 -20.172 1 91.38 130 PHE B O 1
ATOM 5566 N N . MET B 1 131 ? 19.453 8.125 -18.828 1 88.38 131 MET B N 1
ATOM 5567 C CA . MET B 1 131 ? 20.625 7.766 -18.016 1 88.38 131 MET B CA 1
ATOM 5568 C C . MET B 1 131 ? 20.375 6.461 -17.266 1 88.38 131 MET B C 1
ATOM 5570 O O . MET B 1 131 ? 21.297 5.645 -17.141 1 88.38 131 MET B O 1
ATOM 5574 N N . VAL B 1 132 ? 19.219 6.238 -16.812 1 88.56 132 VAL B N 1
ATOM 5575 C CA . VAL B 1 132 ? 18.875 4.996 -16.125 1 88.56 132 VAL B CA 1
ATOM 5576 C C . VAL B 1 132 ? 19.016 3.82 -17.094 1 88.56 132 VAL B C 1
ATOM 5578 O O . VAL B 1 132 ? 19.547 2.773 -16.734 1 88.56 132 VAL B O 1
ATOM 5581 N N . CYS B 1 133 ? 18.578 4.008 -18.312 1 91.5 133 CYS B N 1
ATOM 5582 C CA . CYS B 1 133 ? 18.703 2.971 -19.328 1 91.5 133 CYS B CA 1
ATOM 5583 C C . CYS B 1 133 ? 20.172 2.674 -19.609 1 91.5 133 CYS B C 1
ATOM 5585 O O . CYS B 1 133 ? 20.547 1.523 -19.859 1 91.5 133 CYS B O 1
ATOM 5587 N N . LEU B 1 134 ? 20.922 3.689 -19.562 1 90.62 134 LEU B N 1
ATOM 5588 C CA . LEU B 1 134 ? 22.344 3.523 -19.797 1 90.62 134 LEU B CA 1
ATOM 5589 C C . LEU B 1 134 ? 23 2.686 -18.703 1 90.62 134 LEU B C 1
ATOM 5591 O O . LEU B 1 134 ? 23.859 1.851 -18.984 1 90.62 134 LEU B O 1
ATOM 5595 N N . VAL B 1 135 ? 22.609 2.891 -17.5 1 89 135 VAL B N 1
ATOM 5596 C CA . VAL B 1 135 ? 23.156 2.125 -16.391 1 89 135 VAL B CA 1
ATOM 5597 C C . VAL B 1 135 ? 22.75 0.66 -16.5 1 89 135 VAL B C 1
ATOM 5599 O O . VAL B 1 135 ? 23.562 -0.242 -16.344 1 89 135 VAL B O 1
ATOM 5602 N N . VAL B 1 136 ? 21.469 0.406 -16.828 1 90.06 136 VAL B N 1
ATOM 5603 C CA . VAL B 1 136 ? 20.984 -0.96 -16.969 1 90.06 136 VAL B CA 1
ATOM 5604 C C . VAL B 1 136 ? 21.719 -1.657 -18.109 1 90.06 136 VAL B C 1
ATOM 5606 O O . VAL B 1 136 ? 22.125 -2.814 -17.984 1 90.06 136 VAL B O 1
ATOM 5609 N N . THR B 1 137 ? 21.891 -0.951 -19.172 1 91.06 137 THR B N 1
ATOM 5610 C CA . THR B 1 137 ? 22.609 -1.507 -20.312 1 91.06 137 THR B CA 1
ATOM 5611 C C . THR B 1 137 ? 24.062 -1.81 -19.938 1 91.06 137 THR B C 1
ATOM 5613 O O . THR B 1 137 ? 24.625 -2.805 -20.391 1 91.06 137 THR B O 1
ATOM 5616 N N . SER B 1 138 ? 24.625 -0.938 -19.172 1 90.12 138 SER B N 1
ATOM 5617 C CA . SER B 1 138 ? 26 -1.156 -18.734 1 90.12 138 SER B CA 1
ATOM 5618 C C . SER B 1 138 ? 26.125 -2.412 -17.891 1 90.12 138 SER B C 1
ATOM 5620 O O . SER B 1 138 ? 27.047 -3.211 -18.078 1 90.12 138 SER B O 1
ATOM 5622 N N . VAL B 1 139 ? 25.203 -2.664 -16.984 1 87.69 139 VAL B N 1
ATOM 5623 C CA . VAL B 1 139 ? 25.219 -3.846 -16.125 1 87.69 139 VAL B CA 1
ATOM 5624 C C . VAL B 1 139 ? 25.031 -5.102 -16.969 1 87.69 139 VAL B C 1
ATOM 5626 O O . VAL B 1 139 ? 25.766 -6.09 -16.797 1 87.69 139 VAL B O 1
ATOM 5629 N N . VAL B 1 140 ? 24.125 -5.07 -17.922 1 88 140 VAL B N 1
ATOM 5630 C CA . VAL B 1 140 ? 23.875 -6.211 -18.797 1 88 140 VAL B CA 1
ATOM 5631 C C . VAL B 1 140 ? 25.109 -6.492 -19.656 1 88 140 VAL B C 1
ATOM 5633 O O . VAL B 1 140 ? 25.469 -7.648 -19.859 1 88 140 VAL B O 1
ATOM 5636 N N . SER B 1 141 ? 25.719 -5.418 -20.125 1 89.88 141 SER B N 1
ATOM 5637 C CA . SER B 1 141 ? 26.922 -5.57 -20.938 1 89.88 141 SER B CA 1
ATOM 5638 C C . SER B 1 141 ? 28.047 -6.23 -20.156 1 89.88 141 SER B C 1
ATOM 5640 O O . SER B 1 141 ? 28.797 -7.035 -20.703 1 89.88 141 SER B O 1
ATOM 5642 N N . VAL B 1 142 ? 28.172 -5.883 -18.938 1 88 142 VAL B N 1
ATOM 5643 C CA . VAL B 1 142 ? 29.219 -6.461 -18.094 1 88 142 VAL B CA 1
ATOM 5644 C C . VAL B 1 142 ? 28.922 -7.941 -17.859 1 88 142 VAL B C 1
ATOM 5646 O O . VAL B 1 142 ? 29.844 -8.766 -17.844 1 88 142 VAL B O 1
ATOM 5649 N N . VAL B 1 143 ? 27.703 -8.344 -17.719 1 85.56 143 VAL B N 1
ATOM 5650 C CA . VAL B 1 143 ? 27.328 -9.734 -17.516 1 85.56 143 VAL B CA 1
ATOM 5651 C C . VAL B 1 143 ? 27.625 -10.547 -18.781 1 85.56 143 VAL B C 1
ATOM 5653 O O . VAL B 1 143 ? 28.172 -11.648 -18.703 1 85.56 143 VAL B O 1
ATOM 5656 N N . VAL B 1 144 ? 27.297 -9.961 -19.891 1 86 144 VAL B N 1
ATOM 5657 C CA . VAL B 1 144 ? 27.562 -10.641 -21.156 1 86 144 VAL B CA 1
ATOM 5658 C C . VAL B 1 144 ? 29.078 -10.789 -21.359 1 86 144 VAL B C 1
ATOM 5660 O O . VAL B 1 144 ? 29.547 -11.844 -21.781 1 86 144 VAL B O 1
ATOM 5663 N N . TYR B 1 145 ? 29.797 -9.773 -21.031 1 87.94 145 TYR B N 1
ATOM 5664 C CA . TYR B 1 145 ? 31.25 -9.836 -21.109 1 87.94 145 TYR B CA 1
ATOM 5665 C C . TYR B 1 145 ? 31.797 -10.938 -20.219 1 87.94 145 TYR B C 1
ATOM 5667 O O . TYR B 1 145 ? 32.719 -11.68 -20.625 1 87.94 145 TYR B O 1
ATOM 5675 N N . LYS B 1 146 ? 31.312 -11.031 -19.078 1 85.94 146 LYS B N 1
ATOM 5676 C CA . LYS B 1 146 ? 31.766 -12.039 -18.125 1 85.94 146 LYS B CA 1
ATOM 5677 C C . LYS B 1 146 ? 31.578 -13.445 -18.688 1 85.94 146 LYS B C 1
ATOM 5679 O O . LYS B 1 146 ? 32.5 -14.273 -18.609 1 85.94 146 LYS B O 1
ATOM 5684 N N . VAL B 1 147 ? 30.422 -13.688 -19.266 1 85.06 147 VAL B N 1
ATOM 5685 C CA . VAL B 1 147 ? 30.078 -15.023 -19.75 1 85.06 147 VAL B CA 1
ATOM 5686 C C . VAL B 1 147 ? 30.875 -15.328 -21.016 1 85.06 147 VAL B C 1
ATOM 5688 O O . VAL B 1 147 ? 31.453 -16.406 -21.156 1 85.06 147 VAL B O 1
ATOM 5691 N N . VAL B 1 148 ? 31 -14.352 -21.875 1 85.5 148 VAL B N 1
ATOM 5692 C CA . VAL B 1 148 ? 31.688 -14.562 -23.141 1 85.5 148 VAL B CA 1
ATOM 5693 C C . VAL B 1 148 ? 33.188 -14.711 -22.906 1 85.5 148 VAL B C 1
ATOM 5695 O O . VAL B 1 148 ? 33.844 -15.547 -23.516 1 85.5 148 VAL B O 1
ATOM 5698 N N . SER B 1 149 ? 33.719 -13.922 -22.031 1 86.81 149 SER B N 1
ATOM 5699 C CA . SER B 1 149 ? 35.156 -13.992 -21.734 1 86.81 149 SER B CA 1
ATOM 5700 C C . SER B 1 149 ? 35.531 -15.312 -21.062 1 86.81 149 SER B C 1
ATOM 5702 O O . SER B 1 149 ? 36.594 -15.852 -21.281 1 86.81 149 SER B O 1
ATOM 5704 N N . ARG B 1 150 ? 34.688 -15.828 -20.25 1 83.75 150 ARG B N 1
ATOM 5705 C CA . ARG B 1 150 ? 34.938 -17.094 -19.562 1 83.75 150 ARG B CA 1
ATOM 5706 C C . ARG B 1 150 ? 35 -18.25 -20.547 1 83.75 150 ARG B C 1
ATOM 5708 O O . ARG B 1 150 ? 35.875 -19.109 -20.453 1 83.75 150 ARG B O 1
ATOM 5715 N N . VAL B 1 151 ? 34.031 -18.234 -21.5 1 83.5 151 VAL B N 1
ATOM 5716 C CA . VAL B 1 151 ? 33.906 -19.375 -22.406 1 83.5 151 VAL B CA 1
ATOM 5717 C C . VAL B 1 151 ? 34.875 -19.219 -23.562 1 83.5 151 VAL B C 1
ATOM 5719 O O . VAL B 1 151 ? 35.531 -20.172 -23.984 1 83.5 151 VAL B O 1
ATOM 5722 N N . ASP B 1 152 ? 35.031 -17.969 -24.078 1 82.5 152 ASP B N 1
ATOM 5723 C CA . ASP B 1 152 ? 35.75 -17.781 -25.328 1 82.5 152 ASP B CA 1
ATOM 5724 C C . ASP B 1 152 ? 37.219 -17.375 -25.047 1 82.5 152 ASP B C 1
ATOM 5726 O O . ASP B 1 152 ? 38.125 -17.875 -25.703 1 82.5 152 ASP B O 1
ATOM 5730 N N . TRP B 1 153 ? 37.406 -16.438 -24.156 1 81.5 153 TRP B N 1
ATOM 5731 C CA . TRP B 1 153 ? 38.719 -15.82 -24.062 1 81.5 153 TRP B CA 1
ATOM 5732 C C . TRP B 1 153 ? 39.531 -16.5 -22.984 1 81.5 153 TRP B C 1
ATOM 5734 O O . TRP B 1 153 ? 40.75 -16.688 -23.156 1 81.5 153 TRP B O 1
ATOM 5744 N N . PHE B 1 154 ? 38.938 -16.875 -21.891 1 75.56 154 PHE B N 1
ATOM 5745 C CA . PHE B 1 154 ? 39.688 -17.391 -20.75 1 75.56 154 PHE B CA 1
ATOM 5746 C C . PHE B 1 154 ? 39.531 -18.906 -20.641 1 75.56 154 PHE B C 1
ATOM 5748 O O . PHE B 1 154 ? 39.719 -19.469 -19.562 1 75.56 154 PHE B O 1
ATOM 5755 N N . LYS B 1 155 ? 39.094 -19.578 -21.688 1 70.5 155 LYS B N 1
ATOM 5756 C CA . LYS B 1 155 ? 38.906 -21.016 -21.656 1 70.5 155 LYS B CA 1
ATOM 5757 C C . LYS B 1 155 ? 40.219 -21.75 -21.312 1 70.5 155 LYS B C 1
ATOM 5759 O O . LYS B 1 155 ? 40.188 -22.75 -20.594 1 70.5 155 LYS B O 1
ATOM 5764 N N . THR B 1 156 ? 41.312 -21.172 -21.719 1 69.19 156 THR B N 1
ATOM 5765 C CA . THR B 1 156 ? 42.562 -21.906 -21.656 1 69.19 156 THR B CA 1
ATOM 5766 C C . THR B 1 156 ? 43.344 -21.547 -20.406 1 69.19 156 THR B C 1
ATOM 5768 O O . THR B 1 156 ? 44.344 -22.188 -20.078 1 69.19 156 THR B O 1
ATOM 5771 N N . ILE B 1 157 ? 43 -20.484 -19.75 1 64.38 157 ILE B N 1
ATOM 5772 C CA . ILE B 1 157 ? 43.75 -20.047 -18.594 1 64.38 157 ILE B CA 1
ATOM 5773 C C . ILE B 1 157 ? 43.312 -20.812 -17.359 1 64.38 157 ILE B C 1
ATOM 5775 O O . ILE B 1 157 ? 42.125 -21.109 -17.203 1 64.38 157 ILE B O 1
ATOM 5779 N N . THR B 1 158 ? 44.25 -21.328 -16.531 1 65.38 158 THR B N 1
ATOM 5780 C CA . THR B 1 158 ? 44 -21.953 -15.234 1 65.38 158 THR B CA 1
ATOM 5781 C C . THR B 1 158 ? 43.188 -21 -14.328 1 65.38 158 THR B C 1
ATOM 5783 O O . THR B 1 158 ? 43.562 -19.828 -14.172 1 65.38 158 THR B O 1
ATOM 5786 N N . ASN B 1 159 ? 41.969 -21.219 -13.984 1 70.75 159 ASN B N 1
ATOM 5787 C CA . ASN B 1 159 ? 41.062 -20.438 -13.148 1 70.75 159 ASN B CA 1
ATOM 5788 C C . ASN B 1 159 ? 40.375 -19.344 -13.953 1 70.75 159 ASN B C 1
ATOM 5790 O O . ASN B 1 159 ? 40.25 -18.203 -13.492 1 70.75 159 ASN B O 1
ATOM 5794 N N . GLY B 1 160 ? 40.219 -19.562 -15.156 1 73.38 160 GLY B N 1
ATOM 5795 C CA . GLY B 1 160 ? 39.562 -18.656 -16.094 1 73.38 160 GLY B CA 1
ATOM 5796 C C . GLY B 1 160 ? 38.281 -18.047 -15.531 1 73.38 160 GLY B C 1
ATOM 5797 O O . GLY B 1 160 ? 37.969 -16.875 -15.773 1 73.38 160 GLY B O 1
ATOM 5798 N N . ALA B 1 161 ? 37.625 -18.875 -14.758 1 74.62 161 ALA B N 1
ATOM 5799 C CA . ALA B 1 161 ? 36.375 -18.375 -14.172 1 74.62 161 ALA B CA 1
ATOM 5800 C C . ALA B 1 161 ? 36.656 -17.234 -13.203 1 74.62 161 ALA B C 1
ATOM 5802 O O . ALA B 1 161 ? 35.875 -16.25 -13.164 1 74.62 161 ALA B O 1
ATOM 5803 N N . PHE B 1 162 ? 37.719 -17.328 -12.555 1 75.25 162 PHE B N 1
ATOM 5804 C CA . PHE B 1 162 ? 38.094 -16.281 -11.602 1 75.25 162 PHE B CA 1
ATOM 5805 C C . PHE B 1 162 ? 38.562 -15.031 -12.328 1 75.25 162 PHE B C 1
ATOM 5807 O O . PHE B 1 162 ? 38.219 -13.914 -11.938 1 75.25 162 PHE B O 1
ATOM 5814 N N . ALA B 1 163 ? 39.344 -15.219 -13.352 1 78.56 163 ALA B N 1
ATOM 5815 C CA . ALA B 1 163 ? 39.812 -14.078 -14.125 1 78.56 163 ALA B CA 1
ATOM 5816 C C . ALA B 1 163 ? 38.656 -13.328 -14.789 1 78.56 163 ALA B C 1
ATOM 5818 O O . ALA B 1 163 ? 38.656 -12.094 -14.82 1 78.56 163 ALA B O 1
ATOM 5819 N N . SER B 1 164 ? 37.781 -14.062 -15.25 1 83 164 SER B N 1
ATOM 5820 C CA . SER B 1 164 ? 36.625 -13.438 -15.883 1 83 164 SER B CA 1
ATOM 5821 C C . SER B 1 164 ? 35.781 -12.672 -14.867 1 83 164 SER B C 1
ATOM 5823 O O . SER B 1 164 ? 35.281 -11.578 -15.148 1 83 164 SER B O 1
ATOM 5825 N N . SER B 1 165 ? 35.688 -13.258 -13.719 1 78.44 165 SER B N 1
ATOM 5826 C CA . SER B 1 165 ? 34.906 -12.609 -12.664 1 78.44 165 SER B CA 1
ATOM 5827 C C . SER B 1 165 ? 35.594 -11.352 -12.164 1 78.44 165 SER B C 1
ATOM 5829 O O . SER B 1 165 ? 34.938 -10.336 -11.898 1 78.44 165 SER B O 1
ATOM 5831 N N . MET B 1 166 ? 36.844 -11.414 -12.086 1 78.12 166 MET B N 1
ATOM 5832 C CA . MET B 1 166 ? 37.594 -10.266 -11.586 1 78.12 166 MET B CA 1
ATOM 5833 C C . MET B 1 166 ? 37.594 -9.125 -12.602 1 78.12 166 MET B C 1
ATOM 5835 O O . MET B 1 166 ? 37.406 -7.969 -12.242 1 78.12 166 MET B O 1
ATOM 5839 N N . THR B 1 167 ? 37.781 -9.469 -13.805 1 83.5 167 THR B N 1
ATOM 5840 C CA . THR B 1 167 ? 37.781 -8.438 -14.836 1 83.5 167 THR B CA 1
ATOM 5841 C C . THR B 1 167 ? 36.406 -7.801 -14.984 1 83.5 167 THR B C 1
ATOM 5843 O O . THR B 1 167 ? 36.312 -6.594 -15.195 1 83.5 167 THR B O 1
ATOM 5846 N N . SER B 1 168 ? 35.469 -8.664 -14.906 1 84.62 168 SER B N 1
ATOM 5847 C CA . SER B 1 168 ? 34.094 -8.141 -15 1 84.62 168 SER B CA 1
ATOM 5848 C C . SER B 1 168 ? 33.781 -7.219 -13.828 1 84.62 168 SER B C 1
ATOM 5850 O O . SER B 1 168 ? 33.125 -6.188 -13.992 1 84.62 168 SER B O 1
ATOM 5852 N N . SER B 1 169 ? 34.281 -7.566 -12.711 1 79.31 169 SER B N 1
ATOM 5853 C CA . SER B 1 169 ? 34.031 -6.75 -11.523 1 79.31 169 SER B CA 1
ATOM 5854 C C . SER B 1 169 ? 34.75 -5.398 -11.633 1 79.31 169 SER B C 1
ATOM 5856 O O . SER B 1 169 ? 34.188 -4.371 -11.25 1 79.31 169 SER B O 1
ATOM 5858 N N . VAL B 1 170 ? 35.875 -5.398 -12.141 1 79.31 170 VAL B N 1
ATOM 5859 C CA . VAL B 1 170 ? 36.625 -4.168 -12.328 1 79.31 170 VAL B CA 1
ATOM 5860 C C . VAL B 1 170 ? 35.938 -3.291 -13.367 1 79.31 170 VAL B C 1
ATOM 5862 O O . VAL B 1 170 ? 35.812 -2.08 -13.18 1 79.31 170 VAL B O 1
ATOM 5865 N N . LEU B 1 171 ? 35.5 -3.936 -14.367 1 85.19 171 LEU B N 1
ATOM 5866 C CA . LEU B 1 171 ? 34.781 -3.193 -15.406 1 85.19 171 LEU B CA 1
ATOM 5867 C C . LEU B 1 171 ? 33.5 -2.58 -14.852 1 85.19 171 LEU B C 1
ATOM 5869 O O . LEU B 1 171 ? 33.156 -1.441 -15.18 1 85.19 171 LEU B O 1
ATOM 5873 N N . ASN B 1 172 ? 32.844 -3.352 -14.078 1 83.44 172 ASN B N 1
ATOM 5874 C CA . ASN B 1 172 ? 31.625 -2.846 -13.461 1 83.44 172 ASN B CA 1
ATOM 5875 C C . ASN B 1 172 ? 31.906 -1.666 -12.539 1 83.44 172 ASN B C 1
ATOM 5877 O O . ASN B 1 172 ? 31.188 -0.669 -12.555 1 83.44 172 ASN B O 1
ATOM 5881 N N . SER B 1 173 ? 33 -1.726 -11.836 1 77.69 173 SER B N 1
ATOM 5882 C CA . SER B 1 173 ? 33.375 -0.659 -10.914 1 77.69 173 SER B CA 1
ATOM 5883 C C . SER B 1 173 ? 33.75 0.62 -11.656 1 77.69 173 SER B C 1
ATOM 5885 O O . SER B 1 173 ? 33.375 1.717 -11.242 1 77.69 173 SER B O 1
ATOM 5887 N N . ILE B 1 174 ? 34.375 0.488 -12.664 1 81.62 174 ILE B N 1
ATOM 5888 C CA . ILE B 1 174 ? 34.75 1.631 -13.492 1 81.62 174 ILE B CA 1
ATOM 5889 C C . ILE B 1 174 ? 33.5 2.271 -14.094 1 81.62 174 ILE B C 1
ATOM 5891 O O . ILE B 1 174 ? 33.375 3.498 -14.109 1 81.62 174 ILE B O 1
ATOM 5895 N N . SER B 1 175 ? 32.656 1.366 -14.57 1 86.25 175 SER B N 1
ATOM 5896 C CA . SER B 1 175 ? 31.438 1.871 -15.156 1 86.25 175 SER B CA 1
ATOM 5897 C C . SER B 1 175 ? 30.609 2.639 -14.133 1 86.25 175 SER B C 1
ATOM 5899 O O . SER B 1 175 ? 30.062 3.705 -14.43 1 86.25 175 SER B O 1
ATOM 5901 N N . ILE B 1 176 ? 30.547 2.199 -12.922 1 80.94 176 ILE B N 1
ATOM 5902 C CA . ILE B 1 176 ? 29.781 2.824 -11.844 1 80.94 176 ILE B CA 1
ATOM 5903 C C . ILE B 1 176 ? 30.391 4.191 -11.516 1 80.94 176 ILE B C 1
ATOM 5905 O O . ILE B 1 176 ? 29.656 5.176 -11.375 1 80.94 176 ILE B O 1
ATOM 5909 N N . LEU B 1 177 ? 31.703 4.254 -11.453 1 78.38 177 LEU B N 1
ATOM 5910 C CA . LEU B 1 177 ? 32.375 5.496 -11.102 1 78.38 177 LEU B CA 1
ATOM 5911 C C . LEU B 1 177 ? 32.219 6.531 -12.211 1 78.38 177 LEU B C 1
ATOM 5913 O O . LEU B 1 177 ? 31.938 7.699 -11.938 1 78.38 177 LEU B O 1
ATOM 5917 N N . LEU B 1 178 ? 32.344 6.059 -13.422 1 85.75 178 LEU B N 1
ATOM 5918 C CA . LEU B 1 178 ? 32.25 6.969 -14.562 1 85.75 178 LEU B CA 1
ATOM 5919 C C . LEU B 1 178 ? 30.844 7.492 -14.719 1 85.75 178 LEU B C 1
ATOM 5921 O O . LEU B 1 178 ? 30.641 8.695 -14.883 1 85.75 178 LEU B O 1
ATOM 5925 N N . LEU B 1 179 ? 29.969 6.582 -14.68 1 87.25 179 LEU B N 1
ATOM 5926 C CA . LEU B 1 179 ? 28.578 6.988 -14.844 1 87.25 179 LEU B CA 1
ATOM 5927 C C . LEU B 1 179 ? 28.094 7.801 -13.641 1 87.25 179 LEU B C 1
ATOM 5929 O O . LEU B 1 179 ? 27.25 8.688 -13.781 1 87.25 179 LEU B O 1
ATOM 5933 N N . GLY B 1 180 ? 28.641 7.484 -12.523 1 84.94 180 GLY B N 1
ATOM 5934 C CA . GLY B 1 180 ? 28.312 8.25 -11.336 1 84.94 180 GLY B CA 1
ATOM 5935 C C . GLY B 1 180 ? 28.719 9.703 -11.422 1 84.94 180 GLY B C 1
ATOM 5936 O O . GLY B 1 180 ? 27.953 10.602 -11.094 1 84.94 180 GLY B O 1
ATOM 5937 N N . ARG B 1 181 ? 29.906 9.977 -11.891 1 85.69 181 ARG B N 1
ATOM 5938 C CA . ARG B 1 181 ? 30.406 11.336 -12.039 1 85.69 181 ARG B CA 1
ATOM 5939 C C . ARG B 1 181 ? 29.656 12.086 -13.133 1 85.69 181 ARG B C 1
ATOM 5941 O O . ARG B 1 181 ? 29.312 13.258 -12.961 1 85.69 181 ARG B O 1
ATOM 5948 N N . LEU B 1 182 ? 29.453 11.398 -14.156 1 88.88 182 LEU B N 1
ATOM 5949 C CA . LEU B 1 182 ? 28.719 12.008 -15.266 1 88.88 182 LEU B CA 1
ATOM 5950 C C . LEU B 1 182 ? 27.312 12.398 -14.836 1 88.88 182 LEU B C 1
ATOM 5952 O O . LEU B 1 182 ? 26.859 13.508 -15.133 1 88.88 182 LEU B O 1
ATOM 5956 N N . TYR B 1 183 ? 26.734 11.586 -14.172 1 88.62 183 TYR B N 1
ATOM 5957 C CA . TYR B 1 183 ? 25.359 11.836 -13.789 1 88.62 183 TYR B CA 1
ATOM 5958 C C . TYR B 1 183 ? 25.266 12.945 -12.75 1 88.62 183 TYR B C 1
ATOM 5960 O O . TYR B 1 183 ? 24.344 13.758 -12.766 1 88.62 183 TYR B O 1
ATOM 5968 N N . LYS B 1 184 ? 26.203 12.922 -11.875 1 87.81 184 LYS B N 1
ATOM 5969 C CA . LYS B 1 184 ? 26.203 13.992 -10.867 1 87.81 184 LYS B CA 1
ATOM 5970 C C . LYS B 1 184 ? 26.281 15.359 -11.531 1 87.81 184 LYS B C 1
ATOM 5972 O O . LYS B 1 184 ? 25.531 16.266 -11.18 1 87.81 184 LYS B O 1
ATOM 5977 N N . THR B 1 185 ? 27.141 15.469 -12.469 1 90.69 185 THR B N 1
ATOM 5978 C CA . THR B 1 185 ? 27.312 16.734 -13.172 1 90.69 185 THR B CA 1
ATOM 5979 C C . THR B 1 185 ? 26.062 17.078 -13.969 1 90.69 185 THR B C 1
ATOM 5981 O O . THR B 1 185 ? 25.625 18.234 -13.977 1 90.69 185 THR B O 1
ATOM 5984 N N . LEU B 1 186 ? 25.531 16.109 -14.562 1 90.75 186 LEU B N 1
ATOM 5985 C CA . LEU B 1 186 ? 24.328 16.328 -15.359 1 90.75 186 LEU B CA 1
ATOM 5986 C C . LEU B 1 186 ? 23.156 16.719 -14.477 1 90.75 186 LEU B C 1
ATOM 5988 O O . LEU B 1 186 ? 22.328 17.547 -14.859 1 90.75 186 LEU B O 1
ATOM 5992 N N . ALA B 1 187 ? 23.047 16.094 -13.328 1 90.69 187 ALA B N 1
ATOM 5993 C CA . ALA B 1 187 ? 21.953 16.391 -12.406 1 90.69 187 ALA B CA 1
ATOM 5994 C C . ALA B 1 187 ? 21.984 17.844 -11.961 1 90.69 187 ALA B C 1
ATOM 5996 O O . ALA B 1 187 ? 20.953 18.516 -11.898 1 90.69 187 ALA B O 1
ATOM 5997 N N . TYR B 1 188 ? 23.172 18.328 -11.734 1 90.56 188 TYR B N 1
ATOM 5998 C CA . TYR B 1 188 ? 23.328 19.719 -11.328 1 90.56 188 TYR B CA 1
ATOM 5999 C C . TYR B 1 188 ? 22.984 20.656 -12.477 1 90.56 188 TYR B C 1
ATOM 6001 O O . TYR B 1 188 ? 22.266 21.641 -12.281 1 90.56 188 TYR B O 1
ATOM 6009 N N . LYS B 1 189 ? 23.406 20.328 -13.617 1 91.06 189 LYS B N 1
ATOM 6010 C CA . LYS B 1 189 ? 23.156 21.188 -14.773 1 91.06 189 LYS B CA 1
ATOM 6011 C C . LYS B 1 189 ? 21.672 21.203 -15.141 1 91.06 189 LYS B C 1
ATOM 6013 O O . LYS B 1 189 ? 21.125 22.25 -15.477 1 91.06 189 LYS B O 1
ATOM 6018 N N . LEU B 1 190 ? 21.078 20.094 -15.086 1 90.56 190 LEU B N 1
ATOM 6019 C CA . LEU B 1 190 ? 19.672 20 -15.422 1 90.56 190 LEU B CA 1
ATOM 6020 C C . LEU B 1 190 ? 18.828 20.766 -14.406 1 90.56 190 LEU B C 1
ATOM 6022 O O . LEU B 1 190 ? 17.859 21.438 -14.781 1 90.56 190 LEU B O 1
ATOM 6026 N N . THR B 1 191 ? 19.172 20.672 -13.156 1 89.88 191 THR B N 1
ATOM 6027 C CA . THR B 1 191 ? 18.391 21.344 -12.117 1 89.88 191 THR B CA 1
ATOM 6028 C C . THR B 1 191 ? 18.547 22.859 -12.219 1 89.88 191 THR B C 1
ATOM 6030 O O . THR B 1 191 ? 17.609 23.609 -11.961 1 89.88 191 THR B O 1
ATOM 6033 N N . GLU B 1 192 ? 19.719 23.234 -12.594 1 87.25 192 GLU B N 1
ATOM 6034 C CA . GLU B 1 192 ? 19.922 24.656 -12.812 1 87.25 192 GLU B CA 1
ATOM 6035 C C . GLU B 1 192 ? 19.156 25.156 -14.039 1 87.25 192 GLU B C 1
ATOM 6037 O O . GLU B 1 192 ? 18.641 26.266 -14.039 1 87.25 192 GLU B O 1
ATOM 6042 N N . TRP B 1 193 ? 19.109 24.297 -14.945 1 86.31 193 TRP B N 1
ATOM 6043 C CA . TRP B 1 193 ? 18.391 24.625 -16.172 1 86.31 193 TRP B CA 1
ATOM 6044 C C . TRP B 1 193 ? 16.891 24.766 -15.922 1 86.31 193 TRP B C 1
ATOM 6046 O O . TRP B 1 193 ? 16.219 25.562 -16.578 1 86.31 193 TRP B O 1
ATOM 6056 N N . GLU B 1 194 ? 16.297 24.078 -14.984 1 86.56 194 GLU B N 1
ATOM 6057 C CA . GLU B 1 194 ? 14.875 24.109 -14.664 1 86.56 194 GLU B CA 1
ATOM 6058 C C . GLU B 1 194 ? 14.492 25.422 -13.969 1 86.56 194 GLU B C 1
ATOM 6060 O O . GLU B 1 194 ? 13.32 25.812 -13.984 1 86.56 194 GLU B O 1
ATOM 6065 N N . ASN B 1 195 ? 15.32 26.109 -13.352 1 80.88 195 ASN B N 1
ATOM 6066 C CA . ASN B 1 195 ? 15.133 27.438 -12.781 1 80.88 195 ASN B CA 1
ATOM 6067 C C . ASN B 1 195 ? 14.055 27.453 -11.703 1 80.88 195 ASN B C 1
ATOM 6069 O O . ASN B 1 195 ? 13.055 28.156 -11.82 1 80.88 195 ASN B O 1
ATOM 6073 N N . HIS B 1 196 ? 14.391 26.812 -10.633 1 83.25 196 HIS B N 1
ATOM 6074 C CA . HIS B 1 196 ? 13.453 26.766 -9.516 1 83.25 196 HIS B CA 1
ATOM 6075 C C . HIS B 1 196 ? 13.484 28.078 -8.727 1 83.25 196 HIS B C 1
ATOM 6077 O O . HIS B 1 196 ? 14.555 28.672 -8.562 1 83.25 196 HIS B O 1
ATOM 6083 N N . GLN B 1 197 ? 12.359 28.469 -8.258 1 77.88 197 GLN B N 1
ATOM 6084 C CA . GLN B 1 197 ? 12.195 29.766 -7.617 1 77.88 197 GLN B CA 1
ATOM 6085 C C . GLN B 1 197 ? 12.758 29.75 -6.195 1 77.88 197 GLN B C 1
ATOM 6087 O O . GLN B 1 197 ? 13.438 30.688 -5.781 1 77.88 197 GLN B O 1
ATOM 6092 N N . THR B 1 198 ? 12.445 28.703 -5.488 1 78.31 198 THR B N 1
ATOM 6093 C CA . THR B 1 198 ? 12.867 28.641 -4.094 1 78.31 198 THR B CA 1
ATOM 6094 C C . THR B 1 198 ? 14 27.641 -3.914 1 78.31 198 THR B C 1
ATOM 6096 O O . THR B 1 198 ? 14.172 26.734 -4.738 1 78.31 198 THR B O 1
ATOM 6099 N N . LYS B 1 199 ? 14.797 27.844 -2.941 1 82.31 199 LYS B N 1
ATOM 6100 C CA . LYS B 1 199 ? 15.906 26.953 -2.631 1 82.31 199 LYS B CA 1
ATOM 6101 C C . LYS B 1 199 ? 15.406 25.562 -2.258 1 82.31 199 LYS B C 1
ATOM 6103 O O . LYS B 1 199 ? 16.016 24.562 -2.621 1 82.31 199 LYS B O 1
ATOM 6108 N N . THR B 1 200 ? 14.312 25.5 -1.609 1 82.81 200 THR B N 1
ATOM 6109 C CA . THR B 1 200 ? 13.773 24.219 -1.188 1 82.81 200 THR B CA 1
ATOM 6110 C C . THR B 1 200 ? 13.32 23.406 -2.395 1 82.81 200 THR B C 1
ATOM 6112 O O . THR B 1 200 ? 13.57 22.188 -2.463 1 82.81 200 THR B O 1
ATOM 6115 N N . LYS B 1 201 ? 12.727 24.109 -3.355 1 83.69 201 LYS B N 1
ATOM 6116 C CA . LYS B 1 201 ? 12.289 23.406 -4.559 1 83.69 201 LYS B CA 1
ATOM 6117 C C . LYS B 1 201 ? 13.477 22.953 -5.395 1 83.69 201 LYS B C 1
ATOM 6119 O O . LYS B 1 201 ? 13.445 21.875 -6.008 1 83.69 201 LYS B O 1
ATOM 6124 N N . TYR B 1 202 ? 14.461 23.781 -5.402 1 86.12 202 TYR B N 1
ATOM 6125 C CA . TYR B 1 202 ? 15.695 23.438 -6.098 1 86.12 202 TYR B CA 1
ATOM 6126 C C . TYR B 1 202 ? 16.344 22.203 -5.473 1 86.12 202 TYR B C 1
ATOM 6128 O O . TYR B 1 202 ? 16.703 21.266 -6.176 1 86.12 202 TYR B O 1
ATOM 6136 N N . GLU B 1 203 ? 16.484 22.172 -4.215 1 87.44 203 GLU B N 1
ATOM 6137 C CA . GLU B 1 203 ? 17.109 21.062 -3.508 1 87.44 203 GLU B CA 1
ATOM 6138 C C . GLU B 1 203 ? 16.297 19.781 -3.668 1 87.44 203 GLU B C 1
ATOM 6140 O O . GLU B 1 203 ? 16.859 18.703 -3.814 1 87.44 203 GLU B O 1
ATOM 6145 N N . ASP B 1 204 ? 15.023 19.938 -3.639 1 88.12 204 ASP B N 1
ATOM 6146 C CA . ASP B 1 204 ? 14.156 18.766 -3.775 1 88.12 204 ASP B CA 1
ATOM 6147 C C . ASP B 1 204 ? 14.305 18.125 -5.156 1 88.12 204 ASP B C 1
ATOM 6149 O O . ASP B 1 204 ? 14.391 16.906 -5.27 1 88.12 204 ASP B O 1
ATOM 6153 N N . ALA B 1 205 ? 14.305 19.016 -6.145 1 88.44 205 ALA B N 1
ATOM 6154 C CA . ALA B 1 205 ? 14.453 18.516 -7.504 1 88.44 205 ALA B CA 1
ATOM 6155 C C . ALA B 1 205 ? 15.828 17.875 -7.699 1 88.44 205 ALA B C 1
ATOM 6157 O O . ALA B 1 205 ? 15.953 16.844 -8.375 1 88.44 205 ALA B O 1
ATOM 6158 N N . LEU B 1 206 ? 16.781 18.453 -7.133 1 90.31 206 LEU B N 1
ATOM 6159 C CA . LEU B 1 206 ? 18.141 17.922 -7.23 1 90.31 206 LEU B CA 1
ATOM 6160 C C . LEU B 1 206 ? 18.234 16.578 -6.516 1 90.31 206 LEU B C 1
ATOM 6162 O O . LEU B 1 206 ? 18.844 15.641 -7.039 1 90.31 206 LEU B O 1
ATOM 6166 N N . ILE B 1 207 ? 17.672 16.453 -5.355 1 92.06 207 ILE B N 1
ATOM 6167 C CA . ILE B 1 207 ? 17.703 15.227 -4.562 1 92.06 207 ILE B CA 1
ATOM 6168 C C . ILE B 1 207 ? 17.016 14.094 -5.328 1 92.06 207 ILE B C 1
ATOM 6170 O O . ILE B 1 207 ? 17.531 12.977 -5.387 1 92.06 207 ILE B O 1
ATOM 6174 N N . LEU B 1 208 ? 15.938 14.398 -5.922 1 89.19 208 LEU B N 1
ATOM 6175 C CA . LEU B 1 208 ? 15.18 13.383 -6.648 1 89.19 208 LEU B CA 1
ATOM 6176 C C . LEU B 1 208 ? 15.977 12.867 -7.844 1 89.19 208 LEU B C 1
ATOM 6178 O O . LEU B 1 208 ? 16.016 11.656 -8.086 1 89.19 208 LEU B O 1
ATOM 6182 N N . LYS B 1 209 ? 16.641 13.781 -8.508 1 90.56 209 LYS B N 1
ATOM 6183 C CA . LYS B 1 209 ? 17.406 13.383 -9.688 1 90.56 209 LYS B CA 1
ATOM 6184 C C . LYS B 1 209 ? 18.656 12.594 -9.281 1 90.56 209 LYS B C 1
ATOM 6186 O O . LYS B 1 209 ? 18.953 11.562 -9.875 1 90.56 209 LYS B O 1
ATOM 6191 N N . LEU B 1 210 ? 19.266 13.047 -8.305 1 89.88 210 LEU B N 1
ATOM 6192 C CA . LEU B 1 210 ? 20.469 12.367 -7.852 1 89.88 210 LEU B CA 1
ATOM 6193 C C . LEU B 1 210 ? 20.141 10.984 -7.297 1 89.88 210 LEU B C 1
ATOM 6195 O O . LEU B 1 210 ? 20.844 10.008 -7.578 1 89.88 210 LEU B O 1
ATOM 6199 N N . PHE B 1 211 ? 19.109 10.867 -6.633 1 91.38 211 PHE B N 1
ATOM 6200 C CA . PHE B 1 211 ? 18.734 9.586 -6.043 1 91.38 211 PHE B CA 1
ATOM 6201 C C . PHE B 1 211 ? 18.281 8.609 -7.117 1 91.38 211 PHE B C 1
ATOM 6203 O O . PHE B 1 211 ? 18.578 7.414 -7.039 1 91.38 211 PHE B O 1
ATOM 6210 N N . GLY B 1 212 ? 17.484 9.148 -8.008 1 88.5 212 GLY B N 1
ATOM 6211 C CA . GLY B 1 212 ? 17.031 8.281 -9.086 1 88.5 212 GLY B CA 1
ATOM 6212 C C . GLY B 1 212 ? 18.156 7.551 -9.781 1 88.5 212 GLY B C 1
ATOM 6213 O O . GLY B 1 212 ? 18.078 6.34 -10.008 1 88.5 212 GLY B O 1
ATOM 6214 N N . PHE B 1 213 ? 19.156 8.219 -9.977 1 86.38 213 PHE B N 1
ATOM 6215 C CA . PHE B 1 213 ? 20.328 7.625 -10.641 1 86.38 213 PHE B CA 1
ATOM 6216 C C . PHE B 1 213 ? 21.094 6.715 -9.688 1 86.38 213 PHE B C 1
ATOM 6218 O O . PHE B 1 213 ? 21.484 5.613 -10.062 1 86.38 213 PHE B O 1
ATOM 6225 N N . GLN B 1 214 ? 21.328 7.156 -8.555 1 88.12 214 GLN B N 1
ATOM 6226 C CA . GLN B 1 214 ? 22.094 6.371 -7.59 1 88.12 214 GLN B CA 1
ATOM 6227 C C . GLN B 1 214 ? 21.359 5.086 -7.219 1 88.12 214 GLN B C 1
ATOM 6229 O O . GLN B 1 214 ? 21.984 4.07 -6.922 1 88.12 214 GLN B O 1
ATOM 6234 N N . PHE B 1 215 ? 20.094 5.125 -7.281 1 91.81 215 PHE B N 1
ATOM 6235 C CA . PHE B 1 215 ? 19.266 3.953 -6.996 1 91.81 215 PHE B CA 1
ATOM 6236 C C . PHE B 1 215 ? 19.578 2.826 -7.977 1 91.81 215 PHE B C 1
ATOM 6238 O O . PHE B 1 215 ? 19.859 1.7 -7.566 1 91.81 215 PHE B O 1
ATOM 6245 N N . VAL B 1 216 ? 19.578 3.154 -9.195 1 90.38 216 VAL B N 1
ATOM 6246 C CA . VAL B 1 216 ? 19.781 2.143 -10.227 1 90.38 216 VAL B CA 1
ATOM 6247 C C . VAL B 1 216 ? 21.25 1.704 -10.242 1 90.38 216 VAL B C 1
ATOM 6249 O O . VAL B 1 216 ? 21.531 0.514 -10.367 1 90.38 216 VAL B O 1
ATOM 6252 N N . ASN B 1 217 ? 22.062 2.65 -10.039 1 84.75 217 ASN B N 1
ATOM 6253 C CA . ASN B 1 217 ? 23.484 2.367 -10.07 1 84.75 217 ASN B CA 1
ATOM 6254 C C . ASN B 1 217 ? 23.906 1.468 -8.906 1 84.75 217 ASN B C 1
ATOM 6256 O O . ASN B 1 217 ? 24.781 0.613 -9.062 1 84.75 217 ASN B O 1
ATOM 6260 N N . SER B 1 218 ? 23.312 1.653 -7.809 1 87 218 SER B N 1
ATOM 6261 C CA . SER B 1 218 ? 23.734 0.92 -6.617 1 87 218 SER B CA 1
ATOM 6262 C C . SER B 1 218 ? 23.031 -0.427 -6.523 1 87 218 SER B C 1
ATOM 6264 O O . SER B 1 218 ? 23.609 -1.409 -6.059 1 87 218 SER B O 1
ATOM 6266 N N . TYR B 1 219 ? 21.797 -0.549 -6.988 1 92.06 219 TYR B N 1
ATOM 6267 C CA . TYR B 1 219 ? 21.016 -1.746 -6.691 1 92.06 219 TYR B CA 1
ATOM 6268 C C . TYR B 1 219 ? 20.828 -2.6 -7.941 1 92.06 219 TYR B C 1
ATOM 6270 O O . TYR B 1 219 ? 20.328 -3.729 -7.859 1 92.06 219 TYR B O 1
ATOM 6278 N N . ALA B 1 220 ? 21.188 -2.174 -9.102 1 89.31 220 ALA B N 1
ATOM 6279 C CA . ALA B 1 220 ? 20.953 -2.891 -10.352 1 89.31 220 ALA B CA 1
ATOM 6280 C C . ALA B 1 220 ? 21.625 -4.258 -10.344 1 89.31 220 ALA B C 1
ATOM 6282 O O . ALA B 1 220 ? 21.031 -5.258 -10.758 1 89.31 220 ALA B O 1
ATOM 6283 N N . SER B 1 221 ? 22.828 -4.305 -9.898 1 86.88 221 SER B N 1
ATOM 6284 C CA . SER B 1 221 ? 23.547 -5.57 -9.867 1 86.88 221 SER B CA 1
ATOM 6285 C C . SER B 1 221 ? 22.891 -6.566 -8.93 1 86.88 221 SER B C 1
ATOM 6287 O O . SER B 1 221 ? 22.844 -7.762 -9.211 1 86.88 221 SER B O 1
ATOM 6289 N N . LEU B 1 222 ? 22.391 -6.074 -7.832 1 90.88 222 LEU B N 1
ATOM 6290 C CA . LEU B 1 222 ? 21.719 -6.941 -6.867 1 90.88 222 LEU B CA 1
ATOM 6291 C C . LEU B 1 222 ? 20.391 -7.457 -7.43 1 90.88 222 LEU B C 1
ATOM 6293 O O . LEU B 1 222 ? 20.047 -8.625 -7.234 1 90.88 222 LEU B O 1
ATOM 6297 N N . PHE B 1 223 ? 19.688 -6.645 -8.172 1 92.69 223 PHE B N 1
ATOM 6298 C CA . PHE B 1 223 ? 18.453 -7.062 -8.805 1 92.69 223 PHE B CA 1
ATOM 6299 C C . PHE B 1 223 ? 18.703 -8.117 -9.875 1 92.69 223 PHE B C 1
ATOM 6301 O O . PHE B 1 223 ? 17.906 -9.031 -10.062 1 92.69 223 PHE B O 1
ATOM 6308 N N . TYR B 1 224 ? 19.812 -8.039 -10.523 1 89.31 224 TYR B N 1
ATOM 6309 C CA . TYR B 1 224 ? 20.172 -9.023 -11.531 1 89.31 224 TYR B CA 1
ATOM 6310 C C . TYR B 1 224 ? 20.391 -10.391 -10.906 1 89.31 224 TYR B C 1
ATOM 6312 O O . TYR B 1 224 ? 19.859 -11.398 -11.383 1 89.31 224 TYR B O 1
ATOM 6320 N N . ILE B 1 225 ? 21.109 -10.352 -9.852 1 87.31 225 ILE B N 1
ATOM 6321 C CA . ILE B 1 225 ? 21.422 -11.617 -9.188 1 87.31 225 ILE B CA 1
ATOM 6322 C C . ILE B 1 225 ? 20.141 -12.203 -8.578 1 87.31 225 ILE B C 1
ATOM 6324 O O . ILE B 1 225 ? 19.922 -13.414 -8.648 1 87.31 225 ILE B O 1
ATOM 6328 N N . ALA B 1 226 ? 19.344 -11.367 -8.078 1 90.69 226 ALA B N 1
ATOM 6329 C CA . ALA B 1 226 ? 18.172 -11.82 -7.332 1 90.69 226 ALA B CA 1
ATOM 6330 C C . ALA B 1 226 ? 17.109 -12.367 -8.281 1 90.69 226 ALA B C 1
ATOM 6332 O O . ALA B 1 226 ? 16.469 -13.383 -7.984 1 90.69 226 ALA B O 1
ATOM 6333 N N . PHE B 1 227 ? 16.969 -11.82 -9.531 1 89.5 227 PHE B N 1
ATOM 6334 C CA . PHE B 1 227 ? 15.766 -12.172 -10.281 1 89.5 227 PHE B CA 1
ATOM 6335 C C . PHE B 1 227 ? 16.125 -12.664 -11.68 1 89.5 227 PHE B C 1
ATOM 6337 O O . PHE B 1 227 ? 15.336 -13.359 -12.32 1 89.5 227 PHE B O 1
ATOM 6344 N N . PHE B 1 228 ? 17.25 -12.367 -12.188 1 86.38 228 PHE B N 1
ATOM 6345 C CA . PHE B 1 228 ? 17.484 -12.656 -13.602 1 86.38 228 PHE B CA 1
ATOM 6346 C C . PHE B 1 228 ? 18.578 -13.711 -13.758 1 86.38 228 PHE B C 1
ATOM 6348 O O . PHE B 1 228 ? 18.578 -14.477 -14.719 1 86.38 228 PHE B O 1
ATOM 6355 N N . ARG B 1 229 ? 19.422 -13.773 -12.859 1 85.25 229 ARG B N 1
ATOM 6356 C CA . ARG B 1 229 ? 20.578 -14.648 -13.016 1 85.25 229 ARG B CA 1
ATOM 6357 C C . ARG B 1 229 ? 20.141 -16.109 -13.062 1 85.25 229 ARG B C 1
ATOM 6359 O O . ARG B 1 229 ? 20.734 -16.922 -13.789 1 85.25 229 ARG B O 1
ATOM 6366 N N . GLN B 1 230 ? 19.109 -16.438 -12.312 1 80.31 230 GLN B N 1
ATOM 6367 C CA . GLN B 1 230 ? 18.641 -17.828 -12.289 1 80.31 230 GLN B CA 1
ATOM 6368 C C . GLN B 1 230 ? 18.078 -18.234 -13.648 1 80.31 230 GLN B C 1
ATOM 6370 O O . GLN B 1 230 ? 18.141 -19.406 -14.031 1 80.31 230 GLN B O 1
ATOM 6375 N N . ARG B 1 231 ? 17.594 -17.297 -14.391 1 78 231 ARG B N 1
ATOM 6376 C CA . ARG B 1 231 ? 16.953 -17.594 -15.664 1 78 231 ARG B CA 1
ATOM 6377 C C . ARG B 1 231 ? 17.984 -17.75 -16.781 1 78 231 ARG B C 1
ATOM 6379 O O . ARG B 1 231 ? 17.656 -18.25 -17.859 1 78 231 ARG B O 1
ATOM 6386 N N . THR B 1 232 ? 19.172 -17.531 -16.531 1 77.06 232 THR B N 1
ATOM 6387 C CA . THR B 1 232 ? 20.219 -17.625 -17.531 1 77.06 232 THR B CA 1
ATOM 6388 C C . THR B 1 232 ? 20.844 -19.031 -17.531 1 77.06 232 THR B C 1
ATOM 6390 O O . THR B 1 232 ? 21.844 -19.266 -18.203 1 77.06 232 THR B O 1
ATOM 63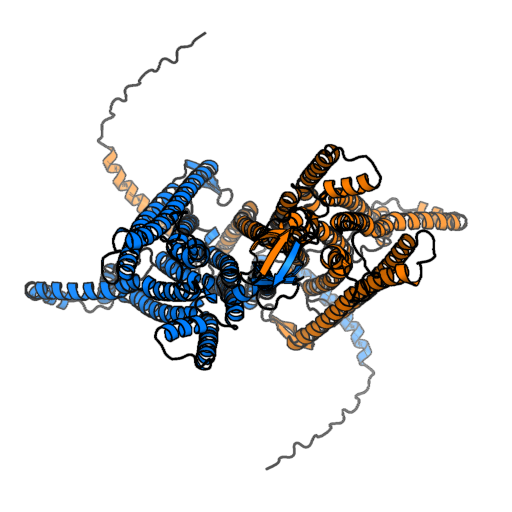93 N N . SER B 1 233 ? 20.219 -19.875 -16.797 1 72.56 233 SER B N 1
ATOM 6394 C CA . SER B 1 233 ? 20.75 -21.234 -16.766 1 72.56 233 SER B CA 1
ATOM 6395 C C . SER B 1 233 ? 20.703 -21.891 -18.141 1 72.56 233 SER B C 1
ATOM 6397 O O . SER B 1 233 ? 21.578 -22.672 -18.5 1 72.56 233 SER B O 1
ATOM 6399 N N . GLU B 1 234 ? 19.625 -21.438 -18.891 1 72.25 234 GLU B N 1
ATOM 6400 C CA . GLU B 1 234 ? 19.516 -22.016 -20.234 1 72.25 234 GLU B CA 1
ATOM 6401 C C . GLU B 1 234 ? 20.359 -21.219 -21.234 1 72.25 234 GLU B C 1
ATOM 6403 O O . GLU B 1 234 ? 20.453 -21.594 -22.406 1 72.25 234 GLU B O 1
ATOM 6408 N N . GLY B 1 235 ? 21.094 -20.266 -20.797 1 72.88 235 GLY B N 1
ATOM 6409 C CA . GLY B 1 235 ? 21.938 -19.453 -21.656 1 72.88 235 GLY B CA 1
ATOM 6410 C C . GLY B 1 235 ? 21.531 -17.984 -21.656 1 72.88 235 GLY B C 1
ATOM 6411 O O . GLY B 1 235 ? 20.344 -17.672 -21.547 1 72.88 235 GLY B O 1
ATOM 6412 N N . VAL B 1 236 ? 22.578 -17.281 -21.641 1 71.31 236 VAL B N 1
ATOM 6413 C CA . VAL B 1 236 ? 22.328 -15.836 -21.719 1 71.31 236 VAL B CA 1
ATOM 6414 C C . VAL B 1 236 ? 21.938 -15.469 -23.141 1 71.31 236 VAL B C 1
ATOM 6416 O O . VAL B 1 236 ? 22.625 -15.812 -24.109 1 71.31 236 VAL B O 1
ATOM 6419 N N . PHE B 1 237 ? 20.781 -14.844 -23.438 1 71.75 237 PHE B N 1
ATOM 6420 C CA . PHE B 1 237 ? 20.281 -14.367 -24.719 1 71.75 237 PHE B CA 1
ATOM 6421 C C . PHE B 1 237 ? 20.281 -15.492 -25.75 1 71.75 237 PHE B C 1
ATOM 6423 O O . PHE B 1 237 ? 20.641 -15.273 -26.906 1 71.75 237 PHE B O 1
ATOM 6430 N N . ASN B 1 238 ? 20.125 -16.797 -25.328 1 69.38 238 ASN B N 1
ATOM 6431 C CA . ASN B 1 238 ? 19.984 -17.969 -26.188 1 69.38 238 ASN B CA 1
ATOM 6432 C C . ASN B 1 238 ? 21.312 -18.312 -26.859 1 69.38 238 ASN B C 1
ATOM 6434 O O . ASN B 1 238 ? 21.328 -18.781 -28 1 69.38 238 ASN B O 1
ATOM 6438 N N . LEU B 1 239 ? 22.438 -17.844 -26.359 1 72.19 239 LEU B N 1
ATOM 6439 C CA . LEU B 1 239 ? 23.75 -18.141 -26.938 1 72.19 239 LEU B CA 1
ATOM 6440 C C . LEU B 1 239 ? 24.156 -19.578 -26.656 1 72.19 239 LEU B C 1
ATOM 6442 O O . LEU B 1 239 ? 25.172 -20.047 -27.188 1 72.19 239 LEU B O 1
ATOM 6446 N N . GLY B 1 240 ? 23.344 -20.25 -25.953 1 72.25 240 GLY B N 1
ATOM 6447 C CA . GLY B 1 240 ? 23.641 -21.641 -25.688 1 72.25 240 GLY B CA 1
ATOM 6448 C C . GLY B 1 240 ? 23.844 -21.938 -24.219 1 72.25 240 GLY B C 1
ATOM 6449 O O . GLY B 1 240 ? 24.016 -21.031 -23.406 1 72.25 240 GLY B O 1
ATOM 6450 N N . THR B 1 241 ? 23.766 -23.172 -23.859 1 74.81 241 THR B N 1
ATOM 6451 C CA . THR B 1 241 ? 23.828 -23.641 -22.484 1 74.81 241 THR B CA 1
ATOM 6452 C C . THR B 1 241 ? 25.234 -23.438 -21.906 1 74.81 241 THR B C 1
ATOM 6454 O O . THR B 1 241 ? 25.406 -23.344 -20.703 1 74.81 241 THR B O 1
ATOM 6457 N N . GLU B 1 242 ? 26.188 -23.219 -22.859 1 75.5 242 GLU B N 1
ATOM 6458 C CA . GLU B 1 242 ? 27.547 -23.031 -22.391 1 75.5 242 GLU B CA 1
ATOM 6459 C C . GLU B 1 242 ? 27.781 -21.625 -21.875 1 75.5 242 GLU B C 1
ATOM 6461 O O . GLU B 1 242 ? 28.641 -21.406 -21.016 1 75.5 242 GLU B O 1
ATOM 6466 N N . TYR B 1 243 ? 27.047 -20.797 -22.375 1 79.5 243 TYR B N 1
ATOM 6467 C CA . TYR B 1 243 ? 27.172 -19.391 -21.984 1 79.5 243 TYR B CA 1
ATOM 6468 C C . TYR B 1 243 ? 26.219 -19.062 -20.844 1 79.5 243 TYR B C 1
ATOM 6470 O O . TYR B 1 243 ? 25.406 -18.141 -20.938 1 79.5 243 TYR B O 1
ATOM 6478 N N . SER B 1 244 ? 26.281 -19.969 -19.797 1 78.06 244 SER B N 1
ATOM 6479 C CA . SER B 1 244 ? 25.375 -19.797 -18.656 1 78.06 244 SER B CA 1
ATOM 6480 C C . SER B 1 244 ? 26.078 -19.109 -17.484 1 78.06 244 SER B C 1
ATOM 6482 O O . SER B 1 244 ? 27.266 -19.328 -17.25 1 78.06 244 SER B O 1
ATOM 6484 N N . ASP B 1 245 ? 25.438 -18.062 -16.969 1 78.19 245 ASP B N 1
ATOM 6485 C CA . ASP B 1 245 ? 25.875 -17.406 -15.742 1 78.19 245 ASP B CA 1
ATOM 6486 C C . ASP B 1 245 ? 25.172 -18 -14.523 1 78.19 245 ASP B C 1
ATOM 6488 O O . ASP B 1 245 ? 24.781 -17.281 -13.602 1 78.19 245 ASP B O 1
ATOM 6492 N N . SER B 1 246 ? 24.984 -19.297 -14.484 1 73.56 246 SER B N 1
ATOM 6493 C CA . SER B 1 246 ? 24.188 -19.953 -13.453 1 73.56 246 SER B CA 1
ATOM 6494 C C . SER B 1 246 ? 24.859 -19.875 -12.094 1 73.56 246 SER B C 1
ATOM 6496 O O . SER B 1 246 ? 26.062 -19.594 -12.008 1 73.56 246 SER B O 1
ATOM 6498 N N . CYS B 1 247 ? 24.016 -19.781 -10.938 1 70.06 247 CYS B N 1
ATOM 6499 C CA . CYS B 1 247 ? 24.422 -19.641 -9.547 1 70.06 247 CYS B CA 1
ATOM 6500 C C . CYS B 1 247 ? 24.984 -20.938 -9 1 70.06 247 CYS B C 1
ATOM 6502 O O . CYS B 1 247 ? 24.766 -21.281 -7.836 1 70.06 247 CYS B O 1
ATOM 6504 N N . GLY B 1 248 ? 25.75 -21.672 -9.812 1 64.81 248 GLY B N 1
ATOM 6505 C CA . GLY B 1 248 ? 26.359 -22.906 -9.328 1 64.81 248 GLY B CA 1
ATOM 6506 C C . GLY B 1 248 ? 25.516 -24.141 -9.625 1 64.81 248 GLY B C 1
ATOM 6507 O O . GLY B 1 248 ? 24.609 -24.094 -10.445 1 64.81 248 GLY B O 1
ATOM 6508 N N . ASP B 1 249 ? 25.891 -25.234 -8.984 1 57.38 249 ASP B N 1
ATOM 6509 C CA . ASP B 1 249 ? 25.328 -26.547 -9.289 1 57.38 249 ASP B CA 1
ATOM 6510 C C . ASP B 1 249 ? 23.859 -26.625 -8.883 1 57.38 249 ASP B C 1
ATOM 6512 O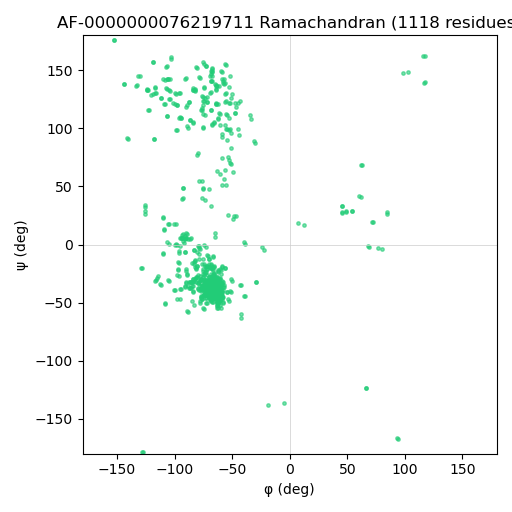 O . ASP B 1 249 ? 23.047 -27.203 -9.609 1 57.38 249 ASP B O 1
ATOM 6516 N N . ASN B 1 250 ? 23.531 -25.984 -7.691 1 61.97 250 ASN B N 1
ATOM 6517 C CA . ASN B 1 250 ? 22.125 -26.078 -7.281 1 61.97 250 ASN B CA 1
ATOM 6518 C C . ASN B 1 250 ? 21.344 -24.828 -7.645 1 61.97 250 ASN B C 1
ATOM 6520 O O . ASN B 1 250 ? 20.156 -24.703 -7.316 1 61.97 250 ASN B O 1
ATOM 6524 N N . ASN B 1 251 ? 21.984 -24.031 -8.609 1 62.16 251 ASN B N 1
ATOM 6525 C CA . ASN 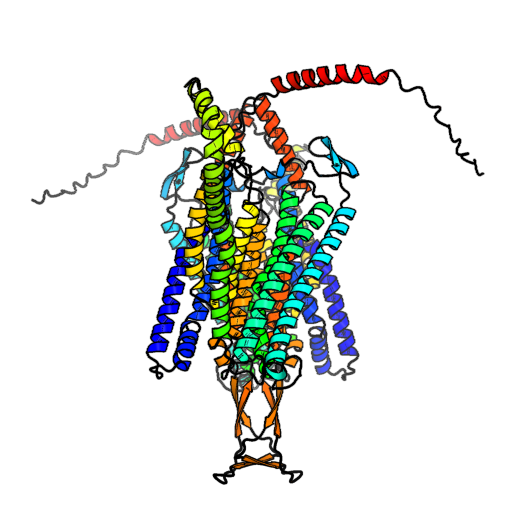B 1 251 ? 21.375 -22.812 -9.109 1 62.16 251 ASN B CA 1
ATOM 6526 C C . ASN B 1 251 ? 20.797 -21.969 -7.973 1 62.16 251 ASN B C 1
ATOM 6528 O O . ASN B 1 251 ? 19.703 -21.406 -8.094 1 62.16 251 ASN B O 1
ATOM 6532 N N . ASP B 1 252 ? 21.391 -22.094 -6.773 1 73.25 252 ASP B N 1
ATOM 6533 C CA . ASP B 1 252 ? 20.969 -21.281 -5.645 1 73.25 252 ASP B CA 1
ATOM 6534 C C . ASP B 1 252 ? 21.656 -19.922 -5.668 1 73.25 252 ASP B C 1
ATOM 6536 O O . ASP B 1 252 ? 22.859 -19.828 -5.41 1 73.25 252 ASP B O 1
ATOM 6540 N N . CYS B 1 253 ? 21 -18.891 -6.031 1 80.5 253 CYS B N 1
ATOM 6541 C CA . CYS B 1 253 ? 21.562 -17.562 -6.191 1 80.5 253 CYS B CA 1
ATOM 6542 C C . CYS B 1 253 ? 21.453 -16.766 -4.895 1 80.5 253 CYS B C 1
ATOM 6544 O O . CYS B 1 253 ? 21.875 -15.609 -4.828 1 80.5 253 CYS B O 1
ATOM 6546 N N . MET B 1 254 ? 20.984 -17.422 -3.812 1 83.25 254 MET B N 1
ATOM 6547 C CA . MET B 1 254 ? 20.781 -16.688 -2.559 1 83.25 254 MET B CA 1
ATOM 6548 C C . MET B 1 254 ? 22.109 -16.422 -1.87 1 83.25 254 MET B C 1
ATOM 6550 O O . MET B 1 254 ? 22.312 -15.336 -1.312 1 83.25 254 MET B O 1
ATOM 6554 N N . SER B 1 255 ? 23.031 -17.359 -1.961 1 81.81 255 SER B N 1
ATOM 6555 C CA . SER B 1 255 ? 24.328 -17.188 -1.322 1 81.81 255 SER B CA 1
ATOM 6556 C C . SER B 1 255 ? 25.141 -16.078 -2.01 1 81.81 255 SER B C 1
ATOM 6558 O O . SER B 1 255 ? 25.781 -15.273 -1.343 1 81.81 255 SER B O 1
ATOM 6560 N N . LEU B 1 256 ? 25.047 -16.094 -3.307 1 82.31 256 LEU B N 1
ATOM 6561 C CA . LEU B 1 256 ? 25.75 -15.07 -4.062 1 82.31 256 LEU B CA 1
ATOM 6562 C C . LEU B 1 256 ? 25.156 -13.688 -3.799 1 82.31 256 LEU B C 1
ATOM 6564 O O . LEU B 1 256 ? 25.875 -12.703 -3.691 1 82.31 256 LEU B O 1
ATOM 6568 N N . LEU B 1 257 ? 23.875 -13.641 -3.686 1 87.5 257 LEU B N 1
ATOM 6569 C CA . LEU B 1 257 ? 23.188 -12.383 -3.387 1 87.5 257 LEU B CA 1
ATOM 6570 C C . LEU B 1 257 ? 23.578 -11.867 -2.004 1 87.5 257 LEU B C 1
ATOM 6572 O O . LEU B 1 257 ? 23.875 -10.688 -1.84 1 87.5 257 LEU B O 1
ATOM 6576 N N . SER B 1 258 ? 23.625 -12.773 -1.022 1 87.75 258 SER B N 1
ATOM 6577 C CA . SER B 1 258 ? 23.969 -12.406 0.343 1 87.75 258 SER B CA 1
ATOM 6578 C C . SER B 1 258 ? 25.391 -11.859 0.414 1 87.75 258 SER B C 1
ATOM 6580 O O . SER B 1 258 ? 25.641 -10.844 1.072 1 87.75 258 SER B O 1
ATOM 6582 N N . LEU B 1 259 ? 26.25 -12.445 -0.311 1 82.81 259 LEU B N 1
ATOM 6583 C CA . LEU B 1 259 ? 27.641 -12.016 -0.308 1 82.81 259 LEU B CA 1
ATOM 6584 C C . LEU B 1 259 ? 27.797 -10.664 -1.001 1 82.81 259 LEU B C 1
ATOM 6586 O O . LEU B 1 259 ? 28.562 -9.812 -0.545 1 82.81 259 LEU B O 1
ATOM 6590 N N . GLN B 1 260 ? 27.094 -10.523 -2.043 1 85.56 260 GLN B N 1
ATOM 6591 C CA . GLN B 1 260 ? 27.188 -9.266 -2.779 1 85.56 260 GLN B CA 1
ATOM 6592 C C . GLN B 1 260 ? 26.641 -8.102 -1.958 1 85.56 260 GLN B C 1
ATOM 6594 O O . GLN B 1 260 ? 27.172 -6.996 -1.999 1 85.56 260 GLN B O 1
ATOM 6599 N N . VAL B 1 261 ? 25.531 -8.359 -1.241 1 89.12 261 VAL B N 1
ATOM 6600 C CA . VAL B 1 261 ? 24.969 -7.32 -0.385 1 89.12 261 VAL B CA 1
ATOM 6601 C C . VAL B 1 261 ? 25.969 -6.957 0.712 1 89.12 261 VAL B C 1
ATOM 6603 O O . VAL B 1 261 ? 26.188 -5.777 0.992 1 89.12 261 VAL B O 1
ATOM 6606 N N . ALA B 1 262 ? 26.625 -7.957 1.27 1 86.56 262 ALA B N 1
ATOM 6607 C CA . ALA B 1 262 ? 27.609 -7.734 2.328 1 86.56 262 ALA B CA 1
ATOM 6608 C C . ALA B 1 262 ? 28.797 -6.914 1.82 1 86.56 262 ALA B C 1
ATOM 6610 O O . ALA B 1 262 ? 29.203 -5.945 2.463 1 86.56 262 ALA B O 1
ATOM 6611 N N . VAL B 1 263 ? 29.234 -7.242 0.65 1 83.25 263 VAL B N 1
ATOM 6612 C CA . VAL B 1 263 ? 30.406 -6.57 0.077 1 83.25 263 VAL B CA 1
ATOM 6613 C C . VAL B 1 263 ? 30.047 -5.117 -0.246 1 83.25 263 VAL B C 1
ATOM 6615 O O . VAL B 1 263 ? 30.828 -4.207 0.04 1 83.25 263 VAL B O 1
ATOM 6618 N N . LEU B 1 264 ? 28.891 -4.902 -0.742 1 85.19 264 LEU B N 1
ATOM 6619 C CA . LEU B 1 264 ? 28.5 -3.553 -1.13 1 85.19 264 LEU B CA 1
ATOM 6620 C C . LEU B 1 264 ? 28.25 -2.684 0.099 1 85.19 264 LEU B C 1
ATOM 6622 O O . LEU B 1 264 ? 28.578 -1.496 0.102 1 85.19 264 LEU B O 1
ATOM 6626 N N . MET B 1 265 ? 27.688 -3.23 1.106 1 87.62 265 MET B N 1
ATOM 6627 C CA . MET B 1 265 ? 27.391 -2.467 2.316 1 87.62 265 MET B CA 1
ATOM 6628 C C . MET B 1 265 ? 28.688 -2.068 3.033 1 87.62 265 MET B C 1
ATOM 6630 O O . MET B 1 265 ? 28.734 -1.02 3.678 1 87.62 265 MET B O 1
ATOM 6634 N N . ILE B 1 266 ? 29.734 -2.861 2.857 1 83.94 266 ILE B N 1
ATOM 6635 C CA . ILE B 1 266 ? 31 -2.58 3.523 1 83.94 266 ILE B CA 1
ATOM 6636 C C . ILE B 1 266 ? 31.875 -1.706 2.625 1 83.94 266 ILE B C 1
ATOM 6638 O O . ILE B 1 266 ? 32.531 -0.773 3.102 1 83.94 266 ILE B O 1
ATOM 6642 N N . ALA B 1 267 ? 31.797 -1.953 1.355 1 79.19 267 ALA B N 1
ATOM 6643 C CA . ALA B 1 267 ? 32.719 -1.314 0.42 1 79.19 267 ALA B CA 1
ATOM 6644 C C . ALA B 1 267 ? 32.219 0.078 0.033 1 79.19 267 ALA B C 1
ATOM 6646 O O . ALA B 1 267 ? 33.031 0.974 -0.235 1 79.19 267 ALA B O 1
ATOM 6647 N N . LYS B 1 268 ? 30.984 0.339 0.008 1 80.19 268 LYS B N 1
ATOM 6648 C CA . LYS B 1 268 ? 30.438 1.589 -0.517 1 80.19 268 LYS B CA 1
ATOM 6649 C C . LYS B 1 268 ? 30.781 2.764 0.393 1 80.19 268 LYS B C 1
ATOM 6651 O O . LYS B 1 268 ? 31.125 3.85 -0.087 1 80.19 268 LYS B O 1
ATOM 6656 N N . PRO B 1 269 ? 30.719 2.52 1.699 1 81.81 269 PRO B N 1
ATOM 6657 C CA . PRO B 1 269 ? 31.078 3.652 2.557 1 81.81 269 PRO B CA 1
ATOM 6658 C C . PRO B 1 269 ? 32.594 3.859 2.672 1 81.81 269 PRO B C 1
ATOM 6660 O O . PRO B 1 269 ? 33.031 4.906 3.145 1 81.81 269 PRO B O 1
ATOM 6663 N N . MET B 1 270 ? 33.438 3.045 2.098 1 78.94 270 MET B N 1
ATOM 6664 C CA . MET B 1 270 ? 34.875 3.049 2.32 1 78.94 270 MET B CA 1
ATOM 6665 C C . MET B 1 270 ? 35.531 4.23 1.614 1 78.94 270 MET B C 1
ATOM 6667 O O . MET B 1 270 ? 36.344 4.941 2.207 1 78.94 270 MET B O 1
ATOM 6671 N N . PRO B 1 271 ? 35.156 4.516 0.38 1 74.88 271 PRO B N 1
ATOM 6672 C CA . PRO B 1 271 ? 35.781 5.664 -0.254 1 74.88 271 PRO B CA 1
ATOM 6673 C C . PRO B 1 271 ? 35.531 6.973 0.487 1 74.88 271 PRO B C 1
ATOM 6675 O O . PRO B 1 271 ? 36.438 7.816 0.588 1 74.88 271 PRO B O 1
ATOM 6678 N N . LYS B 1 272 ? 34.344 7.102 0.91 1 74.94 272 LYS B N 1
ATOM 6679 C CA . LYS B 1 272 ? 34 8.312 1.662 1 74.94 272 LYS B CA 1
ATOM 6680 C C . LYS B 1 272 ? 34.75 8.344 2.996 1 74.94 272 LYS B C 1
ATOM 6682 O O . LYS B 1 272 ? 35.188 9.406 3.443 1 74.94 272 LYS B O 1
ATOM 6687 N N . PHE B 1 273 ? 34.938 7.195 3.51 1 75.88 273 PHE B N 1
ATOM 6688 C CA . PHE B 1 273 ? 35.688 7.098 4.75 1 75.88 273 PHE B CA 1
ATOM 6689 C C . PHE B 1 273 ? 37.156 7.469 4.523 1 75.88 273 PHE B C 1
ATOM 6691 O O . PHE B 1 273 ? 37.75 8.164 5.348 1 75.88 273 PHE B O 1
ATOM 6698 N N . PHE B 1 274 ? 37.594 7.07 3.42 1 76.62 274 PHE B N 1
ATOM 6699 C CA . PHE B 1 274 ? 38.969 7.367 3.088 1 76.62 274 PHE B CA 1
ATOM 6700 C C . PHE B 1 274 ? 39.156 8.859 2.812 1 76.62 274 PHE B C 1
ATOM 6702 O O . PHE B 1 274 ? 40.125 9.461 3.271 1 76.62 274 PHE B O 1
ATOM 6709 N N . SER B 1 275 ? 38.219 9.375 2.156 1 74.75 275 SER B N 1
ATOM 6710 C CA . SER B 1 275 ? 38.312 10.797 1.827 1 74.75 275 SER B CA 1
ATOM 6711 C C . SER B 1 275 ? 38.094 11.664 3.061 1 74.75 275 SER B C 1
ATOM 6713 O O . SER B 1 275 ? 38.688 12.734 3.186 1 74.75 275 SER B O 1
ATOM 6715 N N . ASP B 1 276 ? 37.281 11.18 3.951 1 73.12 276 ASP B N 1
ATOM 6716 C CA . ASP B 1 276 ? 36.906 11.969 5.121 1 73.12 276 ASP B CA 1
ATOM 6717 C C . ASP B 1 276 ? 37.969 11.875 6.211 1 73.12 276 ASP B C 1
ATOM 6719 O O . ASP B 1 276 ? 38.188 12.812 6.984 1 73.12 276 ASP B O 1
ATOM 6723 N N . ILE B 1 277 ? 38.656 10.781 6.258 1 73 277 ILE B N 1
ATOM 6724 C CA . ILE B 1 277 ? 39.625 10.562 7.332 1 73 277 ILE B CA 1
ATOM 6725 C C . ILE B 1 277 ? 41.031 10.656 6.777 1 73 277 ILE B C 1
ATOM 6727 O O . ILE B 1 277 ? 41.844 11.438 7.273 1 73 277 ILE B O 1
ATOM 6731 N N . ILE B 1 278 ? 41.25 9.898 5.703 1 71.31 278 ILE B N 1
ATOM 6732 C CA . ILE B 1 278 ? 42.625 9.727 5.227 1 71.31 278 ILE B CA 1
ATOM 6733 C C . ILE B 1 278 ? 43.094 11.008 4.543 1 71.31 278 ILE B C 1
ATOM 6735 O O . ILE B 1 278 ? 44.219 11.453 4.766 1 71.31 278 ILE B O 1
ATOM 6739 N N . LEU B 1 279 ? 42.156 11.547 3.746 1 72.19 279 LEU B N 1
ATOM 6740 C CA . LEU B 1 279 ? 42.594 12.695 2.955 1 72.19 279 LEU B CA 1
ATOM 6741 C C . LEU B 1 279 ? 42.969 13.859 3.855 1 72.19 279 LEU B C 1
ATOM 6743 O O . LEU B 1 279 ? 44.031 14.469 3.674 1 72.19 279 LEU B O 1
ATOM 6747 N N . PRO B 1 280 ? 42.156 14.203 4.812 1 70.12 280 PRO B N 1
ATOM 6748 C CA . PRO B 1 280 ? 42.562 15.305 5.68 1 70.12 280 PRO B CA 1
ATOM 6749 C C . PRO B 1 280 ? 43.812 14.984 6.477 1 70.12 280 PRO B C 1
ATOM 6751 O O . PRO B 1 280 ? 44.625 15.875 6.746 1 70.12 280 PRO B O 1
ATOM 6754 N N . PHE B 1 281 ? 44 13.727 6.797 1 70.75 281 PHE B N 1
ATOM 6755 C CA . PHE B 1 281 ? 45.188 13.328 7.539 1 70.75 281 PHE B CA 1
ATOM 6756 C C . PHE B 1 281 ? 46.438 13.453 6.672 1 70.75 281 PHE B C 1
ATOM 6758 O O . PHE B 1 281 ? 47.469 13.938 7.133 1 70.75 281 PHE B O 1
ATOM 6765 N N . VAL B 1 282 ? 46.25 13.016 5.484 1 72.12 282 VAL B N 1
ATOM 6766 C CA . VAL B 1 282 ? 47.344 13.086 4.547 1 72.12 282 VAL B CA 1
ATOM 6767 C C . VAL B 1 282 ? 47.688 14.547 4.242 1 72.12 282 VAL B C 1
ATOM 6769 O O . VAL B 1 282 ? 48.844 14.922 4.16 1 72.12 282 VAL B O 1
ATOM 6772 N N . MET B 1 283 ? 46.625 15.305 4.117 1 70.56 283 MET B N 1
ATOM 6773 C CA . MET B 1 283 ? 46.844 16.719 3.809 1 70.56 283 MET B CA 1
ATOM 6774 C C . MET B 1 283 ? 47.5 17.438 4.984 1 70.56 283 MET B C 1
ATOM 6776 O O . MET B 1 283 ? 48.344 18.297 4.789 1 70.56 283 MET B O 1
ATOM 6780 N N . LYS B 1 284 ? 47 17.094 6.164 1 68.19 284 LYS B N 1
ATOM 6781 C CA . LYS B 1 284 ? 47.625 17.656 7.355 1 68.19 284 LYS B CA 1
ATOM 6782 C C . LYS B 1 284 ? 49.094 17.266 7.457 1 68.19 284 LYS B C 1
ATOM 6784 O O . LYS B 1 284 ? 49.938 18.109 7.773 1 68.19 284 LYS B O 1
ATOM 6789 N N . TYR B 1 285 ? 49.281 15.992 7.164 1 66.19 285 TYR B N 1
ATOM 6790 C CA . TYR B 1 285 ? 50.656 15.5 7.23 1 66.19 285 TYR B CA 1
ATOM 6791 C C . TYR B 1 285 ? 51.5 16.125 6.133 1 66.19 285 TYR B C 1
ATOM 6793 O O . TYR B 1 285 ? 52.688 16.484 6.363 1 66.19 285 TYR B O 1
ATOM 6801 N N . ALA B 1 286 ? 50.938 16.25 5.016 1 65.75 286 ALA B N 1
ATOM 6802 C CA . ALA B 1 286 ? 51.656 16.859 3.889 1 65.75 286 ALA B CA 1
ATOM 6803 C C . ALA B 1 286 ? 51.969 18.328 4.152 1 65.75 286 ALA B C 1
ATOM 6805 O O . ALA B 1 286 ? 53.031 18.828 3.812 1 65.75 286 ALA B O 1
ATOM 6806 N N . ARG B 1 287 ? 50.969 18.984 4.711 1 62.88 287 ARG B N 1
ATOM 6807 C CA . ARG B 1 287 ? 51.156 20.391 5.047 1 62.88 287 ARG B CA 1
ATOM 6808 C C . ARG B 1 287 ? 52.219 20.547 6.121 1 62.88 287 ARG B C 1
ATOM 6810 O O . ARG B 1 287 ? 53.031 21.5 6.078 1 62.88 287 ARG B O 1
ATOM 6817 N N . LYS B 1 288 ? 52.125 19.641 7.027 1 60.31 288 LYS B N 1
ATOM 6818 C CA . LYS B 1 288 ? 53.156 19.672 8.062 1 60.31 288 LYS B CA 1
ATOM 6819 C C . LYS B 1 288 ? 54.562 19.406 7.473 1 60.31 288 LYS B C 1
ATOM 6821 O O . LYS B 1 288 ? 55.531 20.031 7.883 1 60.31 288 LYS B O 1
ATOM 6826 N N . LEU B 1 289 ? 54.531 18.469 6.555 1 58.44 289 LEU B N 1
ATOM 6827 C CA . LEU B 1 289 ? 55.812 18.156 5.902 1 58.44 289 LEU B CA 1
ATOM 6828 C C . LEU B 1 289 ? 56.25 19.328 5.027 1 58.44 289 LEU B C 1
ATOM 6830 O O . LEU B 1 289 ? 57.438 19.625 4.969 1 58.44 289 LEU B O 1
ATOM 6834 N N . CYS B 1 290 ? 55.312 19.781 4.32 1 51.91 290 CYS B N 1
ATOM 6835 C CA . CYS B 1 290 ? 55.656 20.922 3.479 1 51.91 290 CYS B CA 1
ATOM 6836 C C . CYS B 1 290 ? 56.094 22.109 4.324 1 51.91 290 CYS B C 1
ATOM 6838 O O . CYS B 1 290 ? 57.031 22.812 3.971 1 51.91 290 CYS B O 1
ATOM 6840 N N . CYS B 1 291 ? 55.344 22.406 5.328 1 47.47 291 CYS B N 1
ATOM 6841 C CA . CYS B 1 291 ? 55.75 23.516 6.18 1 47.47 291 CYS B CA 1
ATOM 6842 C C . CYS B 1 291 ? 57 23.188 6.949 1 47.47 291 CYS B C 1
ATOM 6844 O O . CYS B 1 291 ? 57.75 24.094 7.352 1 47.47 291 CYS B O 1
ATOM 6846 N N . CYS B 1 292 ? 57.219 22 7.289 1 45.97 292 CYS B N 1
ATOM 6847 C CA . CYS B 1 292 ? 58.531 21.719 7.895 1 45.97 292 CYS B CA 1
ATOM 6848 C C . CYS B 1 292 ? 59.656 21.984 6.91 1 45.97 292 CYS B C 1
ATOM 6850 O O . CYS B 1 292 ? 60.781 22.312 7.316 1 45.97 292 CYS B O 1
ATOM 6852 N N . PHE B 1 293 ? 59.406 21.859 5.637 1 41.88 293 PHE B N 1
ATOM 6853 C CA . PHE B 1 293 ? 60.469 22.25 4.719 1 41.88 293 PHE B CA 1
ATOM 6854 C C . PHE B 1 293 ? 60.5 23.766 4.555 1 41.88 293 PHE B C 1
ATOM 6856 O O . PHE B 1 293 ? 61.562 24.344 4.359 1 41.88 293 PHE B O 1
ATOM 6863 N N . LYS B 1 294 ? 59.344 24.484 4.527 1 39.56 294 LYS B N 1
ATOM 6864 C CA . LYS B 1 294 ? 59.438 25.938 4.441 1 39.56 294 LYS B CA 1
ATOM 6865 C C . LYS B 1 294 ? 59.719 26.562 5.805 1 39.56 294 LYS B C 1
ATOM 6867 O O . LYS B 1 294 ? 60.125 27.719 5.895 1 39.56 294 LYS B O 1
ATOM 6872 N N . ARG B 1 295 ? 59.312 25.938 6.902 1 40.97 295 ARG B N 1
ATOM 6873 C CA . ARG B 1 295 ? 59.719 26.547 8.164 1 40.97 295 ARG B CA 1
ATOM 6874 C C . ARG B 1 295 ? 61.25 26.484 8.344 1 40.97 295 ARG B C 1
ATOM 6876 O O . ARG B 1 295 ? 61.781 27.094 9.258 1 40.97 295 ARG B O 1
ATOM 6883 N N . GLN B 1 296 ? 61.969 25.641 7.672 1 37.88 296 GLN B N 1
ATOM 6884 C CA . GLN B 1 296 ? 63.375 25.922 7.934 1 37.88 296 GLN B CA 1
ATOM 6885 C C . GLN B 1 296 ? 63.75 27.328 7.496 1 37.88 296 GLN B C 1
ATOM 6887 O O . GLN B 1 296 ? 64.562 28 8.156 1 37.88 296 GLN B O 1
ATOM 6892 N N . SER B 1 297 ? 63.375 27.766 6.262 1 35.97 297 SER B N 1
ATOM 6893 C CA . SER B 1 297 ? 63.875 29.109 5.945 1 35.97 297 SER B CA 1
ATOM 6894 C C . SER B 1 297 ? 63.094 30.188 6.672 1 35.97 297 SER B C 1
ATOM 6896 O O . SER B 1 297 ? 63.656 31.156 7.164 1 35.97 297 SER B O 1
ATOM 6898 N N . THR B 1 298 ? 61.75 30.281 6.57 1 34.81 298 THR B N 1
ATOM 6899 C CA . THR B 1 298 ? 61.031 31.469 7.059 1 34.81 298 THR B CA 1
ATOM 6900 C C . THR B 1 298 ? 60.656 31.297 8.531 1 34.81 298 THR B C 1
ATOM 6902 O O . THR B 1 298 ? 59.875 32.062 9.062 1 34.81 298 THR B O 1
ATOM 6905 N N . ASN B 1 299 ? 61 30.281 9.297 1 36.5 299 ASN B N 1
ATOM 6906 C CA . ASN B 1 299 ? 60.812 30.234 10.742 1 36.5 299 ASN B CA 1
ATOM 6907 C C . ASN B 1 299 ? 61.375 31.469 11.43 1 36.5 299 ASN B C 1
ATOM 6909 O O . ASN B 1 299 ? 61.188 31.641 12.633 1 36.5 299 ASN B O 1
ATOM 6913 N N . VAL B 1 300 ? 62.469 32.062 10.781 1 35.56 300 VAL B N 1
ATOM 6914 C CA . VAL B 1 300 ? 63.156 33.156 11.484 1 35.56 300 VAL B CA 1
ATOM 6915 C C . VAL B 1 300 ? 62.188 34.312 11.68 1 35.56 300 VAL B C 1
ATOM 6917 O O . VAL B 1 300 ? 62.125 34.938 12.758 1 35.56 300 VAL B O 1
ATOM 6920 N N . VAL B 1 301 ? 61.531 34.844 10.523 1 34.97 301 VAL B N 1
ATOM 6921 C CA . VAL B 1 301 ? 60.969 36.188 10.617 1 34.97 301 VAL B CA 1
ATOM 6922 C C . VAL B 1 301 ? 59.656 36.125 11.367 1 34.97 301 VAL B C 1
ATOM 6924 O O . VAL B 1 301 ? 59.375 37 12.211 1 34.97 301 VAL B O 1
ATOM 6927 N N . SER B 1 302 ? 58.688 35.219 11.016 1 35.25 302 SER B N 1
ATOM 6928 C CA . SER B 1 302 ? 57.344 35.438 11.5 1 35.25 302 SER B CA 1
ATOM 6929 C C . SER B 1 302 ? 57.188 34.969 12.938 1 35.25 302 SER B C 1
ATOM 6931 O O . SER B 1 302 ? 56.125 35.156 13.539 1 35.25 302 SER B O 1
ATOM 6933 N N . SER B 1 303 ? 58 34.156 13.523 1 36.75 303 SER B N 1
ATOM 6934 C CA . SER B 1 303 ? 57.969 33.906 14.953 1 36.75 303 SER B CA 1
ATOM 6935 C C . SER B 1 303 ? 58.156 35.188 15.758 1 36.75 303 SER B C 1
ATOM 6937 O O . SER B 1 303 ? 57.781 35.25 16.922 1 36.75 303 SER B O 1
ATOM 6939 N N . LEU B 1 304 ? 59.094 36.094 15.242 1 36.16 304 LEU B N 1
ATOM 6940 C CA . LEU B 1 304 ? 59.375 37.344 15.922 1 36.16 304 LEU B CA 1
ATOM 6941 C C . LEU B 1 304 ? 58.125 38.219 15.953 1 36.16 304 LEU B C 1
ATOM 6943 O O . LEU B 1 304 ? 57.906 38.938 16.938 1 36.16 304 LEU B O 1
ATOM 6947 N N . GLU B 1 305 ? 57.5 38.438 14.75 1 36.66 305 GLU B N 1
ATOM 6948 C CA . GLU B 1 305 ? 56.344 39.375 14.742 1 36.66 305 GLU B CA 1
ATOM 6949 C C . GLU B 1 305 ? 55.188 38.812 15.547 1 36.66 305 GLU B C 1
ATOM 6951 O O . GLU B 1 305 ? 54.344 39.562 16.047 1 36.66 305 GLU B O 1
ATOM 6956 N N . LEU B 1 306 ? 55 37.5 15.641 1 38.06 306 LEU B N 1
ATOM 6957 C CA . LEU B 1 306 ? 53.906 37.031 16.484 1 38.06 306 LEU B CA 1
ATOM 6958 C C . LEU B 1 306 ? 54.25 37.219 17.953 1 38.06 306 LEU B C 1
ATOM 6960 O O . LEU B 1 306 ? 53.438 36.906 18.828 1 38.06 306 LEU B O 1
ATOM 6964 N N . GLN B 1 307 ? 55.469 37.375 18.344 1 36.84 307 GLN B N 1
ATOM 6965 C CA . GLN B 1 307 ? 55.719 37.594 19.766 1 36.84 307 GLN B CA 1
ATOM 6966 C C . GLN B 1 307 ? 55 38.875 20.25 1 36.84 307 GLN B C 1
ATOM 6968 O O . GLN B 1 307 ? 54.719 39 21.438 1 36.84 307 GLN B O 1
ATOM 6973 N N . GLN B 1 308 ? 55.281 40.031 19.562 1 36.81 308 GLN B N 1
ATOM 6974 C CA . GLN B 1 308 ? 54.656 41.219 20.141 1 36.81 308 GLN B CA 1
ATOM 6975 C C . GLN B 1 308 ? 53.125 41.125 20.047 1 36.81 308 GLN B C 1
ATOM 6977 O O . GLN B 1 308 ? 52.5 41.906 19.328 1 36.81 308 GLN B O 1
ATOM 6982 N N . LYS B 1 309 ? 52.594 40.031 19.625 1 40.34 309 LYS B N 1
ATOM 6983 C CA . LYS B 1 309 ? 51.125 39.938 19.672 1 40.34 309 LYS B CA 1
ATOM 6984 C C . LYS B 1 309 ? 50.594 40.438 21 1 40.34 309 LYS B C 1
ATOM 6986 O O . LYS B 1 309 ? 51.031 39.969 22.062 1 40.34 309 LYS B O 1
ATOM 6991 N N . ASP B 1 310 ? 50.125 41.656 21.047 1 39.53 310 ASP B N 1
ATOM 6992 C CA . ASP B 1 310 ? 49.188 42.156 22.031 1 39.53 310 ASP B CA 1
ATOM 6993 C C . ASP B 1 310 ? 48.25 41.062 22.516 1 39.53 310 ASP B C 1
ATOM 6995 O O . ASP B 1 310 ? 47.625 40.344 21.703 1 39.53 310 ASP B O 1
ATOM 6999 N N . THR B 1 311 ? 48.469 40.281 23.5 1 45.16 311 THR B N 1
ATOM 7000 C CA . THR B 1 311 ? 47.812 39.344 24.422 1 45.16 311 THR B CA 1
ATOM 7001 C C . THR B 1 311 ? 46.312 39.656 24.5 1 45.16 311 THR B C 1
ATOM 7003 O O . THR B 1 311 ? 45.656 39.156 25.406 1 45.16 311 THR B O 1
ATOM 7006 N N . SER B 1 312 ? 45.75 40.656 23.922 1 49.5 312 SER B N 1
ATOM 7007 C CA . SER B 1 312 ? 44.344 40.938 24.234 1 49.5 312 SER B CA 1
ATOM 7008 C C . SER B 1 312 ? 43.438 39.844 23.672 1 49.5 312 SER B C 1
ATOM 7010 O O . SER B 1 312 ? 43.781 39.188 22.688 1 49.5 312 SER B O 1
ATOM 7012 N N . ASP B 1 313 ? 42.469 39.281 24.531 1 58.75 313 ASP B N 1
ATOM 7013 C CA . ASP B 1 313 ? 41.344 38.344 24.266 1 58.75 313 ASP B CA 1
ATOM 7014 C C . ASP B 1 313 ? 40.844 38.531 22.844 1 58.75 313 ASP B C 1
ATOM 7016 O O . ASP B 1 313 ? 40.469 37.531 22.203 1 58.75 313 ASP B O 1
ATOM 7020 N N . ASP B 1 314 ? 40.938 39.75 22.406 1 63.47 314 ASP B N 1
ATOM 7021 C CA . ASP B 1 314 ? 40.375 40.031 21.094 1 63.47 314 ASP B CA 1
ATOM 7022 C C . ASP B 1 314 ? 41.281 39.5 19.984 1 63.47 314 ASP B C 1
ATOM 7024 O O . ASP B 1 314 ? 40.781 39.031 18.953 1 63.47 314 ASP B O 1
ATOM 7028 N N . ALA B 1 315 ? 42.656 39.594 20.156 1 63.41 315 ALA B N 1
ATOM 7029 C CA . ALA B 1 315 ? 43.594 39.156 19.141 1 63.41 315 ALA B CA 1
ATOM 7030 C C . ALA B 1 315 ? 43.531 37.625 18.984 1 63.41 315 ALA B C 1
ATOM 7032 O O . ALA B 1 315 ? 43.594 37.094 17.875 1 63.41 315 ALA B O 1
ATOM 7033 N N . GLU B 1 316 ? 43.438 36.938 20.047 1 65.75 316 GLU B N 1
ATOM 7034 C CA . GLU B 1 316 ? 43.312 35.5 20.016 1 65.75 316 GLU B CA 1
ATOM 7035 C C . GLU B 1 316 ? 42 35.094 19.297 1 65.75 316 GLU B C 1
ATOM 7037 O O . GLU B 1 316 ? 42 34.125 18.547 1 65.75 316 GLU B O 1
ATOM 7042 N N . TYR B 1 317 ? 40.938 35.781 19.641 1 74.56 317 TYR B N 1
ATOM 7043 C CA . TYR B 1 317 ? 39.656 35.5 18.984 1 74.56 317 TYR B CA 1
ATOM 7044 C C . TYR B 1 317 ? 39.719 35.75 17.484 1 74.56 317 TYR B C 1
ATOM 7046 O O . TYR B 1 317 ? 39.188 34.969 16.703 1 74.56 317 TYR B O 1
ATOM 7054 N N . GLU B 1 318 ? 40.406 36.781 17.125 1 70 318 GLU B N 1
ATOM 7055 C CA . GLU B 1 318 ? 40.531 37.062 15.695 1 70 318 GLU B CA 1
ATOM 7056 C C . GLU B 1 318 ? 41.406 36 15 1 70 318 GLU B C 1
ATOM 7058 O O . GLU B 1 318 ? 41.125 35.625 13.867 1 70 318 GLU B O 1
ATOM 7063 N N . ALA B 1 319 ? 42.5 35.75 15.617 1 66.44 319 ALA B N 1
ATOM 7064 C CA . ALA B 1 319 ? 43.344 34.688 15.062 1 66.44 319 ALA B CA 1
ATOM 7065 C C . ALA B 1 319 ? 42.562 33.375 14.914 1 66.44 319 ALA B C 1
ATOM 7067 O O . ALA B 1 319 ? 42.719 32.656 13.922 1 66.44 319 ALA B O 1
ATOM 7068 N N . TYR B 1 320 ? 41.75 33.094 15.906 1 73.12 320 TYR B N 1
ATOM 7069 C CA . TYR B 1 320 ? 40.875 31.922 15.828 1 73.12 320 TYR B CA 1
ATOM 7070 C C . TYR B 1 320 ? 39.906 32.031 14.648 1 73.12 320 TYR B C 1
ATOM 7072 O O . TYR B 1 320 ? 39.719 31.062 13.914 1 73.12 320 TYR B O 1
ATOM 7080 N N . LEU B 1 321 ? 39.344 33.156 14.523 1 76.25 321 LEU B N 1
ATOM 7081 C CA . LEU B 1 321 ? 38.375 33.375 13.438 1 76.25 321 LEU B CA 1
ATOM 7082 C C . LEU B 1 321 ? 39.094 33.25 12.078 1 76.25 321 LEU B C 1
ATOM 7084 O O . LEU B 1 321 ? 38.5 32.719 11.133 1 76.25 321 LEU B O 1
ATOM 7088 N N . ARG B 1 322 ? 40.281 33.781 12.008 1 69.38 322 ARG B N 1
ATOM 7089 C CA . ARG B 1 322 ? 41.031 33.688 10.766 1 69.38 322 ARG B CA 1
ATOM 7090 C C . ARG B 1 322 ? 41.406 32.25 10.469 1 69.38 322 ARG B C 1
ATOM 7092 O O . ARG B 1 322 ? 41.375 31.812 9.312 1 69.38 322 ARG B O 1
ATOM 7099 N N . HIS B 1 323 ? 41.812 31.594 11.484 1 71.69 323 HIS B N 1
ATOM 7100 C CA . HIS B 1 323 ? 42.125 30.172 11.312 1 71.69 323 HIS B CA 1
ATOM 7101 C C . HIS B 1 323 ? 40.875 29.391 10.867 1 71.69 323 HIS B C 1
ATOM 7103 O O . HIS B 1 323 ? 41 28.5 10.023 1 71.69 323 HIS B O 1
ATOM 7109 N N . GLU B 1 324 ? 39.75 29.719 11.398 1 76.88 324 GLU B N 1
ATOM 7110 C CA . GLU B 1 324 ? 38.5 29.031 11.055 1 76.88 324 GLU B CA 1
ATOM 7111 C C . GLU B 1 324 ? 38.094 29.328 9.617 1 76.88 324 GLU B C 1
ATOM 7113 O O . GLU B 1 324 ? 37.594 28.438 8.93 1 76.88 324 GLU B O 1
ATOM 7118 N N . HIS B 1 325 ? 38.406 30.453 9.219 1 75.56 325 HIS B N 1
ATOM 7119 C CA . HIS B 1 325 ? 38 30.844 7.867 1 75.56 325 HIS B CA 1
ATOM 7120 C C . HIS B 1 325 ? 38.875 30.156 6.816 1 75.56 325 HIS B C 1
ATOM 7122 O O . HIS B 1 325 ? 38.469 30.016 5.664 1 75.56 325 HIS B O 1
ATOM 7128 N N . LYS B 1 326 ? 40 29.781 7.238 1 67.44 326 LYS B N 1
ATOM 7129 C CA . LYS B 1 326 ? 40.906 29.125 6.301 1 67.44 326 LYS B CA 1
ATOM 7130 C C . LYS B 1 326 ? 40.562 27.641 6.152 1 67.44 326 LYS B C 1
ATOM 7132 O O . LYS B 1 326 ? 40.969 27 5.184 1 67.44 326 LYS B O 1
ATOM 7137 N N . LYS B 1 327 ? 39.75 27.219 7.074 1 73.56 327 LYS B N 1
ATOM 7138 C CA . LYS B 1 327 ? 39.312 25.828 6.965 1 73.56 327 LYS B CA 1
ATOM 7139 C C . LYS B 1 327 ? 38.406 25.625 5.766 1 73.56 327 LYS B C 1
ATOM 7141 O O . LYS B 1 327 ? 37.688 26.547 5.359 1 73.56 327 LYS B O 1
ATOM 7146 N N . PRO B 1 328 ? 38.531 24.469 5.027 1 75.25 328 PRO B N 1
ATOM 7147 C CA . PRO B 1 328 ? 37.656 24.203 3.871 1 75.25 328 PRO B CA 1
ATOM 7148 C C . PRO B 1 328 ? 36.188 24.234 4.223 1 75.25 328 PRO B C 1
ATOM 7150 O O . PRO B 1 328 ? 35.781 23.812 5.316 1 75.25 328 PRO B O 1
ATOM 7153 N N . PRO B 1 329 ? 35.406 24.859 3.297 1 73.44 329 PRO B N 1
ATOM 7154 C CA . PRO B 1 329 ? 33.969 24.922 3.553 1 73.44 329 PRO B CA 1
ATOM 7155 C C . PRO B 1 329 ? 33.281 23.562 3.461 1 73.44 329 PRO B C 1
ATOM 7157 O O . PRO B 1 329 ? 33.781 22.656 2.787 1 73.44 329 PRO B O 1
ATOM 7160 N N . LEU B 1 330 ? 32.281 23.391 4.32 1 70.25 330 LEU B N 1
ATOM 7161 C CA . LEU B 1 330 ? 31.516 22.156 4.363 1 70.25 330 LEU B CA 1
ATOM 7162 C C . LEU B 1 330 ? 30.672 22 3.102 1 70.25 330 LEU B C 1
ATOM 7164 O O . LEU B 1 330 ? 30.25 20.891 2.76 1 70.25 330 LEU B O 1
ATOM 7168 N N . ASP B 1 331 ? 30.969 22.375 1.995 1 66.62 331 ASP B N 1
ATOM 7169 C CA . ASP B 1 331 ? 30.266 22.312 0.72 1 66.62 331 ASP B CA 1
ATOM 7170 C C . ASP B 1 331 ? 28.953 21.531 0.857 1 66.62 331 ASP B C 1
ATOM 7172 O O . ASP B 1 331 ? 28.156 21.797 1.764 1 66.62 331 ASP B O 1
ATOM 7176 N N . ASP B 1 332 ? 28.609 20.672 -0.032 1 78.25 332 ASP B N 1
ATOM 7177 C CA . ASP B 1 332 ? 27.375 19.906 -0.102 1 78.25 332 ASP B CA 1
ATOM 7178 C C . ASP B 1 332 ? 27.422 18.719 0.861 1 78.25 332 ASP B C 1
ATOM 7180 O O . ASP B 1 332 ? 27.156 17.578 0.467 1 78.25 332 ASP B O 1
ATOM 7184 N N . PHE B 1 333 ? 27.688 19 2.121 1 77.5 333 PHE B N 1
ATOM 7185 C CA . PHE B 1 333 ? 27.859 18 3.168 1 77.5 333 PHE B CA 1
ATOM 7186 C C . PHE B 1 333 ? 26.531 17.297 3.473 1 77.5 333 PHE B C 1
ATOM 7188 O O . PHE B 1 333 ? 26.469 16.062 3.498 1 77.5 333 PHE B O 1
ATOM 7195 N N . THR B 1 334 ? 25.484 18.016 3.629 1 82.31 334 THR B N 1
ATOM 7196 C CA . THR B 1 334 ? 24.219 17.453 4.039 1 82.31 334 THR B CA 1
ATOM 7197 C C . THR B 1 334 ? 23.641 16.562 2.936 1 82.31 334 THR B C 1
ATOM 7199 O O . THR B 1 334 ? 23.141 15.469 3.209 1 82.31 334 THR B O 1
ATOM 7202 N N . LEU B 1 335 ? 23.875 17 1.743 1 86.56 335 LEU B N 1
ATOM 7203 C CA . LEU B 1 335 ? 23.344 16.25 0.616 1 86.56 335 LEU B CA 1
ATOM 7204 C C . LEU B 1 335 ? 24.094 14.93 0.45 1 86.56 335 LEU B C 1
ATOM 7206 O O . LEU B 1 335 ? 23.484 13.883 0.219 1 86.56 335 LEU B O 1
ATOM 7210 N N . SER B 1 336 ? 25.359 14.992 0.597 1 84.5 336 SER B N 1
ATOM 7211 C CA . SER B 1 336 ? 26.188 13.805 0.425 1 84.5 336 SER B CA 1
ATOM 7212 C C . SER B 1 336 ? 25.969 12.805 1.556 1 84.5 336 SER B C 1
ATOM 7214 O O . SER B 1 336 ? 25.906 11.602 1.32 1 84.5 336 SER B O 1
ATOM 7216 N N . GLU B 1 337 ? 25.828 13.289 2.73 1 87.25 337 GLU B N 1
ATOM 7217 C CA . GLU B 1 337 ? 25.641 12.414 3.883 1 87.25 337 GLU B CA 1
ATOM 7218 C C . GLU B 1 337 ? 24.266 11.75 3.836 1 87.25 337 GLU B C 1
ATOM 7220 O O . GLU B 1 337 ? 24.141 10.555 4.098 1 87.25 337 GLU B O 1
ATOM 7225 N N . TYR B 1 338 ? 23.281 12.508 3.473 1 91.12 338 TYR B N 1
ATOM 7226 C CA . TYR B 1 338 ? 21.938 11.938 3.375 1 91.12 338 TYR B CA 1
ATOM 7227 C C . TYR B 1 338 ? 21.859 10.906 2.256 1 91.12 338 TYR B C 1
ATOM 7229 O O . TYR B 1 338 ? 21.203 9.883 2.393 1 91.12 338 TYR B O 1
ATOM 7237 N N . THR B 1 339 ? 22.531 11.203 1.24 1 90.25 339 THR B N 1
ATOM 7238 C CA . THR B 1 339 ? 22.516 10.266 0.122 1 90.25 339 THR B CA 1
ATOM 7239 C C . THR B 1 339 ? 23.125 8.93 0.529 1 90.25 339 THR B C 1
ATOM 7241 O O . THR B 1 339 ? 22.578 7.871 0.225 1 90.25 339 THR B O 1
ATOM 7244 N N . GLU B 1 340 ? 24.172 9.016 1.2 1 88.5 340 GLU B N 1
ATOM 7245 C CA . GLU B 1 340 ? 24.859 7.797 1.633 1 88.5 340 GLU B CA 1
ATOM 7246 C C . GLU B 1 340 ? 24 7.008 2.617 1 88.5 340 GLU B C 1
ATOM 7248 O O . GLU B 1 340 ? 23.875 5.785 2.502 1 88.5 340 GLU B O 1
ATOM 7253 N N . LYS B 1 341 ? 23.453 7.688 3.547 1 92.5 341 LYS B N 1
ATOM 7254 C CA . LYS B 1 341 ? 22.656 7.016 4.57 1 92.5 341 LYS B CA 1
ATOM 7255 C C . LYS B 1 341 ? 21.375 6.441 3.979 1 92.5 341 LYS B C 1
ATOM 7257 O O . LYS B 1 341 ? 20.938 5.359 4.371 1 92.5 341 LYS B O 1
ATOM 7262 N N . VAL B 1 342 ? 20.781 7.148 3.025 1 94.12 342 VAL B N 1
ATOM 7263 C CA . VAL B 1 342 ? 19.531 6.699 2.408 1 94.12 342 VAL B CA 1
ATOM 7264 C C . VAL B 1 342 ? 19.812 5.492 1.518 1 94.12 342 VAL B C 1
ATOM 7266 O O . VAL B 1 342 ? 19 4.559 1.461 1 94.12 342 VAL B O 1
ATOM 7269 N N . LEU B 1 343 ? 20.938 5.48 0.886 1 92.5 343 LEU B N 1
ATOM 7270 C CA . LEU B 1 343 ? 21.297 4.324 0.075 1 92.5 343 LEU B CA 1
ATOM 7271 C C . LEU B 1 343 ? 21.547 3.104 0.952 1 92.5 343 LEU B C 1
ATOM 7273 O O . LEU B 1 343 ? 21.156 1.989 0.596 1 92.5 343 LEU B O 1
ATOM 7277 N N . GLN B 1 344 ? 22.219 3.357 2.025 1 93.06 344 GLN B N 1
ATOM 7278 C CA . GLN B 1 344 ? 22.438 2.264 2.969 1 93.06 344 GLN B CA 1
ATOM 7279 C C . GLN B 1 344 ? 21.109 1.749 3.514 1 93.06 344 GLN B C 1
ATOM 7281 O O . GLN B 1 344 ? 20.922 0.542 3.693 1 93.06 344 GLN B O 1
ATOM 7286 N N . TYR B 1 345 ? 20.203 2.668 3.777 1 95.12 345 TYR B N 1
ATOM 7287 C CA . TYR B 1 345 ? 18.859 2.309 4.211 1 95.12 345 TYR B CA 1
ATOM 7288 C C . TYR B 1 345 ? 18.156 1.447 3.164 1 95.12 345 TYR B C 1
ATOM 7290 O O . TYR B 1 345 ? 17.438 0.505 3.506 1 95.12 345 TYR B O 1
ATOM 7298 N N . GLY B 1 346 ? 18.438 1.682 1.969 1 95.31 346 GLY B N 1
ATOM 7299 C CA . GLY B 1 346 ? 17.859 0.889 0.892 1 95.31 346 GLY B CA 1
ATOM 7300 C C . GLY B 1 346 ? 18.344 -0.547 0.885 1 95.31 346 GLY B C 1
ATOM 7301 O O . GLY B 1 346 ? 17.578 -1.472 0.639 1 95.31 346 GLY B O 1
ATOM 7302 N N . TYR B 1 347 ? 19.625 -0.732 1.169 1 94.12 347 TYR B N 1
ATOM 7303 C CA . TYR B 1 347 ? 20.141 -2.09 1.256 1 94.12 347 TYR B CA 1
ATOM 7304 C C . TYR B 1 347 ? 19.453 -2.875 2.361 1 94.12 347 TYR B C 1
ATOM 7306 O O . TYR B 1 347 ? 19.141 -4.059 2.191 1 94.12 347 TYR B O 1
ATOM 7314 N N . LEU B 1 348 ? 19.203 -2.15 3.398 1 93.62 348 LEU B N 1
ATOM 7315 C CA . LEU B 1 348 ? 18.578 -2.76 4.566 1 93.62 348 LEU B CA 1
ATOM 7316 C C . LEU B 1 348 ? 17.125 -3.121 4.273 1 93.62 348 LEU B C 1
ATOM 7318 O O . LEU B 1 348 ? 16.672 -4.199 4.656 1 93.62 348 LEU B O 1
ATOM 7322 N N . MET B 1 349 ? 16.484 -2.309 3.541 1 95.25 349 MET B N 1
ATOM 7323 C CA . MET B 1 349 ? 15.047 -2.473 3.332 1 95.25 349 MET B CA 1
ATOM 7324 C C . MET B 1 349 ? 14.773 -3.432 2.18 1 95.25 349 MET B C 1
ATOM 7326 O O . MET B 1 349 ? 13.867 -4.258 2.26 1 95.25 349 MET B O 1
ATOM 7330 N N . MET B 1 350 ? 15.523 -3.395 1.181 1 96 350 MET B N 1
ATOM 7331 C CA . MET B 1 350 ? 15.195 -4.141 -0.03 1 96 350 MET B CA 1
ATOM 7332 C C . MET B 1 350 ? 15.781 -5.547 0.023 1 96 350 MET B C 1
ATOM 7334 O O . MET B 1 350 ? 15.25 -6.473 -0.594 1 96 350 MET B O 1
ATOM 7338 N N . PHE B 1 351 ? 16.812 -5.809 0.713 1 94.56 351 PHE B N 1
ATOM 7339 C CA . PHE B 1 351 ? 17.469 -7.105 0.677 1 94.56 351 PHE B CA 1
ATOM 7340 C C . PHE B 1 351 ? 17.609 -7.688 2.08 1 94.56 351 PHE B C 1
ATOM 7342 O O . PHE B 1 351 ? 18.594 -8.352 2.391 1 94.56 351 PHE B O 1
ATOM 7349 N N . ALA B 1 352 ? 16.641 -7.402 2.898 1 91.38 352 ALA B N 1
ATOM 7350 C CA . ALA B 1 352 ? 16.625 -7.906 4.27 1 91.38 352 ALA B CA 1
ATOM 7351 C C . ALA B 1 352 ? 16.547 -9.43 4.289 1 91.38 352 ALA B C 1
ATOM 7353 O O . ALA B 1 352 ? 17.188 -10.078 5.117 1 91.38 352 ALA B O 1
ATOM 7354 N N . ALA B 1 353 ? 15.836 -10.016 3.354 1 90.44 353 ALA B N 1
ATOM 7355 C CA . ALA B 1 353 ? 15.641 -11.469 3.309 1 90.44 353 ALA B CA 1
ATOM 7356 C C . ALA B 1 353 ? 16.938 -12.18 2.928 1 90.44 353 ALA B C 1
ATOM 7358 O O . ALA B 1 353 ? 17.156 -13.328 3.32 1 90.44 353 ALA B O 1
ATOM 7359 N N . ALA B 1 354 ? 17.766 -11.539 2.205 1 89.38 354 ALA B N 1
ATOM 7360 C CA . ALA B 1 354 ? 18.969 -12.172 1.697 1 89.38 354 ALA B CA 1
ATOM 7361 C C . ALA B 1 354 ? 20.109 -12.094 2.717 1 89.38 354 ALA B C 1
ATOM 7363 O O . ALA B 1 354 ? 20.969 -12.977 2.771 1 89.38 354 ALA B O 1
ATOM 7364 N N . PHE B 1 355 ? 20.109 -11.047 3.461 1 90.88 355 PHE B N 1
ATOM 7365 C CA . PHE B 1 355 ? 21.219 -10.828 4.367 1 90.88 355 PHE B CA 1
ATOM 7366 C C . PHE B 1 355 ? 20.734 -10.266 5.699 1 90.88 355 PHE B C 1
ATOM 7368 O O . PHE B 1 355 ? 20.812 -9.055 5.93 1 90.88 355 PHE B O 1
ATOM 7375 N N . PRO B 1 356 ? 20.438 -11.117 6.656 1 90.62 356 PRO B N 1
ATOM 7376 C CA . PRO B 1 356 ? 19.875 -10.672 7.938 1 90.62 356 PRO B CA 1
ATOM 7377 C C . PRO B 1 356 ? 20.891 -9.914 8.789 1 90.62 356 PRO B C 1
ATOM 7379 O O . PRO B 1 356 ? 20.5 -9.258 9.766 1 90.62 356 PRO B O 1
ATOM 7382 N N . LEU B 1 357 ? 22.188 -9.922 8.477 1 91.12 357 LEU B N 1
ATOM 7383 C CA . LEU B 1 357 ? 23.203 -9.219 9.25 1 91.12 357 LEU B CA 1
ATOM 7384 C C . LEU B 1 357 ? 23.391 -7.793 8.727 1 91.12 357 LEU B C 1
ATOM 7386 O O . LEU B 1 357 ? 24.219 -7.043 9.25 1 91.12 357 LEU B O 1
ATOM 7390 N N . ALA B 1 358 ? 22.594 -7.391 7.809 1 92.69 358 ALA B N 1
ATOM 7391 C CA . ALA B 1 358 ? 22.719 -6.066 7.211 1 92.69 358 ALA B CA 1
ATOM 7392 C C . ALA B 1 358 ? 22.547 -4.973 8.258 1 92.69 358 ALA B C 1
ATOM 7394 O O . ALA B 1 358 ? 23.297 -4.004 8.289 1 92.69 358 ALA B O 1
ATOM 7395 N N . PRO B 1 359 ? 21.578 -5.152 9.219 1 94.75 359 PRO B N 1
ATOM 7396 C CA . PRO B 1 359 ? 21.422 -4.109 10.234 1 94.75 359 PRO B CA 1
ATOM 7397 C C . PRO B 1 359 ? 22.641 -3.963 11.133 1 94.75 359 PRO B C 1
ATOM 7399 O O . PRO B 1 359 ? 22.938 -2.861 11.602 1 94.75 359 PRO B O 1
ATOM 7402 N N . LEU B 1 360 ? 23.344 -5.035 11.367 1 94.5 360 LEU B N 1
ATOM 7403 C CA . LEU B 1 360 ? 24.562 -4.969 12.172 1 94.5 360 LEU B CA 1
ATOM 7404 C C . LEU B 1 360 ? 25.641 -4.152 11.477 1 94.5 360 LEU B C 1
ATOM 7406 O O . LEU B 1 360 ? 26.266 -3.281 12.086 1 94.5 360 LEU B O 1
ATOM 7410 N N . ILE B 1 361 ? 25.828 -4.414 10.242 1 93.06 361 ILE B N 1
ATOM 7411 C CA . ILE B 1 361 ? 26.812 -3.674 9.469 1 93.06 361 ILE B CA 1
ATOM 7412 C C . ILE B 1 361 ? 26.422 -2.199 9.406 1 93.06 361 ILE B C 1
ATOM 7414 O O . ILE B 1 361 ? 27.281 -1.317 9.547 1 93.06 361 ILE B O 1
ATOM 7418 N N . ALA B 1 362 ? 25.125 -1.959 9.195 1 94.06 362 ALA B N 1
ATOM 7419 C CA . ALA B 1 362 ? 24.641 -0.582 9.133 1 94.06 362 ALA B CA 1
ATOM 7420 C C . ALA B 1 362 ? 24.859 0.129 10.469 1 94.06 362 ALA B C 1
ATOM 7422 O O . ALA B 1 362 ? 25.219 1.305 10.5 1 94.06 362 ALA B O 1
ATOM 7423 N N . LEU B 1 363 ? 24.625 -0.608 11.555 1 95.06 363 LEU B N 1
ATOM 7424 C CA . LEU B 1 363 ? 24.797 -0.026 12.883 1 95.06 363 LEU B CA 1
ATOM 7425 C C . LEU B 1 363 ? 26.25 0.342 13.133 1 95.06 363 LEU B C 1
ATOM 7427 O O . LEU B 1 363 ? 26.547 1.455 13.57 1 95.06 363 LEU B O 1
ATOM 7431 N N . ILE B 1 364 ? 27.156 -0.513 12.805 1 93 364 ILE B N 1
ATOM 7432 C CA . ILE B 1 364 ? 28.594 -0.287 13.039 1 93 364 ILE B CA 1
ATOM 7433 C C . ILE B 1 364 ? 29.078 0.855 12.148 1 93 364 ILE B C 1
ATOM 7435 O O . ILE B 1 364 ? 29.766 1.768 12.625 1 93 364 ILE B O 1
ATOM 7439 N N . THR B 1 365 ? 28.703 0.854 10.922 1 91.12 365 THR B N 1
ATOM 7440 C CA . THR B 1 365 ? 29.156 1.872 9.977 1 91.12 365 THR B CA 1
ATOM 7441 C C . THR B 1 365 ? 28.594 3.242 10.352 1 91.12 365 THR B C 1
ATOM 7443 O O . THR B 1 365 ? 29.312 4.25 10.266 1 91.12 365 THR B O 1
ATOM 7446 N N . ASN B 1 366 ? 27.328 3.281 10.773 1 92.38 366 ASN B N 1
ATOM 7447 C CA . ASN B 1 366 ? 26.719 4.559 11.133 1 92.38 366 ASN B CA 1
ATOM 7448 C C . ASN B 1 366 ? 27.281 5.094 12.445 1 92.38 366 ASN B C 1
ATOM 7450 O O . ASN B 1 366 ? 27.375 6.305 12.633 1 92.38 366 ASN B O 1
ATOM 7454 N N . LEU B 1 367 ? 27.672 4.211 13.367 1 91.88 367 LEU B N 1
ATOM 7455 C CA . LEU B 1 367 ? 28.266 4.645 14.633 1 91.88 367 LEU B CA 1
ATOM 7456 C C . LEU B 1 367 ? 29.641 5.27 14.398 1 91.88 367 LEU B C 1
ATOM 7458 O O . LEU B 1 367 ? 29.953 6.312 14.969 1 91.88 367 LEU B O 1
ATOM 7462 N N . ILE B 1 368 ? 30.359 4.695 13.516 1 88.44 368 ILE B N 1
ATOM 7463 C CA . ILE B 1 368 ? 31.672 5.215 13.18 1 88.44 368 ILE B CA 1
ATOM 7464 C C . ILE B 1 368 ? 31.531 6.531 12.422 1 88.44 368 ILE B C 1
ATOM 7466 O O . ILE B 1 368 ? 32.219 7.504 12.711 1 88.44 368 ILE B O 1
ATOM 7470 N N . ASP B 1 369 ? 30.609 6.52 11.531 1 88.56 369 ASP B N 1
ATOM 7471 C CA . ASP B 1 369 ? 30.406 7.695 10.695 1 88.56 369 ASP B CA 1
ATOM 7472 C C . ASP B 1 369 ? 29.953 8.891 11.531 1 88.56 369 ASP B C 1
ATOM 7474 O O . ASP B 1 369 ? 30.375 10.023 11.273 1 88.56 369 ASP B O 1
ATOM 7478 N N . MET B 1 370 ? 29.109 8.625 12.477 1 88.94 370 MET B N 1
ATOM 7479 C CA . MET B 1 370 ? 28.625 9.711 13.328 1 88.94 370 MET B CA 1
ATOM 7480 C C . MET B 1 370 ? 29.766 10.359 14.094 1 88.94 370 MET B C 1
ATOM 7482 O O . MET B 1 370 ? 29.828 11.586 14.203 1 88.94 370 MET B O 1
ATOM 7486 N N . ARG B 1 371 ? 30.766 9.594 14.562 1 87.44 371 ARG B N 1
ATOM 7487 C CA . ARG B 1 371 ? 31.906 10.125 15.312 1 87.44 371 ARG B CA 1
ATOM 7488 C C . ARG B 1 371 ? 32.906 10.828 14.383 1 87.44 371 ARG B C 1
ATOM 7490 O O . ARG B 1 371 ? 33.438 11.875 14.727 1 87.44 371 ARG B O 1
ATOM 7497 N N . VAL B 1 372 ? 33.031 10.281 13.242 1 84.38 372 VAL B N 1
ATOM 7498 C CA . VAL B 1 372 ? 33.938 10.867 12.273 1 84.38 372 VAL B CA 1
ATOM 7499 C C . VAL B 1 372 ? 33.375 12.195 11.766 1 84.38 372 VAL B C 1
ATOM 7501 O O . VAL B 1 372 ? 34.125 13.172 11.625 1 84.38 372 VAL B O 1
ATOM 7504 N N . ASP B 1 373 ? 32.094 12.219 11.492 1 85.5 373 ASP B N 1
ATOM 7505 C CA . ASP B 1 373 ? 31.438 13.438 11 1 85.5 373 ASP B CA 1
ATOM 7506 C C . ASP B 1 373 ? 31.469 14.539 12.055 1 85.5 373 ASP B C 1
ATOM 7508 O O . ASP B 1 373 ? 31.656 15.711 11.734 1 85.5 373 ASP B O 1
ATOM 7512 N N . ALA B 1 374 ? 31.266 14.156 13.289 1 85.94 374 ALA B N 1
ATOM 7513 C CA . ALA B 1 374 ? 31.344 15.133 14.367 1 85.94 374 ALA B CA 1
ATOM 7514 C C . ALA B 1 374 ? 32.719 15.75 14.461 1 85.94 374 ALA B C 1
ATOM 7516 O O . ALA B 1 374 ? 32.875 16.969 14.609 1 85.94 374 ALA B O 1
ATOM 7517 N N . ARG B 1 375 ? 33.688 14.93 14.312 1 81.5 375 ARG B N 1
ATOM 7518 C CA . ARG B 1 375 ? 35.062 15.414 14.391 1 81.5 375 ARG B CA 1
ATOM 7519 C C . ARG B 1 375 ? 35.406 16.281 13.18 1 81.5 375 ARG B C 1
ATOM 7521 O O . ARG B 1 375 ? 36.125 17.281 13.312 1 81.5 375 ARG B O 1
ATOM 7528 N N . ARG B 1 376 ? 34.906 15.953 12.086 1 81.56 376 ARG B N 1
ATOM 7529 C CA . ARG B 1 376 ? 35.125 16.719 10.859 1 81.56 376 ARG B CA 1
ATOM 7530 C C . ARG B 1 376 ? 34.469 18.094 10.93 1 81.56 376 ARG B C 1
ATOM 7532 O O . ARG B 1 376 ? 35.062 19.094 10.539 1 81.56 376 ARG B O 1
ATOM 7539 N N . MET B 1 377 ? 33.281 18.141 11.406 1 81.12 377 MET B N 1
ATOM 7540 C CA . MET B 1 377 ? 32.531 19.391 11.469 1 81.12 377 MET B CA 1
ATOM 7541 C C . MET B 1 377 ? 33.125 20.328 12.516 1 81.12 377 MET B C 1
ATOM 7543 O O . MET B 1 377 ? 33.062 21.547 12.359 1 81.12 377 MET B O 1
ATOM 7547 N N . LEU B 1 378 ? 33.656 19.734 13.562 1 78.31 378 LEU B N 1
ATOM 7548 C CA . LEU B 1 378 ? 34.094 20.562 14.672 1 78.31 378 LEU B CA 1
ATOM 7549 C C . LEU B 1 378 ? 35.562 20.984 14.477 1 78.31 378 LEU B C 1
ATOM 7551 O O . LEU B 1 378 ? 35.938 22.109 14.812 1 78.31 378 LEU B O 1
ATOM 7555 N N . TRP B 1 379 ? 36.312 20.062 13.852 1 75 379 TRP B N 1
ATOM 7556 C CA . TRP B 1 379 ? 37.719 20.344 13.898 1 75 379 TRP B CA 1
ATOM 7557 C C . TRP B 1 379 ? 38.281 20.594 12.492 1 75 379 TRP B C 1
ATOM 7559 O O . TRP B 1 379 ? 39.156 21.453 12.305 1 75 379 TRP B O 1
ATOM 7569 N N . PHE B 1 380 ? 37.75 20 11.508 1 74.44 380 PHE B N 1
ATOM 7570 C CA . PHE B 1 380 ? 38.406 20.031 10.211 1 74.44 380 PHE B CA 1
ATOM 7571 C C . PHE B 1 380 ? 37.781 21.062 9.305 1 74.44 380 PHE B C 1
ATOM 7573 O O . PHE B 1 380 ? 38.469 21.734 8.531 1 74.44 380 PHE B O 1
ATOM 7580 N N . ASN B 1 381 ? 36.531 21.156 9.367 1 77.12 381 ASN B N 1
ATOM 7581 C CA . ASN B 1 381 ? 35.844 22.078 8.492 1 77.12 381 ASN B CA 1
ATOM 7582 C C . ASN B 1 381 ? 35.406 23.344 9.242 1 77.12 381 ASN B C 1
ATOM 7584 O O . ASN B 1 381 ? 35.375 23.359 10.469 1 77.12 381 ASN B O 1
ATOM 7588 N N . ARG B 1 382 ? 35.156 24.344 8.352 1 78.06 382 ARG B N 1
ATOM 7589 C CA . ARG B 1 382 ? 34.594 25.578 8.906 1 78.06 382 ARG B CA 1
ATOM 7590 C C . ARG B 1 382 ? 33.219 25.359 9.508 1 78.06 382 ARG B C 1
ATOM 7592 O O . ARG B 1 382 ? 32.406 24.594 8.961 1 78.06 382 ARG B O 1
ATOM 7599 N N . ARG B 1 383 ? 33.062 25.875 10.633 1 75.81 383 ARG B N 1
ATOM 7600 C CA . ARG B 1 383 ? 31.75 25.75 11.266 1 75.81 383 ARG B CA 1
ATOM 7601 C C . ARG B 1 383 ? 30.641 26.219 10.336 1 75.81 383 ARG B C 1
ATOM 7603 O O . ARG B 1 383 ? 30.75 27.297 9.742 1 75.81 383 ARG B O 1
ATOM 7610 N N . PRO B 1 384 ? 29.719 25.344 10.055 1 76.81 384 PRO B N 1
ATOM 7611 C CA . PRO B 1 384 ? 28.656 25.703 9.109 1 76.81 384 PRO B CA 1
ATOM 7612 C C . PRO B 1 384 ? 27.734 26.781 9.648 1 76.81 384 PRO B C 1
ATOM 7614 O O . PRO B 1 384 ? 27.625 26.969 10.859 1 76.81 384 PRO B O 1
ATOM 7617 N N . PHE B 1 385 ? 27.234 27.562 8.664 1 74.31 385 PHE B N 1
ATOM 7618 C CA . PHE B 1 385 ? 26.219 28.547 9.016 1 74.31 385 PHE B CA 1
ATOM 7619 C C . PHE B 1 385 ? 24.891 27.875 9.297 1 74.31 385 PHE B C 1
ATOM 7621 O O . PHE B 1 385 ? 24.5 26.938 8.602 1 74.31 385 PHE B O 1
ATOM 7628 N N . ALA B 1 386 ? 24.312 28.125 10.422 1 75 386 ALA B N 1
ATOM 7629 C CA . ALA B 1 386 ? 23.031 27.547 10.82 1 75 386 ALA B CA 1
ATOM 7630 C C . ALA B 1 386 ? 21.906 27.969 9.867 1 75 386 ALA B C 1
ATOM 7632 O O . ALA B 1 386 ? 21.734 29.156 9.594 1 75 386 ALA B O 1
ATOM 7633 N N . GLU B 1 387 ? 21.484 27.078 9.109 1 76.5 387 GLU B N 1
ATOM 7634 C CA . GLU B 1 387 ? 20.344 27.344 8.234 1 76.5 387 GLU B CA 1
ATOM 7635 C C . GLU B 1 387 ? 19.078 26.688 8.773 1 76.5 387 GLU B C 1
ATOM 7637 O O . GLU B 1 387 ? 19.125 25.562 9.258 1 76.5 387 GLU B O 1
ATOM 7642 N N . ARG B 1 388 ? 18.047 27.469 8.797 1 75.06 388 ARG B N 1
ATOM 7643 C CA . ARG B 1 388 ? 16.766 26.953 9.273 1 75.06 388 ARG B CA 1
ATOM 7644 C C . ARG B 1 388 ? 16.109 26.047 8.219 1 75.06 388 ARG B C 1
ATOM 7646 O O . ARG B 1 388 ? 16.188 26.328 7.023 1 75.06 388 ARG B O 1
ATOM 7653 N N . ALA B 1 389 ? 15.781 24.906 8.664 1 77.56 389 ALA B N 1
ATOM 7654 C CA . ALA B 1 389 ? 15.062 23.984 7.789 1 77.56 389 ALA B CA 1
ATOM 7655 C C . ALA B 1 389 ? 13.859 23.375 8.508 1 77.56 389 ALA B C 1
ATOM 7657 O O . ALA B 1 389 ? 13.93 23.094 9.703 1 77.56 389 ALA B O 1
ATOM 7658 N N . GLU B 1 390 ? 12.789 23.297 7.855 1 77.25 390 GLU B N 1
ATOM 7659 C CA . GLU B 1 390 ? 11.562 22.766 8.438 1 77.25 390 GLU B CA 1
ATOM 7660 C C . GLU B 1 390 ? 11.602 21.25 8.508 1 77.25 390 GLU B C 1
ATOM 7662 O O . GLU B 1 390 ? 11.18 20.656 9.508 1 77.25 390 GLU B O 1
ATOM 7667 N N . ASP B 1 391 ? 12 20.609 7.469 1 81.81 391 ASP B N 1
ATOM 7668 C CA . ASP B 1 391 ? 12.016 19.156 7.375 1 81.81 391 ASP B CA 1
ATOM 7669 C C . ASP B 1 391 ? 13.086 18.688 6.395 1 81.81 391 ASP B C 1
ATOM 7671 O O . ASP B 1 391 ? 13.906 19.484 5.934 1 81.81 391 ASP B O 1
ATOM 7675 N N . ILE B 1 392 ? 13.234 17.406 6.301 1 82.88 392 ILE B N 1
ATOM 7676 C CA . ILE B 1 392 ? 14.242 16.828 5.418 1 82.88 392 ILE B CA 1
ATOM 7677 C C . ILE B 1 392 ? 13.742 16.844 3.977 1 82.88 392 ILE B C 1
ATOM 7679 O O . ILE B 1 392 ? 14.461 16.453 3.057 1 82.88 392 ILE B O 1
ATOM 7683 N N . GLY B 1 393 ? 12.555 17.312 3.795 1 82.94 393 GLY B N 1
ATOM 7684 C CA . GLY B 1 393 ? 12.023 17.516 2.457 1 82.94 393 GLY B CA 1
ATOM 7685 C C . GLY B 1 393 ? 11.812 16.219 1.694 1 82.94 393 GLY B C 1
ATOM 7686 O O . GLY B 1 393 ? 11.18 15.297 2.197 1 82.94 393 GLY B O 1
ATOM 7687 N N . MET B 1 394 ? 12.438 16.109 0.523 1 89.19 394 MET B N 1
ATOM 7688 C CA . MET B 1 394 ? 12.219 15.016 -0.423 1 89.19 394 MET B CA 1
ATOM 7689 C C . MET B 1 394 ? 12.828 13.711 0.096 1 89.19 394 MET B C 1
ATOM 7691 O O . MET B 1 394 ? 12.438 12.625 -0.329 1 89.19 394 MET B O 1
ATOM 7695 N N . TRP B 1 395 ? 13.727 13.766 1.022 1 92.31 395 TRP B N 1
ATOM 7696 C CA . TRP B 1 395 ? 14.336 12.562 1.579 1 92.31 395 TRP B CA 1
ATOM 7697 C C . TRP B 1 395 ? 13.289 11.688 2.262 1 92.31 395 TRP B C 1
ATOM 7699 O O . TRP B 1 395 ? 13.391 10.453 2.242 1 92.31 395 TRP B O 1
ATOM 7709 N N . PHE B 1 396 ? 12.297 12.305 2.846 1 91 396 PHE B N 1
ATOM 7710 C CA . PHE B 1 396 ? 11.266 11.531 3.525 1 91 396 PHE B CA 1
ATOM 7711 C C . PHE B 1 396 ? 10.414 10.766 2.52 1 91 396 PHE B C 1
ATOM 7713 O O . PHE B 1 396 ? 10.039 9.617 2.758 1 91 396 PHE B O 1
ATOM 7720 N N . ALA B 1 397 ? 10.141 11.391 1.453 1 90.06 397 ALA B N 1
ATOM 7721 C CA . ALA B 1 397 ? 9.398 10.727 0.385 1 90.06 397 ALA B CA 1
ATOM 7722 C C . ALA B 1 397 ? 10.188 9.547 -0.174 1 90.06 397 ALA B C 1
ATOM 7724 O O . ALA B 1 397 ? 9.609 8.5 -0.499 1 90.06 397 ALA B O 1
ATOM 7725 N N . ILE B 1 398 ? 11.445 9.727 -0.253 1 93.88 398 ILE B N 1
ATOM 7726 C CA . ILE B 1 398 ? 12.312 8.672 -0.772 1 93.88 398 ILE B CA 1
ATOM 7727 C C . ILE B 1 398 ? 12.359 7.508 0.214 1 93.88 398 ILE B C 1
ATOM 7729 O O . ILE B 1 398 ? 12.344 6.34 -0.19 1 93.88 398 ILE B O 1
ATOM 7733 N N . LEU B 1 399 ? 12.398 7.82 1.489 1 94.38 399 LEU B N 1
ATOM 7734 C CA . LEU B 1 399 ? 12.375 6.77 2.502 1 94.38 399 LEU B CA 1
ATOM 7735 C C . LEU B 1 399 ? 11.086 5.957 2.414 1 94.38 399 LEU B C 1
ATOM 7737 O O . LEU B 1 399 ? 11.117 4.727 2.508 1 94.38 399 LEU B O 1
ATOM 7741 N N . ASN B 1 400 ? 10 6.609 2.164 1 91.38 400 ASN B N 1
ATOM 7742 C CA . ASN B 1 400 ? 8.727 5.914 2 1 91.38 400 ASN B CA 1
ATOM 7743 C C . ASN B 1 400 ? 8.711 5.066 0.732 1 91.38 400 ASN B C 1
ATOM 7745 O O . ASN B 1 400 ? 8.156 3.965 0.724 1 91.38 400 ASN B O 1
ATOM 7749 N N . PHE B 1 401 ? 9.273 5.578 -0.242 1 92.69 401 PHE B N 1
ATOM 7750 C CA . PHE B 1 401 ? 9.383 4.84 -1.494 1 92.69 401 PHE B CA 1
ATOM 7751 C C . PHE B 1 401 ? 10.203 3.566 -1.302 1 92.69 401 PHE B C 1
ATOM 7753 O O . PHE B 1 401 ? 9.805 2.492 -1.762 1 92.69 401 PHE B O 1
ATOM 7760 N N . LEU B 1 402 ? 11.281 3.707 -0.617 1 95.44 402 LEU B N 1
ATOM 7761 C CA . LEU B 1 402 ? 12.148 2.561 -0.37 1 95.44 402 LEU B CA 1
ATOM 7762 C C . LEU B 1 402 ? 11.445 1.52 0.493 1 95.44 402 LEU B C 1
ATOM 7764 O O . LEU B 1 402 ? 11.672 0.319 0.339 1 95.44 402 LEU B O 1
ATOM 7768 N N . ASN B 1 403 ? 10.602 1.974 1.388 1 93.94 403 ASN B N 1
ATOM 7769 C CA . ASN B 1 403 ? 9.82 1.043 2.195 1 93.94 403 ASN B CA 1
ATOM 7770 C C . ASN B 1 403 ? 8.859 0.223 1.337 1 93.94 403 ASN B C 1
ATOM 7772 O O . ASN B 1 403 ? 8.719 -0.983 1.54 1 93.94 403 ASN B O 1
ATOM 7776 N N . TYR B 1 404 ? 8.312 0.834 0.387 1 92.19 404 TYR B N 1
ATOM 7777 C CA . TYR B 1 404 ? 7.371 0.148 -0.491 1 92.19 404 TYR B CA 1
ATOM 7778 C C . TYR B 1 404 ? 8.094 -0.814 -1.423 1 92.19 404 TYR B C 1
ATOM 7780 O O . TYR B 1 404 ? 7.691 -1.969 -1.573 1 92.19 404 TYR B O 1
ATOM 7788 N N . VAL B 1 405 ? 9.156 -0.342 -1.997 1 94 405 VAL B N 1
ATOM 7789 C CA . VAL B 1 405 ? 9.922 -1.188 -2.904 1 94 405 VAL B CA 1
ATOM 7790 C C . VAL B 1 405 ? 10.562 -2.334 -2.125 1 94 405 VAL B C 1
ATOM 7792 O O . VAL B 1 405 ? 10.68 -3.451 -2.637 1 94 405 VAL B O 1
ATOM 7795 N N . GLY B 1 406 ? 10.945 -1.983 -0.902 1 95.75 406 GLY B N 1
ATOM 7796 C CA . GLY B 1 406 ? 11.516 -3.021 -0.058 1 95.75 406 GLY B CA 1
ATOM 7797 C C . GLY B 1 406 ? 10.539 -4.141 0.253 1 95.75 406 GLY B C 1
ATOM 7798 O O . GLY B 1 406 ? 10.914 -5.316 0.257 1 95.75 406 GLY B O 1
ATOM 7799 N N . MET B 1 407 ? 9.312 -3.809 0.473 1 94.88 407 MET B N 1
ATOM 7800 C CA . MET B 1 407 ? 8.281 -4.82 0.722 1 94.88 407 MET B CA 1
ATOM 7801 C C . MET B 1 407 ? 8.109 -5.727 -0.491 1 94.88 407 MET B C 1
ATOM 7803 O O . MET B 1 407 ? 8.055 -6.949 -0.354 1 94.88 407 MET B O 1
ATOM 7807 N N . LEU B 1 408 ? 8.109 -5.145 -1.644 1 94.38 408 LEU B N 1
ATOM 7808 C CA . LEU B 1 408 ? 7.922 -5.906 -2.875 1 94.38 408 LEU B CA 1
ATOM 7809 C C . LEU B 1 408 ? 9.141 -6.773 -3.164 1 94.38 408 LEU B C 1
ATOM 7811 O O . LEU B 1 408 ? 9.008 -7.957 -3.486 1 94.38 408 LEU B O 1
ATOM 7815 N N . THR B 1 409 ? 10.32 -6.191 -3.012 1 95.56 409 THR B N 1
ATOM 7816 C CA . THR B 1 409 ? 11.547 -6.91 -3.326 1 95.56 409 THR B CA 1
ATOM 7817 C C . THR B 1 409 ? 11.742 -8.086 -2.375 1 95.56 409 THR B C 1
ATOM 7819 O O . THR B 1 409 ? 12.102 -9.188 -2.805 1 95.56 409 THR B O 1
ATOM 7822 N N . ASN B 1 410 ? 11.484 -7.902 -1.123 1 95.94 410 ASN B N 1
ATOM 7823 C CA . ASN B 1 410 ? 11.625 -8.992 -0.165 1 95.94 410 ASN B CA 1
ATOM 7824 C C . ASN B 1 410 ? 10.617 -10.109 -0.436 1 95.94 410 ASN B C 1
ATOM 7826 O O . ASN B 1 410 ? 10.945 -11.289 -0.308 1 95.94 410 ASN B O 1
ATOM 7830 N N . ALA B 1 411 ? 9.414 -9.727 -0.794 1 95.06 411 ALA B N 1
ATOM 7831 C CA . ALA B 1 411 ? 8.406 -10.727 -1.13 1 95.06 411 ALA B CA 1
ATOM 7832 C C . ALA B 1 411 ? 8.836 -11.555 -2.34 1 95.06 411 ALA B C 1
ATOM 7834 O O . ALA B 1 411 ? 8.719 -12.781 -2.342 1 95.06 411 ALA B O 1
ATOM 7835 N N . LEU B 1 412 ? 9.391 -10.898 -3.318 1 94.5 412 LEU B N 1
ATOM 7836 C CA . LEU B 1 412 ? 9.82 -11.578 -4.539 1 94.5 412 LEU B CA 1
ATOM 7837 C C . LEU B 1 412 ? 11.023 -12.469 -4.273 1 94.5 412 LEU B C 1
ATOM 7839 O O . LEU B 1 412 ? 11.109 -13.578 -4.809 1 94.5 412 LEU B O 1
ATOM 7843 N N . ILE B 1 413 ? 11.93 -11.977 -3.471 1 93.38 413 ILE B N 1
ATOM 7844 C CA . ILE B 1 413 ? 13.109 -12.766 -3.145 1 93.38 413 ILE B CA 1
ATOM 7845 C C . ILE B 1 413 ? 12.695 -14.023 -2.383 1 93.38 413 ILE B C 1
ATOM 7847 O O . ILE B 1 413 ? 13.18 -15.117 -2.67 1 93.38 413 ILE B O 1
ATOM 7851 N N . LEU B 1 414 ? 11.758 -13.953 -1.462 1 92 414 LEU B N 1
ATOM 7852 C CA . LEU B 1 414 ? 11.289 -15.078 -0.663 1 92 414 LEU B CA 1
ATOM 7853 C C . LEU B 1 414 ? 10.562 -16.094 -1.532 1 92 414 LEU B C 1
ATOM 7855 O O . LEU B 1 414 ? 10.68 -17.312 -1.315 1 92 414 LEU B O 1
ATOM 7859 N N . GLY B 1 415 ? 9.867 -15.602 -2.502 1 90.19 415 GLY B N 1
ATOM 7860 C CA . GLY B 1 415 ? 9.07 -16.484 -3.324 1 90.19 415 GLY B CA 1
ATOM 7861 C C . GLY B 1 415 ? 9.836 -17.078 -4.492 1 90.19 415 GLY B C 1
ATOM 7862 O O . GLY B 1 415 ? 9.656 -18.25 -4.836 1 90.19 415 GLY B O 1
ATOM 7863 N N . LEU B 1 416 ? 10.711 -16.297 -5.082 1 88.56 416 LEU B N 1
ATOM 7864 C CA . LEU B 1 416 ? 11.297 -16.719 -6.352 1 88.56 416 LEU B CA 1
ATOM 7865 C C . LEU B 1 416 ? 12.734 -17.203 -6.152 1 88.56 416 LEU B C 1
ATOM 7867 O O . LEU B 1 416 ? 13.203 -18.078 -6.879 1 88.56 416 LEU B O 1
ATOM 7871 N N . THR B 1 417 ? 13.43 -16.688 -5.242 1 86.75 417 THR B N 1
ATOM 7872 C CA . THR B 1 417 ? 14.867 -16.938 -5.156 1 86.75 417 THR B CA 1
ATOM 7873 C C . THR B 1 417 ? 15.195 -17.766 -3.918 1 86.75 417 THR B C 1
ATOM 7875 O O . THR B 1 417 ? 16.047 -18.656 -3.969 1 86.75 417 THR B O 1
ATOM 7878 N N . SER B 1 418 ? 14.539 -17.625 -2.836 1 85.31 418 SER B N 1
ATOM 7879 C CA . SER B 1 418 ? 14.844 -18.297 -1.574 1 85.31 418 SER B CA 1
ATOM 7880 C C . SER B 1 418 ? 14.477 -19.781 -1.63 1 85.31 418 SER B C 1
ATOM 7882 O O . SER B 1 418 ? 13.664 -20.188 -2.459 1 85.31 418 SER B O 1
ATOM 7884 N N . GLN B 1 419 ? 15.148 -20.516 -0.846 1 81.81 419 GLN B N 1
ATOM 7885 C CA . GLN B 1 419 ? 14.859 -21.938 -0.743 1 81.81 419 GLN B CA 1
ATOM 7886 C C . GLN B 1 419 ? 13.484 -22.188 -0.131 1 81.81 419 GLN B C 1
ATOM 7888 O O . GLN B 1 419 ? 12.812 -23.156 -0.456 1 81.81 419 GLN B O 1
ATOM 7893 N N . TYR B 1 420 ? 13.117 -21.219 0.665 1 80.62 420 TYR B N 1
ATOM 7894 C CA . TYR B 1 420 ? 11.797 -21.312 1.272 1 80.62 420 TYR B CA 1
ATOM 7895 C C . TYR B 1 420 ? 10.711 -21.344 0.206 1 80.62 420 TYR B C 1
ATOM 7897 O O . TYR B 1 420 ? 9.781 -22.156 0.279 1 80.62 420 TYR B O 1
ATOM 7905 N N . GLY B 1 421 ? 10.82 -20.578 -0.749 1 82.56 421 GLY B N 1
ATOM 7906 C CA . GLY B 1 421 ? 9.836 -20.5 -1.818 1 82.56 421 GLY B CA 1
ATOM 7907 C C . GLY B 1 421 ? 9.984 -21.625 -2.836 1 82.56 421 GLY B C 1
ATOM 7908 O O . GLY B 1 421 ? 8.992 -22.125 -3.363 1 82.56 421 GLY B O 1
ATOM 7909 N N . ASN B 1 422 ? 11.195 -22.031 -3.039 1 81.38 422 ASN B N 1
ATOM 7910 C CA . ASN B 1 422 ? 11.469 -23.047 -4.055 1 81.38 422 ASN B CA 1
ATOM 7911 C C . ASN B 1 422 ? 10.852 -24.391 -3.684 1 81.38 422 ASN B C 1
ATOM 7913 O O . ASN B 1 422 ? 10.5 -25.188 -4.562 1 81.38 422 ASN B O 1
ATOM 7917 N N . GLN B 1 423 ? 10.68 -24.531 -2.426 1 79.94 423 GLN B N 1
ATOM 7918 C CA . GLN B 1 423 ? 10.07 -25.781 -1.994 1 79.94 423 GLN B CA 1
ATOM 7919 C C . GLN B 1 423 ? 8.617 -25.875 -2.457 1 79.94 423 GLN B C 1
ATOM 7921 O O . GLN B 1 423 ? 8.086 -26.969 -2.641 1 79.94 423 GLN B O 1
ATOM 7926 N N . TYR B 1 424 ? 8.055 -24.781 -2.744 1 81.38 424 TYR B N 1
ATOM 7927 C CA . TYR B 1 424 ? 6.648 -24.781 -3.125 1 81.38 424 TYR B CA 1
ATOM 7928 C C . TYR B 1 424 ? 6.492 -24.547 -4.625 1 81.38 424 TYR B C 1
ATOM 7930 O O . TYR B 1 424 ? 5.371 -24.5 -5.137 1 81.38 424 TYR B O 1
ATOM 7938 N N . LYS B 1 425 ? 7.602 -24.438 -5.27 1 81.56 425 LYS B N 1
ATOM 7939 C CA . LYS B 1 425 ? 7.566 -24.203 -6.711 1 81.56 425 LYS B CA 1
ATOM 7940 C C . LYS B 1 425 ? 7.215 -25.469 -7.477 1 81.56 425 LYS B C 1
ATOM 7942 O O . LYS B 1 425 ? 6.457 -25.422 -8.445 1 81.56 425 LYS B O 1
ATOM 7947 N N . MET B 1 426 ? 7.773 -26.594 -6.953 1 78.62 426 MET B N 1
ATOM 7948 C CA . MET B 1 426 ? 7.57 -27.859 -7.641 1 78.62 426 MET B CA 1
ATOM 7949 C C . MET B 1 426 ? 6.551 -28.719 -6.898 1 78.62 426 MET B C 1
ATOM 7951 O O . MET B 1 426 ? 6.539 -28.75 -5.668 1 78.62 426 MET B O 1
ATOM 7955 N N . LYS B 1 427 ? 5.543 -29.109 -7.664 1 78.06 427 LYS B N 1
ATOM 7956 C CA . LYS B 1 427 ? 4.559 -30.031 -7.102 1 78.06 427 LYS B CA 1
ATOM 7957 C C . LYS B 1 427 ? 4.434 -31.297 -7.949 1 78.06 427 LYS B C 1
ATOM 7959 O O . LYS B 1 427 ? 4.5 -31.234 -9.18 1 78.06 427 LYS B O 1
ATOM 7964 N N . THR B 1 428 ? 4.453 -32.406 -7.234 1 80.06 428 THR B N 1
ATOM 7965 C CA . THR B 1 428 ? 4.293 -33.688 -7.898 1 80.06 428 THR B CA 1
ATOM 7966 C C . THR B 1 428 ? 2.816 -34.062 -7.984 1 80.06 428 THR B C 1
ATOM 7968 O O . THR B 1 428 ? 2.1 -34.031 -6.98 1 80.06 428 THR B O 1
ATOM 7971 N N . PHE B 1 429 ? 2.406 -34.219 -9.234 1 78.44 429 PHE B N 1
ATOM 7972 C CA . PHE B 1 429 ? 1.04 -34.656 -9.492 1 78.44 429 PHE B CA 1
ATOM 7973 C C . PHE B 1 429 ? 1.022 -36.062 -10.047 1 78.44 429 PHE B C 1
ATOM 7975 O O . PHE B 1 429 ? 1.952 -36.469 -10.742 1 78.44 429 PHE B O 1
ATOM 7982 N N . ASN B 1 430 ? 0.044 -36.781 -9.609 1 80.62 430 ASN B N 1
ATOM 7983 C CA . ASN B 1 430 ? -0.193 -38.062 -10.227 1 80.62 430 ASN B CA 1
ATOM 7984 C C . ASN B 1 430 ? -1.085 -37.938 -11.461 1 80.62 430 ASN B C 1
ATOM 7986 O O . ASN B 1 430 ? -2.248 -37.562 -11.352 1 80.62 430 ASN B O 1
ATOM 7990 N N . VAL B 1 431 ? -0.449 -38.094 -12.57 1 79.69 431 VAL B N 1
ATOM 7991 C CA . VAL B 1 431 ? -1.189 -37.906 -13.812 1 79.69 431 VAL B CA 1
ATOM 7992 C C . VAL B 1 431 ? -1.654 -39.281 -14.32 1 79.69 431 VAL B C 1
ATOM 7994 O O . VAL B 1 431 ? -0.883 -40.25 -14.32 1 79.69 431 VAL B O 1
ATOM 7997 N N . ASN B 1 432 ? -2.936 -39.25 -14.602 1 77.94 432 ASN B N 1
ATOM 7998 C CA . ASN B 1 432 ? -3.516 -40.469 -15.18 1 77.94 432 ASN B CA 1
ATOM 7999 C C . ASN B 1 432 ? -3.303 -40.531 -16.688 1 77.94 432 ASN B C 1
ATOM 8001 O O . ASN B 1 432 ? -3.377 -39.5 -17.375 1 77.94 432 ASN B O 1
ATOM 8005 N N . LEU B 1 433 ? -2.857 -41.656 -17.172 1 77.44 433 LEU B N 1
ATOM 8006 C CA . LEU B 1 433 ? -2.688 -41.844 -18.609 1 77.44 433 LEU B CA 1
ATOM 8007 C C . LEU B 1 433 ? -4.031 -41.781 -19.328 1 77.44 433 LEU B C 1
ATOM 8009 O O . LEU B 1 433 ? -5.051 -42.219 -18.781 1 77.44 433 LEU B O 1
ATOM 8013 N N . PRO B 1 434 ? -3.914 -41.062 -20.453 1 75.75 434 PRO B N 1
ATOM 8014 C CA . PRO B 1 434 ? -5.152 -41.031 -21.234 1 75.75 434 PRO B CA 1
ATOM 8015 C C . PRO B 1 434 ? -5.672 -42.406 -21.578 1 75.75 434 PRO B C 1
ATOM 8017 O O . PRO B 1 434 ? -4.906 -43.375 -21.594 1 75.75 434 PRO B O 1
ATOM 8020 N N . SER B 1 435 ? -6.969 -42.562 -21.812 1 75.81 435 SER B N 1
ATOM 8021 C CA . SER B 1 435 ? -7.625 -43.844 -22.094 1 75.81 435 SER B CA 1
ATOM 8022 C C . SER B 1 435 ? -7.055 -44.5 -23.344 1 75.81 435 SER B C 1
ATOM 8024 O O . SER B 1 435 ? -7.086 -45.719 -23.484 1 75.81 435 SER B O 1
ATOM 8026 N N . ASN B 1 436 ? -6.43 -43.656 -24.203 1 77.5 436 ASN B N 1
ATOM 8027 C CA . ASN B 1 436 ? -5.945 -44.219 -25.453 1 77.5 436 ASN B CA 1
ATOM 8028 C C . ASN B 1 436 ? -4.488 -44.656 -25.359 1 77.5 436 ASN B C 1
ATOM 8030 O O . ASN B 1 436 ? -3.869 -45.031 -26.359 1 77.5 436 ASN B O 1
ATOM 8034 N N . VAL B 1 437 ? -3.947 -44.562 -24.125 1 77.44 437 VAL B N 1
ATOM 8035 C CA . VAL B 1 437 ? -2.537 -44.906 -23.984 1 77.44 437 VAL B CA 1
ATOM 8036 C C . VAL B 1 437 ? -2.375 -46 -22.953 1 77.44 437 VAL B C 1
ATOM 8038 O O . VAL B 1 437 ? -2.91 -45.906 -21.844 1 77.44 437 VAL B O 1
ATOM 8041 N N . THR B 1 438 ? -1.913 -47.156 -23.312 1 79.12 438 THR B N 1
ATOM 8042 C CA . THR B 1 438 ? -1.571 -48.219 -22.406 1 79.12 438 THR B CA 1
ATOM 8043 C C . THR B 1 438 ? -0.071 -48.25 -22.125 1 79.12 438 THR B C 1
ATOM 8045 O O . THR B 1 438 ? 0.737 -48.156 -23.047 1 79.12 438 THR B O 1
ATOM 8048 N N . ALA B 1 439 ? 0.229 -48.094 -20.812 1 80.06 439 ALA B N 1
ATOM 8049 C CA . ALA B 1 439 ? 1.639 -48.031 -20.438 1 80.06 439 ALA B CA 1
ATOM 8050 C C . ALA B 1 439 ? 2.008 -49.219 -19.531 1 80.06 439 ALA B C 1
ATOM 8052 O O . ALA B 1 439 ? 1.172 -49.688 -18.766 1 80.06 439 ALA B O 1
ATOM 8053 N N . PHE B 1 440 ? 3.184 -49.875 -19.812 1 82.25 440 PHE B N 1
ATOM 8054 C CA . PHE B 1 440 ? 3.695 -50.969 -19 1 82.25 440 PHE B CA 1
ATOM 8055 C C . PHE B 1 440 ? 5.066 -50.625 -18.438 1 82.25 440 PHE B C 1
ATOM 8057 O O . PHE B 1 440 ? 5.859 -49.938 -19.078 1 82.25 440 PHE B O 1
ATOM 8064 N N . ASN B 1 441 ? 5.16 -50.812 -17.109 1 81.19 441 ASN B N 1
ATOM 8065 C CA . ASN B 1 441 ? 6.488 -50.719 -16.516 1 81.19 441 ASN B CA 1
ATOM 8066 C C . ASN B 1 441 ? 7.43 -51.781 -17.062 1 81.19 441 ASN B C 1
ATOM 8068 O O . ASN B 1 441 ? 7.156 -52.969 -16.938 1 81.19 441 ASN B O 1
ATOM 8072 N N . THR B 1 442 ? 8.461 -51.344 -17.625 1 77.56 442 THR B N 1
ATOM 8073 C CA . THR B 1 442 ? 9.375 -52.25 -18.281 1 77.56 442 THR B CA 1
ATOM 8074 C C . THR B 1 442 ? 10.062 -53.156 -17.266 1 77.56 442 THR B C 1
ATOM 8076 O O . THR B 1 442 ? 10.492 -54.281 -17.609 1 77.56 442 THR B O 1
ATOM 8079 N N . ILE B 1 443 ? 10.148 -52.656 -16.047 1 76.75 443 ILE B N 1
ATOM 8080 C CA . ILE B 1 443 ? 10.844 -53.438 -15.031 1 76.75 443 ILE B CA 1
ATOM 8081 C C . ILE B 1 443 ? 9.883 -54.438 -14.414 1 76.75 443 ILE B C 1
ATOM 8083 O O . ILE B 1 443 ? 10.203 -55.625 -14.336 1 76.75 443 ILE B O 1
ATOM 8087 N N . THR B 1 444 ? 8.758 -54.062 -14.031 1 79 444 THR B N 1
ATOM 8088 C CA . THR B 1 444 ? 7.836 -54.938 -13.312 1 79 444 THR B CA 1
ATOM 8089 C C . THR B 1 444 ? 6.805 -55.531 -14.273 1 79 444 THR B C 1
ATOM 8091 O O . THR B 1 444 ? 6.055 -56.438 -13.898 1 79 444 THR B O 1
ATOM 8094 N N . ASN B 1 445 ? 6.809 -55.25 -15.453 1 76.5 445 ASN B N 1
ATOM 8095 C CA . ASN B 1 445 ? 5.887 -55.719 -16.469 1 76.5 445 ASN B CA 1
ATOM 8096 C C . ASN B 1 445 ? 4.434 -55.562 -16.031 1 76.5 445 ASN B C 1
ATOM 8098 O O . ASN B 1 445 ? 3.615 -56.469 -16.25 1 76.5 445 ASN B O 1
ATOM 8102 N N . GLN B 1 446 ? 4.23 -54.562 -15.172 1 79.75 446 GLN B N 1
ATOM 8103 C CA . GLN B 1 446 ? 2.875 -54.281 -14.719 1 79.75 446 GLN B CA 1
ATOM 8104 C C . GLN B 1 446 ? 2.312 -53.031 -15.414 1 79.75 446 GLN B C 1
ATOM 8106 O O . GLN B 1 446 ? 3.066 -52.156 -15.812 1 79.75 446 GLN B O 1
ATOM 8111 N N . THR B 1 447 ? 0.974 -53.125 -15.727 1 81.12 447 THR B N 1
ATOM 8112 C CA . THR B 1 447 ? 0.288 -51.969 -16.344 1 81.12 447 THR B CA 1
ATOM 8113 C C . THR B 1 447 ? 0.26 -50.781 -15.406 1 81.12 447 THR B C 1
ATOM 8115 O O . THR B 1 447 ? -0.043 -50.938 -14.219 1 81.12 447 THR B O 1
ATOM 8118 N N . VAL B 1 448 ? 0.85 -49.688 -15.875 1 79.38 448 VAL B N 1
ATOM 8119 C CA . VAL B 1 448 ? 0.856 -48.438 -15.086 1 79.38 448 VAL B CA 1
ATOM 8120 C C . VAL B 1 448 ? -0.237 -47.5 -15.594 1 79.38 448 VAL B C 1
ATOM 8122 O O . VAL B 1 448 ? -0.325 -47.25 -16.797 1 79.38 448 VAL B O 1
ATOM 8125 N N . ASN B 1 449 ? -1.187 -47.125 -14.703 1 79.44 449 ASN B N 1
ATOM 8126 C CA . ASN B 1 449 ? -2.277 -46.25 -15.078 1 79.44 449 ASN B CA 1
ATOM 8127 C C . ASN B 1 449 ? -1.975 -44.781 -14.695 1 79.44 449 ASN B C 1
ATOM 8129 O O . ASN B 1 449 ? -2.607 -43.875 -15.203 1 79.44 449 ASN B O 1
ATOM 8133 N N . SER B 1 450 ? -1.05 -44.656 -13.719 1 81.62 450 SER B N 1
ATOM 8134 C CA . SER B 1 450 ? -0.688 -43.312 -13.289 1 81.62 450 SER B CA 1
ATOM 8135 C C . SER B 1 450 ? 0.793 -43.219 -12.938 1 81.62 450 SER B C 1
ATOM 8137 O O . SER B 1 450 ? 1.413 -44.219 -12.578 1 81.62 450 SER B O 1
ATOM 8139 N N . PHE B 1 451 ? 1.373 -42.25 -13.305 1 76.94 451 PHE B N 1
ATOM 8140 C CA . PHE B 1 451 ? 2.758 -42.031 -12.898 1 76.94 451 PHE B CA 1
ATOM 8141 C C . PHE B 1 451 ? 2.957 -40.625 -12.344 1 76.94 451 PHE B C 1
ATOM 8143 O O . PHE B 1 451 ? 2.23 -39.688 -12.711 1 76.94 451 PHE B O 1
ATOM 8150 N N . PRO B 1 452 ? 3.816 -40.469 -11.352 1 80.94 452 PRO B N 1
ATOM 8151 C CA . PRO B 1 452 ? 4.102 -39.156 -10.742 1 80.94 452 PRO B CA 1
ATOM 8152 C C . PRO B 1 452 ? 4.914 -38.25 -11.664 1 80.94 452 PRO B C 1
ATOM 8154 O O . PRO B 1 452 ? 5.875 -38.719 -12.297 1 80.94 452 PRO B O 1
ATOM 8157 N N . VAL B 1 453 ? 4.332 -37.094 -11.938 1 78.75 453 VAL B N 1
ATOM 8158 C CA . VAL B 1 453 ? 5.051 -36.094 -12.719 1 78.75 453 VAL B CA 1
ATOM 8159 C C . VAL B 1 453 ? 5.277 -34.844 -11.867 1 78.75 453 VAL B C 1
ATOM 8161 O O . VAL B 1 453 ? 4.359 -34.344 -11.203 1 78.75 453 VAL B O 1
ATOM 8164 N N . THR B 1 454 ? 6.559 -34.375 -11.852 1 80.06 454 THR B N 1
ATOM 8165 C CA . THR B 1 454 ? 6.902 -33.125 -11.125 1 80.06 454 THR B CA 1
ATOM 8166 C C . THR B 1 454 ? 6.895 -31.938 -12.07 1 80.06 454 THR B C 1
ATOM 8168 O O . THR B 1 454 ? 7.641 -31.906 -13.047 1 80.06 454 THR B O 1
ATOM 8171 N N . ILE B 1 455 ? 5.875 -31.109 -11.844 1 77.25 455 ILE B N 1
ATOM 8172 C CA . ILE B 1 455 ? 5.746 -29.922 -12.695 1 77.25 455 ILE B CA 1
ATOM 8173 C C . ILE B 1 455 ? 5.836 -28.656 -11.844 1 77.25 455 ILE B C 1
ATOM 8175 O O . ILE B 1 455 ? 5.652 -28.703 -10.625 1 77.25 455 ILE B O 1
ATOM 8179 N N . GLU B 1 456 ? 6.203 -27.578 -12.516 1 78.81 456 GLU B N 1
ATOM 8180 C CA . GLU B 1 456 ? 6.246 -26.281 -11.867 1 78.81 456 GLU B CA 1
ATOM 8181 C C . GLU B 1 456 ? 4.844 -25.703 -11.664 1 78.81 456 GLU B C 1
ATOM 8183 O O . GLU B 1 456 ? 4.137 -25.422 -12.641 1 78.81 456 GLU B O 1
ATOM 8188 N N . SER B 1 457 ? 4.184 -25.766 -10.422 1 78.44 457 SER B N 1
ATOM 8189 C CA . SER B 1 457 ? 2.826 -25.312 -10.125 1 78.44 457 SER B CA 1
ATOM 8190 C C . SER B 1 457 ? 2.826 -23.891 -9.586 1 78.44 457 SER B C 1
ATOM 8192 O O . SER B 1 457 ? 1.764 -23.281 -9.406 1 78.44 457 SER B O 1
ATOM 8194 N N . ASN B 1 458 ? 3.9 -23.141 -9.523 1 85.38 458 ASN B N 1
ATOM 8195 C CA . ASN B 1 458 ? 4.055 -21.75 -9.094 1 85.38 458 ASN B CA 1
ATOM 8196 C C . ASN B 1 458 ? 3.283 -21.484 -7.801 1 85.38 458 ASN B C 1
ATOM 8198 O O . ASN B 1 458 ? 2.65 -20.438 -7.656 1 85.38 458 ASN B O 1
ATOM 8202 N N . ASN B 1 459 ? 3.133 -22.422 -6.848 1 86.75 459 ASN B N 1
ATOM 8203 C CA . ASN B 1 459 ? 2.5 -22.219 -5.551 1 86.75 459 ASN B CA 1
ATOM 8204 C C . ASN B 1 459 ? 3.311 -21.266 -4.68 1 86.75 459 ASN B C 1
ATOM 8206 O O . ASN B 1 459 ? 2.809 -20.75 -3.674 1 86.75 459 ASN B O 1
ATOM 8210 N N . ASN B 1 460 ? 4.504 -21 -5.184 1 90.31 460 ASN B N 1
ATOM 8211 C CA . ASN B 1 460 ? 5.348 -20.047 -4.465 1 90.31 460 ASN B CA 1
ATOM 8212 C C . ASN B 1 460 ? 4.789 -18.625 -4.551 1 90.31 460 ASN B C 1
ATOM 8214 O O . ASN B 1 460 ? 5.121 -17.781 -3.725 1 90.31 460 ASN B O 1
ATOM 8218 N N . LEU B 1 461 ? 3.955 -18.422 -5.516 1 92.12 461 LEU B N 1
ATOM 8219 C CA . LEU B 1 461 ? 3.406 -17.078 -5.695 1 92.12 461 LEU B CA 1
ATOM 8220 C C . LEU B 1 461 ? 2.406 -16.75 -4.59 1 92.12 461 LEU B C 1
ATOM 8222 O O . LEU B 1 461 ? 2.178 -15.578 -4.285 1 92.12 461 LEU B O 1
ATOM 8226 N N . TRP B 1 462 ? 1.837 -17.781 -3.924 1 91.81 462 TRP B N 1
ATOM 8227 C CA . TRP B 1 462 ? 0.952 -17.562 -2.785 1 91.81 462 TRP B CA 1
ATOM 8228 C C . TRP B 1 462 ? 1.715 -16.938 -1.617 1 91.81 462 TRP B C 1
ATOM 8230 O O . TRP B 1 462 ? 1.171 -16.109 -0.877 1 91.81 462 TRP B O 1
ATOM 8240 N N . ILE B 1 463 ? 2.916 -17.312 -1.53 1 91.25 463 ILE B N 1
ATOM 8241 C CA . ILE B 1 463 ? 3.738 -16.781 -0.447 1 91.25 463 ILE B CA 1
ATOM 8242 C C . ILE B 1 463 ? 3.971 -15.297 -0.656 1 91.25 463 ILE B C 1
ATOM 8244 O O . ILE B 1 463 ? 3.92 -14.516 0.296 1 91.25 463 ILE B O 1
ATOM 8248 N N . ILE B 1 464 ? 4.219 -14.953 -1.892 1 93.94 464 ILE B N 1
ATOM 8249 C CA . ILE B 1 464 ? 4.461 -13.555 -2.223 1 93.94 464 ILE B CA 1
ATOM 8250 C C . ILE B 1 464 ? 3.205 -12.734 -1.939 1 93.94 464 ILE B C 1
ATOM 8252 O O . ILE B 1 464 ? 3.277 -11.672 -1.323 1 93.94 464 ILE B O 1
ATOM 8256 N N . LEU B 1 465 ? 2.074 -13.25 -2.303 1 94.12 465 LEU B N 1
ATOM 8257 C CA . LEU B 1 465 ? 0.808 -12.547 -2.143 1 94.12 465 LEU B CA 1
ATOM 8258 C C . LEU B 1 465 ? 0.464 -12.375 -0.666 1 94.12 465 LEU B C 1
ATOM 8260 O O . LEU B 1 465 ? 0.059 -11.289 -0.24 1 94.12 465 LEU B O 1
ATOM 8264 N N . ILE B 1 466 ? 0.639 -13.375 0.06 1 92.94 466 ILE B N 1
ATOM 8265 C CA . ILE B 1 466 ? 0.313 -13.328 1.481 1 92.94 466 ILE B CA 1
ATOM 8266 C C . ILE B 1 466 ? 1.276 -12.383 2.197 1 92.94 466 ILE B C 1
ATOM 8268 O O . ILE B 1 466 ? 0.862 -11.586 3.039 1 92.94 466 ILE B O 1
ATOM 8272 N N . PHE B 1 467 ? 2.537 -12.492 1.849 1 94 467 PHE B N 1
ATOM 8273 C CA . PHE B 1 467 ? 3.539 -11.625 2.455 1 94 467 PHE B CA 1
ATOM 8274 C C . PHE B 1 467 ? 3.205 -10.156 2.207 1 94 467 PHE B C 1
ATOM 8276 O O . PHE B 1 467 ? 3.168 -9.352 3.145 1 94 467 PHE B O 1
ATOM 8283 N N . GLU B 1 468 ? 2.947 -9.812 1.028 1 94.19 468 GLU B N 1
ATOM 8284 C CA . GLU B 1 468 ? 2.693 -8.43 0.646 1 94.19 468 GLU B CA 1
ATOM 8285 C C . GLU B 1 468 ? 1.438 -7.891 1.324 1 94.19 468 GLU B C 1
ATOM 8287 O O . GLU B 1 468 ? 1.44 -6.777 1.852 1 94.19 468 GLU B O 1
ATOM 8292 N N . ASN B 1 469 ? 0.425 -8.664 1.355 1 93.69 469 ASN B N 1
ATOM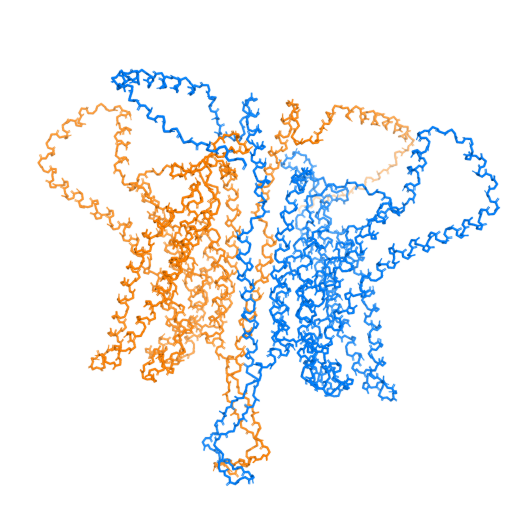 8293 C CA . ASN B 1 469 ? -0.844 -8.18 1.887 1 93.69 469 ASN B CA 1
ATOM 8294 C C . ASN B 1 469 ? -0.833 -8.133 3.412 1 93.69 469 ASN B C 1
ATOM 8296 O O . ASN B 1 469 ? -1.473 -7.273 4.02 1 93.69 469 ASN B O 1
ATOM 8300 N N . VAL B 1 470 ? -0.096 -8.992 4.008 1 92.69 470 VAL B N 1
ATOM 8301 C CA . VAL B 1 470 ? 0.03 -8.945 5.461 1 92.69 470 VAL B CA 1
ATOM 8302 C C . VAL B 1 470 ? 0.819 -7.707 5.875 1 92.69 470 VAL B C 1
ATOM 8304 O O . VAL B 1 470 ? 0.426 -6.996 6.801 1 92.69 470 VAL B O 1
ATOM 8307 N N . VAL B 1 471 ? 1.882 -7.48 5.176 1 93.19 471 VAL B N 1
ATOM 8308 C CA . VAL B 1 471 ? 2.705 -6.316 5.496 1 93.19 471 VAL B CA 1
ATOM 8309 C C . VAL B 1 471 ? 1.914 -5.035 5.238 1 93.19 471 VAL B C 1
ATOM 8311 O O . VAL B 1 471 ? 1.948 -4.105 6.047 1 93.19 471 VAL B O 1
ATOM 8314 N N . LEU B 1 472 ? 1.205 -5.016 4.176 1 91.5 472 LEU B N 1
ATOM 8315 C CA . LEU B 1 472 ? 0.41 -3.836 3.844 1 91.5 472 LEU B CA 1
ATOM 8316 C C . LEU B 1 472 ? -0.679 -3.605 4.887 1 91.5 472 LEU B C 1
ATOM 8318 O O . LEU B 1 472 ? -0.937 -2.465 5.277 1 91.5 472 LEU B O 1
ATOM 8322 N N . ALA B 1 473 ? -1.287 -4.668 5.336 1 91 473 ALA B N 1
ATOM 8323 C CA . ALA B 1 473 ? -2.338 -4.566 6.344 1 91 473 ALA B CA 1
ATOM 8324 C C . ALA B 1 473 ? -1.783 -4.031 7.66 1 91 473 ALA B C 1
ATOM 8326 O O . ALA B 1 473 ? -2.373 -3.137 8.273 1 91 473 ALA B O 1
ATOM 8327 N N . VAL B 1 474 ? -0.657 -4.484 8.008 1 90.56 474 VAL B N 1
ATOM 8328 C CA . VAL B 1 474 ? -0.063 -4.059 9.266 1 90.56 474 VAL B CA 1
ATOM 8329 C C . VAL B 1 474 ? 0.416 -2.611 9.148 1 90.56 474 VAL B C 1
ATOM 8331 O O . VAL B 1 474 ? 0.286 -1.829 10.094 1 90.56 474 VAL B O 1
ATOM 8334 N N . LYS B 1 475 ? 0.937 -2.33 8 1 88.25 475 LYS B N 1
ATOM 8335 C CA . LYS B 1 475 ? 1.354 -0.952 7.766 1 88.25 475 LYS B CA 1
ATOM 8336 C C . LYS B 1 475 ? 0.177 0.01 7.898 1 88.25 475 LYS B C 1
ATOM 8338 O O . LYS B 1 475 ? 0.321 1.102 8.453 1 88.25 475 LYS B O 1
ATOM 8343 N N . PHE B 1 476 ? -0.955 -0.39 7.453 1 84.81 476 PHE B N 1
ATOM 8344 C CA . PHE B 1 476 ? -2.16 0.427 7.535 1 84.81 476 PHE B CA 1
ATOM 8345 C C . PHE B 1 476 ? -2.586 0.612 8.984 1 84.81 476 PHE B C 1
ATOM 8347 O O . PHE B 1 476 ? -2.955 1.715 9.398 1 84.81 476 PHE B O 1
ATOM 8354 N N . VAL B 1 477 ? -2.451 -0.384 9.727 1 85.38 477 VAL B N 1
ATOM 8355 C CA . VAL B 1 477 ? -2.855 -0.336 11.125 1 85.38 477 VAL B CA 1
ATOM 8356 C C . VAL B 1 477 ? -1.891 0.546 11.914 1 85.38 477 VAL B C 1
ATOM 8358 O O . VAL B 1 477 ? -2.314 1.355 12.742 1 85.38 477 VAL B O 1
ATOM 8361 N N . ILE B 1 478 ? -0.627 0.471 11.602 1 85.06 478 ILE B N 1
ATOM 8362 C CA . ILE B 1 478 ? 0.383 1.253 12.312 1 85.06 478 ILE B CA 1
ATOM 8363 C C . ILE B 1 478 ? 0.203 2.734 11.992 1 85.06 478 ILE B C 1
ATOM 8365 O O . ILE B 1 478 ? 0.31 3.586 12.875 1 85.06 478 ILE B O 1
ATOM 8369 N N . ALA B 1 479 ? -0.074 2.979 10.766 1 78.81 479 ALA B N 1
ATOM 8370 C CA . ALA B 1 479 ? -0.258 4.363 10.344 1 78.81 479 ALA B CA 1
ATOM 8371 C C . ALA B 1 479 ? -1.457 4.996 11.047 1 78.81 479 ALA B C 1
ATOM 8373 O O . ALA B 1 479 ? -1.446 6.191 11.344 1 78.81 479 ALA B O 1
ATOM 8374 N N . TYR B 1 480 ? -2.395 4.164 11.352 1 76.94 480 TYR B N 1
ATOM 8375 C CA . TYR B 1 480 ? -3.594 4.664 12.016 1 76.94 480 TYR B CA 1
ATOM 8376 C C . TYR B 1 480 ? -3.389 4.754 13.523 1 76.94 480 TYR B C 1
ATOM 8378 O O . TYR B 1 480 ? -3.908 5.66 14.172 1 76.94 480 TYR B O 1
ATOM 8386 N N . ALA B 1 481 ? -2.615 3.883 14.07 1 79.62 481 ALA B N 1
ATOM 8387 C CA . ALA B 1 481 ? -2.434 3.775 15.516 1 79.62 481 ALA B CA 1
ATOM 8388 C C . ALA B 1 481 ? -1.496 4.859 16.031 1 79.62 481 ALA B C 1
ATOM 8390 O O . ALA B 1 481 ? -1.63 5.312 17.172 1 79.62 481 ALA B O 1
ATOM 8391 N N . ILE B 1 482 ? -0.558 5.285 15.242 1 75.56 482 ILE B N 1
ATOM 8392 C CA . ILE B 1 482 ? 0.428 6.262 15.688 1 75.56 482 ILE B CA 1
ATOM 8393 C C . ILE B 1 482 ? 0.141 7.617 15.055 1 75.56 482 ILE B C 1
ATOM 8395 O O . ILE B 1 482 ? 0.293 7.785 13.836 1 75.56 482 ILE B O 1
ATOM 8399 N N . PRO B 1 483 ? -0.279 8.531 15.906 1 76.12 483 PRO B N 1
ATOM 8400 C CA . PRO B 1 483 ? -0.521 9.859 15.336 1 76.12 483 PRO B CA 1
ATOM 8401 C C . PRO B 1 483 ? 0.762 10.547 14.875 1 76.12 483 PRO B C 1
ATOM 8403 O O . PRO B 1 483 ? 1.827 10.328 15.461 1 76.12 483 PRO B O 1
ATOM 8406 N N . ASP B 1 484 ? 0.706 11.367 13.922 1 75.88 484 ASP B N 1
ATOM 8407 C CA . ASP B 1 484 ? 1.853 12.031 13.312 1 75.88 484 ASP B CA 1
ATOM 8408 C C . ASP B 1 484 ? 2.451 13.07 14.258 1 75.88 484 ASP B C 1
ATOM 8410 O O . ASP B 1 484 ? 3.666 13.281 14.273 1 75.88 484 ASP B O 1
ATOM 8414 N N . ILE B 1 485 ? 1.561 13.688 15.047 1 75 485 ILE B N 1
ATOM 8415 C CA . ILE B 1 485 ? 2.025 14.711 15.984 1 75 485 ILE B CA 1
ATOM 8416 C C . ILE B 1 485 ? 1.862 14.211 17.422 1 75 485 ILE B C 1
ATOM 8418 O O . ILE B 1 485 ? 0.79 13.734 17.797 1 75 485 ILE B O 1
ATOM 8422 N N . PRO B 1 486 ? 2.982 14.273 18.109 1 70.44 486 PRO B N 1
ATOM 8423 C CA . PRO B 1 486 ? 2.871 13.844 19.5 1 70.44 486 PRO B CA 1
ATOM 8424 C C . PRO B 1 486 ? 1.868 14.68 20.297 1 70.44 486 PRO B C 1
ATOM 8426 O O . PRO B 1 486 ? 1.649 15.852 19.984 1 70.44 486 PRO B O 1
ATOM 8429 N N . GLU B 1 487 ? 1.29 14.055 21.234 1 73.38 487 GLU B N 1
ATOM 8430 C CA . GLU B 1 487 ? 0.249 14.688 22.031 1 73.38 487 GLU B CA 1
ATOM 8431 C C . GLU B 1 487 ? 0.792 15.906 22.781 1 73.38 487 GLU B C 1
ATOM 8433 O O . GLU B 1 487 ? 0.09 16.906 22.938 1 73.38 487 GLU B O 1
ATOM 8438 N N . SER B 1 488 ? 2.029 15.828 23.078 1 75.56 488 SER B N 1
ATOM 8439 C CA . SER B 1 488 ? 2.625 16.938 23.828 1 75.56 488 SER B CA 1
ATOM 8440 C C . SER B 1 488 ? 2.742 18.188 22.969 1 75.56 488 SER B C 1
ATOM 8442 O O . SER B 1 488 ? 2.49 19.297 23.438 1 75.56 488 SER B O 1
ATOM 8444 N N . VAL B 1 489 ? 3.082 17.938 21.781 1 75.19 489 VAL B N 1
ATOM 8445 C CA . VAL B 1 489 ? 3.25 19.062 20.875 1 75.19 489 VAL B CA 1
ATOM 8446 C C . VAL B 1 489 ? 1.882 19.625 20.5 1 75.19 489 VAL B C 1
ATOM 8448 O O . VAL B 1 489 ? 1.714 20.844 20.391 1 75.19 489 VAL B O 1
ATOM 8451 N N . SER B 1 490 ? 0.983 18.781 20.344 1 72.62 490 SER B N 1
ATOM 8452 C CA . SER B 1 490 ? -0.356 19.234 19.984 1 72.62 490 SER B CA 1
ATOM 8453 C C . SER B 1 490 ? -0.983 20.047 21.109 1 72.62 490 SER B C 1
ATOM 8455 O O . SER B 1 490 ? -1.633 21.062 20.859 1 72.62 490 SER B O 1
ATOM 8457 N N . GLU B 1 491 ? -0.744 19.594 22.25 1 70.75 491 GLU B N 1
ATOM 8458 C CA . GLU B 1 491 ? -1.247 20.328 23.406 1 70.75 491 GLU B CA 1
ATOM 8459 C C . GLU B 1 491 ? -0.559 21.688 23.547 1 70.75 491 GLU B C 1
ATOM 8461 O O . GLU B 1 491 ? -1.203 22.688 23.875 1 70.75 491 GLU B O 1
ATOM 8466 N N . ALA B 1 492 ? 0.696 21.656 23.297 1 73 492 ALA B N 1
ATOM 8467 C CA . ALA B 1 492 ? 1.451 22.906 23.406 1 73 492 ALA B CA 1
ATOM 8468 C C . ALA B 1 492 ? 1.006 23.906 22.359 1 73 492 ALA B C 1
ATOM 8470 O O . ALA B 1 492 ? 0.882 25.109 22.641 1 73 492 ALA B O 1
ATOM 8471 N N . LYS B 1 493 ? 0.793 23.469 21.266 1 72.44 493 LYS B N 1
ATOM 8472 C CA . LYS B 1 493 ? 0.345 24.344 20.188 1 72.44 493 LYS B CA 1
ATOM 8473 C C . LYS B 1 493 ? -1.046 24.906 20.469 1 72.44 493 LYS B C 1
ATOM 8475 O O . LYS B 1 493 ? -1.329 26.062 20.188 1 72.44 493 LYS B O 1
ATOM 8480 N N . SER B 1 494 ? -1.824 24.062 21.047 1 69.75 494 SER B N 1
ATOM 8481 C CA . SER B 1 494 ? -3.176 24.484 21.391 1 69.75 494 SER B CA 1
ATOM 8482 C C . SER B 1 494 ? -3.16 25.531 22.484 1 69.75 494 SER B C 1
ATOM 8484 O O . SER B 1 494 ? -3.939 26.484 22.453 1 69.75 494 SER B O 1
ATOM 8486 N N . GLN B 1 495 ? -2.324 25.312 23.375 1 71.06 495 GLN B N 1
ATOM 8487 C CA . GLN B 1 495 ? -2.188 26.281 24.453 1 71.06 495 GLN B CA 1
ATOM 8488 C C . GLN B 1 495 ? -1.711 27.641 23.922 1 71.06 495 GLN B C 1
ATOM 8490 O O . GLN B 1 495 ? -2.188 28.688 24.359 1 71.06 495 GLN B O 1
ATOM 8495 N N . GLU B 1 496 ? -0.826 27.531 23.062 1 71.19 496 GLU B N 1
ATOM 8496 C CA . GLU B 1 496 ? -0.298 28.75 22.484 1 71.19 496 GLU B CA 1
ATOM 8497 C C . GLU B 1 496 ? -1.378 29.516 21.703 1 71.19 496 GLU B C 1
ATOM 8499 O O . GLU B 1 496 ? -1.438 30.734 21.75 1 71.19 496 GLU B O 1
ATOM 8504 N N . LYS B 1 497 ? -2.162 28.812 21.125 1 69.88 497 LYS B N 1
ATOM 8505 C CA . LYS B 1 497 ? -3.219 29.438 20.344 1 69.88 497 LYS B CA 1
ATOM 8506 C C . LYS B 1 497 ? -4.277 30.062 21.234 1 69.88 497 LYS B C 1
ATOM 8508 O O . LYS B 1 497 ? -4.793 31.141 20.938 1 69.88 497 LYS B O 1
ATOM 8513 N N . ILE B 1 498 ? -4.594 29.328 22.234 1 64.69 498 ILE B N 1
ATOM 8514 C CA . ILE B 1 498 ? -5.562 29.859 23.188 1 64.69 498 ILE B CA 1
ATOM 8515 C C . ILE B 1 498 ? -5.012 31.141 23.828 1 64.69 498 ILE B C 1
ATOM 8517 O O . ILE B 1 498 ? -5.738 32.125 23.984 1 64.69 498 ILE B O 1
ATOM 8521 N N . GLN B 1 499 ? -3.762 31.062 24.094 1 69.69 499 GLN B N 1
ATOM 8522 C CA . GLN B 1 499 ? -3.129 32.219 24.703 1 69.69 499 GLN B CA 1
ATOM 8523 C C . GLN B 1 499 ? -3.092 33.406 23.719 1 69.69 499 GLN B C 1
ATOM 8525 O O . GLN B 1 499 ? -3.316 34.531 24.094 1 69.69 499 GLN B O 1
ATOM 8530 N N . LEU B 1 500 ? -2.848 33.031 22.5 1 70.56 500 LEU B N 1
ATOM 8531 C CA . LEU B 1 500 ? -2.832 34.031 21.469 1 70.56 500 LEU B CA 1
ATOM 8532 C C . LEU B 1 500 ? -4.223 34.625 21.266 1 70.56 500 LEU B C 1
ATOM 8534 O O . LEU B 1 500 ? -4.367 35.844 21.047 1 70.56 500 LEU B O 1
ATOM 8538 N N . GLY B 1 501 ? -5.215 33.781 21.297 1 64.12 501 GLY B N 1
ATOM 8539 C CA . GLY B 1 501 ? -6.59 34.219 21.172 1 64.12 501 GLY B CA 1
ATOM 8540 C C . GLY B 1 501 ? -7 35.156 22.297 1 64.12 501 GLY B C 1
ATOM 8541 O O . GLY B 1 501 ? -7.66 36.188 22.062 1 64.12 501 GLY B O 1
ATOM 8542 N N . LYS B 1 502 ? -6.543 34.844 23.422 1 65.69 502 LYS B N 1
ATOM 8543 C CA . LYS B 1 502 ? -6.84 35.688 24.578 1 65.69 502 LYS B CA 1
ATOM 8544 C C . LYS B 1 502 ? -6.148 37.062 24.453 1 65.69 502 LYS B C 1
ATOM 8546 O O . LYS B 1 502 ? -6.727 38.094 24.797 1 65.69 502 LYS B O 1
ATOM 8551 N N . LEU B 1 503 ? -4.969 36.969 23.938 1 67.62 503 LEU B N 1
ATOM 8552 C CA . LEU B 1 503 ? -4.207 38.219 23.766 1 67.62 503 LEU B CA 1
ATOM 8553 C C . LEU B 1 503 ? -4.816 39.094 22.688 1 67.62 503 LEU B C 1
ATOM 8555 O O . LEU B 1 503 ? -4.867 40.312 22.828 1 67.62 503 LEU B O 1
ATOM 8559 N N . LEU B 1 504 ? -5.289 38.406 21.719 1 68.88 504 LEU B N 1
ATOM 8560 C CA . LEU B 1 504 ? -5.918 39.125 20.625 1 68.88 504 LEU B CA 1
ATOM 8561 C C . LEU B 1 504 ? -7.258 39.719 21.062 1 68.88 504 LEU B C 1
ATOM 8563 O O . LEU B 1 504 ? -7.613 40.844 20.688 1 68.88 504 LEU B O 1
ATOM 8567 N N . MET B 1 505 ? -7.984 39 21.797 1 63.19 505 MET B N 1
ATOM 8568 C CA . MET B 1 505 ? -9.258 39.469 22.328 1 63.19 505 MET B CA 1
ATOM 8569 C C . MET B 1 505 ? -9.062 40.688 23.234 1 63.19 505 MET B C 1
ATOM 8571 O O . MET B 1 505 ? -9.867 41.594 23.219 1 63.19 505 MET B O 1
ATOM 8575 N N . ARG B 1 506 ? -8.062 40.625 23.906 1 61.38 506 ARG B N 1
ATOM 8576 C CA . ARG B 1 506 ? -7.754 41.75 24.781 1 61.38 506 ARG B CA 1
ATOM 8577 C C . ARG B 1 506 ? -7.375 43 23.984 1 61.38 506 ARG B C 1
ATOM 8579 O O . ARG B 1 506 ? -7.613 44.125 24.422 1 61.38 506 ARG B O 1
ATOM 8586 N N . SER B 1 507 ? -6.797 42.656 22.844 1 60.31 507 SER B N 1
ATOM 8587 C CA . SER B 1 507 ? -6.395 43.781 22.016 1 60.31 507 SER B CA 1
ATOM 8588 C C . SER B 1 507 ? -7.496 44.188 21.047 1 60.31 507 SER B C 1
ATOM 8590 O O . SER B 1 507 ? -7.324 45.094 20.234 1 60.31 507 SER B O 1
ATOM 8592 N N . GLY B 1 508 ? -8.75 43.625 21.125 1 54 508 GLY B N 1
ATOM 8593 C CA . GLY B 1 508 ? -9.898 43.938 20.297 1 54 508 GLY B CA 1
ATOM 8594 C C . GLY B 1 508 ? -9.852 43.25 18.938 1 54 508 GLY B C 1
ATOM 8595 O O . GLY B 1 508 ? -10.617 43.625 18.031 1 54 508 GLY B O 1
ATOM 8596 N N . LEU B 1 509 ? -8.82 42.531 18.578 1 55.19 509 LEU B N 1
ATOM 8597 C CA . LEU B 1 509 ? -8.688 41.969 17.25 1 55.19 509 LEU B CA 1
ATOM 8598 C C . LEU B 1 509 ? -9.203 40.562 17.203 1 55.19 509 LEU B C 1
ATOM 8600 O O . LEU B 1 509 ? -9.094 39.812 18.188 1 55.19 509 LEU B O 1
ATOM 8604 N N . THR B 1 510 ? -10.352 40.312 16.547 1 48.44 510 THR B N 1
ATOM 8605 C CA . THR B 1 510 ? -10.922 38.969 16.438 1 48.44 510 THR B CA 1
ATOM 8606 C C . THR B 1 510 ? -10.156 38.125 15.406 1 48.44 510 THR B C 1
ATOM 8608 O O . THR B 1 510 ? -9.742 38.656 14.367 1 48.44 510 THR B O 1
ATOM 8611 N N . LEU B 1 511 ? -9.641 37.188 15.852 1 47.47 511 LEU B N 1
ATOM 8612 C CA . LEU B 1 511 ? -9.055 36.156 15.008 1 47.47 511 LEU B CA 1
ATOM 8613 C C . LEU B 1 511 ? -10.125 35.438 14.188 1 47.47 511 LEU B C 1
ATOM 8615 O O . LEU B 1 511 ? -11.109 34.938 14.742 1 47.47 511 LEU B O 1
ATOM 8619 N N . GLY B 1 512 ? -10.312 35.688 12.812 1 47.53 512 GLY B N 1
ATOM 8620 C CA . GLY B 1 512 ? -11.086 35.062 11.75 1 47.53 512 GLY B CA 1
ATOM 8621 C C . GLY B 1 512 ? -12.344 35.812 11.398 1 47.53 512 GLY B C 1
ATOM 8622 O O . GLY B 1 512 ? -12.766 36.719 12.133 1 47.53 512 GLY B O 1
ATOM 8623 N N . PRO B 1 513 ? -12.875 35.875 10.297 1 41.53 513 PRO B N 1
ATOM 8624 C CA . PRO B 1 513 ? -13.992 36.75 9.953 1 41.53 513 PRO B CA 1
ATOM 8625 C C . PRO B 1 513 ? -15.062 36.812 11.039 1 41.53 513 PRO B C 1
ATOM 8627 O O . PRO B 1 513 ? -15.656 37.844 11.281 1 41.53 513 PRO B O 1
ATOM 8630 N N . GLY B 1 514 ? -15.773 35.719 11.414 1 36.25 514 GLY B N 1
ATOM 8631 C CA . GLY B 1 514 ? -17.094 35.75 12.039 1 36.25 514 GLY B CA 1
ATOM 8632 C C . GLY B 1 514 ? -17.031 35.812 13.555 1 36.25 514 GLY B C 1
ATOM 8633 O O . GLY B 1 514 ? -18.062 35.781 14.227 1 36.25 514 GLY B O 1
ATOM 8634 N N . LYS B 1 515 ? -15.984 35.406 14.219 1 38.84 515 LYS B N 1
ATOM 8635 C CA . LYS B 1 515 ? -16.297 35.344 15.641 1 38.84 515 LYS B CA 1
ATOM 8636 C C . LYS B 1 515 ? -16.234 36.719 16.281 1 38.84 515 LYS B C 1
ATOM 8638 O O . LYS B 1 515 ? -15.164 37.312 16.359 1 38.84 515 LYS B O 1
ATOM 8643 N N . THR B 1 516 ? -17.25 37.469 16.078 1 32.19 516 THR B N 1
ATOM 8644 C CA . THR B 1 516 ? -17.469 38.5 17.109 1 32.19 516 THR B CA 1
ATOM 8645 C C . THR B 1 516 ? -17.469 37.875 18.5 1 32.19 516 THR B C 1
ATOM 8647 O O . THR B 1 516 ? -18.375 37.094 18.828 1 32.19 516 THR B O 1
ATOM 8650 N N . ILE B 1 517 ? -16.406 37.406 19.031 1 34.09 517 ILE B N 1
ATOM 8651 C CA . ILE B 1 517 ? -16.531 37.031 20.438 1 34.09 517 ILE B CA 1
ATOM 8652 C C . ILE B 1 517 ? -17.141 38.188 21.234 1 34.09 517 ILE B C 1
ATOM 8654 O O . ILE B 1 517 ? -16.578 39.281 21.281 1 34.09 517 ILE B O 1
ATOM 8658 N N . LYS B 1 518 ? -18.438 38.125 21.422 1 33.44 518 LYS B N 1
ATOM 8659 C CA . LYS B 1 518 ? -19.047 39.031 22.406 1 33.44 518 LYS B CA 1
ATOM 8660 C C . LYS B 1 518 ? -18.266 39.031 23.719 1 33.44 518 LYS B C 1
ATOM 8662 O O . LYS B 1 518 ? -17.844 37.969 24.188 1 33.44 518 LYS B O 1
ATOM 8667 N N . PRO B 1 519 ? -17.609 40.031 24.172 1 31.23 519 PRO B N 1
ATOM 8668 C CA . PRO B 1 519 ? -16.984 40.188 25.484 1 31.23 519 PRO B CA 1
ATOM 8669 C C . PRO B 1 519 ? -17.75 39.5 26.594 1 31.23 519 PRO B C 1
ATOM 8671 O O . PRO B 1 519 ? -18.984 39.5 26.594 1 31.23 519 PRO B O 1
ATOM 8674 N N . GLU B 1 520 ? -17.219 38.375 27.141 1 33.69 520 GLU B N 1
ATOM 8675 C CA . GLU B 1 520 ? -17.766 37.719 28.328 1 33.69 520 GLU B CA 1
ATOM 8676 C C . GLU B 1 520 ? -18.234 38.75 29.344 1 33.69 520 GLU B C 1
ATOM 8678 O O . GLU B 1 520 ? -18.625 38.406 30.469 1 33.69 520 GLU B O 1
ATOM 8683 N N . THR B 1 521 ? -18.141 39.938 29.125 1 31.94 521 THR B N 1
ATOM 8684 C CA . THR B 1 521 ? -18.578 40.719 30.25 1 31.94 521 THR B CA 1
ATOM 8685 C C . THR B 1 521 ? -19.984 40.312 30.688 1 31.94 521 THR B C 1
ATOM 8687 O O . THR B 1 521 ? -20.297 40.312 31.875 1 31.94 521 THR B O 1
ATOM 8690 N N . LYS B 1 522 ? -20.891 40.188 29.719 1 35.72 522 LYS B N 1
ATOM 8691 C CA . LYS B 1 522 ? -22.25 40.25 30.234 1 35.72 522 LYS B CA 1
ATOM 8692 C C . LYS B 1 522 ? -22.719 38.875 30.719 1 35.72 522 LYS B C 1
ATOM 8694 O O . LYS B 1 522 ? -23.797 38.75 31.297 1 35.72 522 LYS B O 1
ATOM 8699 N N . GLN B 1 523 ? -22.047 37.781 30.344 1 33.06 523 GLN B N 1
ATOM 8700 C CA . GLN B 1 523 ? -22.688 36.562 30.812 1 33.06 523 GLN B CA 1
ATOM 8701 C C . GLN B 1 523 ? -22.297 36.281 32.281 1 33.06 523 GLN B C 1
ATOM 8703 O O . GLN B 1 523 ? -22.875 35.406 32.906 1 33.06 523 GLN B O 1
ATOM 8708 N N . LYS B 1 524 ? -21.219 36.844 32.844 1 35.75 524 LYS B N 1
ATOM 8709 C CA . LYS B 1 524 ? -21.094 36.781 34.281 1 35.75 524 LYS B CA 1
ATOM 8710 C C . LYS B 1 524 ? -22.234 37.531 34.969 1 35.75 524 LYS B C 1
ATOM 8712 O O . LYS B 1 524 ? -22.594 37.219 36.125 1 35.75 524 LYS B O 1
ATOM 8717 N N . THR B 1 525 ? -22.75 38.469 34.344 1 33.94 525 THR B N 1
ATOM 8718 C CA . THR B 1 525 ? -23.812 39.188 35.062 1 33.94 525 THR B CA 1
ATOM 8719 C C . THR B 1 525 ? -25.094 38.375 35.062 1 33.94 525 THR B C 1
ATOM 8721 O O . THR B 1 525 ? -25.844 38.406 36.031 1 33.94 525 THR B O 1
ATOM 8724 N N . LYS B 1 526 ? -25.391 37.656 34 1 37.31 526 LYS B N 1
ATOM 8725 C CA . LYS B 1 526 ? -26.641 36.906 34.094 1 37.31 526 LYS B CA 1
ATOM 8726 C C . LYS B 1 526 ? -26.469 35.625 34.906 1 37.31 526 LYS B C 1
ATOM 8728 O O . LYS B 1 526 ? -27.406 35.188 35.562 1 37.31 526 LYS B O 1
ATOM 8733 N N . GLN B 1 527 ? -25.344 34.969 34.875 1 36.09 527 GLN B N 1
ATOM 8734 C CA . GLN B 1 527 ? -25.219 33.781 35.75 1 36.09 527 GLN B CA 1
ATOM 8735 C C . GLN B 1 527 ? -25.078 34.219 37.219 1 36.09 527 GLN B C 1
ATOM 8737 O O . GLN B 1 527 ? -25.391 33.438 38.125 1 36.09 527 GLN B O 1
ATOM 8742 N N . LYS B 1 528 ? -24.516 35.344 37.531 1 37.06 528 LYS B N 1
ATOM 8743 C CA . LYS B 1 528 ? -24.656 35.875 38.875 1 37.06 528 LYS B CA 1
ATOM 8744 C C . LYS B 1 528 ? -26.109 36.156 39.219 1 37.06 528 LYS B C 1
ATOM 8746 O O . LYS B 1 528 ? -26.547 35.938 40.344 1 37.06 528 LYS B O 1
ATOM 8751 N N . GLN B 1 529 ? -26.844 36.531 38.219 1 37.62 529 GLN B N 1
ATOM 8752 C CA . GLN B 1 529 ? -28.25 36.812 38.531 1 37.62 529 GLN B CA 1
ATOM 8753 C C . GLN B 1 529 ? -29.047 35.5 38.656 1 37.62 529 GLN B C 1
ATOM 8755 O O . GLN B 1 529 ? -29.969 35.406 39.469 1 37.62 529 GLN B O 1
ATOM 8760 N N . ARG B 1 530 ? -28.766 34.5 37.781 1 36.22 530 ARG B N 1
ATOM 8761 C CA . ARG B 1 530 ? -29.484 33.25 37.938 1 36.22 530 ARG B CA 1
ATOM 8762 C C . ARG B 1 530 ? -29 32.531 39.188 1 36.22 530 ARG B C 1
ATOM 8764 O O . ARG B 1 530 ? -29.781 31.875 39.875 1 36.22 530 ARG B O 1
ATOM 8771 N N . ASN B 1 531 ? -27.672 32.594 39.5 1 35.25 531 ASN B N 1
ATOM 8772 C CA . ASN B 1 531 ? -27.25 32 40.781 1 35.25 531 ASN B CA 1
ATOM 8773 C C . ASN B 1 531 ? -27.812 32.812 41.938 1 35.25 531 ASN B C 1
ATOM 8775 O O . ASN B 1 531 ? -27.891 32.281 43.062 1 35.25 531 ASN B O 1
ATOM 8779 N N . LYS B 1 532 ? -27.922 34.094 41.75 1 37.28 532 LYS B N 1
ATOM 8780 C CA . LYS B 1 532 ? -28.578 34.812 42.812 1 37.28 532 LYS B CA 1
ATOM 8781 C C . LYS B 1 532 ? -30.031 34.344 43 1 37.28 532 LYS B C 1
ATOM 8783 O O . LYS B 1 532 ? -30.547 34.281 44.094 1 37.28 532 LYS B O 1
ATOM 8788 N N . LYS B 1 533 ? -30.672 34.031 41.844 1 37.28 533 LYS B N 1
ATOM 8789 C CA . LYS B 1 533 ? -32.062 33.625 42.031 1 37.28 533 LYS B CA 1
ATOM 8790 C C . LYS B 1 533 ? -32.125 32.219 42.625 1 37.28 533 LYS B C 1
ATOM 8792 O O . LYS B 1 533 ? -33 31.938 43.438 1 37.28 533 LYS B O 1
ATOM 8797 N N . ASN B 1 534 ? -31.234 31.328 42.188 1 33.22 534 ASN B N 1
ATOM 8798 C CA . ASN B 1 534 ? -31.375 30 42.781 1 33.22 534 ASN B CA 1
ATOM 8799 C C . ASN B 1 534 ? -30.906 29.969 44.219 1 33.22 534 ASN B C 1
ATOM 8801 O O . ASN B 1 534 ? -31.109 28.969 44.906 1 33.22 534 ASN B O 1
ATOM 8805 N N . ARG B 1 535 ? -30.031 30.859 44.625 1 32.97 535 ARG B N 1
ATOM 8806 C CA . ARG B 1 535 ? -29.703 30.859 46.031 1 32.97 535 ARG B CA 1
ATOM 8807 C C . ARG B 1 535 ? -30.938 31.188 46.875 1 32.97 535 ARG B C 1
ATOM 8809 O O . ARG B 1 535 ? -31 30.828 48.062 1 32.97 535 ARG B O 1
ATOM 8816 N N . SER B 1 536 ? -31.75 32.031 46.312 1 33.16 536 SER B N 1
ATOM 8817 C CA . SER B 1 536 ? -32.844 32.406 47.188 1 33.16 536 SER B CA 1
ATOM 8818 C C . SER B 1 536 ? -33.781 31.234 47.438 1 33.16 536 SER B C 1
ATOM 8820 O O . SER B 1 536 ? -34.375 31.125 48.531 1 33.16 536 SER B O 1
ATOM 8822 N N . SER B 1 537 ? -34 30.375 46.375 1 32.5 537 SER B N 1
ATOM 8823 C CA . SER B 1 537 ? -35 29.359 46.656 1 32.5 537 SER B CA 1
ATOM 8824 C C . SER B 1 537 ? -34.438 28.266 47.594 1 32.5 537 SER B C 1
ATOM 8826 O O . SER B 1 537 ? -35.188 27.438 48.094 1 32.5 537 SER B O 1
ATOM 8828 N N . LEU B 1 538 ? -33.094 28.078 47.469 1 29.84 538 LEU B N 1
ATOM 8829 C CA . LEU B 1 538 ? -32.594 26.984 48.312 1 29.84 538 LEU B CA 1
ATOM 8830 C C . LEU B 1 538 ? -32.688 27.359 49.781 1 29.84 538 LEU B C 1
ATOM 8832 O O . LEU B 1 538 ? -32.312 26.547 50.656 1 29.84 538 LEU B O 1
ATOM 8836 N N . LYS B 1 539 ? -32.781 28.641 50.031 1 30.52 539 LYS B N 1
ATOM 8837 C CA . LYS B 1 539 ? -32.812 28.938 51.469 1 30.52 539 LYS B CA 1
ATOM 8838 C C . LYS B 1 539 ? -33.969 28.219 52.156 1 30.52 539 LYS B C 1
ATOM 8840 O O . LYS B 1 539 ? -33.938 28.016 53.375 1 30.52 539 LYS B O 1
ATOM 8845 N N . ARG B 1 540 ? -35.062 28.062 51.375 1 29.42 540 ARG B N 1
ATOM 8846 C CA . ARG B 1 540 ? -36.219 27.734 52.219 1 29.42 540 ARG B CA 1
ATOM 8847 C C . ARG B 1 540 ? -36.125 26.297 52.719 1 29.42 540 ARG B C 1
ATOM 8849 O O . ARG B 1 540 ? -36.812 25.922 53.656 1 29.42 540 ARG B O 1
ATOM 8856 N N . VAL B 1 541 ? -35.531 25.375 51.875 1 28.67 541 VAL B N 1
ATOM 8857 C CA . VAL B 1 541 ? -35.938 24.016 52.25 1 28.67 541 VAL B CA 1
ATOM 8858 C C . VAL B 1 541 ? -35.125 23.562 53.469 1 28.67 541 VAL B C 1
ATOM 8860 O O . VAL B 1 541 ? -35.281 22.422 53.906 1 28.67 541 VAL B O 1
ATOM 8863 N N . ASP B 1 542 ? -34.062 24.328 53.781 1 26.94 542 ASP B N 1
ATOM 8864 C CA . ASP B 1 542 ? -33.125 23.75 54.75 1 26.94 542 ASP B CA 1
ATOM 8865 C C . ASP B 1 542 ? -33.844 23.531 56.094 1 26.94 542 ASP B C 1
ATOM 8867 O O . ASP B 1 542 ? -33.188 23.109 57.062 1 26.94 542 ASP B O 1
ATOM 8871 N N . GLU B 1 543 ? -34.938 24.281 56.281 1 26.56 543 GLU B N 1
ATOM 8872 C CA . GLU B 1 543 ? -35.188 24.375 57.719 1 26.56 543 GLU B CA 1
ATOM 8873 C C . GLU B 1 543 ? -35.438 23 58.344 1 26.56 543 GLU B C 1
ATOM 8875 O O . GLU B 1 543 ? -35.094 22.734 59.469 1 26.56 543 GLU B O 1
ATOM 8880 N N . ASN B 1 544 ? -36.375 22.234 57.75 1 25.11 544 ASN B N 1
ATOM 8881 C CA . ASN B 1 544 ? -37.094 21.406 58.719 1 25.11 544 ASN B CA 1
ATOM 8882 C C . ASN B 1 544 ? -36.312 20.125 59.031 1 25.11 544 ASN B C 1
ATOM 8884 O O . ASN B 1 544 ? -36.812 19.266 59.75 1 25.11 544 ASN B O 1
ATOM 8888 N N . SER B 1 545 ? -35.531 19.578 58.062 1 25.02 545 SER B N 1
ATOM 8889 C CA . SER B 1 545 ? -35.375 18.141 58.312 1 25.02 545 SER B CA 1
ATOM 8890 C C . SER B 1 545 ? -34.406 17.875 59.469 1 25.02 545 SER B C 1
ATOM 8892 O O . SER B 1 545 ? -33.344 18.484 59.531 1 25.02 545 SER B O 1
ATOM 8894 N N . GLY B 1 546 ? -34.844 17.359 60.625 1 23.89 546 GLY B N 1
ATOM 8895 C CA . GLY B 1 546 ? -34.344 17 61.938 1 23.89 546 GLY B CA 1
ATOM 8896 C C . GLY B 1 546 ? -33.125 16.078 61.875 1 23.89 546 GLY B C 1
ATOM 8897 O O . GLY B 1 546 ? -32.906 15.422 60.875 1 23.89 546 GLY B O 1
ATOM 8898 N N . PRO B 1 547 ? -32.031 16.266 62.656 1 24.61 547 PRO B N 1
ATOM 8899 C CA . PRO B 1 547 ? -30.672 15.742 62.75 1 24.61 547 PRO B CA 1
ATOM 8900 C C . PRO B 1 547 ? -30.641 14.227 62.906 1 24.61 547 PRO B C 1
ATOM 8902 O O . PRO B 1 547 ? -31.188 13.695 63.875 1 24.61 547 PRO B O 1
ATOM 8905 N N . SER B 1 548 ? -31.094 13.305 61.938 1 23.47 548 SER B N 1
ATOM 8906 C CA . SER B 1 548 ? -31.125 11.906 62.375 1 23.47 548 SER B CA 1
ATOM 8907 C C . SER B 1 548 ? -29.766 11.453 62.875 1 23.47 548 SER B C 1
ATOM 8909 O O . SER B 1 548 ? -28.734 11.883 62.375 1 23.47 548 SER B O 1
ATOM 8911 N N . LYS B 1 549 ? -29.703 10.828 64.062 1 24.78 549 LYS B N 1
ATOM 8912 C CA . LYS B 1 549 ? -28.719 10.32 65.062 1 24.78 549 LYS B CA 1
ATOM 8913 C C . LYS B 1 549 ? -27.797 9.289 64.375 1 24.78 549 LYS B C 1
ATOM 8915 O O . LYS B 1 549 ? -28.25 8.195 64 1 24.78 549 LYS B O 1
ATOM 8920 N N . ARG B 1 550 ? -26.844 9.672 63.531 1 21.58 550 ARG B N 1
ATOM 8921 C CA . ARG B 1 550 ? -25.875 8.758 62.938 1 21.58 550 ARG B CA 1
ATOM 8922 C C . ARG B 1 550 ? -25.062 8.039 64 1 21.58 550 ARG B C 1
ATOM 8924 O O . ARG B 1 550 ? -24.438 8.68 64.875 1 21.58 550 ARG B O 1
ATOM 8931 N N . LYS B 1 551 ? -25.516 6.797 64.375 1 23.66 551 LYS B N 1
ATOM 8932 C CA . LYS B 1 551 ? -24.922 5.84 65.312 1 23.66 551 LYS B CA 1
ATOM 8933 C C . LYS B 1 551 ? -23.469 5.566 64.938 1 23.66 551 LYS B C 1
ATOM 8935 O O . LYS B 1 551 ? -23.141 5.359 63.781 1 23.66 551 LYS B O 1
ATOM 8940 N N . SER B 1 552 ? -22.453 6.074 65.75 1 21.06 552 SER B N 1
ATOM 8941 C CA . SER B 1 552 ? -21 6.078 65.75 1 21.06 552 SER B CA 1
ATOM 8942 C C . SER B 1 552 ? -20.453 4.66 65.875 1 21.06 552 SER B C 1
ATOM 8944 O O . SER B 1 552 ? -20.688 3.949 66.812 1 21.06 552 SER B O 1
ATOM 8946 N N . VAL B 1 553 ? -20.703 3.727 64.875 1 21.98 553 VAL B N 1
ATOM 8947 C CA . VAL B 1 553 ? -20.188 2.375 65.062 1 21.98 553 VAL B CA 1
ATOM 8948 C C . VAL B 1 553 ? -18.672 2.418 65.312 1 21.98 553 VAL B C 1
ATOM 8950 O O . VAL B 1 553 ? -17.953 2.986 64.5 1 21.98 553 VAL B O 1
ATOM 8953 N N . GLY B 1 554 ? -18.094 2.334 66.5 1 20.69 554 GLY B N 1
ATOM 8954 C CA . GLY B 1 554 ? -16.828 2.318 67.25 1 20.69 554 GLY B CA 1
ATOM 8955 C C . GLY B 1 554 ? -15.922 1.181 66.812 1 20.69 554 GLY B C 1
ATOM 8956 O O . GLY B 1 554 ? -16.203 0.013 67.062 1 20.69 554 GLY B O 1
ATOM 8957 N N . PHE B 1 555 ? -15.586 0.952 65.438 1 21.78 555 PHE B N 1
ATOM 8958 C CA . PHE B 1 555 ? -14.734 -0.191 65.188 1 21.78 555 PHE B CA 1
ATOM 8959 C C . PHE B 1 555 ? -13.406 -0.088 65.875 1 21.78 555 PHE B C 1
ATOM 8961 O O . PHE B 1 555 ? -12.758 0.96 65.875 1 21.78 555 PHE B O 1
ATOM 8968 N N . ASP B 1 556 ? -13.211 -0.816 67 1 21.38 556 ASP B N 1
ATOM 8969 C CA . ASP B 1 556 ? -12.148 -1.088 67.938 1 21.38 556 ASP B CA 1
ATOM 8970 C C . ASP B 1 556 ? -10.875 -1.561 67.25 1 21.38 556 ASP B C 1
ATOM 8972 O O . ASP B 1 556 ? -10.883 -2.58 66.562 1 21.38 556 ASP B O 1
ATOM 8976 N N . VAL B 1 557 ? -10.148 -0.683 66.562 1 23.36 557 VAL B N 1
ATOM 8977 C CA . VAL B 1 557 ? -8.836 -0.996 66 1 23.36 557 VAL B CA 1
ATOM 8978 C C . VAL B 1 557 ? -7.938 -1.56 67.125 1 23.36 557 VAL B C 1
ATOM 8980 O O . VAL B 1 557 ? -7.613 -0.864 68.062 1 23.36 557 VAL B O 1
ATOM 8983 N N . GLU B 1 558 ? -8.125 -2.84 67.562 1 22.03 558 GLU B N 1
ATOM 8984 C CA . GLU B 1 558 ? -7.27 -3.561 68.5 1 22.03 558 GLU B CA 1
ATOM 8985 C C . GLU B 1 558 ? -5.797 -3.438 68.125 1 22.03 558 GLU B C 1
ATOM 8987 O O . GLU B 1 558 ? -5.453 -3.443 66.938 1 22.03 558 GLU B O 1
ATOM 8992 N N . SER B 1 559 ? -4.914 -2.895 69.062 1 23.45 559 SER B N 1
ATOM 8993 C CA . SER B 1 559 ? -3.512 -2.594 69.312 1 23.45 559 SER B CA 1
ATOM 8994 C C . SER B 1 559 ? -2.639 -3.83 69.125 1 23.45 559 SER B C 1
ATOM 8996 O O . SER B 1 559 ? -1.435 -3.789 69.375 1 23.45 559 SER B O 1
ATOM 8998 N N . GLU B 1 560 ? -2.986 -4.875 68.312 1 22.81 560 GLU B N 1
ATOM 8999 C CA . GLU B 1 560 ? -2.115 -6.016 68.562 1 22.81 560 GLU B CA 1
ATOM 9000 C C . GLU B 1 560 ? -0.644 -5.617 68.5 1 22.81 560 GLU B C 1
ATOM 9002 O O . GLU B 1 560 ? -0.224 -4.934 67.562 1 22.81 560 GLU B O 1
ATOM 9007 N N . ASN B 1 561 ? 0.155 -5.973 69.688 1 22.81 561 ASN B N 1
ATOM 9008 C CA . ASN B 1 561 ? 1.508 -6.238 70.125 1 22.81 561 ASN B CA 1
ATOM 9009 C C . ASN B 1 561 ? 2.258 -7.176 69.188 1 22.81 561 ASN B C 1
ATOM 9011 O O . ASN B 1 561 ? 1.721 -8.203 68.75 1 22.81 561 ASN B O 1
#